Protein AF-M5DQ82-F1 (afdb_monomer_lite)

Sequence (897 aa):
MALFKKFFKPKSQHENPEVRRKALDTLQSAEQLITFIRKEPEASVRDAALARIQSEDDLESLLRDSNNDLREATRQHWLNRLLNNGGLPSNADSKVYVRIAALTDNQELRVEAIGRISDEQQRLQLASEHSVARVRMAAAEGIHNPKLLQALLDVAQGKDKAVYRLCKERLAAVKEQQEREAAEREKLAHLTSQAEQLVRLGYGPDFFGRLQVLHQRLNELRAKGEEASLTSFATALEQADEILRAHEAEEQRRAEQAENARQAEADRAGIIARMTSQLEVAAEQLSGTWNAACQGELQAWEHSEKQSPANAEQRKAYQALAQQSAAVADCLNFYSEQQDAITAWFAKATSKELSETLDAARIGKQWLQRCQWPSNLVAPEWLTQLQAQCAQLGDKKDDLLDQQKQVADQVRKQMDQLEAVLDEGQANDAGRLMKSIQKSLNALDHKQQQPHQNRLRLLTARLNELRDWQGFAINPKKEQLCASMESIADGDMEPQARADAIQLLQQEWKSLGNSGNDRELWARFQAAADRAFEPCKAYFSELAEQRGRNVAARNDLTQQLLAYEQAMNWETADWKAVQQTLNAARDAFRQYSPVDRASHKDTQTAFQSACDAIYAHIKEEYGRNLALKEAIVSKAESMVSHEDLDEAIEQVKQLQQDWKAIGMTPKGADQKLWQQLRQHADAVFARLNEQRDARKAALNTVVSEAEAMVAEAQAIVADESIEAQSLANSLRDINARFRSLELPRSAHQRLSKALDEMQSAVQSRQQQASNEQILAAWNGVIQRLEALQAEQDWDASLPLANGFDEANFRAAQARTEFTEDAGALCVAMEILANIDSPEQDRSLRMNMQVQRLAEGLGKGLSAEQERAQLIERWLNSKATAEQLNRFITALNKAATL

Structure (mmCIF, N/CA/C/O backbone):
data_AF-M5DQ82-F1
#
_entry.id   AF-M5DQ82-F1
#
loop_
_atom_site.group_PDB
_atom_site.id
_atom_site.type_symbol
_atom_site.label_atom_id
_atom_site.label_alt_id
_atom_site.label_comp_id
_atom_site.label_asym_id
_atom_site.label_entity_id
_atom_site.label_seq_id
_atom_site.pdbx_PDB_ins_code
_atom_site.Cartn_x
_atom_site.Cartn_y
_atom_site.Cartn_z
_atom_site.occupancy
_atom_site.B_iso_or_equiv
_atom_site.auth_seq_id
_atom_site.auth_comp_id
_atom_site.auth_asym_id
_atom_site.auth_atom_id
_atom_site.pdbx_PDB_model_num
ATOM 1 N N . MET A 1 1 ? -66.531 -81.500 91.188 1.00 40.44 1 MET A N 1
ATOM 2 C CA . MET A 1 1 ? -65.715 -80.296 90.894 1.00 40.44 1 MET A CA 1
ATOM 3 C C . MET A 1 1 ? -66.524 -79.436 89.923 1.00 40.44 1 MET A C 1
ATOM 5 O O . MET A 1 1 ? -66.762 -79.898 88.826 1.00 40.44 1 MET A O 1
ATOM 9 N N . ALA A 1 2 ? -67.151 -78.316 90.283 1.00 40.88 2 ALA A N 1
ATOM 10 C CA . ALA A 1 2 ? -66.499 -77.043 90.592 1.00 40.88 2 ALA A CA 1
ATOM 11 C C . ALA A 1 2 ? -67.452 -76.098 91.373 1.00 40.88 2 ALA A C 1
ATOM 13 O O . ALA A 1 2 ? -67.985 -75.138 90.826 1.00 40.88 2 ALA A O 1
ATOM 14 N N . LEU A 1 3 ? -67.652 -76.364 92.669 1.00 40.38 3 LEU A N 1
ATOM 15 C CA . LEU A 1 3 ? -68.481 -75.556 93.586 1.00 40.38 3 LEU A CA 1
ATOM 16 C C . LEU A 1 3 ? -67.712 -74.388 94.254 1.00 40.38 3 LEU A C 1
ATOM 18 O O . LEU A 1 3 ? -68.240 -73.730 95.139 1.00 40.38 3 LEU A O 1
ATOM 22 N N . PHE A 1 4 ? -66.488 -74.078 93.800 1.00 45.22 4 PHE A N 1
ATOM 23 C CA . PHE A 1 4 ? -65.607 -73.051 94.395 1.00 45.22 4 PHE A CA 1
ATOM 24 C C . PHE A 1 4 ? -65.231 -71.883 93.458 1.00 45.22 4 PHE A C 1
ATOM 26 O O . PHE A 1 4 ? -64.286 -71.152 93.731 1.00 45.22 4 PHE A O 1
ATOM 33 N N . LYS A 1 5 ? -65.965 -71.644 92.360 1.00 41.75 5 LYS A N 1
ATOM 34 C CA . LYS A 1 5 ? -65.668 -70.527 91.429 1.00 41.75 5 LYS A CA 1
ATOM 35 C C . LYS A 1 5 ? -66.314 -69.173 91.780 1.00 41.75 5 LYS A C 1
ATOM 37 O O . LYS A 1 5 ? -66.099 -68.214 91.051 1.00 41.75 5 LYS A O 1
ATOM 42 N N . LYS A 1 6 ? -67.085 -69.059 92.873 1.00 43.34 6 LYS A N 1
ATOM 43 C CA . LYS A 1 6 ? -67.837 -67.829 93.222 1.00 43.34 6 LYS A CA 1
ATOM 44 C C . LYS A 1 6 ? -67.330 -67.033 94.438 1.00 43.34 6 LYS A C 1
ATOM 46 O O . LYS A 1 6 ? -67.901 -65.987 94.715 1.00 43.34 6 LYS A O 1
ATOM 51 N N . PHE A 1 7 ? -66.255 -67.458 95.114 1.00 47.09 7 PHE A N 1
ATOM 52 C CA . PHE A 1 7 ? -65.720 -66.754 96.301 1.00 47.09 7 PHE A CA 1
ATOM 53 C C . PHE A 1 7 ? -64.361 -66.062 96.119 1.00 47.09 7 PHE A C 1
ATOM 55 O O . PHE A 1 7 ? -63.917 -65.359 97.019 1.00 47.09 7 PHE A O 1
ATOM 62 N N . PHE A 1 8 ? -63.728 -66.169 94.950 1.00 53.59 8 PHE A N 1
ATOM 63 C CA . PHE A 1 8 ? -62.530 -65.392 94.634 1.00 53.59 8 PHE A CA 1
ATOM 64 C C . PHE A 1 8 ? -62.809 -64.546 93.397 1.00 53.59 8 PHE A C 1
ATOM 66 O O . PHE A 1 8 ? -62.751 -65.043 92.271 1.00 53.59 8 PHE A O 1
ATOM 73 N N . LYS A 1 9 ? -63.134 -63.261 93.603 1.00 58.19 9 LYS A N 1
ATOM 74 C CA . LYS A 1 9 ? -63.003 -62.276 92.522 1.00 58.19 9 LYS A CA 1
ATOM 75 C C . LYS A 1 9 ? -61.545 -62.339 92.038 1.00 58.19 9 LYS A C 1
ATOM 77 O O . LYS A 1 9 ? -60.648 -62.464 92.880 1.00 58.19 9 LYS A O 1
ATOM 82 N N . PRO A 1 10 ? -61.284 -62.302 90.720 1.00 65.62 10 PRO A N 1
ATOM 83 C CA . PRO A 1 10 ? -59.916 -62.267 90.220 1.00 65.62 10 PRO A CA 1
ATOM 84 C C . PRO A 1 10 ? -59.157 -61.127 90.912 1.00 65.62 10 PRO A C 1
ATOM 86 O O . PRO A 1 10 ? -59.758 -60.092 91.201 1.00 65.62 10 PRO A O 1
ATOM 89 N N . LYS A 1 11 ? -57.854 -61.292 91.193 1.00 69.75 11 LYS A N 1
ATOM 90 C CA . LYS A 1 11 ? -57.057 -60.275 91.919 1.00 69.75 11 LYS A CA 1
ATOM 91 C C . LYS A 1 11 ? -57.164 -58.875 91.284 1.00 69.75 11 LYS A C 1
ATOM 93 O O . LYS A 1 11 ? -57.061 -57.879 91.988 1.00 69.75 11 LYS A O 1
ATOM 98 N N . SER A 1 12 ? -57.457 -58.811 89.983 1.00 63.06 12 SER A N 1
ATOM 99 C CA . SER A 1 12 ? -57.717 -57.599 89.201 1.00 63.06 12 SER A CA 1
ATOM 100 C C . SER A 1 12 ? -59.050 -56.881 89.492 1.00 63.06 12 SER A C 1
ATOM 102 O O . SER A 1 12 ? -59.273 -55.799 88.971 1.00 63.06 12 SER A O 1
ATOM 104 N N . GLN A 1 13 ? -59.942 -57.440 90.314 1.00 69.25 13 GLN A N 1
ATOM 105 C CA . GLN A 1 13 ? -61.235 -56.848 90.710 1.00 69.25 13 GLN A CA 1
ATOM 106 C C . GLN A 1 13 ? -61.398 -56.770 92.242 1.00 69.25 13 GLN A C 1
ATOM 108 O O . GLN A 1 13 ? -62.514 -56.719 92.762 1.00 69.25 13 GLN A O 1
ATOM 113 N N . HIS A 1 14 ? -60.284 -56.825 92.977 1.00 77.69 14 HIS A N 1
ATOM 114 C CA . HIS A 1 14 ? -60.247 -56.745 94.438 1.00 77.69 14 HIS A CA 1
ATOM 115 C C . HIS A 1 14 ? -60.501 -55.307 94.927 1.00 77.69 14 HIS A C 1
ATOM 117 O O . HIS A 1 14 ? -60.144 -54.375 94.226 1.00 77.69 14 HIS A O 1
ATOM 123 N N . GLU A 1 15 ? -61.070 -55.084 96.117 1.00 72.81 15 GLU A N 1
ATOM 124 C CA . GLU A 1 15 ? -61.384 -53.723 96.613 1.00 72.81 15 GLU A CA 1
ATOM 125 C C . GLU A 1 15 ? -60.136 -52.905 96.992 1.00 72.81 15 GLU A C 1
ATOM 127 O O . GLU A 1 15 ? -60.083 -51.708 96.725 1.00 72.81 15 GLU A O 1
ATOM 132 N N . ASN A 1 16 ? -59.097 -53.555 97.531 1.00 79.69 16 ASN A N 1
ATOM 133 C CA . ASN A 1 16 ? -57.810 -52.922 97.850 1.00 79.69 16 ASN A CA 1
ATOM 134 C C . ASN A 1 16 ? -56.973 -52.613 96.575 1.00 79.69 16 ASN A C 1
ATOM 136 O O . ASN A 1 16 ? -56.596 -53.566 95.878 1.00 79.69 16 ASN A O 1
ATOM 140 N N . PRO A 1 17 ? -56.620 -51.337 96.307 1.00 80.75 17 PRO A N 1
ATOM 141 C CA . PRO A 1 17 ? -55.791 -50.921 95.170 1.00 80.75 17 PRO A CA 1
ATOM 142 C C . PRO A 1 17 ? -54.418 -51.603 95.084 1.00 80.75 17 PRO A C 1
ATOM 144 O O . PRO A 1 17 ? -54.000 -51.990 93.996 1.00 80.75 17 PRO A O 1
ATOM 147 N N . GLU A 1 18 ? -53.743 -51.851 96.211 1.00 79.06 18 GLU A N 1
ATOM 148 C CA . GLU A 1 18 ? -52.430 -52.524 96.240 1.00 79.06 18 GLU A CA 1
ATOM 149 C C . GLU A 1 18 ? -52.511 -53.973 95.737 1.00 79.06 18 GLU A C 1
ATOM 151 O O . GLU A 1 18 ? -51.593 -54.499 95.103 1.00 79.06 18 GLU A O 1
ATOM 156 N N . VAL A 1 19 ? -53.648 -54.631 95.976 1.00 79.31 19 VAL A N 1
ATOM 157 C CA . VAL A 1 19 ? -53.900 -55.992 95.488 1.00 79.31 19 VAL A CA 1
ATOM 158 C C . VAL A 1 19 ? -54.188 -55.984 93.985 1.00 79.31 19 VAL A C 1
ATOM 160 O O . VAL A 1 19 ? -53.699 -56.869 93.280 1.00 79.31 19 VAL A O 1
ATOM 163 N N . ARG A 1 20 ? -54.912 -54.973 93.478 1.00 85.88 20 ARG A N 1
ATOM 164 C CA . ARG A 1 20 ? -55.139 -54.785 92.033 1.00 85.88 20 ARG A CA 1
ATOM 165 C C . ARG A 1 20 ? -53.849 -54.419 91.298 1.00 85.88 20 ARG A C 1
ATOM 167 O O . ARG A 1 20 ? -53.586 -54.974 90.235 1.00 85.88 20 ARG A O 1
ATOM 174 N N . ARG A 1 21 ? -52.984 -53.601 91.906 1.00 82.88 21 ARG A N 1
ATOM 175 C CA . ARG A 1 21 ? -51.647 -53.271 91.388 1.00 82.88 21 ARG A CA 1
ATOM 176 C C . ARG A 1 21 ? -50.771 -54.515 91.254 1.00 82.88 21 ARG A C 1
ATOM 178 O O . ARG A 1 21 ? -50.216 -54.749 90.188 1.00 82.88 21 ARG A O 1
ATOM 185 N N . LYS A 1 22 ? -50.725 -55.374 92.279 1.00 80.88 22 LYS A N 1
ATOM 186 C CA . LYS A 1 22 ? -50.040 -56.682 92.201 1.00 80.88 22 LYS A CA 1
ATOM 187 C C . LYS A 1 22 ? -50.680 -57.644 91.193 1.00 80.88 22 LYS A C 1
ATOM 189 O O . LYS A 1 22 ? -50.022 -58.561 90.714 1.00 80.88 22 LYS A O 1
ATOM 194 N N . ALA A 1 23 ? -51.961 -57.476 90.863 1.00 80.38 23 ALA A N 1
ATOM 195 C CA . ALA A 1 23 ? -52.623 -58.297 89.850 1.00 80.38 23 ALA A CA 1
ATOM 196 C C . ALA A 1 23 ? -52.131 -57.998 88.426 1.00 80.38 23 ALA A C 1
ATOM 198 O O . ALA A 1 23 ? -52.249 -58.871 87.564 1.00 80.38 23 ALA A O 1
ATOM 199 N N . LEU A 1 24 ? -51.534 -56.826 88.184 1.00 82.00 24 LEU A N 1
ATOM 200 C CA . LEU A 1 24 ? -50.928 -56.486 86.894 1.00 82.00 24 LEU A CA 1
ATOM 201 C C . LEU A 1 24 ? -49.869 -57.510 86.477 1.00 82.00 24 LEU A C 1
ATOM 203 O O . LEU A 1 24 ? -49.796 -57.858 85.304 1.00 82.00 24 LEU A O 1
ATOM 207 N N . ASP A 1 25 ? -49.119 -58.075 87.428 1.00 79.19 25 ASP A N 1
ATOM 208 C CA . ASP A 1 25 ? -48.087 -59.097 87.176 1.00 79.19 25 ASP A CA 1
ATOM 209 C C . ASP A 1 25 ? -48.640 -60.365 86.523 1.00 79.19 25 ASP A C 1
ATOM 211 O O . ASP A 1 25 ? -47.913 -61.089 85.847 1.00 79.19 25 ASP A O 1
ATOM 215 N N . THR A 1 26 ? -49.944 -60.603 86.668 1.00 79.00 26 THR A N 1
ATOM 216 C CA . THR A 1 26 ? -50.636 -61.751 86.074 1.00 79.00 26 THR A CA 1
ATOM 217 C C . THR A 1 26 ? -51.266 -61.458 84.710 1.00 79.00 26 THR A C 1
ATOM 219 O O . THR A 1 26 ? -51.712 -62.391 84.044 1.00 79.00 26 THR A O 1
ATOM 222 N N . LEU A 1 27 ? -51.296 -60.194 84.268 1.00 81.38 27 LEU A N 1
ATOM 223 C CA . LEU A 1 27 ? -51.824 -59.790 82.963 1.00 81.38 27 LEU A CA 1
ATOM 224 C C . LEU A 1 27 ? -50.698 -59.809 81.922 1.00 81.38 27 LEU A C 1
ATOM 226 O O . LEU A 1 27 ? -49.733 -59.048 82.026 1.00 81.38 27 LEU A O 1
ATOM 230 N N . GLN A 1 28 ? -50.819 -60.695 80.930 1.00 75.31 28 GLN A N 1
ATOM 231 C CA . GLN A 1 28 ? -49.770 -60.921 79.925 1.00 75.31 28 GLN A CA 1
ATOM 232 C C . GLN A 1 28 ? -50.130 -60.428 78.520 1.00 75.31 28 GLN A C 1
ATOM 234 O O . GLN A 1 28 ? -49.229 -60.212 77.718 1.00 75.31 28 GLN A O 1
ATOM 239 N N . SER A 1 29 ? -51.414 -60.222 78.213 1.00 82.31 29 SER A N 1
ATOM 240 C CA . SER A 1 29 ? -51.835 -59.703 76.901 1.00 82.31 29 SER A CA 1
ATOM 241 C C . SER A 1 29 ? -52.214 -58.223 76.961 1.00 82.31 29 SER A C 1
ATOM 243 O O . SER A 1 29 ? -52.771 -57.752 77.957 1.00 82.31 29 SER A O 1
ATOM 245 N N . ALA A 1 30 ? -51.953 -57.501 75.868 1.00 80.50 30 ALA A N 1
ATOM 246 C CA . ALA A 1 30 ? -52.333 -56.097 75.712 1.00 80.50 30 ALA A CA 1
ATOM 247 C C . ALA A 1 30 ? -53.849 -55.891 75.874 1.00 80.50 30 ALA A C 1
ATOM 249 O O . ALA A 1 30 ? -54.283 -54.997 76.593 1.00 80.50 30 ALA A O 1
ATOM 250 N N . GLU A 1 31 ? -54.665 -56.791 75.320 1.00 82.94 31 GLU A N 1
ATOM 251 C CA . GLU A 1 31 ? -56.129 -56.738 75.424 1.00 82.94 31 GLU A CA 1
ATOM 252 C C . GLU A 1 31 ? -56.623 -56.852 76.880 1.00 82.94 31 GLU A C 1
ATOM 254 O O . GLU A 1 31 ? -57.542 -56.140 77.302 1.00 82.94 31 GLU A O 1
ATOM 259 N N . GLN A 1 32 ? -55.971 -57.693 77.692 1.00 84.31 32 GLN A N 1
ATOM 260 C CA . GLN A 1 32 ? -56.259 -57.804 79.125 1.00 84.31 32 GLN A CA 1
ATOM 261 C C . GLN A 1 32 ? -55.860 -56.539 79.892 1.00 84.31 32 GLN A C 1
ATOM 263 O O . GLN A 1 32 ? -56.610 -56.110 80.771 1.00 84.31 32 GLN A O 1
ATOM 268 N N . LEU A 1 33 ? -54.714 -55.937 79.560 1.00 86.69 33 LEU A N 1
ATOM 269 C CA . LEU A 1 33 ? -54.251 -54.686 80.166 1.00 86.69 33 LEU A CA 1
ATOM 270 C C . LEU A 1 33 ? -55.170 -53.514 79.804 1.00 86.69 33 LEU A C 1
ATOM 272 O O . LEU A 1 33 ? -55.592 -52.791 80.698 1.00 86.69 33 LEU A O 1
ATOM 276 N N . ILE A 1 34 ? -55.569 -53.369 78.539 1.00 86.94 34 ILE A N 1
ATOM 277 C CA . ILE A 1 34 ? -56.509 -52.329 78.085 1.00 86.94 34 ILE A CA 1
ATOM 278 C C . ILE A 1 34 ? -57.865 -52.487 78.778 1.00 86.94 34 ILE A C 1
ATOM 280 O O . ILE A 1 34 ? -58.434 -51.520 79.287 1.00 86.94 34 ILE A O 1
ATOM 284 N N . THR A 1 35 ? -58.378 -53.718 78.856 1.00 85.75 35 THR A N 1
ATOM 285 C CA . THR A 1 35 ? -59.645 -54.002 79.547 1.00 85.75 35 THR A CA 1
ATOM 286 C C . THR A 1 35 ? -59.560 -53.689 81.041 1.00 85.75 35 THR A C 1
ATOM 288 O O . THR A 1 35 ? -60.544 -53.233 81.627 1.00 85.75 35 THR A O 1
ATOM 291 N N . PHE A 1 36 ? -58.399 -53.928 81.656 1.00 87.62 36 PHE A N 1
ATOM 292 C CA . PHE A 1 36 ? -58.127 -53.575 83.045 1.00 87.62 36 PHE A CA 1
ATOM 293 C C . PHE A 1 36 ? -58.075 -52.053 83.233 1.00 87.62 36 PHE A C 1
ATOM 295 O O . PHE A 1 36 ? -58.813 -51.524 84.057 1.00 87.62 36 PHE A O 1
ATOM 302 N N . ILE A 1 37 ? -57.293 -51.348 82.412 1.00 88.06 37 ILE A N 1
ATOM 303 C CA . ILE A 1 37 ? -57.129 -49.888 82.433 1.00 88.06 37 ILE A CA 1
ATOM 304 C C . ILE A 1 37 ? -58.484 -49.176 82.317 1.00 88.06 37 ILE A C 1
ATOM 306 O O . ILE A 1 37 ? -58.780 -48.288 83.114 1.00 88.06 37 ILE A O 1
ATOM 310 N N . ARG A 1 38 ? -59.345 -49.612 81.386 1.00 88.00 38 ARG A N 1
ATOM 311 C CA . ARG A 1 38 ? -60.689 -49.039 81.178 1.00 88.00 38 ARG A CA 1
ATOM 312 C C . ARG A 1 38 ? -61.624 -49.191 82.378 1.00 88.00 38 ARG A C 1
ATOM 314 O O . ARG A 1 38 ? -62.569 -48.421 82.518 1.00 88.00 38 ARG A O 1
ATOM 321 N N . LYS A 1 39 ? -61.403 -50.209 83.212 1.00 84.62 39 LYS A N 1
ATOM 322 C CA . LYS A 1 39 ? -62.266 -50.552 84.351 1.00 84.62 39 LYS A CA 1
ATOM 323 C C . LYS A 1 39 ? -61.663 -50.174 85.702 1.00 84.62 39 LYS A C 1
ATOM 325 O O . LYS A 1 39 ? -62.359 -50.310 86.703 1.00 84.62 39 LYS A O 1
ATOM 330 N N . GLU A 1 40 ? -60.405 -49.734 85.749 1.00 87.56 40 GLU A N 1
ATOM 331 C CA . GLU A 1 40 ? -59.703 -49.417 86.993 1.00 87.56 40 GLU A CA 1
ATOM 332 C C . GLU A 1 40 ? -60.092 -48.015 87.493 1.00 87.56 40 GLU A C 1
ATOM 334 O O . GLU A 1 40 ? -59.769 -47.026 86.828 1.00 87.56 40 GLU A O 1
ATOM 339 N N . PRO A 1 41 ? -60.774 -47.891 88.649 1.00 79.88 41 PRO A N 1
ATOM 340 C CA . PRO A 1 41 ? -61.189 -46.595 89.183 1.00 79.88 41 PRO A CA 1
ATOM 341 C C . PRO A 1 41 ? -60.037 -45.791 89.803 1.00 79.88 41 PRO A C 1
ATOM 343 O O . PRO A 1 41 ? -60.099 -44.565 89.784 1.00 79.88 41 PRO A O 1
ATOM 346 N N . GLU A 1 42 ? -58.986 -46.444 90.310 1.00 85.50 42 GLU A N 1
ATOM 347 C CA . GLU A 1 42 ? -57.894 -45.774 91.023 1.00 85.50 42 GLU A CA 1
ATOM 348 C C . GLU A 1 42 ? -56.810 -45.267 90.057 1.00 85.50 42 GLU A C 1
ATOM 350 O O . GLU A 1 42 ? -56.180 -46.062 89.355 1.00 85.50 42 GLU A O 1
ATOM 355 N N . ALA A 1 43 ? -56.540 -43.957 90.053 1.00 82.12 43 ALA A N 1
ATOM 356 C CA . ALA A 1 43 ? -55.574 -43.333 89.140 1.00 82.12 43 ALA A CA 1
ATOM 357 C C . ALA A 1 43 ? -54.162 -43.932 89.270 1.00 82.12 43 ALA A C 1
ATOM 359 O O . ALA A 1 43 ? -53.570 -44.345 88.279 1.00 82.12 43 ALA A O 1
ATOM 360 N N . SER A 1 44 ? -53.670 -44.110 90.499 1.00 82.75 44 SER A N 1
ATOM 361 C CA . SER A 1 44 ? -52.323 -44.645 90.757 1.00 82.75 44 SER A CA 1
ATOM 362 C C . SER A 1 44 ? -52.117 -46.088 90.264 1.00 82.75 44 SER A C 1
ATOM 364 O O . SER A 1 44 ? -51.002 -46.477 89.904 1.00 82.75 44 SER A O 1
ATOM 366 N N . VAL A 1 45 ? -53.183 -46.895 90.229 1.00 85.31 45 VAL A N 1
ATOM 367 C CA . VAL A 1 45 ? -53.164 -48.272 89.706 1.00 85.31 45 VAL A CA 1
ATOM 368 C C . VAL A 1 45 ? -53.327 -48.271 88.186 1.00 85.31 45 VAL A C 1
ATOM 370 O O . VAL A 1 45 ? -52.686 -49.069 87.500 1.00 85.31 45 VAL A O 1
ATOM 373 N N . ARG A 1 46 ? -54.132 -47.346 87.654 1.00 87.94 46 ARG A N 1
ATOM 374 C CA . ARG A 1 46 ? -54.312 -47.121 86.216 1.00 87.94 46 ARG A CA 1
ATOM 375 C C . ARG A 1 46 ? -53.016 -46.648 85.552 1.00 87.94 46 ARG A C 1
ATOM 377 O O . ARG A 1 46 ? -52.655 -47.198 84.519 1.00 87.94 46 ARG A O 1
ATOM 384 N N . ASP A 1 47 ? -52.271 -45.742 86.180 1.00 84.50 47 ASP A N 1
ATOM 385 C CA . ASP A 1 47 ? -50.965 -45.266 85.702 1.00 84.50 47 ASP A CA 1
ATOM 386 C C . ASP A 1 47 ? -49.916 -46.384 85.710 1.00 84.50 47 ASP A C 1
ATOM 388 O O . ASP A 1 47 ? -49.167 -46.562 84.748 1.00 84.50 47 ASP A O 1
ATOM 392 N N . ALA A 1 48 ? -49.905 -47.207 86.766 1.00 84.44 48 ALA A N 1
ATOM 393 C CA . ALA A 1 48 ? -49.043 -48.386 86.840 1.00 84.44 48 ALA A CA 1
ATOM 394 C C . ALA A 1 48 ? -49.373 -49.423 85.748 1.00 84.44 48 ALA A C 1
ATOM 396 O O . ALA A 1 48 ? -48.484 -50.137 85.282 1.00 84.44 48 ALA A O 1
ATOM 397 N N . ALA A 1 49 ? -50.639 -49.507 85.330 1.00 86.38 49 ALA A N 1
ATOM 398 C CA . ALA A 1 49 ? -51.078 -50.357 84.230 1.00 86.38 49 ALA A CA 1
ATOM 399 C C . ALA A 1 49 ? -50.732 -49.755 82.855 1.00 86.38 49 ALA A C 1
ATOM 401 O O . ALA A 1 49 ? -50.242 -50.479 81.989 1.00 86.38 49 ALA A O 1
ATOM 402 N N . LEU A 1 50 ? -50.924 -48.442 82.672 1.00 87.50 50 LEU A N 1
ATOM 403 C CA . LEU A 1 50 ? -50.540 -47.693 81.469 1.00 87.50 50 LEU A CA 1
ATOM 404 C C . LEU A 1 50 ? -49.039 -47.809 81.189 1.00 87.50 50 LEU A C 1
ATOM 406 O O . LEU A 1 50 ? -48.660 -48.052 80.049 1.00 87.50 50 LEU A O 1
ATOM 410 N N . ALA A 1 51 ? -48.199 -47.774 82.230 1.00 85.56 51 ALA A N 1
ATOM 411 C CA . ALA A 1 51 ? -46.750 -47.959 82.117 1.00 85.56 51 ALA A CA 1
ATOM 412 C C . ALA A 1 51 ? -46.315 -49.315 81.528 1.00 85.56 51 ALA A C 1
ATOM 414 O O . ALA A 1 51 ? -45.159 -49.476 81.137 1.00 85.56 51 ALA A O 1
ATOM 415 N N . ARG A 1 52 ? -47.222 -50.300 81.454 1.00 86.19 52 ARG A N 1
ATOM 416 C CA . ARG A 1 52 ? -46.977 -51.607 80.824 1.00 86.19 52 ARG A CA 1
ATOM 417 C C . ARG A 1 52 ? -47.422 -51.669 79.361 1.00 86.19 52 ARG A C 1
ATOM 419 O O . ARG A 1 52 ? -47.132 -52.666 78.701 1.00 86.19 52 ARG A O 1
ATOM 426 N N . ILE A 1 53 ? -48.109 -50.647 78.848 1.00 87.50 53 ILE A N 1
ATOM 427 C CA . ILE A 1 53 ? -48.494 -50.562 77.437 1.00 87.50 53 ILE A CA 1
ATOM 428 C C . ILE A 1 53 ? -47.282 -50.105 76.623 1.00 87.50 53 ILE A C 1
ATOM 430 O O . ILE A 1 53 ? -46.772 -49.000 76.797 1.00 87.50 53 ILE A O 1
ATOM 434 N N . GLN A 1 54 ? -46.814 -50.963 75.715 1.00 81.31 54 GLN A N 1
ATOM 435 C CA . GLN A 1 54 ? -45.662 -50.647 74.867 1.00 81.31 54 GLN A CA 1
ATOM 436 C C . GLN A 1 54 ? -46.037 -50.204 73.452 1.00 81.31 54 GLN A C 1
ATOM 438 O O . GLN A 1 54 ? -45.290 -49.411 72.875 1.00 81.31 54 GLN A O 1
ATOM 443 N N . SER A 1 55 ? -47.167 -50.684 72.925 1.00 86.44 55 SER A N 1
ATOM 444 C CA . SER A 1 55 ? -47.640 -50.409 71.565 1.00 86.44 55 SER A CA 1
ATOM 445 C C . SER A 1 55 ? -48.212 -48.997 71.431 1.00 86.44 55 SER A C 1
ATOM 447 O O . SER A 1 55 ? -48.992 -48.554 72.275 1.00 86.44 55 SER A O 1
ATOM 449 N N . GLU A 1 56 ? -47.858 -48.307 70.346 1.00 85.31 56 GLU A N 1
ATOM 450 C CA . GLU A 1 56 ? -48.446 -47.005 70.013 1.00 85.31 56 GLU A CA 1
ATOM 451 C C . GLU A 1 56 ? -49.924 -47.122 69.627 1.00 85.31 56 GLU A C 1
ATOM 453 O O . GLU A 1 56 ? -50.714 -46.280 70.042 1.00 85.31 56 GLU A O 1
ATOM 458 N N . ASP A 1 57 ? -50.318 -48.183 68.915 1.00 85.69 57 ASP A N 1
ATOM 459 C CA . ASP A 1 57 ? -51.714 -48.406 68.507 1.00 85.69 57 ASP A CA 1
ATOM 460 C C . ASP A 1 57 ? -52.631 -48.580 69.727 1.00 85.69 57 ASP A C 1
ATOM 462 O O . ASP A 1 57 ? -53.764 -48.089 69.758 1.00 85.69 57 ASP A O 1
ATOM 466 N N . ASP A 1 58 ? -52.115 -49.227 70.775 1.00 88.75 58 ASP A N 1
ATOM 467 C CA . ASP A 1 58 ? -52.840 -49.430 72.027 1.00 88.75 58 ASP A CA 1
ATOM 468 C C . ASP A 1 58 ? -53.006 -48.107 72.789 1.00 88.75 58 ASP A C 1
ATOM 470 O O . ASP A 1 58 ? -54.106 -47.806 73.260 1.00 88.75 58 ASP A O 1
ATOM 474 N N . LEU A 1 59 ? -51.952 -47.284 72.868 1.00 87.75 59 LEU A N 1
ATOM 475 C CA . LEU A 1 59 ? -52.019 -45.938 73.456 1.00 87.75 59 LEU A CA 1
ATOM 476 C C . LEU A 1 59 ? -52.974 -45.034 72.668 1.00 87.75 59 LEU A C 1
ATOM 478 O O . LEU A 1 59 ? -53.776 -44.308 73.257 1.00 87.75 59 LEU A O 1
ATOM 482 N N . GLU A 1 60 ? -52.954 -45.116 71.339 1.00 86.50 60 GLU A N 1
ATOM 483 C CA . GLU A 1 60 ? -53.863 -44.367 70.478 1.00 86.50 60 GLU A CA 1
ATOM 484 C C . GLU A 1 60 ? -55.323 -44.806 70.672 1.00 86.50 60 GLU A C 1
ATOM 486 O O . GLU A 1 60 ? -56.227 -43.967 70.716 1.00 86.50 60 GLU A O 1
ATOM 491 N N . SER A 1 61 ? -55.569 -46.103 70.880 1.00 87.75 61 SER A N 1
ATOM 492 C CA . SER A 1 61 ? -56.903 -46.620 71.206 1.00 87.75 61 SER A CA 1
ATOM 493 C C . SER A 1 61 ? -57.439 -46.082 72.542 1.00 87.75 61 SER A C 1
ATOM 495 O O . SER A 1 61 ? -58.638 -45.821 72.669 1.00 87.75 61 SER A O 1
ATOM 497 N N . LEU A 1 62 ? -56.557 -45.880 73.528 1.00 87.81 62 LEU A N 1
ATOM 498 C CA . LEU A 1 62 ? -56.889 -45.350 74.853 1.00 87.81 62 LEU A CA 1
ATOM 499 C C . LEU A 1 62 ? -57.114 -43.830 74.828 1.00 87.81 62 LEU A C 1
ATOM 501 O O . LEU A 1 62 ? -57.964 -43.326 75.559 1.00 87.81 62 LEU A O 1
ATOM 505 N N . LEU A 1 63 ? -56.450 -43.098 73.928 1.00 86.50 63 LEU A N 1
ATOM 506 C CA . LEU A 1 63 ? -56.720 -41.672 73.688 1.00 86.50 63 LEU A CA 1
ATOM 507 C C . LEU A 1 63 ? -58.098 -41.398 73.070 1.00 86.50 63 LEU A C 1
ATOM 509 O O . LEU A 1 63 ? -58.592 -40.274 73.144 1.00 86.50 63 LEU A O 1
ATOM 513 N N . ARG A 1 64 ? -58.735 -42.409 72.472 1.00 86.25 64 ARG A N 1
ATOM 514 C CA . ARG A 1 64 ? -60.094 -42.316 71.912 1.00 86.25 64 ARG A CA 1
ATOM 515 C C . ARG A 1 64 ? -61.179 -42.771 72.893 1.00 86.25 64 ARG A C 1
ATOM 517 O O . ARG A 1 64 ? -62.348 -42.824 72.518 1.00 86.25 64 ARG A O 1
ATOM 524 N N . ASP A 1 65 ? -60.811 -43.114 74.127 1.00 88.81 65 ASP A N 1
ATOM 525 C CA . ASP A 1 65 ? -61.761 -43.590 75.128 1.00 88.81 65 ASP A CA 1
ATOM 526 C C . ASP A 1 65 ? -62.733 -42.482 75.576 1.00 88.81 65 ASP A C 1
ATOM 528 O O . ASP A 1 65 ? -62.422 -41.292 75.562 1.00 88.81 65 ASP A O 1
ATOM 532 N N . SER A 1 66 ? -63.935 -42.878 75.990 1.00 83.31 66 SER A N 1
ATOM 533 C CA . SER A 1 66 ? -64.949 -41.960 76.518 1.00 83.31 66 SER A CA 1
ATOM 534 C C . SER A 1 66 ? -64.566 -41.324 77.862 1.00 83.31 66 SER A C 1
ATOM 536 O O . SER A 1 66 ? -65.091 -40.266 78.207 1.00 83.31 66 SER A O 1
ATOM 538 N N . ASN A 1 67 ? -63.662 -41.947 78.627 1.00 85.19 67 ASN A N 1
ATOM 539 C CA . ASN A 1 67 ? -63.236 -41.448 79.931 1.00 85.19 67 ASN A CA 1
ATOM 540 C C . ASN A 1 67 ? -62.149 -40.365 79.796 1.00 85.19 67 ASN A C 1
ATOM 542 O O . ASN A 1 67 ? -61.039 -40.629 79.333 1.00 85.19 67 ASN A O 1
ATOM 546 N N . ASN A 1 68 ? -62.455 -39.147 80.253 1.00 84.62 68 ASN A N 1
ATOM 547 C CA . ASN A 1 68 ? -61.548 -38.008 80.137 1.00 84.62 68 ASN A CA 1
ATOM 548 C C . ASN A 1 68 ? -60.252 -38.174 80.943 1.00 84.62 68 ASN A C 1
ATOM 550 O O . ASN A 1 68 ? -59.176 -37.916 80.413 1.00 84.62 68 ASN A O 1
ATOM 554 N N . ASP A 1 69 ? -60.349 -38.667 82.177 1.00 82.25 69 ASP A N 1
ATOM 555 C CA . ASP A 1 69 ? -59.192 -38.850 83.061 1.00 82.25 69 ASP A CA 1
ATOM 556 C C . ASP A 1 69 ? -58.247 -39.926 82.515 1.00 82.25 69 ASP A C 1
ATOM 558 O O . ASP A 1 69 ? -57.030 -39.831 82.648 1.00 82.25 69 ASP A O 1
ATOM 562 N N . LEU A 1 70 ? -58.803 -40.952 81.862 1.00 85.75 70 LEU A N 1
ATOM 563 C CA . LEU A 1 70 ? -58.015 -41.979 81.183 1.00 85.75 70 LEU A CA 1
ATOM 564 C C . LEU A 1 70 ? -57.291 -41.418 79.954 1.00 85.75 70 LEU A C 1
ATOM 566 O O . LEU A 1 70 ? -56.111 -41.715 79.764 1.00 85.75 70 LEU A O 1
ATOM 570 N N . ARG A 1 71 ? -57.965 -40.610 79.128 1.00 87.38 71 ARG A N 1
ATOM 571 C CA . ARG A 1 71 ? -57.319 -39.962 77.976 1.00 87.38 71 ARG A CA 1
ATOM 572 C C . ARG A 1 71 ? -56.176 -39.062 78.423 1.00 87.38 71 ARG A C 1
ATOM 574 O O . ARG A 1 71 ? -55.096 -39.132 77.849 1.00 87.38 71 ARG A O 1
ATOM 581 N N . GLU A 1 72 ? -56.404 -38.268 79.462 1.00 84.56 72 GLU A N 1
ATOM 582 C CA . GLU A 1 72 ? -55.412 -37.345 80.001 1.00 84.56 72 GLU A CA 1
ATOM 583 C C . GLU A 1 72 ? -54.202 -38.083 80.591 1.00 84.56 72 GLU A C 1
ATOM 585 O O . GLU A 1 72 ? -53.064 -37.783 80.229 1.00 84.56 72 GLU A O 1
ATOM 590 N N . ALA A 1 73 ? -54.432 -39.128 81.392 1.00 84.38 73 ALA A N 1
ATOM 591 C CA . ALA A 1 73 ? -53.364 -39.984 81.909 1.00 84.38 73 ALA A CA 1
ATOM 592 C C . ALA A 1 73 ? -52.578 -40.685 80.784 1.00 84.38 73 ALA A C 1
ATOM 594 O O . ALA A 1 73 ? -51.348 -40.728 80.807 1.00 84.38 73 ALA A O 1
ATOM 595 N N . THR A 1 74 ? -53.268 -41.183 79.750 1.00 88.75 74 THR A N 1
ATOM 596 C CA . THR A 1 74 ? -52.638 -41.817 78.576 1.00 88.75 74 THR A CA 1
ATOM 597 C C . THR A 1 74 ? -51.786 -40.815 77.795 1.00 88.75 74 THR A C 1
ATOM 599 O O . THR A 1 74 ? -50.664 -41.131 77.399 1.00 88.75 74 THR A O 1
ATOM 602 N N . ARG A 1 75 ? -52.293 -39.592 77.599 1.00 88.56 75 ARG A N 1
ATOM 603 C CA . ARG A 1 75 ? -51.600 -38.501 76.905 1.00 88.56 75 ARG A CA 1
ATOM 604 C C . ARG A 1 75 ? -50.335 -38.085 77.645 1.00 88.56 75 ARG A C 1
ATOM 606 O O . ARG A 1 75 ? -49.275 -38.042 77.027 1.00 88.56 75 ARG A O 1
ATOM 613 N N . GLN A 1 76 ? -50.427 -37.831 78.951 1.00 85.88 76 GLN A N 1
ATOM 614 C CA . GLN A 1 76 ? -49.274 -37.479 79.784 1.00 85.88 76 GLN A CA 1
ATOM 615 C C . GLN A 1 76 ? -48.244 -38.611 79.827 1.00 85.88 76 GLN A C 1
ATOM 617 O O . GLN A 1 76 ? -47.047 -38.360 79.697 1.00 85.88 76 GLN A O 1
ATOM 622 N N . HIS A 1 77 ? -48.696 -39.864 79.948 1.00 87.25 77 HIS A N 1
ATOM 623 C CA . HIS A 1 77 ? -47.814 -41.026 79.922 1.00 87.25 77 HIS A CA 1
ATOM 624 C C . HIS A 1 77 ? -47.045 -41.130 78.599 1.00 87.25 77 HIS A C 1
ATOM 626 O O . HIS A 1 77 ? -45.820 -41.264 78.596 1.00 87.25 77 HIS A O 1
ATOM 632 N N . TRP A 1 78 ? -47.752 -41.027 77.471 1.00 90.00 78 TRP A N 1
ATOM 633 C CA . TRP A 1 78 ? -47.130 -41.120 76.156 1.00 90.00 78 TRP A CA 1
ATOM 634 C C . TRP A 1 78 ? -46.195 -39.937 75.890 1.00 90.00 78 TRP A C 1
ATOM 636 O O . TRP A 1 78 ? -45.070 -40.143 75.446 1.00 90.00 78 TRP A O 1
ATOM 646 N N . LEU A 1 79 ? -46.600 -38.714 76.242 1.00 87.88 79 LEU A N 1
ATOM 647 C CA . LEU A 1 79 ? -45.760 -37.526 76.112 1.00 87.88 79 LEU A CA 1
ATOM 648 C C . LEU A 1 79 ? -44.465 -37.658 76.925 1.00 87.88 79 LEU A C 1
ATOM 650 O O . LEU A 1 79 ? -43.385 -37.469 76.375 1.00 87.88 79 LEU A O 1
ATOM 654 N N . ASN A 1 80 ? -44.547 -38.065 78.194 1.00 87.00 80 ASN A N 1
ATOM 655 C CA . ASN A 1 80 ? -43.370 -38.259 79.047 1.00 87.00 80 ASN A CA 1
ATOM 656 C C . ASN A 1 80 ? -42.421 -39.344 78.519 1.00 87.00 80 ASN A C 1
ATOM 658 O O . ASN A 1 80 ? -41.219 -39.256 78.747 1.00 87.00 80 ASN A O 1
ATOM 662 N N . ARG A 1 81 ? -42.935 -40.346 77.792 1.00 87.62 81 ARG A N 1
ATOM 663 C CA . ARG A 1 81 ? -42.115 -41.369 77.124 1.00 87.62 81 ARG A CA 1
ATOM 664 C C . ARG A 1 81 ? -41.370 -40.825 75.900 1.00 87.62 81 ARG A C 1
ATOM 666 O O . ARG A 1 81 ? -40.311 -41.346 75.563 1.00 87.62 81 ARG A O 1
ATOM 673 N N . LEU A 1 82 ? -41.929 -39.824 75.221 1.00 87.31 82 LEU A N 1
ATOM 674 C CA . LEU A 1 82 ? -41.322 -39.204 74.039 1.00 87.31 82 LEU A CA 1
ATOM 675 C C . LEU A 1 82 ? -40.357 -38.062 74.396 1.00 87.31 82 LEU A C 1
ATOM 677 O O . LEU A 1 82 ? -39.455 -37.764 73.614 1.00 87.31 82 LEU A O 1
ATOM 681 N N . LEU A 1 83 ? -40.541 -37.421 75.553 1.00 88.44 83 LEU A N 1
ATOM 682 C CA . LEU A 1 83 ? -39.670 -36.354 76.048 1.00 88.44 83 LEU A CA 1
ATOM 683 C C . LEU A 1 83 ? -38.409 -36.906 76.726 1.00 88.44 83 LEU A C 1
ATOM 685 O O . LEU A 1 83 ? -38.423 -37.949 77.372 1.00 88.44 83 LEU A O 1
ATOM 689 N N . ASN A 1 84 ? -37.313 -36.156 76.625 1.00 84.12 84 ASN A N 1
ATOM 690 C CA . ASN A 1 84 ? -36.059 -36.427 77.318 1.00 84.12 84 ASN A CA 1
ATOM 691 C C . ASN A 1 84 ? -35.906 -35.443 78.487 1.00 84.12 84 ASN A C 1
ATOM 693 O O . ASN A 1 84 ? -35.637 -34.263 78.267 1.00 84.12 84 ASN A O 1
ATOM 697 N N . ASN A 1 85 ? -36.109 -35.905 79.725 1.00 80.94 85 ASN A N 1
ATOM 698 C CA . ASN A 1 85 ? -36.074 -35.073 80.941 1.00 80.94 85 ASN A CA 1
ATOM 699 C C . ASN A 1 85 ? -36.947 -33.800 80.853 1.00 80.94 85 ASN A C 1
ATOM 701 O O . ASN A 1 85 ? -36.543 -32.727 81.291 1.00 80.94 85 ASN A O 1
ATOM 705 N N . GLY A 1 86 ? -38.140 -33.913 80.258 1.00 77.75 86 GLY A N 1
ATOM 706 C CA . GLY A 1 86 ? -39.073 -32.792 80.080 1.00 77.75 86 GLY A CA 1
ATOM 707 C C . GLY A 1 86 ? -38.781 -31.882 78.878 1.00 77.75 86 GLY A C 1
ATOM 708 O O . GLY A 1 86 ? -39.597 -31.013 78.584 1.00 77.75 86 GLY A O 1
ATOM 709 N N . GLY A 1 87 ? -37.672 -32.099 78.160 1.00 83.44 87 GLY A N 1
ATOM 710 C CA . GLY A 1 87 ? -37.323 -31.409 76.914 1.00 83.44 87 GLY A CA 1
ATOM 711 C C . GLY A 1 87 ? -37.432 -32.304 75.676 1.00 83.44 87 GLY A C 1
ATOM 712 O O . GLY A 1 87 ? -37.726 -33.499 75.766 1.00 83.44 87 GLY A O 1
ATOM 713 N N . LEU A 1 88 ? -37.188 -31.733 74.494 1.00 86.31 88 LEU A N 1
ATOM 714 C CA . LEU A 1 88 ? -37.195 -32.501 73.248 1.00 86.31 88 LEU A CA 1
ATOM 715 C C . LEU A 1 88 ? -36.015 -33.482 73.169 1.00 86.31 88 LEU A C 1
ATOM 717 O O . LEU A 1 88 ? -34.899 -33.154 73.576 1.00 86.31 88 LEU A O 1
ATOM 721 N N . PRO A 1 89 ? -36.216 -34.672 72.584 1.00 87.31 89 PRO A N 1
ATOM 722 C CA . PRO A 1 89 ? -35.114 -35.572 72.264 1.00 87.31 89 PRO A CA 1
ATOM 723 C C . PRO A 1 89 ? -34.215 -34.956 71.179 1.00 87.31 89 PRO A C 1
ATOM 725 O O . PRO A 1 89 ? -34.710 -34.380 70.213 1.00 87.31 89 PRO A O 1
ATOM 728 N N . SER A 1 90 ? -32.891 -35.087 71.306 1.00 79.38 90 SER A N 1
ATOM 729 C CA . SER A 1 90 ? -31.935 -34.377 70.436 1.00 79.38 90 SER A CA 1
ATOM 730 C C . SER A 1 90 ? -31.847 -34.914 68.999 1.00 79.38 90 SER A C 1
ATOM 732 O O . SER A 1 90 ? -31.510 -34.139 68.113 1.00 79.38 90 SER A O 1
ATOM 734 N N . ASN A 1 91 ? -32.165 -36.199 68.771 1.00 79.06 91 ASN A N 1
ATOM 735 C CA . ASN A 1 91 ? -32.024 -36.910 67.486 1.00 79.06 91 ASN A CA 1
ATOM 736 C C . ASN A 1 91 ? -33.205 -37.869 67.230 1.00 79.06 91 ASN A C 1
ATOM 738 O O . ASN A 1 91 ? -33.006 -39.060 66.988 1.00 79.06 91 ASN A O 1
ATOM 742 N N . ALA A 1 92 ? -34.440 -37.394 67.373 1.00 82.38 92 ALA A N 1
ATOM 743 C CA . ALA A 1 92 ? -35.603 -38.231 67.097 1.00 82.38 92 ALA A CA 1
ATOM 744 C C . ALA A 1 92 ? -36.038 -38.135 65.626 1.00 82.38 92 ALA A C 1
ATOM 746 O O . ALA A 1 92 ? -35.716 -37.175 64.931 1.00 82.38 92 ALA A O 1
ATOM 747 N N . ASP A 1 93 ? -36.773 -39.142 65.149 1.00 83.94 93 ASP A N 1
ATOM 748 C CA . ASP A 1 93 ? -37.412 -39.091 63.831 1.00 83.94 93 ASP A CA 1
ATOM 749 C C . ASP A 1 93 ? -38.465 -37.965 63.798 1.00 83.94 93 ASP A C 1
ATOM 751 O O . ASP A 1 93 ? -39.098 -37.656 64.811 1.00 83.94 93 ASP A O 1
ATOM 755 N N . SER A 1 94 ? -38.710 -37.386 62.623 1.00 83.00 94 SER A N 1
ATOM 756 C CA . SER A 1 94 ? -39.734 -36.360 62.398 1.00 83.00 94 SER A CA 1
ATOM 757 C C . SER A 1 94 ? -41.106 -36.793 62.931 1.00 83.00 94 SER A C 1
ATOM 759 O O . SER A 1 94 ? -41.809 -35.995 63.550 1.00 83.00 94 SER A O 1
ATOM 761 N N . LYS A 1 95 ? -41.439 -38.089 62.829 1.00 83.06 95 LYS A N 1
ATOM 762 C CA . LYS A 1 95 ? -42.667 -38.672 63.399 1.00 83.06 95 LYS A CA 1
ATOM 763 C C . LYS A 1 95 ? -42.772 -38.508 64.917 1.00 83.06 95 LYS A C 1
ATOM 765 O O . LYS A 1 95 ? -43.867 -38.283 65.431 1.00 83.06 95 LYS A O 1
ATOM 770 N N . VAL A 1 96 ? -41.652 -38.595 65.636 1.00 85.56 96 VAL A N 1
ATOM 771 C CA . VAL A 1 96 ? -41.607 -38.403 67.093 1.00 85.56 96 VAL A CA 1
ATOM 772 C C . VAL A 1 96 ? -41.906 -36.951 67.434 1.00 85.56 96 VAL A C 1
ATOM 774 O O . VAL A 1 96 ? -42.722 -36.692 68.314 1.00 85.56 96 VAL A O 1
ATOM 777 N N . TYR A 1 97 ? -41.327 -35.999 66.704 1.00 87.50 97 TYR A N 1
ATOM 778 C CA . TYR A 1 97 ? -41.613 -34.580 66.912 1.00 87.50 97 TYR A CA 1
ATOM 779 C C . TYR A 1 97 ? -43.057 -34.208 66.553 1.00 87.50 97 TYR A C 1
ATOM 781 O O . TYR A 1 97 ? -43.689 -33.465 67.303 1.00 87.50 97 TYR A O 1
ATOM 789 N N . VAL A 1 98 ? -43.622 -34.781 65.481 1.00 83.88 98 VAL A N 1
ATOM 790 C CA . VAL A 1 98 ? -45.054 -34.649 65.147 1.00 83.88 98 VAL A CA 1
ATOM 791 C C . VAL A 1 98 ? -45.921 -35.162 66.300 1.00 83.88 98 VAL A C 1
ATOM 793 O O . VAL A 1 98 ? -46.869 -34.493 66.713 1.00 83.88 98 VAL A O 1
ATOM 796 N N . ARG A 1 99 ? -45.579 -36.328 66.863 1.00 86.19 99 ARG A N 1
ATOM 797 C CA . ARG A 1 99 ? -46.314 -36.929 67.982 1.00 86.19 99 ARG A CA 1
ATOM 798 C C . ARG A 1 99 ? -46.195 -36.087 69.259 1.00 86.19 99 ARG A C 1
ATOM 800 O O . ARG A 1 99 ? -47.207 -35.849 69.912 1.00 86.19 99 ARG A O 1
ATOM 807 N N . ILE A 1 100 ? -45.009 -35.562 69.577 1.00 86.88 100 ILE A N 1
ATOM 808 C CA . ILE A 1 100 ? -44.802 -34.628 70.698 1.00 86.88 100 ILE A CA 1
ATOM 809 C C . ILE A 1 100 ? -45.648 -33.363 70.506 1.00 86.88 100 ILE A C 1
ATOM 811 O O . ILE A 1 100 ? -46.355 -32.960 71.428 1.00 86.88 100 ILE A O 1
ATOM 815 N N . ALA A 1 101 ? -45.637 -32.772 69.307 1.00 84.38 101 ALA A N 1
ATOM 816 C CA . ALA A 1 101 ? -46.420 -31.580 68.989 1.00 84.38 101 ALA A CA 1
ATOM 817 C C . ALA A 1 101 ? -47.941 -31.813 69.103 1.00 84.38 101 ALA A C 1
ATOM 819 O O . ALA A 1 101 ? -48.678 -30.893 69.465 1.00 84.38 101 ALA A O 1
ATOM 820 N N . ALA A 1 102 ? -48.409 -33.033 68.820 1.00 82.75 102 ALA A N 1
ATOM 821 C CA . ALA A 1 102 ? -49.811 -33.421 68.960 1.00 82.75 102 ALA A CA 1
ATOM 822 C C . ALA A 1 102 ? -50.226 -33.687 70.420 1.00 82.75 102 ALA A C 1
ATOM 824 O O . ALA A 1 102 ? -51.362 -33.391 70.788 1.00 82.75 102 ALA A O 1
ATOM 825 N N . LEU A 1 103 ? -49.327 -34.238 71.244 1.00 84.62 103 LEU A N 1
ATOM 826 C CA . LEU A 1 103 ? -49.628 -34.658 72.619 1.00 84.62 103 LEU A CA 1
ATOM 827 C C . LEU A 1 103 ? -49.403 -33.564 73.672 1.00 84.62 103 LEU A C 1
ATOM 829 O O . LEU A 1 103 ? -50.028 -33.623 74.728 1.00 84.62 103 LEU A O 1
ATOM 833 N N . THR A 1 104 ? -48.520 -32.591 73.426 1.00 85.69 104 THR A N 1
ATOM 834 C CA . THR A 1 104 ? -48.167 -31.555 74.412 1.00 85.69 104 THR A CA 1
ATOM 835 C C . THR A 1 104 ? -49.184 -30.419 74.497 1.00 85.69 104 THR A C 1
ATOM 837 O O . THR A 1 104 ? -49.620 -29.899 73.474 1.00 85.69 104 THR A O 1
ATOM 840 N N . ASP A 1 105 ? -49.490 -29.943 75.707 1.00 82.31 105 ASP A N 1
ATOM 841 C CA . ASP A 1 105 ? -50.222 -28.675 75.897 1.00 82.31 105 ASP A CA 1
ATOM 842 C C . ASP A 1 105 ? -49.289 -27.471 76.035 1.00 82.31 105 ASP A C 1
ATOM 844 O O . ASP A 1 105 ? -49.731 -26.328 75.930 1.00 82.31 105 ASP A O 1
ATOM 848 N N . ASN A 1 106 ? -47.989 -27.710 76.239 1.00 85.81 106 ASN A N 1
ATOM 849 C CA . ASN A 1 106 ? -47.006 -26.641 76.313 1.00 85.81 106 ASN A CA 1
ATOM 850 C C . ASN A 1 106 ? -46.784 -26.056 74.909 1.00 85.81 106 ASN A C 1
ATOM 852 O O . ASN A 1 106 ? -46.300 -26.732 73.996 1.00 85.81 106 ASN A O 1
ATOM 856 N N . GLN A 1 107 ? -47.146 -24.784 74.748 1.00 81.06 107 GLN A N 1
ATOM 857 C CA . GLN A 1 107 ? -47.105 -24.085 73.470 1.00 81.06 107 GLN A CA 1
ATOM 858 C C . GLN A 1 107 ? -45.676 -23.854 72.954 1.00 81.06 107 GLN A C 1
ATOM 860 O O . GLN A 1 107 ? -45.464 -23.911 71.743 1.00 81.06 107 GLN A O 1
ATOM 865 N N . GLU A 1 108 ? -44.703 -23.638 73.840 1.00 84.06 108 GLU A N 1
ATOM 866 C CA . GLU A 1 108 ? -43.292 -23.454 73.473 1.00 84.06 108 GLU A CA 1
ATOM 867 C C . GLU A 1 108 ? -42.690 -24.772 72.988 1.00 84.06 108 GLU A C 1
ATOM 869 O O . GLU A 1 108 ? -42.166 -24.843 71.876 1.00 84.06 108 GLU A O 1
ATOM 874 N N . LEU A 1 109 ? -42.899 -25.846 73.755 1.00 85.62 109 LEU A N 1
ATOM 875 C CA . LEU A 1 109 ? -42.447 -27.194 73.403 1.00 85.62 109 LEU A CA 1
ATOM 876 C C . LEU A 1 109 ? -43.054 -27.675 72.077 1.00 85.62 109 LEU A C 1
ATOM 878 O O . LEU A 1 109 ? -42.401 -28.371 71.301 1.00 85.62 109 LEU A O 1
ATOM 882 N N . ARG A 1 110 ? -44.304 -27.284 71.791 1.00 87.56 110 ARG A N 1
ATOM 883 C CA . ARG A 1 110 ? -44.977 -27.591 70.525 1.00 87.56 110 ARG A CA 1
ATOM 884 C C . ARG A 1 110 ? -44.283 -26.930 69.336 1.00 87.56 110 ARG A C 1
ATOM 886 O O . ARG A 1 110 ? -44.030 -27.601 68.340 1.00 87.56 110 ARG A O 1
ATOM 893 N N . VAL A 1 111 ? -43.998 -25.629 69.424 1.00 85.19 111 VAL A N 1
ATOM 894 C CA . VAL A 1 111 ? -43.326 -24.874 68.351 1.00 85.19 111 VAL A CA 1
ATOM 895 C C . VAL A 1 111 ? -41.899 -25.379 68.153 1.00 85.19 111 VAL A C 1
ATOM 897 O O . VAL A 1 111 ? -41.484 -25.582 67.014 1.00 85.19 111 VAL A O 1
ATOM 900 N N . GLU A 1 112 ? -41.183 -25.664 69.240 1.00 86.62 112 GLU A N 1
ATOM 901 C CA . GLU A 1 112 ? -39.835 -26.228 69.175 1.00 86.62 112 GLU A CA 1
ATOM 902 C C . GLU A 1 112 ? -39.839 -27.618 68.513 1.00 86.62 112 GLU A C 1
ATOM 904 O O . GLU A 1 112 ? -39.011 -27.883 67.641 1.00 86.62 112 GLU A O 1
ATOM 909 N N . ALA A 1 113 ? -40.815 -28.481 68.835 1.00 87.62 113 ALA A N 1
ATOM 910 C CA . ALA A 1 113 ? -40.964 -29.794 68.202 1.00 87.62 113 ALA A CA 1
ATOM 911 C C . ALA A 1 113 ? -41.199 -29.661 66.692 1.00 87.62 113 ALA A C 1
ATOM 913 O O . ALA A 1 113 ? -40.527 -30.317 65.901 1.00 87.62 113 ALA A O 1
ATOM 914 N N . ILE A 1 114 ? -42.099 -28.764 66.280 1.00 88.44 114 ILE A N 1
ATOM 915 C CA . ILE A 1 114 ? -42.361 -28.480 64.862 1.00 88.44 114 ILE A CA 1
ATOM 916 C C . ILE A 1 114 ? -41.094 -27.969 64.163 1.00 88.44 114 ILE A C 1
ATOM 918 O O . ILE A 1 114 ? -40.786 -28.392 63.050 1.00 88.44 114 ILE A O 1
ATOM 922 N N . GLY A 1 115 ? -40.321 -27.116 64.840 1.00 85.25 115 GLY A N 1
ATOM 923 C CA . GLY A 1 115 ? -39.036 -26.610 64.365 1.00 85.25 115 GLY A CA 1
ATOM 924 C C . GLY A 1 115 ? -37.981 -27.696 64.127 1.00 85.25 115 GLY A C 1
ATOM 925 O O . GLY A 1 115 ? -37.095 -27.486 63.300 1.00 85.25 115 GLY A O 1
ATOM 926 N N . ARG A 1 116 ? -38.094 -28.865 64.771 1.00 87.88 116 ARG A N 1
ATOM 927 C CA . ARG A 1 116 ? -37.172 -30.010 64.628 1.00 87.88 116 ARG A CA 1
ATOM 928 C C . ARG A 1 116 ? -37.577 -31.033 63.560 1.00 87.88 116 ARG A C 1
ATOM 930 O O . ARG A 1 116 ? -36.798 -31.937 63.275 1.00 87.88 116 ARG A O 1
ATOM 937 N N . ILE A 1 117 ? -38.753 -30.900 62.944 1.00 89.25 117 ILE A N 1
ATOM 938 C CA . ILE A 1 117 ? -39.202 -31.791 61.861 1.00 89.25 117 ILE A CA 1
ATOM 939 C C . ILE A 1 117 ? -38.310 -31.560 60.632 1.00 89.25 117 ILE A C 1
ATOM 941 O O . ILE A 1 117 ? -38.303 -30.470 60.080 1.00 89.25 117 ILE A O 1
ATOM 945 N N . SER A 1 118 ? -37.534 -32.536 60.175 1.00 85.56 118 SER A N 1
ATOM 946 C CA . SER A 1 118 ? -36.681 -32.374 58.982 1.00 85.56 118 SER A CA 1
ATOM 947 C C . SER A 1 118 ? -37.425 -32.659 57.674 1.00 85.56 118 SER A C 1
ATOM 949 O O . SER A 1 118 ? -37.037 -32.163 56.620 1.00 85.56 118 SER A O 1
ATOM 951 N N . ASP A 1 119 ? -38.508 -33.433 57.741 1.00 89.12 119 ASP A N 1
ATOM 952 C CA . ASP A 1 119 ? -39.334 -33.784 56.589 1.00 89.12 119 ASP A CA 1
ATOM 953 C C . ASP A 1 119 ? -40.285 -32.631 56.213 1.00 89.12 119 ASP A C 1
ATOM 955 O O . ASP A 1 119 ? -41.313 -32.396 56.858 1.00 89.12 119 ASP A O 1
ATOM 959 N N . GLU A 1 120 ? -39.951 -31.907 55.142 1.00 91.56 120 GLU A N 1
ATOM 960 C CA . GLU A 1 120 ? -40.771 -30.804 54.629 1.00 91.56 120 GLU A CA 1
ATOM 961 C C . GLU A 1 120 ? -42.178 -31.251 54.187 1.00 91.56 120 GLU A C 1
ATOM 963 O O . GLU A 1 120 ? -43.112 -30.450 54.226 1.00 91.56 120 GLU A O 1
ATOM 968 N N . GLN A 1 121 ? -42.376 -32.525 53.825 1.00 90.62 121 GLN A N 1
ATOM 969 C CA . GLN A 1 121 ? -43.690 -33.063 53.464 1.00 90.62 121 GLN A CA 1
ATOM 970 C C . GLN A 1 121 ? -44.604 -33.152 54.699 1.00 90.62 121 GLN A C 1
ATOM 972 O O . GLN A 1 121 ? -45.789 -32.820 54.637 1.00 90.62 121 GLN A O 1
ATOM 977 N N . GLN A 1 122 ? -44.043 -33.543 55.847 1.00 86.44 122 GLN A N 1
ATOM 978 C CA . GLN A 1 122 ? -44.757 -33.553 57.130 1.00 86.44 122 GLN A CA 1
ATOM 979 C C . GLN A 1 122 ? -45.036 -32.130 57.623 1.00 86.44 122 GLN A C 1
ATOM 981 O O . GLN A 1 122 ? -46.119 -31.852 58.147 1.00 86.44 122 GLN A O 1
ATOM 986 N N . ARG A 1 123 ? -44.099 -31.199 57.401 1.00 91.00 123 ARG A N 1
ATOM 987 C CA . ARG A 1 123 ? -44.330 -29.770 57.662 1.00 91.00 123 ARG A CA 1
ATOM 988 C C . ARG A 1 123 ? -45.443 -29.200 56.793 1.00 91.00 123 ARG A C 1
ATOM 990 O O . ARG A 1 123 ? -46.270 -28.463 57.316 1.00 91.00 123 ARG A O 1
ATOM 997 N N . LEU A 1 124 ? -45.510 -29.561 55.510 1.00 92.12 124 LEU A N 1
ATOM 998 C CA . LEU A 1 124 ? -46.591 -29.144 54.614 1.00 92.12 124 LEU A CA 1
ATOM 999 C C . LEU A 1 124 ? -47.954 -29.576 55.160 1.00 92.12 124 LEU A C 1
ATOM 1001 O O . LEU A 1 124 ? -48.881 -28.766 55.193 1.00 92.12 124 LEU A O 1
ATOM 1005 N N . GLN A 1 125 ? -48.069 -30.820 55.632 1.00 89.25 125 GLN A N 1
ATOM 1006 C CA . GLN A 1 125 ? -49.314 -31.326 56.205 1.00 89.25 125 GLN A CA 1
ATOM 1007 C C . GLN A 1 125 ? -49.720 -30.542 57.465 1.00 89.25 125 GLN A C 1
ATOM 1009 O O . GLN A 1 125 ? -50.848 -30.053 57.559 1.00 89.25 125 GLN A O 1
ATOM 1014 N N . LEU A 1 126 ? -48.783 -30.322 58.395 1.00 86.81 126 LEU A N 1
ATOM 1015 C CA . LEU A 1 126 ? -49.018 -29.514 59.600 1.00 86.81 126 LEU A CA 1
ATOM 1016 C C . LEU A 1 126 ? -49.367 -28.054 59.277 1.00 86.81 126 LEU A C 1
ATOM 1018 O O . LEU A 1 126 ? -50.262 -27.481 59.899 1.00 86.81 126 LEU A O 1
ATOM 1022 N N . ALA A 1 127 ? -48.692 -27.460 58.294 1.00 89.94 127 ALA A N 1
ATOM 1023 C CA . ALA A 1 127 ? -48.937 -26.098 57.834 1.00 89.94 127 ALA A CA 1
ATOM 1024 C C . ALA A 1 127 ? -50.299 -25.936 57.143 1.00 89.94 127 ALA A C 1
ATOM 1026 O O . ALA A 1 127 ? -50.885 -24.856 57.192 1.00 89.94 127 ALA A O 1
ATOM 1027 N N . SER A 1 128 ? -50.818 -27.007 56.541 1.00 88.94 128 SER A N 1
ATOM 1028 C CA . SER A 1 128 ? -52.065 -27.008 55.771 1.00 88.94 128 SER A CA 1
ATOM 1029 C C . SER A 1 128 ? -53.306 -27.277 56.624 1.00 88.94 128 SER A C 1
ATOM 1031 O O . SER A 1 128 ? -54.347 -26.654 56.416 1.00 88.94 128 SER A O 1
ATOM 1033 N N . GLU A 1 129 ? -53.215 -28.211 57.575 1.00 85.50 129 GLU A N 1
ATOM 1034 C CA . GLU A 1 129 ? -54.393 -28.823 58.211 1.00 85.50 129 GLU A CA 1
ATOM 1035 C C . GLU A 1 129 ? -54.563 -28.455 59.693 1.00 85.50 129 GLU A C 1
ATOM 1037 O O . GLU A 1 129 ? -55.662 -28.574 60.238 1.00 85.50 129 GLU A O 1
ATOM 1042 N N . HIS A 1 130 ? -53.506 -27.997 60.376 1.00 84.06 130 HIS A N 1
ATOM 1043 C CA . HIS A 1 130 ? -53.563 -27.806 61.826 1.00 84.06 130 HIS A CA 1
ATOM 1044 C C . HIS A 1 130 ? -54.487 -26.640 62.219 1.00 84.06 130 HIS A C 1
ATOM 1046 O O . HIS A 1 130 ? -54.437 -25.560 61.634 1.00 84.06 130 HIS A O 1
ATOM 1052 N N . SER A 1 131 ? -55.311 -26.812 63.258 1.00 78.75 131 SER A N 1
ATOM 1053 C CA . SER A 1 131 ? -56.331 -25.828 63.667 1.00 78.75 131 SER A CA 1
ATOM 1054 C C . SER A 1 131 ? -55.743 -24.509 64.198 1.00 78.75 131 SER A C 1
ATOM 1056 O O . SER A 1 131 ? -56.292 -23.432 63.962 1.00 78.75 131 SER A O 1
ATOM 1058 N N . VAL A 1 132 ? -54.591 -24.573 64.869 1.00 81.81 132 VAL A N 1
ATOM 1059 C CA . VAL A 1 132 ? -53.897 -23.419 65.470 1.00 81.81 132 VAL A CA 1
ATOM 1060 C C . VAL A 1 132 ? -52.979 -22.705 64.465 1.00 81.81 132 VAL A C 1
ATOM 1062 O O . VAL A 1 132 ? -52.037 -23.307 63.956 1.00 81.81 132 VAL A O 1
ATOM 1065 N N . ALA A 1 133 ? -53.180 -21.397 64.259 1.00 80.88 133 ALA A N 1
ATOM 1066 C CA . ALA A 1 133 ? -52.419 -20.582 63.296 1.00 80.88 133 ALA A CA 1
ATOM 1067 C C . ALA A 1 133 ? -50.905 -20.522 63.568 1.00 80.88 133 ALA A C 1
ATOM 1069 O O . ALA A 1 133 ? -50.102 -20.632 62.647 1.00 80.88 133 ALA A O 1
ATOM 1070 N N . ARG A 1 134 ? -50.494 -20.412 64.838 1.00 81.25 134 ARG A N 1
ATOM 1071 C CA . ARG A 1 134 ? -49.070 -20.362 65.223 1.00 81.25 134 ARG A CA 1
ATOM 1072 C C . ARG A 1 134 ? -48.316 -21.652 64.872 1.00 81.25 134 ARG A C 1
ATOM 1074 O O . ARG A 1 134 ? -47.149 -21.595 64.513 1.00 81.25 134 ARG A O 1
ATOM 1081 N N . VAL A 1 135 ? -48.997 -22.799 64.938 1.00 82.56 135 VAL A N 1
ATOM 1082 C CA . VAL A 1 135 ? -48.448 -24.104 64.534 1.00 82.56 135 VAL A CA 1
ATOM 1083 C C . VAL A 1 135 ? -48.302 -24.180 63.020 1.00 82.56 135 VAL A C 1
ATOM 1085 O O . VAL A 1 135 ? -47.264 -24.626 62.538 1.00 82.56 135 VAL A O 1
ATOM 1088 N N . ARG A 1 136 ? -49.301 -23.686 62.276 1.00 89.12 136 ARG A N 1
ATOM 1089 C CA . ARG A 1 136 ? -49.209 -23.623 60.816 1.00 89.12 136 ARG A CA 1
ATOM 1090 C C . ARG A 1 136 ? -48.041 -22.753 60.357 1.00 89.12 136 ARG A C 1
ATOM 1092 O O . ARG A 1 136 ? -47.303 -23.161 59.469 1.00 89.12 136 ARG A O 1
ATOM 1099 N N . MET A 1 137 ? -47.835 -21.605 61.009 1.00 89.69 137 MET A N 1
ATOM 1100 C CA . MET A 1 137 ? -46.699 -20.722 60.737 1.00 89.69 137 MET A CA 1
ATOM 1101 C C . MET A 1 137 ? -45.352 -21.396 61.031 1.00 89.69 137 MET A C 1
ATOM 1103 O O . MET A 1 137 ? -44.508 -21.462 60.146 1.00 89.69 137 MET A O 1
ATOM 1107 N N . ALA A 1 138 ? -45.171 -21.966 62.226 1.00 86.94 138 ALA A N 1
ATOM 1108 C CA . ALA A 1 138 ? -43.922 -22.640 62.599 1.00 86.94 138 ALA A CA 1
ATOM 1109 C C . ALA A 1 138 ? -43.578 -23.820 61.667 1.00 86.94 138 ALA A C 1
ATOM 1111 O O . ALA A 1 138 ? -42.412 -24.084 61.372 1.00 86.94 138 ALA A O 1
ATOM 1112 N N . ALA A 1 139 ? -44.596 -24.535 61.178 1.00 90.19 139 ALA A N 1
ATOM 1113 C CA . ALA A 1 139 ? -44.407 -25.590 60.191 1.00 90.19 139 ALA A CA 1
ATOM 1114 C C . ALA A 1 139 ? -44.001 -25.007 58.826 1.00 90.19 139 ALA A C 1
ATOM 1116 O O . ALA A 1 139 ? -43.038 -25.486 58.230 1.00 90.19 139 ALA A O 1
ATOM 1117 N N . ALA A 1 140 ? -44.674 -23.943 58.374 1.00 91.81 140 ALA A N 1
ATOM 1118 C CA . ALA A 1 140 ? -44.397 -23.263 57.110 1.00 91.81 140 ALA A CA 1
ATOM 1119 C C . ALA A 1 140 ? -42.986 -22.642 57.036 1.00 91.81 140 ALA A C 1
ATOM 1121 O O . ALA A 1 140 ? -42.364 -22.671 55.977 1.00 91.81 140 ALA A O 1
ATOM 1122 N N . GLU A 1 141 ? -42.453 -22.118 58.146 1.00 91.56 141 GLU A N 1
ATOM 1123 C CA . GLU A 1 141 ? -41.127 -21.472 58.209 1.00 91.56 141 GLU A CA 1
ATOM 1124 C C . GLU A 1 141 ? -39.964 -22.383 57.791 1.00 91.56 141 GLU A C 1
ATOM 1126 O O . GLU A 1 141 ? -38.982 -21.900 57.213 1.00 91.56 141 GLU A O 1
ATOM 1131 N N . GLY A 1 142 ? -40.087 -23.689 58.044 1.00 89.31 142 GLY A N 1
ATOM 1132 C CA . GLY A 1 142 ? -39.081 -24.690 57.675 1.00 89.31 142 GLY A CA 1
ATOM 1133 C C . GLY A 1 142 ? -39.337 -25.401 56.351 1.00 89.31 142 GLY A C 1
ATOM 1134 O O . GLY A 1 142 ? -38.740 -26.446 56.121 1.00 89.31 142 GLY A O 1
ATOM 1135 N N . ILE A 1 143 ? -40.233 -24.885 55.506 1.00 92.38 143 ILE A N 1
ATOM 1136 C CA . ILE A 1 143 ? -40.377 -25.343 54.121 1.00 92.38 143 ILE A CA 1
ATOM 1137 C C . ILE A 1 143 ? -39.542 -24.418 53.230 1.00 92.38 143 ILE A C 1
ATOM 1139 O O . ILE A 1 143 ? -39.693 -23.190 53.250 1.00 92.38 143 ILE A O 1
ATOM 1143 N N . HIS A 1 144 ? -38.646 -25.008 52.447 1.00 90.62 144 HIS A N 1
ATOM 1144 C CA . HIS A 1 144 ? -37.739 -24.293 51.548 1.00 90.62 144 HIS A CA 1
ATOM 1145 C C . HIS A 1 144 ? -37.894 -24.757 50.101 1.00 90.62 144 HIS A C 1
ATOM 1147 O O . HIS A 1 144 ? -37.575 -24.009 49.177 1.00 90.62 144 HIS A O 1
ATOM 1153 N N . ASN A 1 145 ? -38.422 -25.962 49.881 1.00 92.50 145 ASN A N 1
ATOM 1154 C CA . ASN A 1 145 ? -38.651 -26.486 48.547 1.00 92.50 145 ASN A CA 1
ATOM 1155 C C . ASN A 1 145 ? -39.716 -25.650 47.800 1.00 92.50 145 ASN A C 1
ATOM 1157 O O . ASN A 1 145 ? -40.864 -25.581 48.251 1.00 92.50 145 ASN A O 1
ATOM 1161 N N . PRO A 1 146 ? -39.403 -25.086 46.618 1.00 91.06 146 PRO A N 1
ATOM 1162 C CA . PRO A 1 146 ? -40.335 -24.245 45.864 1.00 91.06 146 PRO A CA 1
ATOM 1163 C C . PRO A 1 146 ? -41.644 -24.954 45.499 1.00 91.06 146 PRO A C 1
ATOM 1165 O O . PRO A 1 146 ? -42.707 -24.341 45.505 1.00 91.06 146 PRO A O 1
ATOM 1168 N N . LYS A 1 147 ? -41.600 -26.265 45.223 1.00 93.31 147 LYS A N 1
ATOM 1169 C CA . LYS A 1 147 ? -42.806 -27.040 44.892 1.00 93.31 147 LYS A CA 1
ATOM 1170 C C . LYS A 1 147 ? -43.730 -27.185 46.101 1.00 93.31 147 LYS A C 1
ATOM 1172 O O . LYS A 1 147 ? -44.944 -27.085 45.951 1.00 93.31 147 LYS A O 1
ATOM 1177 N N . LEU A 1 148 ? -43.159 -27.398 47.288 1.00 93.81 148 LEU A N 1
ATOM 1178 C CA . LEU A 1 148 ? -43.925 -27.521 48.531 1.00 93.81 148 LEU A CA 1
ATOM 1179 C C . LEU A 1 148 ? -44.461 -26.161 48.996 1.00 93.81 148 LEU A C 1
ATOM 1181 O O . LEU A 1 148 ? -45.606 -26.079 49.430 1.00 93.81 148 LEU A O 1
ATOM 1185 N N . LEU A 1 149 ? -43.685 -25.086 48.831 1.00 93.94 149 LEU A N 1
ATOM 1186 C CA . LEU A 1 149 ? -44.138 -23.715 49.085 1.00 93.94 149 LEU A CA 1
ATOM 1187 C C . LEU A 1 149 ? -45.302 -23.310 48.174 1.00 93.94 149 LEU A C 1
ATOM 1189 O O . LEU A 1 149 ? -46.238 -22.671 48.647 1.00 93.94 149 LEU A O 1
ATOM 1193 N N . GLN A 1 150 ? -45.275 -23.699 46.895 1.00 94.12 150 GLN A N 1
ATOM 1194 C CA . GLN A 1 150 ? -46.386 -23.450 45.973 1.00 94.12 150 GLN A CA 1
ATOM 1195 C C . GLN A 1 150 ? -47.645 -24.213 46.400 1.00 94.12 150 GLN A C 1
ATOM 1197 O O . GLN A 1 150 ? -48.717 -23.622 46.485 1.00 94.12 150 GLN A O 1
ATOM 1202 N N . ALA A 1 151 ? -47.507 -25.496 46.745 1.00 92.94 151 ALA A N 1
ATOM 1203 C CA . ALA A 1 151 ? -48.624 -26.287 47.253 1.00 92.94 151 ALA A CA 1
ATOM 1204 C C . ALA A 1 151 ? -49.224 -25.681 48.538 1.00 92.94 151 ALA A C 1
ATOM 1206 O O . ALA A 1 151 ? -50.444 -25.623 48.684 1.00 92.94 151 ALA A O 1
ATOM 1207 N N . LEU A 1 152 ? -48.386 -25.183 49.456 1.00 94.50 152 LEU A N 1
ATOM 1208 C CA . LEU A 1 152 ? -48.848 -24.525 50.681 1.00 94.50 152 LEU A CA 1
ATOM 1209 C C . LEU A 1 152 ? -49.507 -23.164 50.411 1.00 94.50 152 LEU A C 1
ATOM 1211 O O . LEU A 1 152 ? -50.498 -22.829 51.062 1.00 94.50 152 LEU A O 1
ATOM 1215 N N . LEU A 1 153 ? -48.985 -22.385 49.458 1.00 93.94 153 LEU A N 1
ATOM 1216 C CA . LEU A 1 153 ? -49.556 -21.103 49.038 1.00 93.94 153 LEU A CA 1
ATOM 1217 C C . LEU A 1 153 ? -51.011 -21.273 48.578 1.00 93.94 153 LEU A C 1
ATOM 1219 O O . LEU A 1 153 ? -51.881 -20.524 49.031 1.00 93.94 153 LEU A O 1
ATOM 1223 N N . ASP A 1 154 ? -51.265 -22.278 47.735 1.00 92.38 154 ASP A N 1
ATOM 1224 C CA . ASP A 1 154 ? -52.589 -22.583 47.184 1.00 92.38 154 ASP A CA 1
ATOM 1225 C C . ASP A 1 154 ? -53.580 -22.979 48.295 1.00 92.38 154 ASP A C 1
ATOM 1227 O O . ASP A 1 154 ? -54.745 -22.578 48.285 1.00 92.38 154 ASP A O 1
ATOM 1231 N N . VAL A 1 155 ? -53.113 -23.719 49.309 1.00 92.12 155 VAL A N 1
ATOM 1232 C CA . VAL A 1 155 ? -53.932 -24.129 50.462 1.00 92.12 155 VAL A CA 1
ATOM 1233 C C . VAL A 1 155 ? -54.200 -22.972 51.431 1.00 92.12 155 VAL A C 1
ATOM 1235 O O . VAL A 1 155 ? -55.313 -22.848 51.951 1.00 92.12 155 VAL A O 1
ATOM 1238 N N . ALA A 1 156 ? -53.203 -22.123 51.691 1.00 90.12 156 ALA A N 1
ATOM 1239 C CA . ALA A 1 156 ? -53.304 -20.996 52.618 1.00 90.12 156 ALA A CA 1
ATOM 1240 C C . ALA A 1 156 ? -54.139 -19.830 52.055 1.00 90.12 156 ALA A C 1
ATOM 1242 O O . ALA A 1 156 ? -54.608 -18.973 52.815 1.00 90.12 156 ALA A O 1
ATOM 1243 N N . GLN A 1 157 ? -54.356 -19.791 50.738 1.00 89.44 157 GLN A N 1
ATOM 1244 C CA . GLN A 1 157 ? -55.118 -18.748 50.063 1.00 89.44 157 GLN A CA 1
ATOM 1245 C C . GLN A 1 157 ? -56.548 -18.643 50.621 1.00 89.44 157 GLN A C 1
ATOM 1247 O O . GLN A 1 157 ? -57.337 -19.583 50.599 1.00 89.44 157 GLN A O 1
ATOM 1252 N N . GLY A 1 158 ? -56.884 -17.472 51.171 1.00 82.69 158 GLY A N 1
ATOM 1253 C CA . GLY A 1 158 ? -58.189 -17.214 51.791 1.00 82.69 158 GLY A CA 1
ATOM 1254 C C . GLY A 1 158 ? -58.407 -17.861 53.168 1.00 82.69 158 GLY A C 1
ATOM 1255 O O . GLY A 1 158 ? -59.418 -17.564 53.798 1.00 82.69 158 GLY A O 1
ATOM 1256 N N . LYS A 1 159 ? -57.472 -18.689 53.662 1.00 85.50 159 LYS A N 1
ATOM 1257 C CA . LYS A 1 159 ? -57.577 -19.394 54.957 1.00 85.50 159 LYS A CA 1
ATOM 1258 C C . LYS A 1 159 ? -56.569 -18.911 56.001 1.00 85.50 159 LYS A C 1
ATOM 1260 O O . LYS A 1 159 ? -56.916 -18.801 57.173 1.00 85.50 159 LYS A O 1
ATOM 1265 N N . ASP A 1 160 ? -55.340 -18.594 55.592 1.00 90.00 160 ASP A N 1
ATOM 1266 C CA . ASP A 1 160 ? -54.274 -18.131 56.484 1.00 90.00 160 ASP A CA 1
ATOM 1267 C C . ASP A 1 160 ? -53.398 -17.069 55.799 1.00 90.00 160 ASP A C 1
ATOM 1269 O O . ASP A 1 160 ? -52.468 -17.361 55.045 1.00 90.00 160 ASP A O 1
ATOM 1273 N N . LYS A 1 161 ? -53.698 -15.792 56.066 1.00 90.00 161 LYS A N 1
ATOM 1274 C CA . LYS A 1 161 ? -53.016 -14.647 55.435 1.00 90.00 161 LYS A CA 1
ATOM 1275 C C . LYS A 1 161 ? -51.535 -14.541 55.821 1.00 90.00 161 LYS A C 1
ATOM 1277 O O . LYS A 1 161 ? -50.776 -13.869 55.120 1.00 90.00 161 LYS A O 1
ATOM 1282 N N . ALA A 1 162 ? -51.129 -15.113 56.953 1.00 88.44 162 ALA A N 1
ATOM 1283 C CA . ALA A 1 162 ? -49.752 -15.033 57.421 1.00 88.44 162 ALA A CA 1
ATOM 1284 C C . ALA A 1 162 ? -48.891 -16.082 56.700 1.00 88.44 162 ALA A C 1
ATOM 1286 O O . ALA A 1 162 ? -47.890 -15.719 56.085 1.00 88.44 162 ALA A O 1
ATOM 1287 N N . VAL A 1 163 ? -49.347 -17.338 56.659 1.00 91.62 163 VAL A N 1
ATOM 1288 C CA . VAL A 1 163 ? -48.683 -18.419 55.905 1.00 91.62 163 VAL A CA 1
ATOM 1289 C C . VAL A 1 163 ? -48.651 -18.118 54.401 1.00 91.62 163 VAL A C 1
ATOM 1291 O O . VAL A 1 163 ? -47.621 -18.308 53.755 1.00 91.62 163 VAL A O 1
ATOM 1294 N N . TYR A 1 164 ? -49.737 -17.565 53.847 1.00 93.19 164 TYR A N 1
ATOM 1295 C CA . TYR A 1 164 ? -49.788 -17.140 52.444 1.00 93.19 164 TYR A CA 1
ATOM 1296 C C . TYR A 1 164 ? -48.714 -16.091 52.107 1.00 93.19 164 TYR A C 1
ATOM 1298 O O . TYR A 1 164 ? -48.050 -16.194 51.076 1.00 93.19 164 TYR A O 1
ATOM 1306 N N . ARG A 1 165 ? -48.516 -15.083 52.973 1.00 92.38 165 ARG A N 1
ATOM 1307 C CA . ARG A 1 165 ? -47.483 -14.052 52.772 1.00 92.38 165 ARG A CA 1
ATOM 1308 C C . ARG A 1 165 ? -46.078 -14.648 52.792 1.00 92.38 165 ARG A C 1
ATOM 1310 O O . ARG A 1 165 ? -45.329 -14.395 51.855 1.00 92.38 165 ARG A O 1
ATOM 1317 N N . LEU A 1 166 ? -45.778 -15.502 53.773 1.00 92.25 166 LEU A N 1
ATOM 1318 C CA . LEU A 1 166 ? -44.488 -16.189 53.878 1.00 92.25 166 LEU A CA 1
ATOM 1319 C C . LEU A 1 166 ? -44.165 -17.004 52.614 1.00 92.25 166 LEU A C 1
ATOM 1321 O O . LEU A 1 166 ? -43.074 -16.882 52.059 1.00 92.25 166 LEU A O 1
ATOM 1325 N N . CYS A 1 167 ? -45.117 -17.812 52.133 1.00 92.88 167 CYS A N 1
ATOM 1326 C CA . CYS A 1 167 ? -44.914 -18.624 50.930 1.00 92.88 167 CYS A CA 1
ATOM 1327 C C . CYS A 1 167 ? -44.689 -17.744 49.695 1.00 92.88 167 CYS A C 1
ATOM 1329 O O . CYS A 1 167 ? -43.795 -18.019 48.896 1.00 92.88 167 CYS A O 1
ATOM 1331 N N . LYS A 1 168 ? -45.460 -16.655 49.561 1.00 92.88 168 LYS A N 1
ATOM 1332 C CA . LYS A 1 168 ? -45.328 -15.705 48.451 1.00 92.88 168 LYS A CA 1
ATOM 1333 C C . LYS A 1 168 ? -43.965 -15.005 48.456 1.00 92.88 168 LYS A C 1
ATOM 1335 O O . LYS A 1 168 ? -43.349 -14.899 47.401 1.00 92.88 168 LYS A O 1
ATOM 1340 N N . GLU A 1 169 ? -43.496 -14.553 49.617 1.00 92.38 169 GLU A N 1
ATOM 1341 C CA . GLU A 1 169 ? -42.187 -13.904 49.783 1.00 92.38 169 GLU A CA 1
ATOM 1342 C C . GLU A 1 169 ? -41.035 -14.865 49.461 1.00 92.38 169 GLU A C 1
ATOM 1344 O O . GLU A 1 169 ? -40.152 -14.525 48.676 1.00 92.38 169 GLU A O 1
ATOM 1349 N N . ARG A 1 170 ? -41.075 -16.098 49.982 1.00 91.81 170 ARG A N 1
ATOM 1350 C CA . ARG A 1 170 ? -40.055 -17.126 49.708 1.00 91.81 170 ARG A CA 1
ATOM 1351 C C . ARG A 1 170 ? -40.006 -17.516 48.228 1.00 91.81 170 ARG A C 1
ATOM 1353 O O . ARG A 1 170 ? -38.922 -17.602 47.659 1.00 91.81 170 ARG A O 1
ATOM 1360 N N . LEU A 1 171 ? -41.161 -17.725 47.590 1.00 91.62 171 LEU A N 1
ATOM 1361 C CA . LEU A 1 171 ? -41.234 -18.035 46.156 1.00 91.62 171 LEU A CA 1
ATOM 1362 C C . LEU A 1 171 ? -40.746 -16.870 45.288 1.00 91.62 171 LEU A C 1
ATOM 1364 O O . LEU A 1 171 ? -40.064 -17.106 44.292 1.00 91.62 171 LEU A O 1
ATOM 1368 N N . ALA A 1 172 ? -41.059 -15.627 45.669 1.00 90.44 172 ALA A N 1
ATOM 1369 C CA . ALA A 1 172 ? -40.545 -14.442 44.988 1.00 90.44 172 ALA A CA 1
ATOM 1370 C C . ALA A 1 172 ? -39.015 -14.355 45.089 1.00 90.44 172 ALA A C 1
ATOM 1372 O O . ALA A 1 172 ? -38.367 -14.156 44.067 1.00 90.44 172 ALA A O 1
ATOM 1373 N N . ALA A 1 173 ? -38.440 -14.599 46.272 1.00 88.38 173 ALA A N 1
ATOM 1374 C CA . ALA A 1 173 ? -36.990 -14.596 46.474 1.00 88.38 173 ALA A CA 1
ATOM 1375 C C . ALA A 1 173 ? -36.273 -15.679 45.645 1.00 88.38 173 ALA A C 1
ATOM 1377 O O . ALA A 1 173 ? -35.257 -15.400 45.011 1.00 88.38 173 ALA A O 1
ATOM 1378 N N . VAL A 1 174 ? -36.822 -16.901 45.588 1.00 88.75 174 VAL A N 1
ATOM 1379 C CA . VAL A 1 174 ? -36.271 -17.982 44.746 1.00 88.75 174 VAL A CA 1
ATOM 1380 C C . VAL A 1 174 ? -36.316 -17.603 43.268 1.00 88.75 174 VAL A C 1
ATOM 1382 O O . VAL A 1 174 ? -35.342 -17.811 42.546 1.00 88.75 174 VAL A O 1
ATOM 1385 N N . LYS A 1 175 ? -37.440 -17.044 42.808 1.00 88.94 175 LYS A N 1
ATOM 1386 C CA . LYS A 1 175 ? -37.599 -16.626 41.415 1.00 88.94 175 LYS A CA 1
ATOM 1387 C C . LYS A 1 175 ? -36.627 -15.501 41.056 1.00 88.94 175 LYS A C 1
ATOM 1389 O O . LYS A 1 175 ? -35.975 -15.576 40.023 1.00 88.94 175 LYS A O 1
ATOM 1394 N N . GLU A 1 176 ? -36.495 -14.503 41.924 1.00 87.56 176 GLU A N 1
ATOM 1395 C CA . GLU A 1 176 ? -35.566 -13.389 41.739 1.00 87.56 176 GLU A CA 1
ATOM 1396 C C . GLU A 1 176 ? -34.110 -13.871 41.669 1.00 87.56 176 GLU A C 1
ATOM 1398 O O . GLU A 1 176 ? -33.354 -13.428 40.806 1.00 87.56 176 GLU A O 1
ATOM 1403 N N . GLN A 1 177 ? -33.714 -14.824 42.516 1.00 85.31 177 GLN A N 1
ATOM 1404 C CA . GLN A 1 177 ? -32.382 -15.425 42.448 1.00 85.31 177 GLN A CA 1
ATOM 1405 C C . GLN A 1 177 ? -32.153 -16.176 41.126 1.00 85.31 177 GLN A C 1
ATOM 1407 O O . GLN A 1 177 ? -31.116 -15.992 40.492 1.00 85.31 177 GLN A O 1
ATOM 1412 N N . GLN A 1 178 ? -33.129 -16.965 40.666 1.00 86.12 178 GLN A N 1
ATOM 1413 C CA . GLN A 1 178 ? -33.038 -17.671 39.382 1.00 86.12 178 GLN A CA 1
ATOM 1414 C C . GLN A 1 178 ? -32.957 -16.712 38.189 1.00 86.12 178 GLN A C 1
ATOM 1416 O O . GLN A 1 178 ? -32.184 -16.950 37.263 1.00 86.12 178 GLN A O 1
ATOM 1421 N N . GLU A 1 179 ? -33.732 -15.625 38.204 1.00 86.06 179 GLU A N 1
ATOM 1422 C CA . GLU A 1 179 ? -33.684 -14.586 37.171 1.00 86.06 179 GLU A CA 1
ATOM 1423 C C . GLU A 1 179 ? -32.320 -13.877 37.152 1.00 86.06 179 GLU A C 1
ATOM 1425 O O . GLU A 1 179 ? -31.778 -13.636 36.071 1.00 86.06 179 GLU A O 1
ATOM 1430 N N . ARG A 1 180 ? -31.719 -13.607 38.322 1.00 83.38 180 ARG A N 1
ATOM 1431 C CA . ARG A 1 180 ? -30.362 -13.038 38.430 1.00 83.38 180 ARG A CA 1
ATOM 1432 C C . ARG A 1 180 ? -29.302 -13.976 37.845 1.00 83.38 180 ARG A C 1
ATOM 1434 O O . ARG A 1 180 ? -28.546 -13.552 36.974 1.00 83.38 180 ARG A O 1
ATOM 1441 N N . GLU A 1 181 ? -29.296 -15.247 38.249 1.00 83.50 181 GLU A N 1
ATOM 1442 C CA . GLU A 1 181 ? -28.350 -16.255 37.741 1.00 83.50 181 GLU A CA 1
ATOM 1443 C C . GLU A 1 181 ? -28.508 -16.484 36.225 1.00 83.50 181 GLU A C 1
ATOM 1445 O O . GLU A 1 181 ? -27.523 -16.637 35.497 1.00 83.50 181 GLU A O 1
ATOM 1450 N N . ALA A 1 182 ? -29.744 -16.484 35.713 1.00 84.62 182 ALA A N 1
ATOM 1451 C CA . ALA A 1 182 ? -30.013 -16.601 34.281 1.00 84.62 182 ALA A CA 1
ATOM 1452 C C . ALA A 1 182 ? -29.497 -15.382 33.498 1.00 84.62 182 ALA A C 1
ATOM 1454 O O . ALA A 1 182 ? -28.851 -15.553 32.463 1.00 84.62 182 ALA A O 1
ATOM 1455 N N . ALA A 1 183 ? -29.723 -14.168 34.010 1.00 85.25 183 ALA A N 1
ATOM 1456 C CA . ALA A 1 183 ? -29.250 -12.937 33.384 1.00 85.25 183 ALA A CA 1
ATOM 1457 C C . ALA A 1 183 ? -27.714 -12.852 33.344 1.00 85.25 183 ALA A C 1
ATOM 1459 O O . ALA A 1 183 ? -27.149 -12.336 32.379 1.00 85.25 183 ALA A O 1
ATOM 1460 N N . GLU A 1 184 ? -27.016 -13.356 34.364 1.00 83.81 184 GLU A N 1
ATOM 1461 C CA . GLU A 1 184 ? -25.549 -13.431 34.366 1.00 83.81 184 GLU A CA 1
ATOM 1462 C C . GLU A 1 184 ? -25.021 -14.443 33.344 1.00 83.81 184 GLU A C 1
ATOM 1464 O O . GLU A 1 184 ? -24.117 -14.114 32.570 1.00 83.81 184 GLU A O 1
ATOM 1469 N N . ARG A 1 185 ? -25.645 -15.625 33.245 1.00 85.69 185 ARG A N 1
ATOM 1470 C CA . ARG A 1 185 ? -25.308 -16.614 32.205 1.00 85.69 185 ARG A CA 1
ATOM 1471 C C . ARG A 1 185 ? -25.521 -16.073 30.794 1.00 85.69 185 ARG A C 1
ATOM 1473 O O . ARG A 1 185 ? -24.671 -16.281 29.931 1.00 85.69 185 ARG A O 1
ATOM 1480 N N . GLU A 1 186 ? -26.625 -15.370 30.551 1.00 88.69 186 GLU A N 1
ATOM 1481 C CA . GLU A 1 186 ? -26.922 -14.780 29.241 1.00 88.69 186 GLU A CA 1
ATOM 1482 C C . GLU A 1 186 ? -25.904 -13.692 28.865 1.00 88.69 186 GLU A C 1
ATOM 1484 O O . GLU A 1 186 ? -25.403 -13.670 27.739 1.00 88.69 186 GLU A O 1
ATOM 1489 N N . LYS A 1 187 ? -25.514 -12.839 29.824 1.00 88.56 187 LYS A N 1
ATOM 1490 C CA . LYS A 1 187 ? -24.451 -11.841 29.622 1.00 88.56 187 LYS A CA 1
ATOM 1491 C C . LYS A 1 187 ? -23.115 -12.491 29.258 1.00 88.56 187 LYS A C 1
ATOM 1493 O O . LYS A 1 187 ? -22.459 -12.035 28.323 1.00 88.56 187 LYS A O 1
ATOM 1498 N N . LEU A 1 188 ? -22.715 -13.551 29.961 1.00 89.94 188 LEU A N 1
ATOM 1499 C CA . LEU A 1 188 ? -21.461 -14.261 29.691 1.00 89.94 188 LEU A CA 1
ATOM 1500 C C . LEU A 1 188 ? -21.484 -14.960 28.323 1.00 89.94 188 LEU A C 1
ATOM 1502 O O . LEU A 1 188 ? -20.503 -14.892 27.579 1.00 89.94 188 LEU A O 1
ATOM 1506 N N . ALA A 1 189 ? -22.617 -15.560 27.946 1.00 90.88 189 ALA A N 1
ATOM 1507 C CA . ALA A 1 189 ? -22.808 -16.134 26.614 1.00 90.88 189 ALA A CA 1
ATOM 1508 C C . ALA A 1 189 ? -22.698 -15.065 25.513 1.00 90.88 189 ALA A C 1
ATOM 1510 O O . ALA A 1 189 ? -22.051 -15.293 24.489 1.00 90.88 189 ALA A O 1
ATOM 1511 N N . HIS A 1 190 ? -23.261 -13.873 25.739 1.00 93.56 190 HIS A N 1
ATOM 1512 C CA . HIS A 1 190 ? -23.147 -12.760 24.800 1.00 93.56 190 HIS A CA 1
ATOM 1513 C C . HIS A 1 190 ? -21.696 -12.284 24.629 1.00 93.56 190 HIS A C 1
ATOM 1515 O O . HIS A 1 190 ? -21.243 -12.119 23.499 1.00 93.56 190 HIS A O 1
ATOM 1521 N N . LEU A 1 191 ? -20.947 -12.115 25.725 1.00 93.94 191 LEU A N 1
ATOM 1522 C CA . LEU A 1 191 ? -19.526 -11.739 25.678 1.00 93.94 191 LEU A CA 1
ATOM 1523 C C . LEU A 1 191 ? -18.670 -12.797 24.968 1.00 93.94 191 LEU A C 1
ATOM 1525 O O . LEU A 1 191 ? -17.820 -12.452 24.149 1.00 93.94 191 LEU A O 1
ATOM 1529 N N . THR A 1 192 ? -18.941 -14.080 25.225 1.00 94.69 192 THR A N 1
ATOM 1530 C CA . THR A 1 192 ? -18.269 -15.196 24.540 1.00 94.69 192 THR A CA 1
ATOM 1531 C C . THR A 1 192 ? -18.524 -15.138 23.036 1.00 94.69 192 THR A C 1
ATOM 1533 O O . THR A 1 192 ? -17.581 -15.168 22.252 1.00 94.69 192 THR A O 1
ATOM 1536 N N . SER A 1 193 ? -19.780 -14.940 22.624 1.00 95.56 193 SER A N 1
ATOM 1537 C CA . SER A 1 193 ? -20.136 -14.796 21.210 1.00 95.56 193 SER A CA 1
ATOM 1538 C C . SER A 1 193 ? -19.471 -13.580 20.552 1.00 95.56 193 SER A C 1
ATOM 1540 O O . SER A 1 193 ? -19.048 -13.671 19.400 1.00 95.56 193 SER A O 1
ATOM 1542 N N . GLN A 1 194 ? -19.330 -12.457 21.266 1.00 96.25 194 GLN A N 1
ATOM 1543 C CA . GLN A 1 194 ? -18.598 -11.290 20.761 1.00 96.25 194 GLN A CA 1
ATOM 1544 C C . GLN A 1 194 ? -17.108 -11.598 20.535 1.00 96.25 194 GLN A C 1
ATOM 1546 O O . GLN A 1 194 ? -16.564 -11.200 19.503 1.00 96.25 194 GLN A O 1
ATOM 1551 N N . ALA A 1 195 ? -16.460 -12.325 21.453 1.00 95.38 195 ALA A N 1
ATOM 1552 C CA . ALA A 1 195 ? -15.071 -12.761 21.290 1.00 95.38 195 ALA A CA 1
ATOM 1553 C C . ALA A 1 195 ? -14.915 -13.738 20.112 1.00 95.38 195 ALA A C 1
ATOM 1555 O O . ALA A 1 195 ? -14.073 -13.528 19.243 1.00 95.38 195 ALA A O 1
ATOM 1556 N N . GLU A 1 196 ? -15.780 -14.749 20.008 1.00 95.94 196 GLU A N 1
ATOM 1557 C CA . GLU A 1 196 ? -15.787 -15.692 18.879 1.00 95.94 196 GLU A CA 1
ATOM 1558 C C . GLU A 1 196 ? -16.038 -14.989 17.537 1.00 95.94 196 GLU A C 1
ATOM 1560 O O . GLU A 1 196 ? -15.463 -15.356 16.510 1.00 95.94 196 GLU A O 1
ATOM 1565 N N . GLN A 1 197 ? -16.873 -13.946 17.524 1.00 95.50 197 GLN A N 1
ATOM 1566 C CA . GLN A 1 197 ? -17.102 -13.140 16.332 1.00 95.50 197 GLN A CA 1
ATOM 1567 C C . GLN A 1 197 ? -15.844 -12.364 15.919 1.00 95.50 197 GLN A C 1
ATOM 1569 O O . GLN A 1 197 ? -15.577 -12.280 14.720 1.00 95.50 197 GLN A O 1
ATOM 1574 N N . LEU A 1 198 ? -15.063 -11.828 16.867 1.00 94.75 198 LEU A N 1
ATOM 1575 C CA . LEU A 1 198 ? -13.763 -11.220 16.556 1.00 94.75 198 LEU A CA 1
ATOM 1576 C C . LEU A 1 198 ? -12.817 -12.245 15.931 1.00 94.75 198 LEU A C 1
ATOM 1578 O O . LEU A 1 198 ? -12.263 -11.977 14.867 1.00 94.75 198 LEU A O 1
ATOM 1582 N N . VAL A 1 199 ? -12.704 -13.434 16.528 1.00 95.88 199 VAL A N 1
ATOM 1583 C CA . VAL A 1 199 ? -11.876 -14.524 15.985 1.00 95.88 199 VAL A CA 1
ATOM 1584 C C . VAL A 1 199 ? -12.294 -14.870 14.556 1.00 95.88 199 VAL A C 1
ATOM 1586 O O . VAL A 1 199 ? -11.458 -14.977 13.662 1.00 95.88 199 VAL A O 1
ATOM 1589 N N . ARG A 1 200 ? -13.603 -14.993 14.310 1.00 95.56 200 ARG A N 1
ATOM 1590 C CA . ARG A 1 200 ? -14.143 -15.361 12.997 1.00 95.56 200 ARG A CA 1
ATOM 1591 C C . ARG A 1 200 ? -13.945 -14.284 11.931 1.00 95.56 200 ARG A C 1
ATOM 1593 O O . ARG A 1 200 ? -13.733 -14.626 10.770 1.00 95.56 200 ARG A O 1
ATOM 1600 N N . LEU A 1 201 ? -14.099 -13.009 12.288 1.00 93.62 201 LEU A N 1
ATOM 1601 C CA . LEU A 1 201 ? -13.950 -11.895 11.346 1.00 93.62 201 LEU A CA 1
ATOM 1602 C C . LEU A 1 201 ? -12.480 -11.564 11.062 1.00 93.62 201 LEU A C 1
ATOM 1604 O O . LEU A 1 201 ? -12.187 -11.030 9.993 1.00 93.62 201 LEU A O 1
ATOM 1608 N N . GLY A 1 202 ? -11.574 -11.908 11.978 1.00 89.62 202 GLY A N 1
ATOM 1609 C CA . GLY A 1 202 ? -10.155 -11.597 11.861 1.00 89.62 202 GLY A CA 1
ATOM 1610 C C . GLY A 1 202 ? -9.852 -10.111 12.068 1.00 89.62 202 GLY A C 1
ATOM 1611 O O . GLY A 1 202 ? -10.717 -9.318 12.451 1.00 89.62 202 GLY A O 1
ATOM 1612 N N . TYR A 1 203 ? -8.594 -9.734 11.835 1.00 91.50 203 TYR A N 1
ATOM 1613 C CA . TYR A 1 203 ? -8.112 -8.378 12.090 1.00 91.50 203 TYR A CA 1
ATOM 1614 C C . TYR A 1 203 ? -8.799 -7.328 11.195 1.00 91.50 203 TYR A C 1
ATOM 1616 O O . TYR A 1 203 ? -8.950 -7.515 9.987 1.00 91.50 203 TYR A O 1
ATOM 1624 N N . GLY A 1 204 ? -9.179 -6.195 11.788 1.00 91.50 204 GLY A N 1
ATOM 1625 C CA . GLY A 1 204 ? -9.851 -5.077 11.125 1.00 91.50 204 GLY A CA 1
ATOM 1626 C C . GLY A 1 204 ? -9.764 -3.783 11.950 1.00 91.50 204 GLY A C 1
ATOM 1627 O O . GLY A 1 204 ? -9.210 -3.805 13.047 1.00 91.50 204 GLY A O 1
ATOM 1628 N N . PRO A 1 205 ? -10.329 -2.657 11.471 1.00 88.88 205 PRO A N 1
ATOM 1629 C CA . PRO A 1 205 ? -10.097 -1.329 12.059 1.00 88.88 205 PRO A CA 1
ATOM 1630 C C . PRO A 1 205 ? -10.471 -1.206 13.544 1.00 88.88 205 PRO A C 1
ATOM 1632 O O . PRO A 1 205 ? -9.759 -0.565 14.308 1.00 88.88 205 PRO A O 1
ATOM 1635 N N . ASP A 1 206 ? -11.562 -1.855 13.962 1.00 91.50 206 ASP A N 1
ATOM 1636 C CA . ASP A 1 206 ? -12.043 -1.824 15.351 1.00 91.50 206 ASP A CA 1
ATOM 1637 C C . ASP A 1 206 ? -11.524 -3.003 16.197 1.00 91.50 206 ASP A C 1
ATOM 1639 O O . ASP A 1 206 ? -11.905 -3.133 17.362 1.00 91.50 206 ASP A O 1
ATOM 1643 N N . PHE A 1 207 ? -10.729 -3.914 15.618 1.00 94.06 207 PHE A N 1
ATOM 1644 C CA . PHE A 1 207 ? -10.401 -5.206 16.231 1.00 94.06 207 PHE A CA 1
ATOM 1645 C C . PHE A 1 207 ? -9.695 -5.034 17.575 1.00 94.06 207 PHE A C 1
ATOM 1647 O O . PHE A 1 207 ? -10.172 -5.550 18.584 1.00 94.06 207 PHE A O 1
ATOM 1654 N N . PHE A 1 208 ? -8.621 -4.238 17.597 1.00 92.44 208 PHE A N 1
ATOM 1655 C CA . PHE A 1 208 ? -7.851 -3.951 18.807 1.00 92.44 208 PHE A CA 1
ATOM 1656 C C . PHE A 1 208 ? -8.725 -3.335 19.908 1.00 92.44 208 PHE A C 1
ATOM 1658 O O . PHE A 1 208 ? -8.743 -3.821 21.036 1.00 92.44 208 PHE A O 1
ATOM 1665 N N . GLY A 1 209 ? -9.520 -2.312 19.569 1.00 91.06 209 GLY A N 1
ATOM 1666 C CA . GLY A 1 209 ? -10.383 -1.637 20.541 1.00 91.06 209 GLY A CA 1
ATOM 1667 C C . GLY A 1 209 ? -11.442 -2.568 21.138 1.00 91.06 209 GLY A C 1
ATOM 1668 O O . GLY A 1 209 ? -11.673 -2.557 22.345 1.00 91.06 209 GLY A O 1
ATOM 1669 N N . ARG A 1 210 ? -12.066 -3.423 20.316 1.00 95.44 210 ARG A N 1
ATOM 1670 C CA . ARG A 1 210 ? -13.048 -4.409 20.798 1.00 95.44 210 ARG A CA 1
ATOM 1671 C C . ARG A 1 210 ? -12.398 -5.493 21.657 1.00 95.44 210 ARG A C 1
ATOM 1673 O O . ARG A 1 210 ? -12.957 -5.842 22.694 1.00 95.44 210 ARG A O 1
ATOM 1680 N N . LEU A 1 211 ? -11.228 -5.988 21.258 1.00 95.75 211 LEU A N 1
ATOM 1681 C CA . LEU A 1 211 ? -10.457 -6.977 22.013 1.00 95.75 211 LEU A CA 1
ATOM 1682 C C . LEU A 1 211 ? -10.063 -6.438 23.397 1.00 95.75 211 LEU A C 1
ATOM 1684 O O . LEU A 1 211 ? -10.268 -7.114 24.404 1.00 95.75 211 LEU A O 1
ATOM 1688 N N . GLN A 1 212 ? -9.611 -5.183 23.468 1.00 95.19 212 GLN A N 1
ATOM 1689 C CA . GLN A 1 212 ? -9.252 -4.519 24.721 1.00 95.19 212 GLN A CA 1
ATOM 1690 C C . GLN A 1 212 ? -10.452 -4.387 25.675 1.00 95.19 212 GLN A C 1
ATOM 1692 O O . GLN A 1 212 ? -10.336 -4.677 26.868 1.00 95.19 212 GLN A O 1
ATOM 1697 N N . VAL A 1 213 ? -11.626 -4.009 25.153 1.00 95.81 213 VAL A N 1
ATOM 1698 C CA . VAL A 1 213 ? -12.867 -3.940 25.944 1.00 95.81 213 VAL A CA 1
ATOM 1699 C C . VAL A 1 213 ? -13.250 -5.316 26.490 1.00 95.81 213 VAL A C 1
ATOM 1701 O O . VAL A 1 213 ? -13.629 -5.428 27.655 1.00 95.81 213 VAL A O 1
ATOM 1704 N N . LEU A 1 214 ? -13.149 -6.378 25.688 1.00 95.38 214 LEU A N 1
ATOM 1705 C CA . LEU A 1 214 ? -13.489 -7.727 26.143 1.00 95.38 214 LEU A CA 1
ATOM 1706 C C . LEU A 1 214 ? -12.504 -8.257 27.197 1.00 95.38 214 LEU A C 1
ATOM 1708 O O . LEU A 1 214 ? -12.946 -8.870 28.168 1.00 95.38 214 LEU A O 1
ATOM 1712 N N . HIS A 1 215 ? -11.209 -7.953 27.078 1.00 95.44 215 HIS A N 1
ATOM 1713 C CA . HIS A 1 215 ? -10.218 -8.234 28.126 1.00 95.44 215 HIS A CA 1
ATOM 1714 C C . HIS A 1 215 ? -10.542 -7.519 29.438 1.00 95.44 215 HIS A C 1
ATOM 1716 O O . HIS A 1 215 ? -10.492 -8.127 30.509 1.00 95.44 215 HIS A O 1
ATOM 1722 N N . GLN A 1 216 ? -10.946 -6.247 29.372 1.00 94.44 216 GLN A N 1
ATOM 1723 C CA . GLN A 1 216 ? -11.400 -5.514 30.555 1.00 94.44 216 GLN A CA 1
ATOM 1724 C C . GLN A 1 216 ? -12.597 -6.215 31.214 1.00 94.44 216 GLN A C 1
ATOM 1726 O O . GLN A 1 216 ? -12.594 -6.424 32.428 1.00 94.44 216 GLN A O 1
ATOM 1731 N N . ARG A 1 217 ? -13.583 -6.658 30.420 1.00 92.62 217 ARG A N 1
ATOM 1732 C CA . ARG A 1 217 ? -14.738 -7.418 30.929 1.00 92.62 217 ARG A CA 1
ATOM 1733 C C . ARG A 1 217 ? -14.342 -8.757 31.548 1.00 92.62 217 ARG A C 1
ATOM 1735 O O . ARG A 1 217 ? -14.893 -9.118 32.585 1.00 92.62 217 ARG A O 1
ATOM 1742 N N . LEU A 1 218 ? -13.388 -9.481 30.963 1.00 92.31 218 LEU A N 1
ATOM 1743 C CA . LEU A 1 218 ? -12.877 -10.729 31.538 1.00 92.31 218 LEU A CA 1
ATOM 1744 C C . LEU A 1 218 ? -12.239 -10.486 32.913 1.00 92.31 218 LEU A C 1
ATOM 1746 O O . LEU A 1 218 ? -12.501 -11.239 33.850 1.00 92.31 218 LEU A O 1
ATOM 1750 N N . ASN A 1 219 ? -11.449 -9.421 33.055 1.00 90.38 219 ASN A N 1
ATOM 1751 C CA . ASN A 1 219 ? -10.809 -9.064 34.322 1.00 90.38 219 ASN A CA 1
ATOM 1752 C C . ASN A 1 219 ? -11.830 -8.656 35.394 1.00 90.38 219 ASN A C 1
ATOM 1754 O O . ASN A 1 219 ? -11.728 -9.105 36.536 1.00 90.38 219 ASN A O 1
ATOM 1758 N N . GLU A 1 220 ? -12.849 -7.873 35.025 1.00 89.75 220 GLU A N 1
ATOM 1759 C CA . GLU A 1 220 ? -13.967 -7.524 35.915 1.00 89.75 220 GLU A CA 1
ATOM 1760 C C . GLU A 1 220 ? -14.713 -8.771 36.420 1.00 89.75 220 GLU A C 1
ATOM 1762 O O . GLU A 1 220 ? -15.089 -8.835 37.590 1.00 89.75 220 GLU A O 1
ATOM 1767 N N . LEU A 1 221 ? -14.922 -9.772 35.556 1.00 87.50 221 LEU A N 1
ATOM 1768 C CA . LEU A 1 221 ? -15.589 -11.025 35.925 1.00 87.50 221 LEU A CA 1
ATOM 1769 C C . LEU A 1 221 ? -14.695 -11.929 36.785 1.00 87.50 221 LEU A C 1
ATOM 1771 O O . LEU A 1 221 ? -15.171 -12.501 37.764 1.00 87.50 221 LEU A O 1
ATOM 1775 N N . ARG A 1 222 ? -13.390 -12.011 36.491 1.00 87.19 222 ARG A N 1
ATOM 1776 C CA . ARG A 1 222 ? -12.423 -12.749 37.325 1.00 87.19 222 ARG A CA 1
ATOM 1777 C C . ARG A 1 222 ? -12.348 -12.190 38.743 1.00 87.19 222 ARG A C 1
ATOM 1779 O O . ARG A 1 222 ? -12.323 -12.965 39.695 1.00 87.19 222 ARG A O 1
ATOM 1786 N N . ALA A 1 223 ? -12.394 -10.866 38.897 1.00 85.62 223 ALA A N 1
ATOM 1787 C CA . ALA A 1 223 ? -12.395 -10.213 40.207 1.00 85.62 223 ALA A CA 1
ATOM 1788 C C . ALA A 1 223 ? -13.606 -10.594 41.086 1.00 85.62 223 ALA A C 1
ATOM 1790 O O . ALA A 1 223 ? -13.537 -10.459 42.305 1.00 85.62 223 ALA A O 1
ATOM 1791 N N . LYS A 1 224 ? -14.698 -11.096 40.490 1.00 82.88 224 LYS A N 1
ATOM 1792 C CA . LYS A 1 224 ? -15.900 -11.555 41.207 1.00 82.88 224 LYS A CA 1
ATOM 1793 C C . LYS A 1 224 ? -15.849 -13.024 41.655 1.00 82.88 224 LYS A C 1
ATOM 1795 O O . LYS A 1 224 ? -16.741 -13.445 42.382 1.00 82.88 224 LYS A O 1
ATOM 1800 N N . GLY A 1 225 ? -14.816 -13.789 41.280 1.00 72.06 225 GLY A N 1
ATOM 1801 C CA . GLY A 1 225 ? -14.583 -15.153 41.785 1.00 72.06 225 GLY A CA 1
ATOM 1802 C C . GLY A 1 225 ? -15.200 -16.303 40.971 1.00 72.06 225 GLY A C 1
ATOM 1803 O O . GLY A 1 225 ? -15.264 -17.425 41.467 1.00 72.06 225 GLY A O 1
ATOM 1804 N N . GLU A 1 226 ? -15.628 -16.071 39.725 1.00 65.81 226 GLU A N 1
ATOM 1805 C CA . GLU A 1 226 ? -16.285 -17.081 38.871 1.00 65.81 226 GLU A CA 1
ATOM 1806 C C . GLU A 1 226 ? -15.338 -17.744 37.851 1.00 65.81 226 GLU A C 1
ATOM 1808 O O . GLU A 1 226 ? -15.524 -17.657 36.640 1.00 65.81 226 GLU A O 1
ATOM 1813 N N . GLU A 1 227 ? -14.287 -18.422 38.311 1.00 66.06 227 GLU A N 1
ATOM 1814 C CA . GLU A 1 227 ? -13.228 -18.916 37.412 1.00 66.06 227 GLU A CA 1
ATOM 1815 C C . GLU A 1 227 ? -13.672 -20.043 36.455 1.00 66.06 227 GLU A C 1
ATOM 1817 O O . GLU A 1 227 ? -13.266 -20.070 35.292 1.00 66.06 227 GLU A O 1
ATOM 1822 N N . ALA A 1 228 ? -14.544 -20.950 36.909 1.00 67.56 228 ALA A N 1
ATOM 1823 C CA . ALA A 1 228 ? -14.988 -22.103 36.118 1.00 67.56 228 ALA A CA 1
ATOM 1824 C C . ALA A 1 228 ? -15.952 -21.732 34.971 1.00 67.56 228 ALA A C 1
ATOM 1826 O O . ALA A 1 228 ? -16.002 -22.425 33.957 1.00 67.56 228 ALA A O 1
ATOM 1827 N N . SER A 1 229 ? -16.707 -20.638 35.108 1.00 77.25 229 SER A N 1
ATOM 1828 C CA . SER A 1 229 ? -17.687 -20.175 34.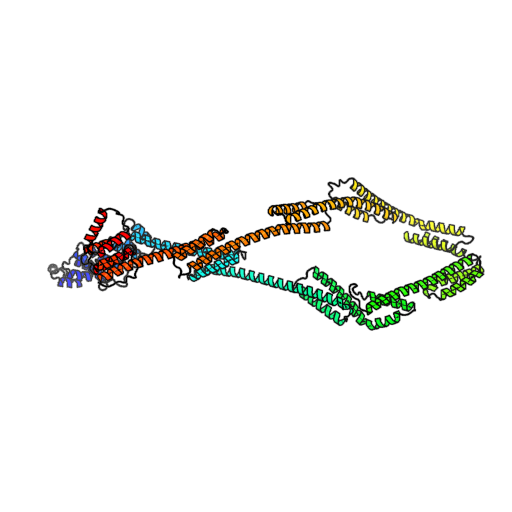113 1.00 77.25 229 SER A CA 1
ATOM 1829 C C . SER A 1 229 ? -17.034 -19.439 32.938 1.00 77.25 229 SER A C 1
ATOM 1831 O O . SER A 1 229 ? -17.643 -19.295 31.881 1.00 77.25 229 SER A O 1
ATOM 1833 N N . LEU A 1 230 ? -15.802 -18.946 33.119 1.00 86.94 230 LEU A N 1
ATOM 1834 C CA . LEU A 1 230 ? -15.136 -18.016 32.200 1.00 86.94 230 LEU A CA 1
ATOM 1835 C C . LEU A 1 230 ? -14.237 -18.696 31.162 1.00 86.94 230 LEU A C 1
ATOM 1837 O O . LEU A 1 230 ? -13.692 -18.009 30.299 1.00 86.94 230 LEU A O 1
ATOM 1841 N N . THR A 1 231 ? -14.064 -20.020 31.219 1.00 89.31 231 THR A N 1
ATOM 1842 C CA . THR A 1 231 ? -13.082 -20.734 30.389 1.00 89.31 231 THR A CA 1
ATOM 1843 C C . THR A 1 231 ? -13.302 -20.501 28.895 1.00 89.31 231 THR A C 1
ATOM 1845 O O . THR A 1 231 ? -12.366 -20.117 28.203 1.00 89.31 231 THR A O 1
ATOM 1848 N N . SER A 1 232 ? -14.532 -20.659 28.397 1.00 89.88 232 SER A N 1
ATOM 1849 C CA . SER A 1 232 ? -14.831 -20.504 26.965 1.00 89.88 232 SER A CA 1
ATOM 1850 C C . SER A 1 232 ? -14.609 -19.072 26.473 1.00 89.88 232 SER A C 1
ATOM 1852 O O . SER A 1 232 ? -14.033 -18.871 25.406 1.00 89.88 232 SER A O 1
ATOM 1854 N N . PHE A 1 233 ? -14.990 -18.078 27.281 1.00 94.19 233 PHE A N 1
ATOM 1855 C CA . PHE A 1 233 ? -14.740 -16.671 26.975 1.00 94.19 233 PHE A CA 1
ATOM 1856 C C . PHE A 1 233 ? -13.238 -16.357 26.934 1.00 94.19 233 PHE A C 1
ATOM 1858 O O . PHE A 1 233 ? -12.762 -15.740 25.984 1.00 94.19 233 PHE A O 1
ATOM 1865 N N . ALA A 1 234 ? -12.477 -16.836 27.923 1.00 92.12 234 ALA A N 1
ATOM 1866 C CA . ALA A 1 234 ? -11.030 -16.652 27.977 1.00 92.12 234 ALA A CA 1
ATOM 1867 C C . ALA A 1 234 ? -10.311 -17.326 26.794 1.00 92.12 234 ALA A C 1
ATOM 1869 O O . ALA A 1 234 ? -9.403 -16.735 26.220 1.00 92.12 234 ALA A O 1
ATOM 1870 N N . THR A 1 235 ? -10.736 -18.528 26.387 1.00 94.56 235 THR A N 1
ATOM 1871 C CA . THR A 1 235 ? -10.174 -19.215 25.213 1.00 94.56 235 THR A CA 1
ATOM 1872 C C . THR A 1 235 ? -10.430 -18.444 23.917 1.00 94.56 235 THR A C 1
ATOM 1874 O O . THR A 1 235 ? -9.521 -18.324 23.099 1.00 94.56 235 THR A O 1
ATOM 1877 N N . ALA A 1 236 ? -11.633 -17.896 23.726 1.00 95.06 236 ALA A N 1
ATOM 1878 C CA . ALA A 1 236 ? -11.938 -17.084 22.548 1.00 95.06 236 ALA A CA 1
ATOM 1879 C C . ALA A 1 236 ? -11.105 -15.789 22.503 1.00 95.06 236 ALA A C 1
ATOM 1881 O O . ALA A 1 236 ? -10.700 -15.358 21.424 1.00 95.06 236 ALA A O 1
ATOM 1882 N N . LEU A 1 237 ? -10.807 -15.185 23.660 1.00 95.81 237 LEU A N 1
ATOM 1883 C CA . LEU A 1 237 ? -9.929 -14.013 23.727 1.00 95.81 237 LEU A CA 1
ATOM 1884 C C . LEU A 1 237 ? -8.472 -14.346 23.409 1.00 95.81 237 LEU A C 1
ATOM 1886 O O . LEU A 1 237 ? -7.868 -13.627 22.621 1.00 95.81 237 LEU A O 1
ATOM 1890 N N . GLU A 1 238 ? -7.946 -15.463 23.910 1.00 95.75 238 GLU A N 1
ATOM 1891 C CA . GLU A 1 238 ? -6.582 -15.898 23.578 1.00 95.75 238 GLU A CA 1
ATOM 1892 C C . GLU A 1 238 ? -6.417 -16.130 22.064 1.00 95.75 238 GLU A C 1
ATOM 1894 O O . GLU A 1 238 ? -5.424 -15.716 21.468 1.00 95.75 238 GLU A O 1
ATOM 1899 N N . GLN A 1 239 ? -7.424 -16.719 21.407 1.00 96.44 239 GLN A N 1
ATOM 1900 C CA . GLN A 1 239 ? -7.436 -16.873 19.945 1.00 96.44 239 GLN A CA 1
ATOM 1901 C C . GLN A 1 239 ? -7.450 -15.522 19.214 1.00 96.44 239 GLN A C 1
ATOM 1903 O O . GLN A 1 239 ? -6.815 -15.366 18.171 1.00 96.44 239 GLN A O 1
ATOM 1908 N N . ALA A 1 240 ? -8.162 -14.525 19.744 1.00 95.69 240 ALA A N 1
ATOM 1909 C CA . ALA A 1 240 ? -8.152 -13.180 19.181 1.00 95.69 240 ALA A CA 1
ATOM 1910 C C . ALA A 1 240 ? -6.795 -12.477 19.399 1.00 95.69 240 ALA A C 1
ATOM 1912 O O . ALA A 1 240 ? -6.313 -11.793 18.493 1.00 95.69 240 ALA A O 1
ATOM 1913 N N . ASP A 1 241 ? -6.137 -12.701 20.539 1.00 95.31 241 ASP A N 1
ATOM 1914 C CA . ASP A 1 241 ? -4.775 -12.220 20.806 1.00 95.31 241 ASP A CA 1
ATOM 1915 C C . ASP A 1 241 ? -3.737 -12.877 19.880 1.00 95.31 241 ASP A C 1
ATOM 1917 O O . ASP A 1 241 ? -2.764 -12.236 19.479 1.00 95.31 241 ASP A O 1
ATOM 1921 N N . GLU A 1 242 ? -3.908 -14.150 19.512 1.00 95.38 242 GLU A N 1
ATOM 1922 C CA . GLU A 1 242 ? -3.068 -14.807 18.497 1.00 95.38 242 GLU A CA 1
ATOM 1923 C C . GLU A 1 242 ? -3.200 -14.139 17.122 1.00 95.38 242 GLU A C 1
ATOM 1925 O O . GLU A 1 242 ? -2.192 -13.925 16.447 1.00 95.38 242 GLU A O 1
ATOM 1930 N N . ILE A 1 243 ? -4.416 -13.750 16.721 1.00 94.81 243 ILE A N 1
ATOM 1931 C CA . ILE A 1 243 ? -4.650 -13.019 15.465 1.00 94.81 243 ILE A CA 1
ATOM 1932 C C . ILE A 1 243 ? -3.939 -11.660 15.485 1.00 94.81 243 ILE A C 1
ATOM 1934 O O . ILE A 1 243 ? -3.299 -11.298 14.495 1.00 94.81 243 ILE A O 1
ATOM 1938 N N . LEU A 1 244 ? -4.019 -10.924 16.600 1.00 93.75 244 LEU A N 1
ATOM 1939 C CA . LEU A 1 244 ? -3.321 -9.645 16.758 1.00 93.75 244 LEU A CA 1
ATOM 1940 C C . LEU A 1 244 ? -1.800 -9.826 16.650 1.00 93.75 244 LEU A C 1
ATOM 1942 O O . LEU A 1 244 ? -1.168 -9.177 15.819 1.00 93.75 244 LEU A O 1
ATOM 1946 N N . ARG A 1 245 ? -1.229 -10.772 17.408 1.00 94.06 245 ARG A N 1
ATOM 1947 C CA . ARG A 1 245 ? 0.211 -11.085 17.371 1.00 94.06 245 ARG A CA 1
ATOM 1948 C C . ARG A 1 245 ? 0.681 -11.491 15.973 1.00 94.06 245 ARG A C 1
ATOM 1950 O O . ARG A 1 245 ? 1.754 -11.079 15.534 1.00 94.06 245 ARG A O 1
ATOM 1957 N N . ALA A 1 246 ? -0.111 -12.286 15.251 1.00 92.38 246 ALA A N 1
ATOM 1958 C CA . ALA A 1 246 ? 0.207 -12.687 13.882 1.00 92.38 246 ALA A CA 1
ATOM 1959 C C . ALA A 1 246 ? 0.209 -11.493 12.912 1.00 92.38 246 ALA A C 1
ATOM 1961 O O . ALA A 1 246 ? 1.056 -11.432 12.018 1.00 92.38 246 ALA A O 1
ATOM 1962 N N . HIS A 1 247 ? -0.712 -10.542 13.094 1.00 92.19 247 HIS A N 1
ATOM 1963 C CA . HIS A 1 247 ? -0.761 -9.319 12.299 1.00 92.19 247 HIS A CA 1
ATOM 1964 C C . HIS A 1 247 ? 0.440 -8.405 12.575 1.00 92.19 247 HIS A C 1
ATOM 1966 O O . HIS A 1 247 ? 1.118 -8.001 11.633 1.00 92.19 247 HIS A O 1
ATOM 1972 N N . GLU A 1 248 ? 0.767 -8.160 13.846 1.00 89.12 248 GLU A N 1
ATOM 1973 C CA . GLU A 1 248 ? 1.940 -7.370 14.247 1.00 89.12 248 GLU A CA 1
ATOM 1974 C C . GLU A 1 248 ? 3.247 -7.972 13.701 1.00 89.12 248 GLU A C 1
ATOM 1976 O O . GLU A 1 248 ? 4.095 -7.257 13.167 1.00 89.12 248 GLU A O 1
ATOM 1981 N N . ALA A 1 249 ? 3.394 -9.302 13.742 1.00 91.69 249 ALA A N 1
ATOM 1982 C CA . ALA A 1 249 ? 4.553 -9.999 13.180 1.00 91.69 249 ALA A CA 1
ATOM 1983 C C . ALA A 1 249 ? 4.630 -9.920 11.641 1.00 91.69 249 ALA A C 1
ATOM 1985 O O . ALA A 1 249 ? 5.713 -9.992 11.054 1.00 91.69 249 ALA A O 1
ATOM 1986 N N . GLU A 1 250 ? 3.493 -9.818 10.949 1.00 90.50 250 GLU A N 1
ATOM 1987 C CA . GLU A 1 250 ? 3.450 -9.573 9.503 1.00 90.50 250 GLU A CA 1
ATOM 1988 C C . GLU A 1 250 ? 3.830 -8.122 9.173 1.00 90.50 250 GLU A C 1
ATOM 1990 O O . GLU A 1 250 ? 4.616 -7.901 8.251 1.00 90.50 250 GLU A O 1
ATOM 1995 N N . GLU A 1 251 ? 3.344 -7.140 9.938 1.00 88.56 251 GLU A N 1
ATOM 1996 C CA . GLU A 1 251 ? 3.750 -5.738 9.779 1.00 88.56 251 GLU A CA 1
ATOM 1997 C C . GLU A 1 251 ? 5.250 -5.543 10.029 1.00 88.56 251 GLU A C 1
ATOM 1999 O O . GLU A 1 251 ? 5.919 -4.892 9.226 1.00 88.56 251 GLU A O 1
ATOM 2004 N N . GLN A 1 252 ? 5.806 -6.170 11.070 1.00 89.56 252 GLN A N 1
ATOM 2005 C CA . GLN A 1 252 ? 7.246 -6.139 11.347 1.00 89.56 252 GLN A CA 1
ATOM 2006 C C . GLN A 1 252 ? 8.066 -6.736 10.199 1.00 89.56 252 GLN A C 1
ATOM 2008 O O . GLN A 1 252 ? 9.001 -6.097 9.722 1.00 89.56 252 GLN A O 1
ATOM 2013 N N . ARG A 1 253 ? 7.681 -7.910 9.675 1.00 90.06 253 ARG A N 1
ATOM 2014 C CA . ARG A 1 253 ? 8.361 -8.514 8.513 1.00 90.06 253 ARG A CA 1
ATOM 2015 C C . ARG A 1 253 ? 8.312 -7.615 7.279 1.00 90.06 253 ARG A C 1
ATOM 2017 O O . ARG A 1 253 ? 9.303 -7.515 6.559 1.00 90.06 253 ARG A O 1
ATOM 2024 N N . ARG A 1 254 ? 7.186 -6.939 7.028 1.00 89.12 254 ARG A N 1
ATOM 2025 C CA . ARG A 1 254 ? 7.071 -5.963 5.930 1.00 89.12 254 ARG A CA 1
ATOM 2026 C C . ARG A 1 254 ? 7.950 -4.738 6.157 1.00 89.12 254 ARG A C 1
ATOM 2028 O O . ARG A 1 254 ? 8.563 -4.264 5.203 1.00 89.12 254 ARG A O 1
ATOM 2035 N N . ALA A 1 255 ? 8.035 -4.242 7.390 1.00 87.94 255 ALA A N 1
ATOM 2036 C CA . ALA A 1 255 ? 8.906 -3.129 7.745 1.00 87.94 255 ALA A CA 1
ATOM 2037 C C . ALA A 1 255 ? 10.390 -3.489 7.554 1.00 87.94 255 ALA A C 1
ATOM 2039 O O . ALA A 1 255 ? 11.115 -2.731 6.914 1.00 87.94 255 ALA A O 1
ATOM 2040 N N . GLU A 1 256 ? 10.822 -4.669 8.010 1.00 89.06 256 GLU A N 1
ATOM 2041 C CA . GLU A 1 256 ? 12.181 -5.185 7.794 1.00 89.06 256 GLU A CA 1
ATOM 2042 C C . GLU A 1 256 ? 12.500 -5.359 6.303 1.00 89.06 256 GLU A C 1
ATOM 2044 O O . GLU A 1 256 ? 13.559 -4.943 5.837 1.00 89.06 256 GLU A O 1
ATOM 2049 N N . GLN A 1 257 ? 11.574 -5.922 5.517 1.00 87.75 257 GLN A N 1
ATOM 2050 C CA . GLN A 1 257 ? 11.737 -6.039 4.064 1.00 87.75 257 GLN A CA 1
ATOM 2051 C C . GLN A 1 257 ? 11.843 -4.670 3.380 1.00 87.75 257 GLN A C 1
ATOM 2053 O O . GLN A 1 257 ? 12.663 -4.503 2.477 1.00 87.75 257 GLN A O 1
ATOM 2058 N N . ALA A 1 258 ? 11.042 -3.689 3.803 1.00 87.75 258 ALA A N 1
ATOM 2059 C CA . ALA A 1 258 ? 11.090 -2.333 3.267 1.00 87.75 258 ALA A CA 1
ATOM 2060 C C . ALA A 1 258 ? 12.398 -1.611 3.626 1.00 87.75 258 ALA A C 1
ATOM 2062 O O . ALA A 1 258 ? 12.926 -0.869 2.798 1.00 87.75 258 ALA A O 1
ATOM 2063 N N . GLU A 1 259 ? 12.931 -1.833 4.829 1.00 88.44 259 GLU A N 1
ATOM 2064 C CA . GLU A 1 259 ? 14.220 -1.282 5.250 1.00 88.44 259 GLU A CA 1
ATOM 2065 C C . GLU A 1 259 ? 15.378 -1.922 4.474 1.00 88.44 259 GLU A C 1
ATOM 2067 O O . GLU A 1 259 ? 16.180 -1.206 3.878 1.00 88.44 259 GLU A O 1
ATOM 2072 N N . ASN A 1 260 ? 15.398 -3.254 4.352 1.00 88.88 260 ASN A N 1
ATOM 2073 C CA . ASN A 1 260 ? 16.377 -3.968 3.526 1.00 88.88 260 ASN A CA 1
ATOM 2074 C C . ASN A 1 260 ? 16.325 -3.510 2.059 1.00 88.88 260 ASN A C 1
ATOM 2076 O O . ASN A 1 260 ? 17.359 -3.343 1.416 1.00 88.88 260 ASN A O 1
ATOM 2080 N N . ALA A 1 261 ? 15.126 -3.268 1.517 1.00 87.62 261 ALA A N 1
ATOM 2081 C CA . ALA A 1 261 ? 14.968 -2.750 0.162 1.00 87.62 261 ALA A CA 1
ATOM 2082 C C . ALA A 1 261 ? 15.524 -1.326 0.010 1.00 87.62 261 ALA A C 1
ATOM 2084 O O . ALA A 1 261 ? 16.205 -1.059 -0.982 1.00 87.62 261 ALA A O 1
ATOM 2085 N N . ARG A 1 262 ? 15.279 -0.440 0.989 1.00 89.25 262 ARG A N 1
ATOM 2086 C CA . ARG A 1 262 ? 15.844 0.919 1.022 1.00 89.25 262 ARG A CA 1
ATOM 2087 C C . ARG A 1 262 ? 17.365 0.899 1.127 1.00 89.25 262 ARG A C 1
ATOM 2089 O O . ARG A 1 262 ? 18.029 1.630 0.395 1.00 89.25 262 ARG A O 1
ATOM 2096 N N . GLN A 1 263 ? 17.919 0.044 1.983 1.00 90.12 263 GLN A N 1
ATOM 2097 C CA . GLN A 1 263 ? 19.364 -0.104 2.123 1.00 90.12 263 GLN A CA 1
ATOM 2098 C C . GLN A 1 263 ? 19.999 -0.620 0.826 1.00 90.12 263 GLN A C 1
ATOM 2100 O O . GLN A 1 263 ? 20.934 -0.005 0.323 1.00 90.12 263 GLN A O 1
ATOM 2105 N N . ALA A 1 264 ? 19.430 -1.662 0.214 1.00 91.69 264 ALA A N 1
ATOM 2106 C CA . ALA A 1 264 ? 19.905 -2.175 -1.069 1.00 91.69 264 ALA A CA 1
ATOM 2107 C C . ALA A 1 264 ? 19.809 -1.124 -2.194 1.00 91.69 264 ALA A C 1
ATOM 2109 O O . ALA A 1 264 ? 20.655 -1.083 -3.087 1.00 91.69 264 ALA A O 1
ATOM 2110 N N . GLU A 1 265 ? 18.793 -0.256 -2.169 1.00 91.38 265 GLU A N 1
ATOM 2111 C CA . GLU A 1 265 ? 18.669 0.859 -3.112 1.00 91.38 265 GLU A CA 1
ATOM 2112 C C . GLU A 1 265 ? 19.763 1.916 -2.916 1.00 91.38 265 GLU A C 1
ATOM 2114 O O . GLU A 1 265 ? 20.375 2.351 -3.897 1.00 91.38 265 GLU A O 1
ATOM 2119 N N . ALA A 1 266 ? 20.051 2.283 -1.666 1.00 91.88 266 ALA A N 1
ATOM 2120 C CA . ALA A 1 266 ? 21.142 3.189 -1.323 1.00 91.88 266 ALA A CA 1
ATOM 2121 C C . ALA A 1 266 ? 22.512 2.601 -1.707 1.00 91.88 266 ALA A C 1
ATOM 2123 O O . ALA A 1 266 ? 23.333 3.299 -2.306 1.00 91.88 266 ALA A O 1
ATOM 2124 N N . ASP A 1 267 ? 22.731 1.310 -1.449 1.00 92.31 267 ASP A N 1
ATOM 2125 C CA . ASP A 1 267 ? 23.953 0.598 -1.827 1.00 92.31 267 ASP A CA 1
ATOM 2126 C C . ASP A 1 267 ? 24.163 0.628 -3.344 1.00 92.31 267 ASP A C 1
ATOM 2128 O O . ASP A 1 267 ? 25.255 0.960 -3.809 1.00 92.31 267 ASP A O 1
ATOM 2132 N N . ARG A 1 268 ? 23.111 0.374 -4.137 1.00 95.25 268 ARG A N 1
ATOM 2133 C CA . ARG A 1 268 ? 23.158 0.467 -5.608 1.00 95.25 268 ARG A CA 1
ATOM 2134 C C . ARG A 1 268 ? 23.470 1.869 -6.107 1.00 95.25 268 ARG A C 1
ATOM 2136 O O . ARG A 1 268 ? 24.283 2.013 -7.020 1.00 95.25 268 ARG A O 1
ATOM 2143 N N . ALA A 1 269 ? 22.856 2.895 -5.522 1.00 93.75 269 ALA A N 1
ATOM 2144 C CA . ALA A 1 269 ? 23.179 4.280 -5.855 1.00 93.75 269 ALA A CA 1
ATOM 2145 C C . ALA A 1 269 ? 24.654 4.592 -5.544 1.00 93.75 269 ALA A C 1
ATOM 2147 O O . ALA A 1 269 ? 25.346 5.198 -6.363 1.00 93.75 269 ALA A O 1
ATOM 2148 N N . GLY A 1 270 ? 25.159 4.099 -4.408 1.00 95.44 270 GLY A N 1
ATOM 2149 C CA . GLY A 1 270 ? 26.568 4.187 -4.035 1.00 95.44 270 GLY A CA 1
ATOM 2150 C C . GLY A 1 270 ? 27.502 3.471 -5.016 1.00 95.44 270 GLY A C 1
ATOM 2151 O O . GLY A 1 270 ? 28.520 4.041 -5.398 1.00 95.44 270 GLY A O 1
ATOM 2152 N N . ILE A 1 271 ? 27.151 2.261 -5.465 1.00 96.12 271 ILE A N 1
ATOM 2153 C CA . ILE A 1 271 ? 27.905 1.499 -6.478 1.00 96.12 271 ILE A CA 1
ATOM 2154 C C . ILE A 1 271 ? 27.982 2.283 -7.790 1.00 96.12 271 ILE A C 1
ATOM 2156 O O . ILE A 1 271 ? 29.069 2.494 -8.320 1.00 96.12 271 ILE A O 1
ATOM 2160 N N . ILE A 1 272 ? 26.845 2.775 -8.293 1.00 96.25 272 ILE A N 1
ATOM 2161 C CA . ILE A 1 272 ? 26.780 3.569 -9.530 1.00 96.25 272 ILE A CA 1
ATOM 2162 C C . ILE A 1 272 ? 27.665 4.820 -9.416 1.00 96.25 272 ILE A C 1
ATOM 2164 O O . ILE A 1 272 ? 28.437 5.114 -10.332 1.00 96.25 272 ILE A O 1
ATOM 2168 N N . ALA A 1 273 ? 27.607 5.531 -8.286 1.00 95.31 273 ALA A N 1
ATOM 2169 C CA . ALA A 1 273 ? 28.433 6.712 -8.048 1.00 95.31 273 ALA A CA 1
ATOM 2170 C C . ALA A 1 273 ? 29.934 6.377 -8.007 1.00 95.31 273 ALA A C 1
ATOM 2172 O O . ALA A 1 273 ? 30.735 7.063 -8.644 1.00 95.31 273 ALA A O 1
ATOM 2173 N N . ARG A 1 274 ? 30.323 5.297 -7.315 1.00 95.50 274 ARG A N 1
ATOM 2174 C CA . ARG A 1 274 ? 31.722 4.844 -7.260 1.00 95.50 274 ARG A CA 1
ATOM 2175 C C . ARG A 1 274 ? 32.237 4.395 -8.621 1.00 95.50 274 ARG A C 1
ATOM 2177 O O . ARG A 1 274 ? 33.318 4.826 -9.004 1.00 95.50 274 ARG A O 1
ATOM 2184 N N . MET A 1 275 ? 31.470 3.604 -9.373 1.00 95.75 275 MET A N 1
ATOM 2185 C CA . MET A 1 275 ? 31.839 3.199 -10.736 1.00 95.75 275 MET A CA 1
ATOM 2186 C C . MET A 1 275 ? 32.010 4.412 -11.658 1.00 95.75 275 MET A C 1
ATOM 2188 O O . MET A 1 275 ? 32.954 4.457 -12.441 1.00 95.75 275 MET A O 1
ATOM 2192 N N . THR A 1 276 ? 31.134 5.415 -11.539 1.00 95.38 276 THR A N 1
ATOM 2193 C CA . THR A 1 276 ? 31.250 6.668 -12.302 1.00 95.38 276 THR A CA 1
ATOM 2194 C C . THR A 1 276 ? 32.548 7.401 -11.961 1.00 95.38 276 THR A C 1
ATOM 2196 O O . THR A 1 276 ? 33.329 7.702 -12.858 1.00 95.38 276 THR A O 1
ATOM 2199 N N . SER A 1 277 ? 32.830 7.609 -10.671 1.00 93.12 277 SER A N 1
ATOM 2200 C CA . SER A 1 277 ? 34.059 8.278 -10.222 1.00 93.12 277 SER A CA 1
ATOM 2201 C C . SER A 1 277 ? 35.329 7.498 -10.591 1.00 93.12 277 SER A C 1
ATOM 2203 O O . SER A 1 277 ? 36.328 8.095 -10.981 1.00 93.12 277 SER A O 1
ATOM 2205 N N . GLN A 1 278 ? 35.299 6.163 -10.536 1.00 92.94 278 GLN A N 1
ATOM 2206 C CA . GLN A 1 278 ? 36.407 5.325 -11.002 1.00 92.94 278 GLN A CA 1
ATOM 2207 C C . GLN A 1 278 ? 36.669 5.531 -12.500 1.00 92.94 278 GLN A C 1
ATOM 2209 O O . GLN A 1 278 ? 37.821 5.687 -12.897 1.00 92.94 278 GLN A O 1
ATOM 2214 N N . LEU A 1 279 ? 35.621 5.579 -13.330 1.00 93.69 279 LEU A N 1
ATOM 2215 C CA . LEU A 1 279 ? 35.753 5.811 -14.773 1.00 93.69 279 LEU A CA 1
ATOM 2216 C C . LEU A 1 279 ? 36.344 7.185 -15.111 1.00 93.69 279 LEU A C 1
ATOM 2218 O O . LEU A 1 279 ? 37.092 7.284 -16.082 1.00 93.69 279 LEU A O 1
ATOM 2222 N N . GLU A 1 280 ? 36.083 8.219 -14.310 1.00 91.94 280 GLU A N 1
ATOM 2223 C CA . GLU A 1 280 ? 36.669 9.555 -14.507 1.00 91.94 280 GLU A CA 1
ATOM 2224 C C . GLU A 1 280 ? 38.201 9.552 -14.394 1.00 91.94 280 GLU A C 1
ATOM 2226 O O . GLU A 1 280 ? 38.874 10.264 -15.137 1.00 91.94 280 GLU A O 1
ATOM 2231 N N . VAL A 1 281 ? 38.757 8.712 -13.514 1.00 92.19 281 VAL A N 1
ATOM 2232 C CA . VAL A 1 281 ? 40.210 8.589 -13.287 1.00 92.19 281 VAL A CA 1
ATOM 2233 C C . VAL A 1 281 ? 40.834 7.379 -13.990 1.00 92.19 281 VAL A C 1
ATOM 2235 O O . VAL A 1 281 ? 42.001 7.059 -13.765 1.00 92.19 281 VAL A O 1
ATOM 2238 N N . ALA A 1 282 ? 40.084 6.697 -14.861 1.00 91.81 282 ALA A N 1
ATOM 2239 C CA . ALA A 1 282 ? 40.507 5.463 -15.527 1.00 91.81 282 ALA A CA 1
ATOM 2240 C C . ALA A 1 282 ? 41.831 5.592 -16.299 1.00 91.81 282 ALA A C 1
ATOM 2242 O O . ALA A 1 282 ? 42.588 4.626 -16.392 1.00 91.81 282 ALA A O 1
ATOM 2243 N N . ALA A 1 283 ? 42.124 6.778 -16.839 1.00 89.88 283 ALA A N 1
ATOM 2244 C CA . ALA A 1 283 ? 43.331 7.040 -17.621 1.00 89.88 283 ALA A CA 1
ATOM 2245 C C . ALA A 1 283 ? 44.637 6.887 -16.822 1.00 89.88 283 ALA A C 1
ATOM 2247 O O . ALA A 1 283 ? 45.685 6.615 -17.407 1.00 89.88 283 ALA A O 1
ATOM 2248 N N . GLU A 1 284 ? 44.570 7.065 -15.501 1.00 88.69 284 GLU A N 1
ATOM 2249 C CA . GLU A 1 284 ? 45.721 7.063 -14.590 1.00 88.69 284 GLU A CA 1
ATOM 2250 C C . GLU A 1 284 ? 45.910 5.709 -13.884 1.00 88.69 284 GLU A C 1
ATOM 2252 O O . GLU A 1 284 ? 46.862 5.519 -13.125 1.00 88.69 284 GLU A O 1
ATOM 2257 N N . GLN A 1 285 ? 45.003 4.756 -14.114 1.00 89.19 285 GLN A N 1
ATOM 2258 C CA . GLN A 1 285 ? 44.974 3.478 -13.409 1.00 89.19 285 GLN A CA 1
ATOM 2259 C C . GLN A 1 285 ? 45.820 2.402 -14.095 1.00 89.19 285 GLN A C 1
ATOM 2261 O O . GLN A 1 285 ? 45.950 2.341 -15.318 1.00 89.19 285 GLN A O 1
ATOM 2266 N N . LEU A 1 286 ? 46.362 1.495 -13.280 1.00 88.25 286 LEU A N 1
ATOM 2267 C CA . LEU A 1 286 ? 47.033 0.287 -13.753 1.00 88.25 286 LEU A CA 1
ATOM 2268 C C . LEU A 1 286 ? 46.002 -0.823 -14.000 1.00 88.25 286 LEU A C 1
ATOM 2270 O O . LEU A 1 286 ? 44.976 -0.899 -13.324 1.00 88.25 286 LEU A O 1
ATOM 2274 N N . SER A 1 287 ? 46.293 -1.742 -14.924 1.00 88.81 287 SER A N 1
ATOM 2275 C CA . SER A 1 287 ? 45.380 -2.845 -15.268 1.00 88.81 287 SER A CA 1
ATOM 2276 C C . SER A 1 287 ? 44.990 -3.697 -14.051 1.00 88.81 287 SER A C 1
ATOM 2278 O O . SER A 1 287 ? 43.814 -3.983 -13.833 1.00 88.81 287 SER A O 1
ATOM 2280 N N . GLY A 1 288 ? 45.961 -4.040 -13.198 1.00 86.12 288 GLY A N 1
ATOM 2281 C CA . GLY A 1 288 ? 45.722 -4.821 -11.982 1.00 86.12 288 GLY A CA 1
ATOM 2282 C C . GLY A 1 288 ? 44.820 -4.124 -10.956 1.00 86.12 288 GLY A C 1
ATOM 2283 O O . GLY A 1 288 ? 43.947 -4.772 -10.380 1.00 86.12 288 GLY A O 1
ATOM 2284 N N . THR A 1 289 ? 44.989 -2.812 -10.744 1.00 91.38 289 THR A N 1
ATOM 2285 C CA . THR A 1 289 ? 44.158 -2.047 -9.794 1.00 91.38 289 THR A CA 1
ATOM 2286 C C . THR A 1 289 ? 42.743 -1.858 -10.329 1.00 91.38 289 THR A C 1
ATOM 2288 O O . THR A 1 289 ? 41.778 -2.039 -9.588 1.00 91.38 289 THR A O 1
ATOM 2291 N N . TRP A 1 290 ? 42.615 -1.586 -11.630 1.00 93.25 290 TRP A N 1
ATOM 2292 C CA . TRP A 1 290 ? 41.332 -1.440 -12.310 1.00 93.25 290 TRP A CA 1
ATOM 2293 C C . TRP A 1 290 ? 40.484 -2.716 -12.259 1.00 93.25 290 TRP A C 1
ATOM 2295 O O . TRP A 1 290 ? 39.313 -2.676 -11.875 1.00 93.25 290 TRP A O 1
ATOM 2305 N N . ASN A 1 291 ? 41.080 -3.864 -12.597 1.00 92.06 291 ASN A N 1
ATOM 2306 C CA . ASN A 1 291 ? 40.376 -5.147 -12.619 1.00 92.06 291 ASN A CA 1
ATOM 2307 C C . ASN A 1 291 ? 39.859 -5.536 -11.225 1.00 92.06 291 ASN A C 1
ATOM 2309 O O . ASN A 1 291 ? 38.719 -5.984 -11.095 1.00 92.06 291 ASN A O 1
ATOM 2313 N N . ALA A 1 292 ? 40.664 -5.317 -10.179 1.00 91.75 292 ALA A N 1
ATOM 2314 C CA . ALA A 1 292 ? 40.256 -5.577 -8.800 1.00 91.75 292 ALA A CA 1
ATOM 2315 C C . ALA A 1 292 ? 39.083 -4.678 -8.366 1.00 91.75 292 ALA A C 1
ATOM 2317 O O . ALA A 1 292 ? 38.129 -5.164 -7.758 1.00 91.75 292 ALA A O 1
ATOM 2318 N N . ALA A 1 293 ? 39.119 -3.388 -8.720 1.00 91.31 293 ALA A N 1
ATOM 2319 C CA . ALA A 1 293 ? 38.037 -2.449 -8.428 1.00 91.31 293 ALA A CA 1
ATOM 2320 C C . ALA A 1 293 ? 36.726 -2.835 -9.139 1.00 91.31 293 ALA A C 1
ATOM 2322 O O . ALA A 1 293 ? 35.678 -2.917 -8.496 1.00 91.31 293 ALA A O 1
ATOM 2323 N N . CYS A 1 294 ? 36.790 -3.167 -10.433 1.00 91.06 294 CYS A N 1
ATOM 2324 C CA . CYS A 1 294 ? 35.624 -3.604 -11.208 1.00 91.06 294 CYS A CA 1
ATOM 2325 C C . CYS A 1 294 ? 34.988 -4.877 -10.632 1.00 91.06 294 CYS A C 1
ATOM 2327 O O . CYS A 1 294 ? 33.764 -4.987 -10.558 1.00 91.06 294 CYS A O 1
ATOM 2329 N N . GLN A 1 295 ? 35.812 -5.837 -10.198 1.00 92.56 295 GLN A N 1
ATOM 2330 C CA . GLN A 1 295 ? 35.325 -7.070 -9.585 1.00 92.56 295 GLN A CA 1
ATOM 2331 C C . GLN A 1 295 ? 34.641 -6.813 -8.233 1.00 92.56 295 GLN A C 1
ATOM 2333 O O . GLN A 1 295 ? 33.619 -7.436 -7.944 1.00 92.56 295 GLN A O 1
ATOM 2338 N N . GLY A 1 296 ? 35.166 -5.880 -7.431 1.00 93.00 296 GLY A N 1
ATOM 2339 C CA . GLY A 1 296 ? 34.551 -5.469 -6.167 1.00 93.00 296 GLY A CA 1
ATOM 2340 C C . GLY A 1 296 ? 33.149 -4.880 -6.354 1.00 93.00 296 GLY A C 1
ATOM 2341 O O . GLY A 1 296 ? 32.212 -5.297 -5.674 1.00 93.00 296 GLY A O 1
ATOM 2342 N N . GLU A 1 297 ? 32.975 -3.973 -7.319 1.00 93.69 297 GLU A N 1
ATOM 2343 C CA . GLU A 1 297 ? 31.665 -3.356 -7.589 1.00 93.69 297 GLU A CA 1
ATOM 2344 C C . GLU A 1 297 ? 30.664 -4.339 -8.223 1.00 93.69 297 GLU A C 1
ATOM 2346 O O . GLU A 1 297 ? 29.470 -4.278 -7.926 1.00 93.69 297 GLU A O 1
ATOM 2351 N N . LEU A 1 298 ? 31.127 -5.300 -9.035 1.00 93.56 298 LEU A N 1
ATOM 2352 C CA . LEU A 1 298 ? 30.287 -6.394 -9.543 1.00 93.56 298 LEU A CA 1
ATOM 2353 C C . LEU A 1 298 ? 29.715 -7.245 -8.399 1.00 93.56 298 LEU A C 1
ATOM 2355 O O . LEU A 1 298 ? 28.509 -7.481 -8.348 1.00 93.56 298 LEU A O 1
ATOM 2359 N N . GLN A 1 299 ? 30.561 -7.667 -7.456 1.00 94.00 299 GLN A N 1
ATOM 2360 C CA . GLN A 1 299 ? 30.123 -8.462 -6.303 1.00 94.00 299 GLN A CA 1
ATOM 2361 C C . GLN A 1 299 ? 29.172 -7.677 -5.392 1.00 94.00 299 GLN A C 1
ATOM 2363 O O . GLN A 1 299 ? 28.177 -8.229 -4.916 1.00 94.00 299 GLN A O 1
ATOM 2368 N N . ALA A 1 300 ? 29.449 -6.387 -5.174 1.00 93.69 300 ALA A N 1
ATOM 2369 C CA . ALA A 1 300 ? 28.576 -5.506 -4.405 1.00 93.69 300 ALA A CA 1
ATOM 2370 C C . ALA A 1 300 ? 27.191 -5.370 -5.065 1.00 93.69 300 ALA A C 1
ATOM 2372 O O . ALA A 1 300 ? 26.165 -5.461 -4.384 1.00 93.69 300 ALA A O 1
ATOM 2373 N N . TRP A 1 301 ? 27.146 -5.234 -6.394 1.00 95.12 301 TRP A N 1
ATOM 2374 C CA . TRP A 1 301 ? 25.893 -5.175 -7.147 1.00 95.12 301 TRP A CA 1
ATOM 2375 C C . TRP A 1 301 ? 25.089 -6.475 -7.034 1.00 95.12 301 TRP A C 1
ATOM 2377 O O . TRP A 1 301 ? 23.910 -6.432 -6.676 1.00 95.12 301 TRP A O 1
ATOM 2387 N N . GLU A 1 302 ? 25.720 -7.633 -7.251 1.00 93.56 302 GLU A N 1
ATOM 2388 C CA . GLU A 1 302 ? 25.073 -8.947 -7.113 1.00 93.56 302 GLU A CA 1
ATOM 2389 C C . GLU A 1 302 ? 24.520 -9.191 -5.702 1.00 93.56 302 GLU A C 1
ATOM 2391 O O . GLU A 1 302 ? 23.447 -9.779 -5.544 1.00 93.56 302 GLU A O 1
ATOM 2396 N N . HIS A 1 303 ? 25.236 -8.745 -4.666 1.00 92.69 303 HIS A N 1
ATOM 2397 C CA . HIS A 1 303 ? 24.763 -8.836 -3.287 1.00 92.69 303 HIS A CA 1
ATOM 2398 C C . HIS A 1 303 ? 23.498 -7.995 -3.076 1.00 92.69 303 HIS A C 1
ATOM 2400 O O . HIS A 1 303 ? 22.517 -8.497 -2.524 1.00 92.69 303 HIS A O 1
ATOM 2406 N N . SER A 1 304 ? 23.487 -6.758 -3.580 1.00 93.56 304 SER A N 1
ATOM 2407 C CA . SER A 1 304 ? 22.323 -5.872 -3.480 1.00 93.56 304 SER A CA 1
ATOM 2408 C C . SER A 1 304 ? 21.096 -6.415 -4.230 1.00 93.56 304 SER A C 1
ATOM 2410 O O . SER A 1 304 ? 19.977 -6.294 -3.736 1.00 93.56 304 SER A O 1
ATOM 2412 N N . GLU A 1 305 ? 21.280 -7.067 -5.389 1.00 91.06 305 GLU A N 1
ATOM 2413 C CA . GLU A 1 305 ? 20.176 -7.660 -6.163 1.00 91.06 305 GLU A CA 1
ATOM 2414 C C . GLU A 1 305 ? 19.551 -8.878 -5.480 1.00 91.06 305 GLU A C 1
ATOM 2416 O O . GLU A 1 305 ? 18.348 -9.102 -5.620 1.00 91.06 305 GLU A O 1
ATOM 2421 N N . LYS A 1 306 ? 20.340 -9.656 -4.726 1.00 90.31 306 LYS A N 1
ATOM 2422 C CA . LYS A 1 306 ? 19.821 -10.777 -3.926 1.00 90.31 306 LYS A CA 1
ATOM 2423 C C . LYS A 1 306 ? 18.941 -10.302 -2.772 1.00 90.31 306 LYS A C 1
ATOM 2425 O O . LYS A 1 306 ? 18.013 -11.014 -2.401 1.00 90.31 306 LYS A O 1
ATOM 2430 N N . GLN A 1 307 ? 19.240 -9.133 -2.206 1.00 88.12 307 GLN A N 1
ATOM 2431 C CA . GLN A 1 307 ? 18.443 -8.537 -1.132 1.00 88.12 307 GLN A CA 1
ATOM 2432 C C . GLN A 1 307 ? 17.149 -7.914 -1.666 1.00 88.12 307 GLN A C 1
ATOM 2434 O O . GLN A 1 307 ? 16.082 -8.114 -1.090 1.00 88.12 307 GLN A O 1
ATOM 2439 N N . SER A 1 308 ? 17.231 -7.160 -2.766 1.00 90.19 308 SER A N 1
ATOM 2440 C CA . SER A 1 308 ? 16.075 -6.521 -3.394 1.00 90.19 308 SER A CA 1
ATOM 2441 C C . SER A 1 308 ? 16.347 -6.234 -4.875 1.00 90.19 308 SER A C 1
ATOM 2443 O O . SER A 1 308 ? 17.411 -5.697 -5.198 1.00 90.19 308 SER A O 1
ATOM 2445 N N . PRO A 1 309 ? 15.408 -6.542 -5.790 1.00 90.06 309 PRO A N 1
ATOM 2446 C CA . PRO A 1 309 ? 15.620 -6.362 -7.220 1.00 90.06 309 PRO A CA 1
ATOM 2447 C C . PRO A 1 309 ? 15.807 -4.885 -7.584 1.00 90.06 309 PRO A C 1
ATOM 2449 O O . PRO A 1 309 ? 15.038 -4.016 -7.174 1.00 90.06 309 PRO A O 1
ATOM 2452 N N . ALA A 1 310 ? 16.809 -4.607 -8.416 1.00 90.75 310 ALA A N 1
ATOM 2453 C CA . ALA A 1 310 ? 17.064 -3.265 -8.917 1.00 90.75 310 ALA A CA 1
ATOM 2454 C C . ALA A 1 310 ? 15.957 -2.794 -9.877 1.00 90.75 310 ALA A C 1
ATOM 2456 O O . ALA A 1 310 ? 15.424 -3.569 -10.682 1.00 90.75 310 ALA A O 1
ATOM 2457 N N . ASN A 1 311 ? 15.642 -1.499 -9.830 1.00 91.50 311 ASN A N 1
ATOM 2458 C CA . ASN A 1 311 ? 14.696 -0.899 -10.765 1.00 91.50 311 ASN A CA 1
ATOM 2459 C C . ASN A 1 311 ? 15.310 -0.782 -12.183 1.00 91.50 311 ASN A C 1
ATOM 2461 O O . ASN A 1 311 ? 16.515 -0.951 -12.388 1.00 91.50 311 ASN A O 1
ATOM 2465 N N . ALA A 1 312 ? 14.473 -0.515 -13.190 1.00 90.50 312 ALA A N 1
ATOM 2466 C CA . ALA A 1 312 ? 14.908 -0.496 -14.590 1.00 90.50 312 ALA A CA 1
ATOM 2467 C C . ALA A 1 312 ? 15.964 0.584 -14.888 1.00 90.50 312 ALA A C 1
ATOM 2469 O O . ALA A 1 312 ? 16.863 0.359 -15.698 1.00 90.50 312 ALA A O 1
ATOM 2470 N N . GLU A 1 313 ? 15.869 1.740 -14.233 1.00 92.00 313 GLU A N 1
ATOM 2471 C CA . GLU A 1 313 ? 16.790 2.861 -14.416 1.00 92.00 313 GLU A CA 1
ATOM 2472 C C . GLU A 1 313 ? 18.174 2.547 -13.837 1.00 92.00 313 GLU A C 1
ATOM 2474 O O . GLU A 1 313 ? 19.174 2.653 -14.546 1.00 92.00 313 GLU A O 1
ATOM 2479 N N . GLN A 1 314 ? 18.221 2.046 -12.600 1.00 92.44 314 GLN A N 1
ATOM 2480 C CA . GLN A 1 314 ? 19.439 1.591 -11.931 1.00 92.44 314 GLN A CA 1
ATOM 2481 C C . GLN A 1 314 ? 20.115 0.464 -12.713 1.00 92.44 314 GLN A C 1
ATOM 2483 O O . GLN A 1 314 ? 21.321 0.519 -12.938 1.00 92.44 314 GLN A O 1
ATOM 2488 N N . ARG A 1 315 ? 19.353 -0.533 -13.190 1.00 94.50 315 ARG A N 1
ATOM 2489 C CA . ARG A 1 315 ? 19.900 -1.618 -14.025 1.00 94.50 315 ARG A CA 1
ATOM 2490 C C . ARG A 1 315 ? 20.514 -1.092 -15.314 1.00 94.50 315 ARG A C 1
ATOM 2492 O O . ARG A 1 315 ? 21.602 -1.521 -15.683 1.00 94.50 315 ARG A O 1
ATOM 2499 N N . LYS A 1 316 ? 19.844 -0.158 -15.990 1.00 95.38 316 LYS A N 1
ATOM 2500 C CA . LYS A 1 316 ? 20.349 0.440 -17.230 1.00 95.38 316 LYS A CA 1
ATOM 2501 C C . LYS A 1 316 ? 21.613 1.268 -16.985 1.00 95.38 316 LYS A C 1
ATOM 2503 O O . LYS A 1 316 ? 22.562 1.153 -17.757 1.00 95.38 316 LYS A O 1
ATOM 2508 N N . ALA A 1 317 ? 21.635 2.069 -15.919 1.00 93.94 317 ALA A N 1
ATOM 2509 C CA . ALA A 1 317 ? 22.800 2.856 -15.524 1.00 93.94 317 ALA A CA 1
ATOM 2510 C C . ALA A 1 317 ? 23.996 1.950 -15.195 1.00 93.94 317 ALA A C 1
ATOM 2512 O O . ALA A 1 317 ? 25.074 2.129 -15.759 1.00 93.94 317 ALA A O 1
ATOM 2513 N N . TYR A 1 318 ? 23.783 0.922 -14.368 1.00 96.12 318 TYR A N 1
ATOM 2514 C CA . TYR A 1 318 ? 24.805 -0.068 -14.039 1.00 96.12 318 TYR A CA 1
ATOM 2515 C C . TYR A 1 318 ? 25.332 -0.794 -15.282 1.00 96.12 318 TYR A C 1
ATOM 2517 O O . TYR A 1 318 ? 26.539 -0.875 -15.465 1.00 96.12 318 TYR A O 1
ATOM 2525 N N . GLN A 1 319 ? 24.457 -1.267 -16.177 1.00 95.19 319 GLN A N 1
ATOM 2526 C CA . GLN A 1 319 ? 24.874 -1.947 -17.411 1.00 95.19 319 GLN A CA 1
ATOM 2527 C C . GLN A 1 319 ? 25.734 -1.053 -18.311 1.00 95.19 319 GLN A C 1
ATOM 2529 O O . GLN A 1 319 ? 26.741 -1.513 -18.847 1.00 95.19 319 GLN A O 1
ATOM 2534 N N . ALA A 1 320 ? 25.364 0.223 -18.460 1.00 94.94 320 ALA A N 1
ATOM 2535 C CA . ALA A 1 320 ? 26.140 1.176 -19.248 1.00 94.94 320 ALA A CA 1
ATOM 2536 C C . ALA A 1 320 ? 27.530 1.422 -18.639 1.00 94.94 320 ALA A C 1
ATOM 2538 O O . ALA A 1 320 ? 28.522 1.435 -19.369 1.00 94.94 320 ALA A O 1
ATOM 2539 N N . LEU A 1 321 ? 27.609 1.579 -17.313 1.00 95.69 321 LEU A N 1
ATOM 2540 C CA . LEU A 1 321 ? 28.877 1.748 -16.599 1.00 95.69 321 LEU A CA 1
ATOM 2541 C C . LEU A 1 321 ? 29.727 0.475 -16.663 1.00 95.69 321 LEU A C 1
ATOM 2543 O O . LEU A 1 321 ? 30.898 0.553 -17.005 1.00 95.69 321 LEU A O 1
ATOM 2547 N N . ALA A 1 322 ? 29.139 -0.701 -16.438 1.00 94.88 322 ALA A N 1
ATOM 2548 C CA . ALA A 1 322 ? 29.830 -1.986 -16.518 1.00 94.88 322 ALA A CA 1
ATOM 2549 C C . ALA A 1 322 ? 30.414 -2.245 -17.916 1.00 94.88 322 ALA A C 1
ATOM 2551 O O . ALA A 1 322 ? 31.545 -2.716 -18.032 1.00 94.88 322 ALA A O 1
ATOM 2552 N N . GLN A 1 323 ? 29.687 -1.888 -18.982 1.00 94.06 323 GLN A N 1
ATOM 2553 C CA . GLN A 1 323 ? 30.193 -1.990 -20.352 1.00 94.06 323 GLN A CA 1
ATOM 2554 C C . GLN A 1 323 ? 31.391 -1.058 -20.590 1.00 94.06 323 GLN A C 1
ATOM 2556 O O . GLN A 1 323 ? 32.375 -1.471 -21.205 1.00 94.06 323 GLN A O 1
ATOM 2561 N N . GLN A 1 324 ? 31.337 0.180 -20.088 1.00 94.50 324 GLN A N 1
ATOM 2562 C CA . GLN A 1 324 ? 32.466 1.112 -20.170 1.00 94.50 324 GLN A CA 1
ATOM 2563 C C . GLN A 1 324 ? 33.665 0.609 -19.359 1.00 94.50 324 GLN A C 1
ATOM 2565 O O . GLN A 1 324 ? 34.784 0.603 -19.868 1.00 94.50 324 GLN A O 1
ATOM 2570 N N . SER A 1 325 ? 33.434 0.111 -18.143 1.00 94.25 325 SER A N 1
ATOM 2571 C CA . SER A 1 325 ? 34.477 -0.449 -17.283 1.00 94.25 325 SER A CA 1
ATOM 2572 C C . SER A 1 325 ? 35.167 -1.661 -17.901 1.00 94.25 325 SER A C 1
ATOM 2574 O O . SER A 1 325 ? 36.386 -1.784 -17.785 1.00 94.25 325 SER A O 1
ATOM 2576 N N . ALA A 1 326 ? 34.419 -2.518 -18.603 1.00 93.56 326 ALA A N 1
ATOM 2577 C CA . ALA A 1 326 ? 34.974 -3.642 -19.350 1.00 93.56 326 ALA A CA 1
ATOM 2578 C C . ALA A 1 326 ? 35.843 -3.176 -20.529 1.00 93.56 326 ALA A C 1
ATOM 2580 O O . ALA A 1 326 ? 36.956 -3.665 -20.700 1.00 93.56 326 ALA A O 1
ATOM 2581 N N . ALA A 1 327 ? 35.386 -2.183 -21.299 1.00 93.38 327 ALA A N 1
ATOM 2582 C CA . ALA A 1 327 ? 36.165 -1.630 -22.407 1.00 93.38 327 ALA A CA 1
ATOM 2583 C C . ALA A 1 327 ? 37.480 -0.978 -21.930 1.00 93.38 327 ALA A C 1
ATOM 2585 O O . ALA A 1 327 ? 38.527 -1.151 -22.560 1.00 93.38 327 ALA A O 1
ATOM 2586 N N . VAL A 1 328 ? 37.445 -0.274 -20.791 1.00 94.62 328 VAL A N 1
ATOM 2587 C CA . VAL A 1 328 ? 38.643 0.265 -20.126 1.00 94.62 328 VAL A CA 1
ATOM 2588 C C . VAL A 1 328 ? 39.571 -0.865 -19.678 1.00 94.62 328 VAL A C 1
ATOM 2590 O O . VAL A 1 328 ? 40.765 -0.815 -19.975 1.00 94.62 328 VAL A O 1
ATOM 2593 N N . ALA A 1 329 ? 39.036 -1.898 -19.018 1.00 93.38 329 ALA A N 1
ATOM 2594 C CA . ALA A 1 329 ? 39.810 -3.052 -18.564 1.00 93.38 329 ALA A CA 1
ATOM 2595 C C . ALA A 1 329 ? 40.545 -3.726 -19.730 1.00 93.38 329 ALA A C 1
ATOM 2597 O O . ALA A 1 329 ? 41.755 -3.933 -19.659 1.00 93.38 329 ALA A O 1
ATOM 2598 N N . ASP A 1 330 ? 39.845 -3.985 -20.837 1.00 92.50 330 ASP A N 1
ATOM 2599 C CA . ASP A 1 330 ? 40.423 -4.576 -22.045 1.00 92.50 330 ASP A CA 1
ATOM 2600 C C . ASP A 1 330 ? 41.563 -3.719 -22.623 1.00 92.50 330 ASP A C 1
ATOM 2602 O O . ASP A 1 330 ? 42.607 -4.252 -23.009 1.00 92.50 330 ASP A O 1
ATOM 2606 N N . CYS A 1 331 ? 41.405 -2.391 -22.645 1.00 93.44 331 CYS A N 1
ATOM 2607 C CA . CYS A 1 331 ? 42.441 -1.476 -23.131 1.00 93.44 331 CYS A CA 1
ATOM 2608 C C . CYS A 1 331 ? 43.671 -1.437 -22.215 1.00 93.44 331 CYS A C 1
ATOM 2610 O O . CYS A 1 331 ? 44.799 -1.478 -22.710 1.00 93.44 331 CYS A O 1
ATOM 2612 N N . LEU A 1 332 ? 43.471 -1.362 -20.896 1.00 92.25 332 LEU A N 1
ATOM 2613 C CA . LEU A 1 332 ? 44.565 -1.337 -19.921 1.00 92.25 332 LEU A CA 1
ATOM 2614 C C . LEU A 1 332 ? 45.316 -2.674 -19.888 1.00 92.25 332 LEU A C 1
ATOM 2616 O O . LEU A 1 332 ? 46.546 -2.680 -19.824 1.00 92.25 332 LEU A O 1
ATOM 2620 N N . ASN A 1 333 ? 44.600 -3.798 -19.992 1.00 92.75 333 ASN A N 1
ATOM 2621 C CA . ASN A 1 333 ? 45.196 -5.130 -20.103 1.00 92.75 333 ASN A CA 1
ATOM 2622 C C . ASN A 1 333 ? 46.060 -5.228 -21.367 1.00 92.75 333 ASN A C 1
ATOM 2624 O O . ASN A 1 333 ? 47.237 -5.578 -21.274 1.00 92.75 333 ASN A O 1
ATOM 2628 N N . PHE A 1 334 ? 45.524 -4.817 -22.523 1.00 93.69 334 PHE A N 1
ATOM 2629 C CA . PHE A 1 334 ? 46.275 -4.792 -23.780 1.00 93.69 334 PHE A CA 1
ATOM 2630 C C . PHE A 1 334 ? 47.546 -3.940 -23.680 1.00 93.69 334 PHE A C 1
ATOM 2632 O O . PHE A 1 334 ? 48.614 -4.379 -24.105 1.00 93.69 334 PHE A O 1
ATOM 2639 N N . TYR A 1 335 ? 47.452 -2.742 -23.095 1.00 91.62 335 TYR A N 1
ATOM 2640 C CA . TYR A 1 335 ? 48.617 -1.881 -22.908 1.00 91.62 335 TYR A CA 1
ATOM 2641 C C . TYR A 1 335 ? 49.668 -2.538 -22.011 1.00 91.62 335 TYR A C 1
ATOM 2643 O O . TYR A 1 335 ? 50.846 -2.532 -22.357 1.00 91.62 335 TYR A O 1
ATOM 2651 N N . SER A 1 336 ? 49.247 -3.164 -20.906 1.00 90.56 336 SER A N 1
ATOM 2652 C CA . SER A 1 336 ? 50.169 -3.855 -19.998 1.00 90.56 336 SER A CA 1
ATOM 2653 C C . SER A 1 336 ? 50.871 -5.056 -20.643 1.00 90.56 336 SER A C 1
ATOM 2655 O O . SER A 1 336 ? 52.018 -5.337 -20.311 1.00 90.56 336 SER A O 1
ATOM 2657 N N . GLU A 1 337 ? 50.226 -5.735 -21.597 1.00 92.25 337 GLU A N 1
ATOM 2658 C CA . GLU A 1 337 ? 50.812 -6.866 -22.328 1.00 92.25 337 GLU A CA 1
ATOM 2659 C C . GLU A 1 337 ? 51.730 -6.424 -23.478 1.00 92.25 337 GLU A C 1
ATOM 2661 O O . GLU A 1 337 ? 52.705 -7.106 -23.790 1.00 92.25 337 GLU A O 1
ATOM 2666 N N . GLN A 1 338 ? 51.411 -5.307 -24.141 1.00 91.00 338 GLN A N 1
ATOM 2667 C CA . GLN A 1 338 ? 52.077 -4.853 -25.371 1.00 91.00 338 GLN A CA 1
ATOM 2668 C C . GLN A 1 338 ? 52.966 -3.622 -25.180 1.00 91.00 338 GLN A C 1
ATOM 2670 O O . GLN A 1 338 ? 53.395 -3.027 -26.169 1.00 91.00 338 GLN A O 1
ATOM 2675 N N . GLN A 1 339 ? 53.263 -3.236 -23.940 1.00 88.81 339 GLN A N 1
ATOM 2676 C CA . GLN A 1 339 ? 53.984 -2.004 -23.624 1.00 88.81 339 GLN A CA 1
ATOM 2677 C C . GLN A 1 339 ? 55.281 -1.853 -24.441 1.00 88.81 339 GLN A C 1
ATOM 2679 O O . GLN A 1 339 ? 55.452 -0.858 -25.147 1.00 88.81 339 GLN A O 1
ATOM 2684 N N . ASP A 1 340 ? 56.139 -2.878 -24.443 1.00 90.75 340 ASP A N 1
ATOM 2685 C CA . ASP A 1 340 ? 57.411 -2.863 -25.179 1.00 90.75 340 ASP A CA 1
ATOM 2686 C C . ASP A 1 340 ? 57.214 -2.774 -26.702 1.00 90.75 340 ASP A C 1
ATOM 2688 O O . ASP A 1 340 ? 57.941 -2.063 -27.404 1.00 90.75 340 ASP A O 1
ATOM 2692 N N . ALA A 1 341 ? 56.205 -3.472 -27.231 1.00 90.88 341 ALA A N 1
ATOM 2693 C CA . ALA A 1 341 ? 55.885 -3.464 -28.655 1.00 90.88 341 ALA A CA 1
ATOM 2694 C C . ALA A 1 341 ? 55.358 -2.095 -29.106 1.00 90.88 341 ALA A C 1
ATOM 2696 O O . ALA A 1 341 ? 55.731 -1.616 -30.181 1.00 90.88 341 ALA A O 1
ATOM 2697 N N . ILE A 1 342 ? 54.537 -1.446 -28.277 1.00 89.81 342 ILE A N 1
ATOM 2698 C CA . ILE A 1 342 ? 54.009 -0.100 -28.517 1.00 89.81 342 ILE A CA 1
ATOM 2699 C C . ILE A 1 342 ? 55.156 0.913 -28.539 1.00 89.81 342 ILE A C 1
ATOM 2701 O O . ILE A 1 342 ? 55.260 1.698 -29.485 1.00 89.81 342 ILE A O 1
ATOM 2705 N N . THR A 1 343 ? 56.075 0.849 -27.572 1.00 88.00 343 THR A N 1
ATOM 2706 C CA . THR A 1 343 ? 57.269 1.708 -27.556 1.00 88.00 343 THR A CA 1
ATOM 2707 C C . THR A 1 343 ? 58.139 1.499 -28.801 1.00 88.00 343 THR A C 1
ATOM 2709 O O . THR A 1 343 ? 58.547 2.470 -29.443 1.00 88.00 343 THR A O 1
ATOM 2712 N N . ALA A 1 344 ? 58.379 0.248 -29.207 1.00 88.38 344 ALA A N 1
ATOM 2713 C CA . ALA A 1 344 ? 59.150 -0.060 -30.413 1.00 88.38 344 ALA A CA 1
ATOM 2714 C C . ALA A 1 344 ? 58.454 0.398 -31.712 1.00 88.38 344 ALA A C 1
ATOM 2716 O O . ALA A 1 344 ? 59.121 0.788 -32.674 1.00 88.38 344 ALA A O 1
ATOM 2717 N N . TRP A 1 345 ? 57.119 0.368 -31.761 1.00 92.69 345 TRP A N 1
ATOM 2718 C CA . TRP A 1 345 ? 56.343 0.831 -32.913 1.00 92.69 345 TRP A CA 1
ATOM 2719 C C . TRP A 1 345 ? 56.455 2.344 -33.115 1.00 92.69 345 TRP A C 1
ATOM 2721 O O . TRP A 1 345 ? 56.651 2.777 -34.251 1.00 92.69 345 TRP A O 1
ATOM 2731 N N . PHE A 1 346 ? 56.426 3.145 -32.042 1.00 88.56 346 PHE A N 1
ATOM 2732 C CA . PHE A 1 346 ? 56.593 4.600 -32.148 1.00 88.56 346 PHE A CA 1
ATOM 2733 C C . PHE A 1 346 ? 57.928 4.993 -32.792 1.00 88.56 346 PHE A C 1
ATOM 2735 O O . PHE A 1 346 ? 57.966 5.926 -33.594 1.00 88.56 346 PHE A O 1
ATOM 2742 N N . ALA A 1 347 ? 59.005 4.244 -32.530 1.00 83.38 347 ALA A N 1
ATOM 2743 C CA . ALA A 1 347 ? 60.286 4.461 -33.201 1.00 83.38 347 ALA A CA 1
ATOM 2744 C C . ALA A 1 347 ? 60.184 4.234 -34.725 1.00 83.38 347 ALA A C 1
ATOM 2746 O O . ALA A 1 347 ? 60.663 5.053 -35.510 1.00 83.38 347 ALA A O 1
ATOM 2747 N N . LYS A 1 348 ? 59.499 3.165 -35.160 1.00 80.81 348 LYS A N 1
ATOM 2748 C CA . LYS A 1 348 ? 59.304 2.827 -36.586 1.00 80.81 348 LYS A CA 1
ATOM 2749 C C . LYS A 1 348 ? 58.327 3.758 -37.307 1.00 80.81 348 LYS A C 1
ATOM 2751 O O . LYS A 1 348 ? 58.500 4.032 -38.491 1.00 80.81 348 LYS A O 1
ATOM 2756 N N . ALA A 1 349 ? 57.340 4.299 -36.595 1.00 79.75 349 ALA A N 1
ATOM 2757 C CA . ALA A 1 349 ? 56.320 5.212 -37.117 1.00 79.75 349 ALA A CA 1
ATOM 2758 C C . ALA A 1 349 ? 56.866 6.571 -37.611 1.00 79.75 349 ALA A C 1
ATOM 2760 O O . ALA A 1 349 ? 56.098 7.415 -38.079 1.00 79.75 349 ALA A O 1
ATOM 2761 N N . THR A 1 350 ? 58.176 6.804 -37.504 1.00 79.75 350 THR A N 1
ATOM 2762 C CA . THR A 1 350 ? 58.858 8.009 -37.998 1.00 79.75 350 THR A CA 1
ATOM 2763 C C . THR A 1 350 ? 59.626 7.797 -39.306 1.00 79.75 350 THR A C 1
ATOM 2765 O O . THR A 1 350 ? 60.202 8.754 -39.830 1.00 79.75 350 THR A O 1
ATOM 2768 N N . SER A 1 351 ? 59.616 6.576 -39.855 1.00 75.62 351 SER A N 1
ATOM 2769 C CA . SER A 1 351 ? 60.299 6.260 -41.111 1.00 75.62 351 SER A CA 1
ATOM 2770 C C . SER A 1 351 ? 59.762 7.074 -42.292 1.00 75.62 351 SER A C 1
ATOM 2772 O O . SER A 1 351 ? 58.596 7.469 -42.336 1.00 75.62 351 SER A O 1
ATOM 2774 N N . LYS A 1 352 ? 60.645 7.329 -43.262 1.00 73.00 352 LYS A N 1
ATOM 2775 C CA . LYS A 1 352 ? 60.308 7.961 -44.546 1.00 73.00 352 LYS A CA 1
ATOM 2776 C C . LYS A 1 352 ? 60.083 6.938 -45.660 1.00 73.00 352 LYS A C 1
ATOM 2778 O O . LYS A 1 352 ? 59.720 7.326 -46.767 1.00 73.00 352 LYS A O 1
ATOM 2783 N N . GLU A 1 353 ? 60.320 5.654 -45.401 1.00 74.00 353 GLU A N 1
ATOM 2784 C CA . GLU A 1 353 ? 60.125 4.604 -46.396 1.00 74.00 353 GLU A CA 1
ATOM 2785 C C . GLU A 1 353 ? 58.645 4.238 -46.537 1.00 74.00 353 GLU A C 1
ATOM 2787 O O . GLU A 1 353 ? 57.931 4.057 -45.548 1.00 74.00 353 GLU A O 1
ATOM 2792 N N . LEU A 1 354 ? 58.174 4.095 -47.780 1.00 74.62 354 LEU A N 1
ATOM 2793 C CA . LEU A 1 354 ? 56.764 3.822 -48.074 1.00 74.62 354 LEU A CA 1
ATOM 2794 C C . LEU A 1 354 ? 56.303 2.474 -47.493 1.00 74.62 354 LEU A C 1
ATOM 2796 O O . LEU A 1 354 ? 55.214 2.391 -46.930 1.00 74.62 354 LEU A O 1
ATOM 2800 N N . SER A 1 355 ? 57.129 1.429 -47.590 1.00 77.88 355 SER A N 1
ATOM 2801 C CA . SER A 1 355 ? 56.837 0.094 -47.046 1.00 77.88 355 SER A CA 1
ATOM 2802 C C . SER A 1 355 ? 56.684 0.111 -45.527 1.00 77.88 355 SER A C 1
ATOM 2804 O O . SER A 1 355 ? 55.693 -0.394 -45.001 1.00 77.88 355 SER A O 1
ATOM 2806 N N . GLU A 1 356 ? 57.623 0.744 -44.826 1.00 79.25 356 GLU A N 1
ATOM 2807 C CA . GLU A 1 356 ? 57.606 0.836 -43.365 1.00 79.25 356 GLU A CA 1
ATOM 2808 C C . GLU A 1 356 ? 56.446 1.711 -42.867 1.00 79.25 356 GLU A C 1
ATOM 2810 O O . GLU A 1 356 ? 55.789 1.367 -41.885 1.00 79.25 356 GLU A O 1
ATOM 2815 N N . THR A 1 357 ? 56.126 2.791 -43.590 1.00 81.88 357 THR A N 1
ATOM 2816 C CA . THR A 1 357 ? 54.968 3.660 -43.313 1.00 81.88 357 THR A CA 1
ATOM 2817 C C . THR A 1 357 ? 53.644 2.900 -43.448 1.00 81.88 357 THR A C 1
ATOM 2819 O O . THR A 1 357 ? 52.764 3.021 -42.593 1.00 81.88 357 THR A O 1
ATOM 2822 N N . LEU A 1 358 ? 53.498 2.076 -44.495 1.00 82.00 358 LEU A N 1
ATOM 2823 C CA . LEU A 1 358 ? 52.306 1.252 -44.723 1.00 82.00 358 LEU A CA 1
ATOM 2824 C C . LEU A 1 358 ? 52.122 0.183 -43.637 1.00 82.00 358 LEU A C 1
ATOM 2826 O O . LEU A 1 358 ? 51.003 -0.010 -43.149 1.00 82.00 358 LEU A O 1
ATOM 2830 N N . ASP A 1 359 ? 53.203 -0.490 -43.238 1.00 84.69 359 ASP A N 1
ATOM 2831 C CA . ASP A 1 359 ? 53.171 -1.491 -42.170 1.00 84.69 359 ASP A CA 1
ATOM 2832 C C . ASP A 1 359 ? 52.880 -0.856 -40.802 1.00 84.69 359 ASP A C 1
ATOM 2834 O O . ASP A 1 359 ? 52.025 -1.363 -40.067 1.00 84.69 359 ASP A O 1
ATOM 2838 N N . ALA A 1 360 ? 53.509 0.281 -40.481 1.00 86.69 360 ALA A N 1
ATOM 2839 C CA . ALA A 1 360 ? 53.244 1.025 -39.253 1.00 86.69 360 ALA A CA 1
ATOM 2840 C C . ALA A 1 360 ? 51.779 1.486 -39.181 1.00 86.69 360 ALA A C 1
ATOM 2842 O O . ALA A 1 360 ? 51.117 1.236 -38.173 1.00 86.69 360 ALA A O 1
ATOM 2843 N N . ALA A 1 361 ? 51.237 2.061 -40.263 1.00 86.88 361 ALA A N 1
ATOM 2844 C CA . ALA A 1 361 ? 49.838 2.487 -40.341 1.00 86.88 361 ALA A CA 1
ATOM 2845 C C . ALA A 1 361 ? 48.853 1.316 -40.168 1.00 86.88 361 ALA A C 1
ATOM 2847 O O . ALA A 1 361 ? 47.819 1.461 -39.512 1.00 86.88 361 ALA A O 1
ATOM 2848 N N . ARG A 1 362 ? 49.166 0.135 -40.723 1.00 90.25 362 ARG A N 1
ATOM 2849 C CA . ARG A 1 362 ? 48.343 -1.072 -40.549 1.00 90.25 362 ARG A CA 1
ATOM 2850 C C . ARG A 1 362 ? 48.324 -1.535 -39.093 1.00 90.25 362 ARG A C 1
ATOM 2852 O O . ARG A 1 362 ? 47.242 -1.784 -38.567 1.00 90.25 362 ARG A O 1
ATOM 2859 N N . ILE A 1 363 ? 49.495 -1.653 -38.464 1.00 90.12 363 ILE A N 1
ATOM 2860 C CA . ILE A 1 363 ? 49.628 -2.121 -37.074 1.00 90.12 363 ILE A CA 1
ATOM 2861 C C . ILE A 1 363 ? 48.944 -1.140 -36.115 1.00 90.12 363 ILE A C 1
ATOM 2863 O O . ILE A 1 363 ? 48.117 -1.557 -35.308 1.00 90.12 363 ILE A O 1
ATOM 2867 N N . GLY A 1 364 ? 49.198 0.163 -36.267 1.00 89.06 364 GLY A N 1
ATOM 2868 C CA . GLY A 1 364 ? 48.565 1.195 -35.446 1.00 89.06 364 GLY A CA 1
ATOM 2869 C C . GLY A 1 364 ? 47.038 1.174 -35.559 1.00 89.06 364 GLY A C 1
ATOM 2870 O O . GLY A 1 364 ? 46.338 1.187 -34.549 1.00 89.06 364 GLY A O 1
ATOM 2871 N N . LYS A 1 365 ? 46.498 1.010 -36.777 1.00 89.31 365 LYS A N 1
ATOM 2872 C CA . LYS A 1 365 ? 45.050 0.855 -36.989 1.00 89.31 365 LYS A CA 1
ATOM 2873 C C . LYS A 1 365 ? 44.481 -0.398 -36.313 1.00 89.31 365 LYS A C 1
ATOM 2875 O O . LYS A 1 365 ? 43.392 -0.330 -35.751 1.00 89.31 365 LYS A O 1
ATOM 2880 N N . GLN A 1 366 ? 45.187 -1.528 -36.363 1.00 91.19 366 GLN A N 1
ATOM 2881 C CA . GLN A 1 366 ? 44.759 -2.762 -35.691 1.00 91.19 366 GLN A CA 1
ATOM 2882 C C . GLN A 1 366 ? 44.721 -2.593 -34.168 1.00 91.19 366 GLN A C 1
ATOM 2884 O O . GLN A 1 366 ? 43.755 -3.014 -33.533 1.00 91.19 366 GLN A O 1
ATOM 2889 N N . TRP A 1 367 ? 45.725 -1.939 -33.582 1.00 92.81 367 TRP A N 1
ATOM 2890 C CA . TRP A 1 367 ? 45.759 -1.661 -32.145 1.00 92.81 367 TRP A CA 1
ATOM 2891 C C . TRP A 1 367 ? 44.670 -0.678 -31.715 1.00 92.81 367 TRP A C 1
ATOM 2893 O O . TRP A 1 367 ? 43.977 -0.945 -30.740 1.00 92.81 367 TRP A O 1
ATOM 2903 N N . LEU A 1 368 ? 44.415 0.384 -32.486 1.00 90.62 368 LEU A N 1
ATOM 2904 C CA . LEU A 1 368 ? 43.289 1.291 -32.226 1.00 90.62 368 LEU A CA 1
ATOM 2905 C C . LEU A 1 368 ? 41.923 0.593 -32.326 1.00 90.62 368 LEU A C 1
ATOM 2907 O O . LEU A 1 368 ? 41.015 0.923 -31.576 1.00 90.62 368 LEU A O 1
ATOM 2911 N N . GLN A 1 369 ? 41.761 -0.388 -33.219 1.00 89.38 369 GLN A N 1
ATOM 2912 C CA . GLN A 1 369 ? 40.529 -1.187 -33.292 1.00 89.38 369 GLN A CA 1
ATOM 2913 C C . GLN A 1 369 ? 40.363 -2.138 -32.102 1.00 89.38 369 GLN A C 1
ATOM 2915 O O . GLN A 1 369 ? 39.231 -2.434 -31.712 1.00 89.38 369 GLN A O 1
ATOM 2920 N N . ARG A 1 370 ? 41.477 -2.630 -31.545 1.00 88.69 370 ARG A N 1
ATOM 2921 C CA . ARG A 1 370 ? 41.490 -3.479 -30.350 1.00 88.69 370 ARG A CA 1
ATOM 2922 C C . ARG A 1 370 ? 41.206 -2.668 -29.086 1.00 88.69 370 ARG A C 1
ATOM 2924 O O . ARG A 1 370 ? 40.482 -3.151 -28.222 1.00 88.69 370 ARG A O 1
ATOM 2931 N N . CYS A 1 371 ? 41.731 -1.447 -29.008 1.00 88.94 371 CYS A N 1
ATOM 2932 C CA . CYS A 1 371 ? 41.524 -0.519 -27.902 1.00 88.94 371 CYS A CA 1
ATOM 2933 C C . CYS A 1 371 ? 40.283 0.352 -28.127 1.00 88.94 371 CYS A C 1
ATOM 2935 O O . CYS A 1 371 ? 40.377 1.494 -28.577 1.00 88.94 371 CYS A O 1
ATOM 2937 N N . GLN A 1 372 ? 39.110 -0.179 -27.789 1.00 87.00 372 GLN A N 1
ATOM 2938 C CA . GLN A 1 372 ? 37.840 0.550 -27.869 1.00 87.00 372 GLN A CA 1
ATOM 2939 C C . GLN A 1 372 ? 37.613 1.425 -26.630 1.00 87.00 372 GLN A C 1
ATOM 2941 O O . GLN A 1 372 ? 36.646 1.238 -25.895 1.00 87.00 372 GLN A O 1
ATOM 2946 N N . TRP A 1 373 ? 38.519 2.373 -26.382 1.00 93.06 373 TRP A N 1
ATOM 2947 C CA . TRP A 1 373 ? 38.387 3.282 -25.245 1.00 93.06 373 TRP A CA 1
ATOM 2948 C C . TRP A 1 373 ? 37.094 4.108 -25.363 1.00 93.06 373 TRP A C 1
ATOM 2950 O O . TRP A 1 373 ? 36.852 4.687 -26.429 1.00 93.06 373 TRP A O 1
ATOM 2960 N N . PRO A 1 374 ? 36.256 4.185 -24.311 1.00 93.12 374 PRO A N 1
ATOM 2961 C CA . PRO A 1 374 ? 35.015 4.951 -24.362 1.00 93.12 374 PRO A CA 1
ATOM 2962 C C . PRO A 1 374 ? 35.268 6.429 -24.689 1.00 93.12 374 PRO A C 1
ATOM 2964 O O . PRO A 1 374 ? 36.057 7.101 -24.030 1.00 93.12 374 PRO A O 1
ATOM 2967 N N . SER A 1 375 ? 34.579 6.961 -25.702 1.00 88.19 375 SER A N 1
ATOM 2968 C CA . SER A 1 375 ? 34.822 8.320 -26.219 1.00 88.19 375 SER A CA 1
ATOM 2969 C C . SER A 1 375 ? 34.433 9.444 -25.255 1.00 88.19 375 SER A C 1
ATOM 2971 O O . SER A 1 375 ? 34.822 10.588 -25.453 1.00 88.19 375 SER A O 1
ATOM 2973 N N . ASN A 1 376 ? 33.617 9.135 -24.247 1.00 89.00 376 ASN A N 1
ATOM 2974 C CA . ASN A 1 376 ? 33.192 10.054 -23.192 1.00 89.00 376 ASN A CA 1
ATOM 2975 C C . ASN A 1 376 ? 34.198 10.156 -22.035 1.00 89.00 376 ASN A C 1
ATOM 2977 O O . ASN A 1 376 ? 33.979 10.959 -21.132 1.00 89.00 376 ASN A O 1
ATOM 2981 N N . LEU A 1 377 ? 35.260 9.348 -22.039 1.00 92.00 377 LEU A N 1
ATOM 2982 C CA . LEU A 1 377 ? 36.287 9.336 -21.003 1.00 92.00 377 LEU A CA 1
ATOM 2983 C C . LEU A 1 377 ? 37.581 9.954 -21.525 1.00 92.00 377 LEU A C 1
ATOM 2985 O O . LEU A 1 377 ? 37.893 9.882 -22.715 1.00 92.00 377 LEU A O 1
ATOM 2989 N N . VAL A 1 378 ? 38.371 10.514 -20.613 1.00 91.38 378 VAL A N 1
ATOM 2990 C CA . VAL A 1 378 ? 39.723 10.977 -20.935 1.00 91.38 378 VAL A CA 1
ATOM 2991 C C . VAL A 1 378 ? 40.575 9.756 -21.277 1.00 91.38 378 VAL A C 1
ATOM 2993 O O . VAL A 1 378 ? 40.612 8.788 -20.520 1.00 91.38 378 VAL A O 1
ATOM 2996 N N . ALA A 1 379 ? 41.212 9.765 -22.447 1.00 91.25 379 ALA A N 1
ATOM 2997 C CA . ALA A 1 379 ? 42.081 8.677 -22.879 1.00 91.25 379 ALA A CA 1
ATOM 2998 C C . ALA A 1 379 ? 43.469 8.788 -22.220 1.00 91.25 379 ALA A C 1
ATOM 3000 O O . ALA A 1 379 ? 43.963 9.902 -22.030 1.00 91.25 379 ALA A O 1
ATOM 3001 N N . PRO A 1 380 ? 44.143 7.660 -21.927 1.00 91.88 380 PRO A N 1
ATOM 3002 C CA . PRO A 1 380 ? 45.528 7.669 -21.475 1.00 91.88 380 PRO A CA 1
ATOM 3003 C C . PRO A 1 380 ? 46.451 8.363 -22.483 1.00 91.88 380 PRO A C 1
ATOM 3005 O O . PRO A 1 380 ? 46.211 8.342 -23.697 1.00 91.88 380 PRO A O 1
ATOM 3008 N N . GLU A 1 381 ? 47.559 8.918 -21.993 1.00 90.19 381 GLU A N 1
ATOM 3009 C CA . GLU A 1 381 ? 48.509 9.663 -22.826 1.00 90.19 381 GLU A CA 1
ATOM 3010 C C . GLU A 1 381 ? 49.046 8.818 -23.993 1.00 90.19 381 GLU A C 1
ATOM 3012 O O . GLU A 1 381 ? 49.029 9.263 -25.141 1.00 90.19 381 GLU A O 1
ATOM 3017 N N . TRP A 1 382 ? 49.433 7.565 -23.732 1.00 90.31 382 TRP A N 1
ATOM 3018 C CA . TRP A 1 382 ? 49.949 6.651 -24.756 1.00 90.31 382 TRP A CA 1
ATOM 3019 C C . TRP A 1 382 ? 48.937 6.394 -25.886 1.00 90.31 382 TRP A C 1
ATOM 3021 O O . TRP A 1 382 ? 49.321 6.290 -27.051 1.00 90.31 382 TRP A O 1
ATOM 3031 N N . LEU A 1 383 ? 47.640 6.317 -25.563 1.00 92.12 383 LEU A N 1
ATOM 3032 C CA . LEU A 1 383 ? 46.580 6.058 -26.537 1.00 92.12 383 LEU A CA 1
ATOM 3033 C C . LEU A 1 383 ? 46.304 7.309 -27.372 1.00 92.12 383 LEU A C 1
ATOM 3035 O O . LEU A 1 383 ? 46.137 7.216 -28.587 1.00 92.12 383 LEU A O 1
ATOM 3039 N N . THR A 1 384 ? 46.330 8.480 -26.737 1.00 91.56 384 THR A N 1
ATOM 3040 C CA . THR A 1 384 ? 46.209 9.775 -27.419 1.00 91.56 384 THR A CA 1
ATOM 3041 C C . THR A 1 384 ? 47.374 9.991 -28.391 1.00 91.56 384 THR A C 1
ATOM 3043 O O . THR A 1 384 ? 47.169 10.369 -29.546 1.00 91.56 384 THR A O 1
ATOM 3046 N N . GLN A 1 385 ? 48.601 9.671 -27.966 1.00 90.94 385 GLN A N 1
ATOM 3047 C CA . GLN A 1 385 ? 49.787 9.700 -28.826 1.00 90.94 385 GLN A CA 1
ATOM 3048 C C . GLN A 1 385 ? 49.670 8.700 -29.986 1.00 90.94 385 GLN A C 1
ATOM 3050 O O . GLN A 1 385 ? 49.984 9.042 -31.128 1.00 90.94 385 GLN A O 1
ATOM 3055 N N . LEU A 1 386 ? 49.167 7.486 -29.730 1.00 90.56 386 LEU A N 1
ATOM 3056 C CA . LEU A 1 386 ? 48.950 6.466 -30.760 1.00 90.56 386 LEU A CA 1
ATOM 3057 C C . LEU A 1 386 ? 47.925 6.930 -31.805 1.00 90.56 386 LEU A C 1
ATOM 3059 O O . LEU A 1 386 ? 48.170 6.787 -33.003 1.00 90.56 386 LEU A O 1
ATOM 3063 N N . GLN A 1 387 ? 46.805 7.516 -31.371 1.00 90.94 387 GLN A N 1
ATOM 3064 C CA . GLN A 1 387 ? 45.770 8.074 -32.247 1.00 90.94 387 GLN A CA 1
ATOM 3065 C C . GLN A 1 387 ? 46.324 9.194 -33.134 1.00 90.94 387 GLN A C 1
ATOM 3067 O O . GLN A 1 387 ? 46.153 9.149 -34.355 1.00 90.94 387 GLN A O 1
ATOM 3072 N N . ALA A 1 388 ? 47.037 10.157 -32.542 1.00 90.31 388 ALA A N 1
ATOM 3073 C CA . ALA A 1 388 ? 47.646 11.264 -33.273 1.00 90.31 388 ALA A CA 1
ATOM 3074 C C . ALA A 1 388 ? 48.688 10.775 -34.292 1.00 90.31 388 ALA A C 1
ATOM 3076 O O . ALA A 1 388 ? 48.672 11.198 -35.450 1.00 90.31 388 ALA A O 1
ATOM 3077 N N . GLN A 1 389 ? 49.554 9.836 -33.899 1.00 89.94 389 GLN A N 1
ATOM 3078 C CA . GLN A 1 389 ? 50.566 9.275 -34.793 1.00 89.94 389 GLN A CA 1
ATOM 3079 C C . GLN A 1 389 ? 49.933 8.466 -35.934 1.00 89.94 389 GLN A C 1
ATOM 3081 O O . GLN A 1 389 ? 50.388 8.556 -37.072 1.00 89.94 389 GLN A O 1
ATOM 3086 N N . CYS A 1 390 ? 48.864 7.709 -35.669 1.00 89.19 390 CYS A N 1
ATOM 3087 C CA . CYS A 1 390 ? 48.127 6.986 -36.708 1.00 89.19 390 CYS A CA 1
ATOM 3088 C C . CYS A 1 390 ? 47.443 7.927 -37.706 1.00 89.19 390 CYS A C 1
ATOM 3090 O O . CYS A 1 390 ? 47.437 7.621 -38.897 1.00 89.19 390 CYS A O 1
ATOM 3092 N N . ALA A 1 391 ? 46.904 9.062 -37.249 1.00 86.44 391 ALA A N 1
ATOM 3093 C CA . ALA A 1 391 ? 46.340 10.083 -38.131 1.00 86.44 391 ALA A CA 1
ATOM 3094 C C . ALA A 1 391 ? 47.419 10.667 -39.057 1.00 86.44 391 ALA A C 1
ATOM 3096 O O . ALA A 1 391 ? 47.271 10.623 -40.274 1.00 86.44 391 ALA A O 1
ATOM 3097 N N . GLN A 1 392 ? 48.566 11.073 -38.498 1.00 86.56 392 GLN A N 1
ATOM 3098 C CA . GLN A 1 392 ? 49.697 11.574 -39.288 1.00 86.56 392 GLN A CA 1
ATOM 3099 C C . GLN A 1 392 ? 50.253 10.534 -40.269 1.00 86.56 392 GLN A C 1
ATOM 3101 O O . GLN A 1 392 ? 50.682 10.883 -41.366 1.00 86.56 392 GLN A O 1
ATOM 3106 N N . LEU A 1 393 ? 50.288 9.256 -39.880 1.00 85.44 393 LEU A N 1
ATOM 3107 C CA . LEU A 1 393 ? 50.674 8.162 -40.773 1.00 85.44 393 LEU A CA 1
ATOM 3108 C C . LEU A 1 393 ? 49.651 7.952 -41.894 1.00 85.44 393 LEU A C 1
ATOM 3110 O O . LEU A 1 393 ? 50.051 7.590 -42.996 1.00 85.44 393 LEU A O 1
ATOM 3114 N N . GLY A 1 394 ? 48.361 8.170 -41.624 1.00 82.50 394 GLY A N 1
ATOM 3115 C CA . GLY A 1 394 ? 47.295 8.169 -42.625 1.00 82.50 394 GLY A CA 1
ATOM 3116 C C . GLY A 1 394 ? 47.510 9.256 -43.672 1.00 82.50 394 GLY A C 1
ATOM 3117 O O . GLY A 1 394 ? 47.626 8.931 -44.850 1.00 82.50 394 GLY A O 1
ATOM 3118 N N . ASP A 1 395 ? 47.690 10.500 -43.229 1.00 82.25 395 ASP A N 1
ATOM 3119 C CA . ASP A 1 395 ? 47.946 11.644 -44.112 1.00 82.25 395 ASP A CA 1
ATOM 3120 C C . ASP A 1 395 ? 49.234 11.442 -44.923 1.00 82.25 395 ASP A C 1
ATOM 3122 O O . ASP A 1 395 ? 49.230 11.547 -46.144 1.00 82.25 395 ASP A O 1
ATOM 3126 N N . LYS A 1 396 ? 50.335 11.034 -44.273 1.00 81.38 396 LYS A N 1
ATOM 3127 C CA . LYS A 1 396 ? 51.608 10.740 -44.959 1.00 81.38 396 LYS A CA 1
ATOM 3128 C C . LYS A 1 396 ? 51.488 9.597 -45.958 1.00 81.38 396 LYS A C 1
ATOM 3130 O O . LYS A 1 396 ? 52.114 9.636 -47.014 1.00 81.38 396 LYS A O 1
ATOM 3135 N N . LYS A 1 397 ? 50.741 8.547 -45.619 1.00 82.19 397 LYS A N 1
ATOM 3136 C CA . LYS A 1 397 ? 50.481 7.434 -46.532 1.00 82.19 397 LYS A CA 1
ATOM 3137 C C . LYS A 1 397 ? 49.727 7.939 -47.757 1.00 82.19 397 LYS A C 1
ATOM 3139 O O . LYS A 1 397 ? 50.100 7.569 -48.868 1.00 82.19 397 LYS A O 1
ATOM 3144 N N . ASP A 1 398 ? 48.685 8.735 -47.556 1.00 81.12 398 ASP A N 1
ATOM 3145 C CA . ASP A 1 398 ? 47.869 9.257 -48.645 1.00 81.12 398 ASP A CA 1
ATOM 3146 C C . ASP A 1 398 ? 48.681 10.237 -49.508 1.00 81.12 398 ASP A C 1
ATOM 3148 O O . ASP A 1 398 ? 48.685 10.082 -50.726 1.00 81.12 398 ASP A O 1
ATOM 3152 N N . ASP A 1 399 ? 49.510 11.099 -48.907 1.00 81.06 399 ASP A N 1
ATOM 3153 C CA . ASP A 1 399 ? 50.463 11.973 -49.604 1.00 81.06 399 ASP A CA 1
ATOM 3154 C C . ASP A 1 399 ? 51.484 11.186 -50.437 1.00 81.06 399 ASP A C 1
ATOM 3156 O O . ASP A 1 399 ? 51.728 11.512 -51.599 1.00 81.06 399 ASP A O 1
ATOM 3160 N N . LEU A 1 400 ? 52.102 10.139 -49.877 1.00 77.88 400 LEU A N 1
ATOM 3161 C CA . LEU A 1 400 ? 53.074 9.315 -50.603 1.00 77.88 400 LEU A CA 1
ATOM 3162 C C . LEU A 1 400 ? 52.407 8.515 -51.730 1.00 77.88 400 LEU A C 1
ATOM 3164 O O . LEU A 1 400 ? 52.991 8.356 -52.804 1.00 77.88 400 LEU A O 1
ATOM 3168 N N . LEU A 1 401 ? 51.183 8.024 -51.516 1.00 80.25 401 LEU A N 1
ATOM 3169 C CA . LEU A 1 401 ? 50.397 7.357 -52.555 1.00 80.25 401 LEU A CA 1
ATOM 3170 C C . LEU A 1 401 ? 49.964 8.338 -53.646 1.00 80.25 401 LEU A C 1
ATOM 3172 O O . LEU A 1 401 ? 49.985 7.976 -54.821 1.00 80.25 401 LEU A O 1
ATOM 3176 N N . ASP A 1 402 ? 49.610 9.569 -53.293 1.00 81.56 402 ASP A N 1
ATOM 3177 C CA . ASP A 1 402 ? 49.245 10.608 -54.248 1.00 81.56 402 ASP A CA 1
ATOM 3178 C C . ASP A 1 402 ? 50.465 11.133 -55.008 1.00 81.56 402 ASP A C 1
ATOM 3180 O O . ASP A 1 402 ? 50.368 11.346 -56.213 1.00 81.56 402 ASP A O 1
ATOM 3184 N N . GLN A 1 403 ? 51.642 11.222 -54.383 1.00 78.62 403 GLN A N 1
ATOM 3185 C CA . GLN A 1 403 ? 52.908 11.466 -55.083 1.00 78.62 403 GLN A CA 1
ATOM 3186 C C . GLN A 1 403 ? 53.215 10.347 -56.089 1.00 78.62 403 GLN A C 1
ATOM 3188 O O . GLN A 1 403 ? 53.556 10.634 -57.237 1.00 78.62 403 GLN A O 1
ATOM 3193 N N . GLN A 1 404 ? 53.031 9.075 -55.710 1.00 80.88 404 GLN A N 1
ATOM 3194 C CA . GLN A 1 404 ? 53.166 7.941 -56.636 1.00 80.88 404 GLN A CA 1
ATOM 3195 C C . GLN A 1 404 ? 52.153 8.030 -57.793 1.00 80.88 404 GLN A C 1
ATOM 3197 O O . GLN A 1 404 ? 52.532 7.839 -58.948 1.00 80.88 404 GLN A O 1
ATOM 3202 N N . LYS A 1 405 ? 50.889 8.390 -57.524 1.00 82.56 405 LYS A N 1
ATOM 3203 C CA . LYS A 1 405 ? 49.870 8.608 -58.570 1.00 82.56 405 LYS A CA 1
ATOM 3204 C C . LYS A 1 405 ? 50.215 9.782 -59.482 1.00 82.56 405 LYS A C 1
ATOM 3206 O O . LYS A 1 405 ? 50.108 9.640 -60.690 1.00 82.56 405 LYS A O 1
ATOM 3211 N N . GLN A 1 406 ? 50.663 10.914 -58.942 1.00 82.69 406 GLN A N 1
ATOM 3212 C CA . GLN A 1 406 ? 51.034 12.093 -59.730 1.00 82.69 406 GLN A CA 1
ATOM 3213 C C . GLN A 1 406 ? 52.208 11.797 -60.665 1.00 82.69 406 GLN A C 1
ATOM 3215 O O . GLN A 1 406 ? 52.172 12.183 -61.832 1.00 82.69 406 GLN A O 1
ATOM 3220 N N . VAL A 1 407 ? 53.230 11.078 -60.187 1.00 82.56 407 VAL A N 1
ATOM 3221 C CA . VAL A 1 407 ? 54.349 10.638 -61.033 1.00 82.56 407 VAL A CA 1
ATOM 3222 C C . VAL A 1 407 ? 53.871 9.622 -62.082 1.00 82.56 407 VAL A C 1
ATOM 3224 O O . VAL A 1 407 ? 54.295 9.708 -63.234 1.00 82.56 407 VAL A O 1
ATOM 3227 N N . ALA A 1 408 ? 52.945 8.717 -61.745 1.00 82.12 408 ALA A N 1
ATOM 3228 C CA . ALA A 1 408 ? 52.372 7.751 -62.687 1.00 82.12 408 ALA A CA 1
ATOM 3229 C C . ALA A 1 408 ? 51.486 8.416 -63.759 1.00 82.12 408 ALA A C 1
ATOM 3231 O O . ALA A 1 408 ? 51.589 8.097 -64.945 1.00 82.12 408 ALA A O 1
ATOM 3232 N N . ASP A 1 409 ? 50.672 9.402 -63.380 1.00 82.31 409 ASP A N 1
ATOM 3233 C CA . ASP A 1 409 ? 49.872 10.220 -64.293 1.00 82.31 409 ASP A CA 1
ATOM 3234 C C . ASP A 1 409 ? 50.764 11.081 -65.187 1.00 82.31 409 ASP A C 1
ATOM 3236 O O . ASP A 1 409 ? 50.492 11.230 -66.379 1.00 82.31 409 ASP A O 1
ATOM 3240 N N . GLN A 1 410 ? 51.861 11.613 -64.643 1.00 83.12 410 GLN A N 1
ATOM 3241 C CA . GLN A 1 410 ? 52.864 12.327 -65.422 1.00 83.12 410 GLN A CA 1
ATOM 3242 C C . GLN A 1 410 ? 53.521 11.398 -66.451 1.00 83.12 410 GLN A C 1
ATOM 3244 O O . GLN A 1 410 ? 53.605 11.765 -67.620 1.00 83.12 410 GLN A O 1
ATOM 3249 N N . VAL A 1 411 ? 53.913 10.179 -66.061 1.00 84.38 411 VAL A N 1
ATOM 3250 C CA . VAL A 1 411 ? 54.406 9.142 -66.985 1.00 84.38 411 VAL A CA 1
ATOM 3251 C C . VAL A 1 411 ? 53.361 8.840 -68.061 1.00 84.38 411 VAL A C 1
ATOM 3253 O O . VAL A 1 411 ? 53.696 8.818 -69.242 1.00 84.38 411 VAL A O 1
ATOM 3256 N N . ARG A 1 412 ? 52.083 8.684 -67.693 1.00 84.19 412 ARG A N 1
ATOM 3257 C CA . ARG A 1 412 ? 50.989 8.429 -68.639 1.00 84.19 412 ARG A CA 1
ATOM 3258 C C . ARG A 1 412 ? 50.811 9.571 -69.641 1.00 84.19 412 ARG A C 1
ATOM 3260 O O . ARG A 1 412 ? 50.793 9.299 -70.835 1.00 84.19 412 ARG A O 1
ATOM 3267 N N . LYS A 1 413 ? 50.781 10.827 -69.181 1.00 85.44 413 LYS A N 1
ATOM 3268 C CA . LYS A 1 413 ? 50.708 12.019 -70.046 1.00 85.44 413 LYS A CA 1
ATOM 3269 C C . LYS A 1 413 ? 51.907 12.119 -70.983 1.00 85.44 413 LYS A C 1
ATOM 3271 O O . LYS A 1 413 ? 51.737 12.419 -72.159 1.00 85.44 413 LYS A O 1
ATOM 3276 N N . GLN A 1 414 ? 53.115 11.853 -70.485 1.00 83.81 414 GLN A N 1
ATOM 3277 C CA . GLN A 1 414 ? 54.323 11.837 -71.311 1.00 83.81 414 GLN A CA 1
ATOM 3278 C C . GLN A 1 414 ? 54.275 10.713 -72.363 1.00 83.81 414 GLN A C 1
ATOM 3280 O O . GLN A 1 414 ? 54.734 10.910 -73.483 1.00 83.81 414 GLN A O 1
ATOM 3285 N N . MET A 1 415 ? 53.687 9.555 -72.041 1.00 84.06 415 MET A N 1
ATOM 3286 C CA . MET A 1 415 ? 53.460 8.463 -72.996 1.00 84.06 415 MET A CA 1
ATOM 3287 C C . MET A 1 415 ? 52.369 8.789 -74.025 1.00 84.06 415 MET A C 1
ATOM 3289 O O . MET A 1 415 ? 52.535 8.434 -75.185 1.00 84.06 415 MET A O 1
ATOM 3293 N N . ASP A 1 416 ? 51.300 9.490 -73.636 1.00 84.81 416 ASP A N 1
ATOM 3294 C CA . ASP A 1 416 ? 50.271 9.984 -74.565 1.00 84.81 416 ASP A CA 1
ATOM 3295 C C . ASP A 1 416 ? 50.868 11.023 -75.536 1.00 84.81 416 ASP A C 1
ATOM 3297 O O . ASP A 1 416 ? 50.603 10.988 -76.733 1.00 84.81 416 ASP A O 1
ATOM 3301 N N . GLN A 1 417 ? 51.743 11.910 -75.041 1.00 82.06 417 GLN A N 1
ATOM 3302 C CA . GLN A 1 417 ? 52.513 12.848 -75.870 1.00 82.06 417 GLN A CA 1
ATOM 3303 C C . GLN A 1 417 ? 53.483 12.125 -76.810 1.00 82.06 417 GLN A C 1
ATOM 3305 O O . GLN A 1 417 ? 53.603 12.501 -77.971 1.00 82.06 417 GLN A O 1
ATOM 3310 N N . LEU A 1 418 ? 54.163 11.078 -76.331 1.00 82.75 418 LEU A N 1
ATOM 3311 C CA . LEU A 1 418 ? 55.008 10.227 -77.168 1.00 82.75 418 LEU A CA 1
ATOM 3312 C C . LEU A 1 418 ? 54.190 9.556 -78.281 1.00 82.75 418 LEU A C 1
ATOM 3314 O O . LEU A 1 418 ? 54.647 9.509 -79.415 1.00 82.75 418 LEU A O 1
ATOM 3318 N N . GLU A 1 419 ? 52.995 9.060 -77.965 1.00 81.81 419 GLU A N 1
ATOM 3319 C CA . GLU A 1 419 ? 52.084 8.434 -78.924 1.00 81.81 419 GLU A CA 1
ATOM 3320 C C . GLU A 1 419 ? 51.575 9.436 -79.972 1.00 81.81 419 GLU A C 1
ATOM 3322 O O . GLU A 1 419 ? 51.667 9.147 -81.159 1.00 81.81 419 GLU A O 1
ATOM 3327 N N . ALA A 1 420 ? 51.182 10.650 -79.571 1.00 80.06 420 ALA A N 1
ATOM 3328 C CA . ALA A 1 420 ? 50.780 11.712 -80.499 1.00 80.06 420 ALA A CA 1
ATOM 3329 C C . ALA A 1 420 ? 51.920 12.141 -81.444 1.00 80.06 420 ALA A C 1
ATOM 3331 O O . ALA A 1 420 ? 51.723 12.257 -82.649 1.00 80.06 420 ALA A O 1
ATOM 3332 N N . VAL A 1 421 ? 53.137 12.312 -80.917 1.00 75.25 421 VAL A N 1
ATOM 3333 C CA . VAL A 1 421 ? 54.327 12.650 -81.721 1.00 75.25 421 VAL A CA 1
ATOM 3334 C C . VAL A 1 421 ? 54.720 11.501 -82.668 1.00 75.25 421 VAL A C 1
ATOM 3336 O O . VAL A 1 421 ? 55.225 11.745 -83.766 1.00 75.25 421 VAL A O 1
ATOM 3339 N N . LEU A 1 422 ? 54.471 10.245 -82.274 1.00 72.75 422 LEU A N 1
ATOM 3340 C CA . LEU A 1 422 ? 54.618 9.071 -83.141 1.00 72.75 422 LEU A CA 1
ATOM 3341 C C . LEU A 1 422 ? 53.544 9.025 -84.239 1.00 72.75 422 LEU A C 1
ATOM 3343 O O . LEU A 1 422 ? 53.883 8.734 -85.383 1.00 72.75 422 LEU A O 1
ATOM 3347 N N . ASP A 1 423 ? 52.289 9.357 -83.929 1.00 74.69 423 ASP A N 1
ATOM 3348 C CA . ASP A 1 423 ? 51.196 9.447 -84.906 1.00 74.69 423 ASP A CA 1
ATOM 3349 C C . ASP A 1 423 ? 51.413 10.602 -85.914 1.00 74.69 423 ASP A C 1
ATOM 3351 O O . ASP A 1 423 ? 51.089 10.464 -87.093 1.00 74.69 423 ASP A O 1
ATOM 3355 N N . GLU A 1 424 ? 52.044 11.708 -85.494 1.00 68.88 424 GLU A N 1
ATOM 3356 C CA . GLU A 1 424 ? 52.475 12.828 -86.356 1.00 68.88 424 GLU A CA 1
ATOM 3357 C C . GLU A 1 424 ? 53.738 12.519 -87.192 1.00 68.88 424 GLU A C 1
ATOM 3359 O O . GLU A 1 424 ? 54.189 13.349 -87.986 1.00 68.88 424 GLU A O 1
ATOM 3364 N N . GLY A 1 425 ? 54.332 11.329 -87.035 1.00 58.06 425 GLY A N 1
ATOM 3365 C CA . GLY A 1 425 ? 55.506 10.884 -87.794 1.00 58.06 425 GLY A CA 1
ATOM 3366 C C . GLY A 1 425 ? 56.822 11.564 -87.400 1.00 58.06 425 GLY A C 1
ATOM 3367 O O . GLY A 1 425 ? 57.842 11.396 -88.076 1.00 58.06 425 GLY A O 1
ATOM 3368 N N . GLN A 1 426 ? 56.842 12.320 -86.301 1.00 62.62 426 GLN A N 1
ATOM 3369 C CA . GLN A 1 426 ? 57.997 13.100 -85.858 1.00 62.62 426 GLN A CA 1
ATOM 3370 C C . GLN A 1 426 ? 58.942 12.250 -84.995 1.00 62.62 426 GLN A C 1
ATOM 3372 O O . GLN A 1 426 ? 59.075 12.412 -83.780 1.00 62.62 426 GLN A O 1
ATOM 3377 N N . ALA A 1 427 ? 59.655 11.332 -85.652 1.00 60.50 427 ALA A N 1
ATOM 3378 C CA . ALA A 1 427 ? 60.517 10.337 -85.003 1.00 60.50 427 ALA A CA 1
ATOM 3379 C C . ALA A 1 427 ? 61.585 10.924 -84.045 1.00 60.50 427 ALA A C 1
ATOM 3381 O O . ALA A 1 427 ? 61.988 10.268 -83.081 1.00 60.50 427 ALA A O 1
ATOM 3382 N N . ASN A 1 428 ? 62.041 12.161 -84.275 1.00 55.06 428 ASN A N 1
ATOM 3383 C CA . ASN A 1 428 ? 63.074 12.810 -83.457 1.00 55.06 428 ASN A CA 1
ATOM 3384 C C . ASN A 1 428 ? 62.548 13.337 -82.113 1.00 55.06 428 ASN A C 1
ATOM 3386 O O . ASN A 1 428 ? 63.239 13.220 -81.095 1.00 55.06 428 ASN A O 1
ATOM 3390 N N . ASP A 1 429 ? 61.333 13.879 -82.088 1.00 65.00 429 ASP A N 1
ATOM 3391 C CA . ASP A 1 429 ? 60.712 14.386 -80.862 1.00 65.00 429 ASP A CA 1
ATOM 3392 C C . ASP A 1 429 ? 60.212 13.228 -79.987 1.00 65.00 429 ASP A C 1
ATOM 3394 O O . ASP A 1 429 ? 60.397 13.247 -78.763 1.00 65.00 429 ASP A O 1
ATOM 3398 N N . ALA A 1 430 ? 59.764 12.133 -80.614 1.00 70.12 430 ALA A N 1
ATOM 3399 C CA . ALA A 1 430 ? 59.449 10.878 -79.937 1.00 70.12 430 ALA A CA 1
ATOM 3400 C C . ALA A 1 430 ? 60.671 10.301 -79.187 1.00 70.12 430 ALA A C 1
ATOM 3402 O O . ALA A 1 430 ? 60.577 9.861 -78.037 1.00 70.12 430 ALA A O 1
ATOM 3403 N N . GLY A 1 431 ? 61.868 10.386 -79.777 1.00 68.81 431 GLY A N 1
ATOM 3404 C CA . GLY A 1 431 ? 63.108 9.945 -79.129 1.00 68.81 431 GLY A CA 1
ATOM 3405 C C . GLY A 1 431 ? 63.496 10.744 -77.870 1.00 68.81 431 GLY A C 1
ATOM 3406 O O . GLY A 1 431 ? 64.089 10.184 -76.943 1.00 68.81 431 GLY A O 1
ATOM 3407 N N . ARG A 1 432 ? 63.163 12.043 -77.794 1.00 76.19 432 ARG A N 1
ATOM 3408 C CA . ARG A 1 432 ? 63.438 12.893 -76.613 1.00 76.19 432 ARG A CA 1
ATOM 3409 C C . ARG A 1 432 ? 62.450 12.626 -75.478 1.00 76.19 432 ARG A C 1
ATOM 3411 O O . ARG A 1 432 ? 62.872 12.501 -74.326 1.00 76.19 432 ARG A O 1
ATOM 3418 N N . LEU A 1 433 ? 61.169 12.477 -75.813 1.00 79.81 433 LEU A N 1
ATOM 3419 C CA . LEU A 1 433 ? 60.107 12.102 -74.875 1.00 79.81 433 LEU A CA 1
ATOM 3420 C C . LEU A 1 433 ? 60.394 10.750 -74.204 1.00 79.81 433 LEU A C 1
ATOM 3422 O O . LEU A 1 433 ? 60.286 10.647 -72.982 1.00 79.81 433 LEU A O 1
ATOM 3426 N N . MET A 1 434 ? 60.899 9.764 -74.957 1.00 80.31 434 MET A N 1
ATOM 3427 C CA . MET A 1 434 ? 61.285 8.447 -74.426 1.00 80.31 434 MET A CA 1
ATOM 3428 C C . MET A 1 434 ? 62.295 8.529 -73.264 1.00 80.31 434 MET A C 1
ATOM 3430 O O . MET A 1 434 ? 62.133 7.872 -72.235 1.00 80.31 434 MET A O 1
ATOM 3434 N N . LYS A 1 435 ? 63.328 9.376 -73.384 1.00 78.88 435 LYS A N 1
ATOM 3435 C CA . LYS A 1 435 ? 64.343 9.545 -72.325 1.00 78.88 435 LYS A CA 1
ATOM 3436 C C . LYS A 1 435 ? 63.778 10.204 -71.064 1.00 78.88 435 LYS A C 1
ATOM 3438 O O . LYS A 1 435 ? 64.218 9.883 -69.962 1.00 78.88 435 LYS A O 1
ATOM 3443 N N . SER A 1 436 ? 62.820 11.120 -71.215 1.00 80.25 436 SER A N 1
ATOM 3444 C CA . SER A 1 436 ? 62.149 11.767 -70.082 1.00 80.25 436 SER A CA 1
ATOM 3445 C C . SER A 1 436 ? 61.243 10.786 -69.333 1.00 80.25 436 SER A C 1
ATOM 3447 O O . SER A 1 436 ? 61.320 10.714 -68.107 1.00 80.25 436 SER A O 1
ATOM 3449 N N . ILE A 1 437 ? 60.483 9.962 -70.067 1.00 83.31 437 ILE A N 1
ATOM 3450 C CA . ILE A 1 437 ? 59.616 8.921 -69.496 1.00 83.31 437 ILE A CA 1
ATOM 3451 C C . ILE A 1 437 ? 60.434 7.937 -68.654 1.00 83.31 437 ILE A C 1
ATOM 3453 O O . ILE A 1 437 ? 60.066 7.667 -67.515 1.00 83.31 437 ILE A O 1
ATOM 3457 N N . GLN A 1 438 ? 61.582 7.462 -69.154 1.00 80.94 438 GLN A N 1
ATOM 3458 C CA . GLN A 1 438 ? 62.429 6.518 -68.413 1.00 80.94 438 GLN A CA 1
ATOM 3459 C C . GLN A 1 438 ? 62.938 7.093 -67.077 1.00 80.94 438 GLN A C 1
ATOM 3461 O O . GLN A 1 438 ? 63.032 6.367 -66.088 1.00 80.94 438 GLN A O 1
ATOM 3466 N N . LYS A 1 439 ? 63.242 8.398 -67.021 1.00 81.62 439 LYS A N 1
ATOM 3467 C CA . LYS A 1 439 ? 63.673 9.073 -65.786 1.00 81.62 439 LYS A CA 1
ATOM 3468 C C . LYS A 1 439 ? 62.542 9.151 -64.754 1.00 81.62 439 LYS A C 1
ATOM 3470 O O . LYS A 1 439 ? 62.791 8.885 -63.583 1.00 81.62 439 LYS A O 1
ATOM 3475 N N . SER A 1 440 ? 61.328 9.494 -65.184 1.00 81.38 440 SER A N 1
ATOM 3476 C CA . SER A 1 440 ? 60.143 9.551 -64.316 1.00 81.38 440 SER A CA 1
ATOM 3477 C C . SER A 1 440 ? 59.730 8.157 -63.819 1.00 81.38 440 SER A C 1
ATOM 3479 O O . SER A 1 440 ? 59.346 8.003 -62.666 1.00 81.38 440 SER A O 1
ATOM 3481 N N . LEU A 1 441 ? 59.877 7.123 -64.655 1.00 81.62 441 LEU A N 1
ATOM 3482 C CA . LEU A 1 441 ? 59.516 5.741 -64.319 1.00 81.62 441 LEU A CA 1
ATOM 3483 C C . LEU A 1 441 ? 60.405 5.160 -63.212 1.00 81.62 441 LEU A C 1
ATOM 3485 O O . LEU A 1 441 ? 59.910 4.468 -62.330 1.00 81.62 441 LEU A O 1
ATOM 3489 N N . ASN A 1 442 ? 61.695 5.511 -63.199 1.00 81.00 442 ASN A N 1
ATOM 3490 C CA . ASN A 1 442 ? 62.631 5.094 -62.150 1.00 81.00 442 ASN A CA 1
ATOM 3491 C C . ASN A 1 442 ? 62.320 5.705 -60.765 1.00 81.00 442 ASN A C 1
ATOM 3493 O O . ASN A 1 442 ? 62.885 5.250 -59.775 1.00 81.00 442 ASN A O 1
ATOM 3497 N N . ALA A 1 443 ? 61.455 6.726 -60.686 1.00 77.31 443 ALA A N 1
ATOM 3498 C CA . ALA A 1 443 ? 61.006 7.332 -59.429 1.00 77.31 443 ALA A CA 1
ATOM 3499 C C . ALA A 1 443 ? 59.728 6.682 -58.854 1.00 77.31 443 ALA A C 1
ATOM 3501 O O . ALA A 1 443 ? 59.342 6.988 -57.725 1.00 77.31 443 ALA A O 1
ATOM 3502 N N . LEU A 1 444 ? 59.073 5.793 -59.610 1.00 78.62 444 LEU A N 1
ATOM 3503 C CA . LEU A 1 444 ? 57.915 5.018 -59.155 1.00 78.62 444 LEU A CA 1
ATOM 3504 C C . LEU A 1 444 ? 58.350 3.754 -58.411 1.00 78.62 444 LEU A C 1
ATOM 3506 O O . LEU A 1 444 ? 59.418 3.208 -58.684 1.00 78.62 444 LEU A O 1
ATOM 3510 N N . ASP A 1 445 ? 57.505 3.247 -57.515 1.00 75.44 445 ASP A N 1
ATOM 3511 C CA . ASP A 1 445 ? 57.724 1.930 -56.915 1.00 75.44 445 ASP A CA 1
ATOM 3512 C C . ASP A 1 445 ? 57.556 0.792 -57.949 1.00 75.44 445 ASP A C 1
ATOM 3514 O O . ASP A 1 445 ? 56.939 0.950 -59.006 1.00 75.44 445 ASP A O 1
ATOM 3518 N N . HIS A 1 446 ? 58.090 -0.396 -57.651 1.00 73.62 446 HIS A N 1
ATOM 3519 C CA . HIS A 1 446 ? 58.082 -1.520 -58.595 1.00 73.62 446 HIS A CA 1
ATOM 3520 C C . HIS A 1 446 ? 56.664 -1.947 -59.023 1.00 73.62 446 HIS A C 1
ATOM 3522 O O . HIS A 1 446 ? 56.487 -2.456 -60.126 1.00 73.62 446 HIS A O 1
ATOM 3528 N N . LYS A 1 447 ? 55.638 -1.746 -58.187 1.00 72.56 447 LYS A N 1
ATOM 3529 C CA . LYS A 1 447 ? 54.253 -2.134 -58.489 1.00 72.56 447 LYS A CA 1
ATOM 3530 C C . LYS A 1 447 ? 53.578 -1.118 -59.411 1.00 72.56 447 LYS A C 1
ATOM 3532 O O . LYS A 1 447 ? 52.832 -1.523 -60.298 1.00 72.56 447 LYS A O 1
ATOM 3537 N N . GLN A 1 448 ? 53.876 0.167 -59.236 1.00 73.00 448 GLN A N 1
ATOM 3538 C CA . GLN A 1 448 ? 53.396 1.274 -60.064 1.00 73.00 448 GLN A CA 1
ATOM 3539 C C . GLN A 1 448 ? 54.169 1.399 -61.382 1.00 73.00 448 GLN A C 1
ATOM 3541 O O . GLN A 1 448 ? 53.644 1.949 -62.342 1.00 73.00 448 GLN A O 1
ATOM 3546 N N . GLN A 1 449 ? 55.380 0.843 -61.490 1.00 75.75 449 GLN A N 1
ATOM 3547 C CA . GLN A 1 449 ? 56.103 0.756 -62.765 1.00 75.75 449 GLN A CA 1
ATOM 3548 C C . GLN A 1 449 ? 55.476 -0.260 -63.740 1.00 75.75 449 GLN A C 1
ATOM 3550 O O . GLN A 1 449 ? 55.414 -0.006 -64.944 1.00 75.75 449 GLN A O 1
ATOM 3555 N N . GLN A 1 450 ? 54.995 -1.405 -63.237 1.00 76.06 450 GLN A N 1
ATOM 3556 C CA . GLN A 1 450 ? 54.505 -2.545 -64.038 1.00 76.06 450 GLN A CA 1
ATOM 3557 C C . GLN A 1 450 ? 53.435 -2.204 -65.098 1.00 76.06 450 GLN A C 1
ATOM 3559 O O . GLN A 1 450 ? 53.592 -2.634 -66.244 1.00 76.06 450 GLN A O 1
ATOM 3564 N N . PRO A 1 451 ? 52.390 -1.401 -64.804 1.00 77.75 451 PRO A N 1
ATOM 3565 C CA . PRO A 1 451 ? 51.357 -1.043 -65.781 1.00 77.75 451 PRO A CA 1
ATOM 3566 C C . PRO A 1 451 ? 51.919 -0.290 -66.991 1.00 77.75 451 PRO A C 1
ATOM 3568 O O . PRO A 1 451 ? 51.388 -0.380 -68.098 1.00 77.75 451 PRO A O 1
ATOM 3571 N N . HIS A 1 452 ? 53.011 0.448 -66.787 1.00 81.25 452 HIS A N 1
ATOM 3572 C CA . HIS A 1 452 ? 53.632 1.277 -67.811 1.00 81.25 452 HIS A CA 1
ATOM 3573 C C . HIS A 1 452 ? 54.704 0.525 -68.604 1.00 81.25 452 HIS A C 1
ATOM 3575 O O . HIS A 1 452 ? 54.962 0.897 -69.745 1.00 81.25 452 HIS A O 1
ATOM 3581 N N . GLN A 1 453 ? 55.284 -0.557 -68.070 1.00 78.25 453 GLN A N 1
ATOM 3582 C CA . GLN A 1 453 ? 56.343 -1.321 -68.746 1.00 78.25 453 GLN A CA 1
ATOM 3583 C C . GLN A 1 453 ? 55.886 -1.898 -70.092 1.00 78.25 453 GLN A C 1
ATOM 3585 O O . GLN A 1 453 ? 56.594 -1.769 -71.091 1.00 78.25 453 GLN A O 1
ATOM 3590 N N . ASN A 1 454 ? 54.678 -2.469 -70.154 1.00 75.12 454 ASN A N 1
ATOM 3591 C CA . ASN A 1 454 ? 54.144 -3.042 -71.393 1.00 75.12 454 ASN A CA 1
ATOM 3592 C C . ASN A 1 454 ? 53.841 -1.966 -72.440 1.00 75.12 454 ASN A C 1
ATOM 3594 O O . ASN A 1 454 ? 54.218 -2.117 -73.600 1.00 75.12 454 ASN A O 1
ATOM 3598 N N . ARG A 1 455 ? 53.222 -0.852 -72.030 1.00 79.06 455 ARG A N 1
ATOM 3599 C CA . ARG A 1 455 ? 52.930 0.276 -72.927 1.00 79.06 455 ARG A CA 1
ATOM 3600 C C . ARG A 1 455 ? 54.213 0.965 -73.395 1.00 79.06 455 ARG A C 1
ATOM 3602 O O . ARG A 1 455 ? 54.305 1.337 -74.556 1.00 79.06 455 ARG A O 1
ATOM 3609 N N . LEU A 1 456 ? 55.226 1.078 -72.535 1.00 77.94 456 LEU A N 1
ATOM 3610 C CA . LEU A 1 456 ? 56.532 1.640 -72.879 1.00 77.94 456 LEU A CA 1
ATOM 3611 C C . LEU A 1 456 ? 57.245 0.742 -73.882 1.00 77.94 456 LEU A C 1
ATOM 3613 O O . LEU A 1 456 ? 57.762 1.236 -74.878 1.00 77.94 456 LEU A O 1
ATOM 3617 N N . ARG A 1 457 ? 57.217 -0.577 -73.666 1.00 80.31 457 ARG A N 1
ATOM 3618 C CA . ARG A 1 457 ? 57.741 -1.560 -74.617 1.00 80.31 457 ARG A CA 1
ATOM 3619 C C . ARG A 1 457 ? 57.004 -1.488 -75.952 1.00 80.31 457 ARG A C 1
ATOM 3621 O O . ARG A 1 45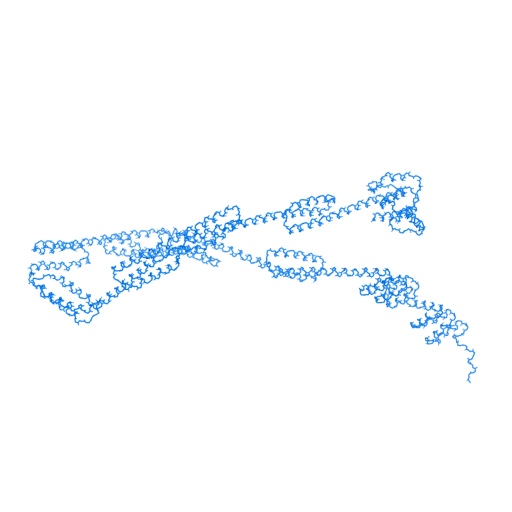7 ? 57.666 -1.545 -76.981 1.00 80.31 457 ARG A O 1
ATOM 3628 N N . LEU A 1 458 ? 55.682 -1.306 -75.941 1.00 78.06 458 LEU A N 1
ATOM 3629 C CA . LEU A 1 458 ? 54.870 -1.160 -77.149 1.00 78.06 458 LEU A CA 1
ATOM 3630 C C . LEU A 1 458 ? 55.167 0.151 -77.885 1.00 78.06 458 LEU A C 1
ATOM 3632 O O . LEU A 1 458 ? 55.388 0.097 -79.076 1.00 78.06 458 LEU A O 1
ATOM 3636 N N . LEU A 1 459 ? 55.250 1.305 -77.214 1.00 79.88 459 LEU A N 1
ATOM 3637 C CA . LEU A 1 459 ? 55.602 2.595 -77.835 1.00 79.88 459 LEU A CA 1
ATOM 3638 C C . LEU A 1 459 ? 57.067 2.645 -78.285 1.00 79.88 459 LEU A C 1
ATOM 3640 O O . LEU A 1 459 ? 57.381 3.278 -79.284 1.00 79.88 459 LEU A O 1
ATOM 3644 N N . THR A 1 460 ? 57.964 1.939 -77.593 1.00 73.44 460 THR A N 1
ATOM 3645 C CA . THR A 1 460 ? 59.350 1.730 -78.038 1.00 73.44 460 THR A CA 1
ATOM 3646 C C . THR A 1 460 ? 59.375 0.852 -79.283 1.00 73.44 460 THR A C 1
ATOM 3648 O O . THR A 1 460 ? 60.047 1.187 -80.252 1.00 73.44 460 THR A O 1
ATOM 3651 N N . ALA A 1 461 ? 58.607 -0.240 -79.290 1.00 69.06 461 ALA A N 1
ATOM 3652 C CA . ALA A 1 461 ? 58.425 -1.077 -80.464 1.00 69.06 461 ALA A CA 1
ATOM 3653 C C . ALA A 1 461 ? 57.740 -0.308 -81.595 1.00 69.06 461 ALA A C 1
ATOM 3655 O O . ALA A 1 461 ? 58.185 -0.463 -82.708 1.00 69.06 461 ALA A O 1
ATOM 3656 N N . ARG A 1 462 ? 56.781 0.587 -81.319 1.00 68.38 462 ARG A N 1
ATOM 3657 C CA . ARG A 1 462 ? 56.051 1.442 -82.270 1.00 68.38 462 ARG A CA 1
ATOM 3658 C C . ARG A 1 462 ? 56.881 2.615 -82.773 1.00 68.38 462 ARG A C 1
ATOM 3660 O O . ARG A 1 462 ? 56.691 3.006 -83.900 1.00 68.38 462 ARG A O 1
ATOM 3667 N N . LEU A 1 463 ? 57.847 3.134 -82.019 1.00 63.72 463 LEU A N 1
ATOM 3668 C CA . LEU A 1 463 ? 58.908 4.018 -82.525 1.00 63.72 463 LEU A CA 1
ATOM 3669 C C . LEU A 1 463 ? 59.865 3.250 -83.451 1.00 63.72 463 LEU A C 1
ATOM 3671 O O . LEU A 1 463 ? 60.363 3.800 -84.433 1.00 63.72 463 LEU A O 1
ATOM 3675 N N . ASN A 1 464 ? 60.092 1.969 -83.151 1.00 59.12 464 ASN A N 1
ATOM 3676 C CA . ASN A 1 464 ? 60.882 1.060 -83.977 1.00 59.12 464 ASN A CA 1
ATOM 3677 C C . ASN A 1 464 ? 60.078 0.488 -85.171 1.00 59.12 464 ASN A C 1
ATOM 3679 O O . ASN A 1 464 ? 60.668 0.202 -86.195 1.00 59.12 464 ASN A O 1
ATOM 3683 N N . GLU A 1 465 ? 58.746 0.419 -85.096 1.00 56.84 465 GLU A N 1
ATOM 3684 C CA . GLU A 1 465 ? 57.778 -0.044 -86.105 1.00 56.84 465 GLU A CA 1
ATOM 3685 C C . GLU A 1 465 ? 57.171 1.138 -86.894 1.00 56.84 465 GLU A C 1
ATOM 3687 O O . GLU A 1 465 ? 56.774 0.975 -88.026 1.00 56.84 465 GLU A O 1
ATOM 3692 N N . LEU A 1 466 ? 57.169 2.385 -86.427 1.00 54.69 466 LEU A N 1
ATOM 3693 C CA . LEU A 1 466 ? 57.063 3.546 -87.330 1.00 54.69 466 LEU A CA 1
ATOM 3694 C C . LEU A 1 466 ? 58.343 3.657 -88.169 1.00 54.69 466 LEU A C 1
ATOM 3696 O O . LEU A 1 466 ? 58.334 4.229 -89.255 1.00 54.69 466 LEU A O 1
ATOM 3700 N N . ARG A 1 467 ? 59.436 3.077 -87.653 1.00 47.03 467 ARG A N 1
ATOM 3701 C CA . ARG A 1 467 ? 60.666 2.800 -88.392 1.00 47.03 467 ARG A CA 1
ATOM 3702 C C . ARG A 1 467 ? 60.597 1.522 -89.259 1.00 47.03 467 ARG A C 1
ATOM 3704 O O . ARG A 1 467 ? 61.246 1.552 -90.294 1.00 47.03 467 ARG A O 1
ATOM 3711 N N . ASP A 1 468 ? 59.800 0.488 -88.920 1.00 45.47 468 ASP A N 1
ATOM 3712 C CA . ASP A 1 468 ? 59.806 -0.854 -89.580 1.00 45.47 468 ASP A CA 1
ATOM 3713 C C . ASP A 1 468 ? 58.429 -1.460 -90.025 1.00 45.47 468 ASP A C 1
ATOM 3715 O O . ASP A 1 468 ? 58.371 -2.535 -90.613 1.00 45.47 468 ASP A O 1
ATOM 3719 N N . TRP A 1 469 ? 57.290 -0.807 -89.795 1.00 48.69 469 TRP A N 1
ATOM 3720 C CA . TRP A 1 469 ? 55.902 -1.317 -89.872 1.00 48.69 469 TRP A CA 1
ATOM 3721 C C . TRP A 1 469 ? 54.887 -0.208 -90.211 1.00 48.69 469 TRP A C 1
ATOM 3723 O O . TRP A 1 469 ? 53.811 -0.102 -89.635 1.00 48.69 469 TRP A O 1
ATOM 3733 N N . GLN A 1 470 ? 55.135 0.575 -91.252 1.00 46.72 470 GLN A N 1
ATOM 3734 C CA . GLN A 1 470 ? 53.995 1.045 -92.050 1.00 46.72 470 GLN A CA 1
ATOM 3735 C C . GLN A 1 470 ? 53.369 -0.108 -92.878 1.00 46.72 470 GLN A C 1
ATOM 3737 O O . GLN A 1 470 ? 52.464 0.146 -93.667 1.00 46.72 470 GLN A O 1
ATOM 3742 N N . GLY A 1 471 ? 53.807 -1.376 -92.713 1.00 48.22 471 GLY A N 1
ATOM 3743 C CA . GLY A 1 471 ? 53.547 -2.426 -93.706 1.00 48.22 471 GLY A CA 1
ATOM 3744 C C . GLY A 1 471 ? 53.238 -3.891 -93.327 1.00 48.22 471 GLY A C 1
ATOM 3745 O O . GLY A 1 471 ? 53.002 -4.606 -94.293 1.00 48.22 471 GLY A O 1
ATOM 3746 N N . PHE A 1 472 ? 53.211 -4.420 -92.076 1.00 48.97 472 PHE A N 1
ATOM 3747 C CA . PHE A 1 472 ? 53.191 -5.912 -91.937 1.00 48.97 472 PHE A CA 1
ATOM 3748 C C . PHE A 1 472 ? 52.328 -6.688 -90.891 1.00 48.97 472 PHE A C 1
ATOM 3750 O O . PHE A 1 472 ? 52.323 -7.908 -91.016 1.00 48.97 472 PHE A O 1
ATOM 3757 N N . ALA A 1 473 ? 51.551 -6.167 -89.913 1.00 52.38 473 ALA A N 1
ATOM 3758 C CA . ALA A 1 473 ? 50.834 -7.104 -88.985 1.00 52.38 473 ALA A CA 1
ATOM 3759 C C . ALA A 1 473 ? 49.505 -6.713 -88.270 1.00 52.38 473 ALA A C 1
ATOM 3761 O O . ALA A 1 473 ? 49.163 -7.338 -87.263 1.00 52.38 473 ALA A O 1
ATOM 3762 N N . ILE A 1 474 ? 48.673 -5.789 -88.780 1.00 56.25 474 ILE A N 1
ATOM 3763 C CA . ILE A 1 474 ? 47.282 -5.638 -88.257 1.00 56.25 474 ILE A CA 1
ATOM 3764 C C . ILE A 1 474 ? 46.355 -6.751 -88.784 1.00 56.25 474 ILE A C 1
ATOM 3766 O O . ILE A 1 474 ? 45.506 -7.252 -88.046 1.00 56.25 474 ILE A O 1
ATOM 3770 N N . ASN A 1 475 ? 46.536 -7.188 -90.032 1.00 57.69 475 ASN A N 1
ATOM 3771 C CA . ASN A 1 475 ? 45.573 -8.060 -90.719 1.00 57.69 475 ASN A CA 1
ATOM 3772 C C . ASN A 1 475 ? 45.369 -9.464 -90.086 1.00 57.69 475 ASN A C 1
ATOM 3774 O O . ASN A 1 475 ? 44.214 -9.863 -89.944 1.00 57.69 475 ASN A O 1
ATOM 3778 N N . PRO A 1 476 ? 46.399 -10.197 -89.606 1.00 62.12 476 PRO A N 1
ATOM 3779 C CA . PRO A 1 476 ? 46.218 -11.567 -89.092 1.00 62.12 476 PRO A CA 1
ATOM 3780 C C . PRO A 1 476 ? 45.394 -11.672 -87.793 1.00 62.12 476 PRO A C 1
ATOM 3782 O O . PRO A 1 476 ? 44.790 -12.704 -87.511 1.00 62.12 476 PRO A O 1
ATOM 3785 N N . LYS A 1 477 ? 45.354 -10.611 -86.974 1.00 60.31 477 LYS A N 1
ATOM 3786 C CA . LYS A 1 477 ? 44.628 -10.614 -85.688 1.00 60.31 477 LYS A CA 1
ATOM 3787 C C . LYS A 1 477 ? 43.118 -10.427 -85.857 1.00 60.31 477 LYS A C 1
ATOM 3789 O O . LYS A 1 477 ? 42.344 -10.957 -85.065 1.00 60.31 477 LYS A O 1
ATOM 3794 N N . LYS A 1 478 ? 42.687 -9.718 -86.906 1.00 67.31 478 LYS A N 1
ATOM 3795 C CA . LYS A 1 478 ? 41.259 -9.530 -87.222 1.00 67.31 478 LYS A CA 1
ATOM 3796 C C . LYS A 1 478 ? 40.611 -10.802 -87.769 1.00 67.31 478 LYS A C 1
ATOM 3798 O O . LYS A 1 478 ? 39.431 -11.043 -87.531 1.00 67.31 478 LYS A O 1
ATOM 3803 N N . GLU A 1 479 ? 41.389 -11.663 -88.421 1.00 70.50 479 GLU A N 1
ATOM 3804 C CA . GLU A 1 479 ? 40.925 -12.979 -88.873 1.00 70.50 479 GLU A CA 1
ATOM 3805 C C . GLU A 1 479 ? 40.624 -13.933 -87.701 1.00 70.50 479 GLU A C 1
ATOM 3807 O O . GLU A 1 479 ? 39.637 -14.668 -87.751 1.00 70.50 479 GLU A O 1
ATOM 3812 N N . GLN A 1 480 ? 41.401 -13.880 -86.610 1.00 75.81 480 GLN A N 1
ATOM 3813 C CA . GLN A 1 480 ? 41.180 -14.716 -85.418 1.00 75.81 480 GLN A CA 1
ATOM 3814 C C . GLN A 1 480 ? 39.902 -14.349 -84.650 1.00 75.81 480 GLN A C 1
ATOM 3816 O O . GLN A 1 480 ? 39.179 -15.238 -84.206 1.00 75.81 480 GLN A O 1
ATOM 3821 N N . LEU A 1 481 ? 39.577 -13.057 -84.537 1.00 75.62 481 LEU A N 1
ATOM 3822 C CA . LEU A 1 481 ? 38.348 -12.614 -83.867 1.00 75.62 481 LEU A CA 1
ATOM 3823 C C . LEU A 1 481 ? 37.075 -13.068 -84.596 1.00 75.62 481 LEU A C 1
ATOM 3825 O O . LEU A 1 481 ? 36.071 -13.357 -83.945 1.00 75.62 481 LEU A O 1
ATOM 3829 N N . CYS A 1 482 ? 37.118 -1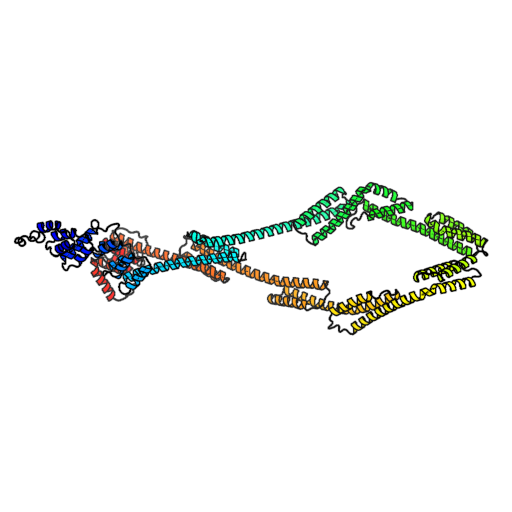3.184 -85.930 1.00 77.69 482 CYS A N 1
ATOM 3830 C CA . CYS A 1 482 ? 36.011 -13.748 -86.708 1.00 77.69 482 CYS A CA 1
ATOM 3831 C C . CYS A 1 482 ? 35.748 -15.215 -86.329 1.00 77.69 482 CYS A C 1
ATOM 3833 O O . CYS A 1 482 ? 34.602 -15.586 -86.093 1.00 77.69 482 CYS A O 1
ATOM 3835 N N . ALA A 1 483 ? 36.802 -16.028 -86.203 1.00 78.00 483 ALA A N 1
ATOM 3836 C CA . ALA A 1 483 ? 36.682 -17.447 -85.859 1.00 78.00 483 ALA A CA 1
ATOM 3837 C C . ALA A 1 483 ? 36.154 -17.675 -84.428 1.00 78.00 483 ALA A C 1
ATOM 3839 O O . ALA A 1 483 ? 35.334 -18.564 -84.201 1.00 78.00 483 ALA A O 1
ATOM 3840 N N . SER A 1 484 ? 36.572 -16.853 -83.460 1.00 79.06 484 SER A N 1
ATOM 3841 C CA . SER A 1 484 ? 36.072 -16.945 -82.079 1.00 79.06 484 SER A CA 1
ATOM 3842 C C . SER A 1 484 ? 34.579 -16.616 -81.971 1.00 79.06 484 SER A C 1
ATOM 3844 O O . SER A 1 484 ? 33.863 -17.279 -81.223 1.00 79.06 484 SER A O 1
ATOM 3846 N N . MET A 1 485 ? 34.089 -15.633 -82.737 1.00 83.44 485 MET A N 1
ATOM 3847 C CA . MET A 1 485 ? 32.664 -15.276 -82.757 1.00 83.44 485 MET A CA 1
ATOM 3848 C C . MET A 1 485 ? 31.803 -16.395 -83.368 1.00 83.44 485 MET A C 1
ATOM 3850 O O . MET A 1 485 ? 30.714 -16.678 -82.873 1.00 83.44 485 MET A O 1
ATOM 3854 N N . GLU A 1 486 ? 32.313 -17.084 -84.394 1.00 81.56 486 GLU A N 1
ATOM 3855 C CA . GLU A 1 486 ? 31.655 -18.248 -85.007 1.00 81.56 486 GLU A CA 1
ATOM 3856 C C . GLU A 1 486 ? 31.505 -19.410 -84.002 1.00 81.56 486 GLU A C 1
ATOM 3858 O O . GLU A 1 486 ? 30.451 -20.038 -83.938 1.00 81.56 486 GLU A O 1
ATOM 3863 N N . SER A 1 487 ? 32.495 -19.633 -83.129 1.00 81.50 487 SER A N 1
ATOM 3864 C CA . SER A 1 487 ? 32.428 -20.686 -82.101 1.00 81.50 487 SER A CA 1
ATOM 3865 C C . SER A 1 487 ? 31.359 -20.447 -81.025 1.00 81.50 487 SER A C 1
ATOM 3867 O O . SER A 1 487 ? 30.821 -21.418 -80.494 1.00 81.50 487 SER A O 1
ATOM 3869 N N . ILE A 1 488 ? 31.055 -19.192 -80.673 1.00 80.00 488 ILE A N 1
ATOM 3870 C CA . ILE A 1 488 ? 29.990 -18.874 -79.701 1.00 80.00 488 ILE A CA 1
ATOM 3871 C C . ILE A 1 488 ? 28.609 -19.143 -80.314 1.00 80.00 488 ILE A C 1
ATOM 3873 O O . ILE A 1 488 ? 27.689 -19.551 -79.604 1.00 80.00 488 ILE A O 1
ATOM 3877 N N . ALA A 1 489 ? 28.468 -18.957 -81.630 1.00 75.69 489 ALA A N 1
ATOM 3878 C CA . ALA A 1 489 ? 27.217 -19.195 -82.343 1.00 75.69 489 ALA A CA 1
ATOM 3879 C C . ALA A 1 489 ? 26.808 -20.678 -82.384 1.00 75.69 489 ALA A C 1
ATOM 3881 O O . ALA A 1 489 ? 25.614 -20.971 -82.415 1.00 75.69 489 ALA A O 1
ATOM 3882 N N . ASP A 1 490 ? 27.779 -21.595 -82.368 1.00 73.50 490 ASP A N 1
ATOM 3883 C CA . ASP A 1 490 ? 27.543 -23.041 -82.472 1.00 73.50 490 ASP A CA 1
ATOM 3884 C C . ASP A 1 490 ? 27.624 -23.787 -81.116 1.00 73.50 490 ASP A C 1
ATOM 3886 O O . ASP A 1 490 ? 27.323 -24.979 -81.049 1.00 73.50 490 ASP A O 1
ATOM 3890 N N . GLY A 1 491 ? 28.017 -23.114 -80.026 1.00 72.44 491 GLY A N 1
ATOM 3891 C CA . GLY A 1 491 ? 28.159 -23.710 -78.688 1.00 72.44 491 GLY A CA 1
ATOM 3892 C C . GLY A 1 491 ? 26.890 -23.639 -77.827 1.00 72.44 491 GLY A C 1
ATOM 3893 O O . GLY A 1 491 ? 26.106 -22.698 -77.942 1.00 72.44 491 GLY A O 1
ATOM 3894 N N . ASP A 1 492 ? 26.698 -24.597 -76.913 1.00 68.38 492 ASP A N 1
ATOM 3895 C CA . ASP A 1 492 ? 25.579 -24.607 -75.956 1.00 68.38 492 ASP A CA 1
ATOM 3896 C C . ASP A 1 492 ? 25.930 -23.821 -74.676 1.00 68.38 492 ASP A C 1
ATOM 3898 O O . ASP A 1 492 ? 26.863 -24.171 -73.954 1.00 68.38 492 ASP A O 1
ATOM 3902 N N . MET A 1 493 ? 25.236 -22.706 -74.432 1.00 72.44 493 MET A N 1
ATOM 3903 C CA . MET A 1 493 ? 25.485 -21.768 -73.330 1.00 72.44 493 MET A CA 1
ATOM 3904 C C . MET A 1 493 ? 24.169 -21.147 -72.850 1.00 72.44 493 MET A C 1
ATOM 3906 O O . MET A 1 493 ? 23.291 -20.837 -73.660 1.00 72.44 493 MET A O 1
ATOM 3910 N N . GLU A 1 494 ? 24.076 -20.878 -71.545 1.00 76.75 494 GLU A N 1
ATOM 3911 C CA . GLU A 1 494 ? 22.957 -20.142 -70.947 1.00 76.75 494 GLU A CA 1
ATOM 3912 C C . GLU A 1 494 ? 22.815 -18.726 -71.553 1.00 76.75 494 GLU A C 1
ATOM 3914 O O . GLU A 1 494 ? 23.831 -18.044 -71.753 1.00 76.75 494 GLU A O 1
ATOM 3919 N N . PRO A 1 495 ? 21.584 -18.233 -71.811 1.00 77.81 495 PRO A N 1
ATOM 3920 C CA . PRO A 1 495 ? 21.338 -16.987 -72.547 1.00 77.81 495 PRO A CA 1
ATOM 3921 C C . PRO A 1 495 ? 22.077 -15.749 -72.020 1.00 77.81 495 PRO A C 1
ATOM 3923 O O . PRO A 1 495 ? 22.505 -14.906 -72.808 1.00 77.81 495 PRO A O 1
ATOM 3926 N N . GLN A 1 496 ? 22.256 -15.630 -70.702 1.00 77.44 496 GLN A N 1
ATOM 3927 C CA . GLN A 1 496 ? 22.945 -14.485 -70.104 1.00 77.44 496 GLN A CA 1
ATOM 3928 C C . GLN A 1 496 ? 24.472 -14.567 -70.273 1.00 77.44 496 GLN A C 1
ATOM 3930 O O . GLN A 1 496 ? 25.091 -13.594 -70.692 1.00 77.44 496 GLN A O 1
ATOM 3935 N N . ALA A 1 497 ? 25.070 -15.744 -70.062 1.00 77.38 497 ALA A N 1
ATOM 3936 C CA . ALA A 1 497 ? 26.507 -15.959 -70.260 1.00 77.38 497 ALA A CA 1
ATOM 3937 C C . ALA A 1 497 ? 26.920 -15.828 -71.738 1.00 77.38 497 ALA A C 1
ATOM 3939 O O . ALA A 1 497 ? 28.011 -15.345 -72.045 1.00 77.38 497 ALA A O 1
ATOM 3940 N N . ARG A 1 498 ? 26.031 -16.220 -72.664 1.00 80.25 498 ARG A N 1
ATOM 3941 C CA . ARG A 1 498 ? 26.243 -16.065 -74.109 1.00 80.25 498 ARG A CA 1
ATOM 3942 C C . ARG A 1 498 ? 26.281 -14.587 -74.529 1.00 80.25 498 ARG A C 1
ATOM 3944 O O . ARG A 1 498 ? 27.144 -14.206 -75.316 1.00 80.25 498 ARG A O 1
ATOM 3951 N N . ALA A 1 499 ? 25.404 -13.743 -73.978 1.00 80.56 499 ALA A N 1
ATOM 3952 C CA . ALA A 1 499 ? 25.381 -12.306 -74.272 1.00 80.56 499 ALA A CA 1
ATOM 3953 C C . ALA A 1 499 ? 26.652 -11.576 -73.783 1.00 80.56 499 ALA A C 1
ATOM 3955 O O . ALA A 1 499 ? 27.212 -10.765 -74.525 1.00 80.56 499 ALA A O 1
ATOM 3956 N N . ASP A 1 500 ? 27.150 -11.912 -72.588 1.00 79.69 500 ASP A N 1
ATOM 3957 C CA . ASP A 1 500 ? 28.374 -11.320 -72.025 1.00 79.69 500 ASP A CA 1
ATOM 3958 C C . ASP A 1 500 ? 29.624 -11.668 -72.862 1.00 79.69 500 ASP A C 1
ATOM 3960 O O . ASP A 1 500 ? 30.477 -10.812 -73.116 1.00 79.69 500 ASP A O 1
ATOM 3964 N N . ALA A 1 501 ? 29.717 -12.908 -73.361 1.00 78.44 501 ALA A N 1
ATOM 3965 C CA . ALA A 1 501 ? 30.832 -13.364 -74.196 1.00 78.44 501 ALA A CA 1
ATOM 3966 C C . ALA A 1 501 ? 30.875 -12.672 -75.577 1.00 78.44 501 ALA A C 1
ATOM 3968 O O . ALA A 1 501 ? 31.952 -12.301 -76.053 1.00 78.44 501 ALA A O 1
ATOM 3969 N N . ILE A 1 502 ? 29.713 -12.423 -76.197 1.00 82.88 502 ILE A N 1
ATOM 3970 C CA . ILE A 1 502 ? 29.608 -11.652 -77.451 1.00 82.88 502 ILE A CA 1
ATOM 3971 C C . ILE A 1 502 ? 30.107 -10.214 -77.241 1.00 82.88 502 ILE A C 1
ATOM 3973 O O . ILE A 1 502 ? 30.848 -9.680 -78.072 1.00 82.88 502 ILE A O 1
ATOM 3977 N N . GLN A 1 503 ? 29.741 -9.585 -76.119 1.00 80.88 503 GLN A N 1
ATOM 3978 C CA . GLN A 1 503 ? 30.150 -8.216 -75.804 1.00 80.88 503 GLN A CA 1
ATOM 3979 C C . GLN A 1 503 ? 31.673 -8.090 -75.620 1.00 80.88 503 GLN A C 1
ATOM 3981 O O . GLN A 1 503 ? 32.254 -7.088 -76.044 1.00 80.88 503 GLN A O 1
ATOM 3986 N N . LEU A 1 504 ? 32.326 -9.101 -75.038 1.00 82.12 504 LEU A N 1
ATOM 3987 C CA . LEU A 1 504 ? 33.780 -9.140 -74.863 1.00 82.12 504 LEU A CA 1
ATOM 3988 C C . LEU A 1 504 ? 34.519 -9.152 -76.214 1.00 82.12 504 LEU A C 1
ATOM 3990 O O . LEU A 1 504 ? 35.361 -8.288 -76.460 1.00 82.12 504 LEU A O 1
ATOM 3994 N N . LEU A 1 505 ? 34.138 -10.044 -77.135 1.00 82.25 505 LEU A N 1
ATOM 3995 C CA . LEU A 1 505 ? 34.754 -10.128 -78.468 1.00 82.25 505 LEU A CA 1
ATOM 3996 C C . LEU A 1 505 ? 34.543 -8.849 -79.300 1.00 82.25 505 LEU A C 1
ATOM 3998 O O . LEU A 1 505 ? 35.425 -8.434 -80.054 1.00 82.25 505 LEU A O 1
ATOM 4002 N N . GLN A 1 506 ? 33.394 -8.179 -79.156 1.00 81.31 506 GLN A N 1
ATOM 4003 C CA . GLN A 1 506 ? 33.142 -6.886 -79.808 1.00 81.31 506 GLN A CA 1
ATOM 4004 C C . GLN A 1 506 ? 34.043 -5.761 -79.270 1.00 81.31 506 GLN A C 1
ATOM 4006 O O . GLN A 1 506 ? 34.414 -4.856 -80.024 1.00 81.31 506 GLN A O 1
ATOM 4011 N N . GLN A 1 507 ? 34.397 -5.787 -77.981 1.00 78.94 507 GLN A N 1
ATOM 4012 C CA . GLN A 1 507 ? 35.349 -4.837 -77.396 1.00 78.94 507 GLN A CA 1
ATOM 4013 C C . GLN A 1 507 ? 36.780 -5.108 -77.885 1.00 78.94 507 GLN A C 1
ATOM 4015 O O . GLN A 1 507 ? 37.485 -4.165 -78.250 1.00 78.94 507 GLN A O 1
ATOM 4020 N N . GLU A 1 508 ? 37.176 -6.380 -77.982 1.00 76.44 508 GLU A N 1
ATOM 4021 C CA . GLU A 1 508 ? 38.472 -6.797 -78.536 1.00 76.44 508 GLU A CA 1
ATOM 4022 C C . GLU A 1 508 ? 38.633 -6.383 -80.004 1.00 76.44 508 GLU A C 1
ATOM 4024 O O . GLU A 1 508 ? 39.667 -5.818 -80.364 1.00 76.44 508 GLU A O 1
ATOM 4029 N N . TRP A 1 509 ? 37.592 -6.530 -80.832 1.00 78.94 509 TRP A N 1
ATOM 4030 C CA . TRP A 1 509 ? 37.591 -6.021 -82.210 1.00 78.94 509 TRP A CA 1
ATOM 4031 C C . TRP A 1 509 ? 37.838 -4.509 -82.282 1.00 78.94 509 TRP A C 1
ATOM 4033 O O . TRP A 1 509 ? 38.686 -4.045 -83.047 1.00 78.94 509 TRP A O 1
ATOM 4043 N N . LYS A 1 510 ? 37.134 -3.725 -81.453 1.00 76.12 510 LYS A N 1
ATOM 4044 C CA . LYS A 1 510 ? 37.281 -2.259 -81.402 1.00 76.12 510 LYS A CA 1
ATOM 4045 C C . LYS A 1 510 ? 38.689 -1.825 -80.980 1.00 76.12 510 LYS A C 1
ATOM 4047 O O . LYS A 1 510 ? 39.149 -0.773 -81.415 1.00 76.12 510 LYS A O 1
ATOM 4052 N N . SER A 1 511 ? 39.377 -2.631 -80.169 1.00 75.88 511 SER A N 1
ATOM 4053 C CA . SER A 1 511 ? 40.727 -2.340 -79.669 1.00 75.88 511 SER A CA 1
ATOM 4054 C C . SER A 1 511 ? 41.850 -2.485 -80.710 1.00 75.88 511 SER A C 1
ATOM 4056 O O . SER A 1 511 ? 42.914 -1.899 -80.524 1.00 75.88 511 SER A O 1
ATOM 4058 N N . LEU A 1 512 ? 41.635 -3.219 -81.814 1.00 67.25 512 LEU A N 1
ATOM 4059 C CA . LEU A 1 512 ? 42.677 -3.506 -82.815 1.00 67.25 512 LEU A CA 1
ATOM 4060 C C . LEU A 1 512 ? 42.912 -2.372 -83.839 1.00 67.25 512 LEU A C 1
ATOM 4062 O O . LEU A 1 512 ? 43.886 -2.435 -84.589 1.00 67.25 512 LEU A O 1
ATOM 4066 N N . GLY A 1 513 ? 42.067 -1.332 -83.866 1.00 62.91 513 GLY A N 1
ATOM 4067 C CA . GLY A 1 513 ? 42.222 -0.152 -84.737 1.00 62.91 513 GLY A CA 1
ATOM 4068 C C . GLY A 1 513 ? 42.007 -0.430 -86.234 1.00 62.91 513 GLY A C 1
ATOM 4069 O O . GLY A 1 513 ? 41.733 -1.559 -86.622 1.00 62.91 513 GLY A O 1
ATOM 4070 N N . ASN A 1 514 ? 42.100 0.594 -87.094 1.00 56.09 514 ASN A N 1
ATOM 4071 C CA . ASN A 1 514 ? 41.820 0.479 -88.535 1.00 56.09 514 ASN A CA 1
ATOM 4072 C C . ASN A 1 514 ? 43.092 0.125 -89.332 1.00 56.09 514 ASN A C 1
ATOM 4074 O O . ASN A 1 514 ? 44.108 0.807 -89.201 1.00 56.09 514 ASN A O 1
ATOM 4078 N N . SER A 1 515 ? 43.036 -0.912 -90.171 1.00 57.97 515 SER A N 1
ATOM 4079 C CA . SER A 1 515 ? 44.044 -1.169 -91.215 1.00 57.97 515 SER A CA 1
ATOM 4080 C C . SER A 1 515 ? 43.472 -0.768 -92.567 1.00 57.97 515 SER A C 1
ATOM 4082 O O . SER A 1 515 ? 42.268 -0.838 -92.773 1.00 57.97 515 SER A O 1
ATOM 4084 N N . GLY A 1 516 ? 44.314 -0.367 -93.520 1.00 55.94 516 GLY A N 1
ATOM 4085 C CA . GLY A 1 516 ? 43.873 0.149 -94.826 1.00 55.94 516 GLY A CA 1
ATOM 4086 C C . GLY A 1 516 ? 42.972 -0.767 -95.682 1.00 55.94 516 GLY A C 1
ATOM 4087 O O . GLY A 1 516 ? 42.605 -0.339 -96.768 1.00 55.94 516 GLY A O 1
ATOM 4088 N N . ASN A 1 517 ? 42.599 -1.976 -95.222 1.00 57.25 517 ASN A N 1
ATOM 4089 C CA . ASN A 1 517 ? 41.692 -2.932 -95.881 1.00 57.25 517 ASN A CA 1
ATOM 4090 C C . ASN A 1 517 ? 40.762 -3.696 -94.885 1.00 57.25 517 ASN A C 1
ATOM 4092 O O . ASN A 1 517 ? 40.796 -4.920 -94.800 1.00 57.25 517 ASN A O 1
ATOM 4096 N N . ASP A 1 518 ? 39.895 -2.999 -94.138 1.00 63.03 518 ASP A N 1
ATOM 4097 C CA . ASP A 1 518 ? 39.083 -3.588 -93.040 1.00 63.03 518 ASP A CA 1
ATOM 4098 C C . ASP A 1 518 ? 37.661 -4.078 -93.380 1.00 63.03 518 ASP A C 1
ATOM 4100 O O . ASP A 1 518 ? 36.973 -4.657 -92.535 1.00 63.03 518 ASP A O 1
ATOM 4104 N N . ARG A 1 519 ? 37.168 -3.827 -94.593 1.00 68.50 519 ARG A N 1
ATOM 4105 C CA . ARG A 1 519 ? 35.721 -3.889 -94.864 1.00 68.50 519 ARG A CA 1
ATOM 4106 C C . ARG A 1 519 ? 35.138 -5.309 -94.893 1.00 68.50 519 ARG A C 1
ATOM 4108 O O . ARG A 1 519 ? 34.000 -5.497 -94.470 1.00 68.50 519 ARG A O 1
ATOM 4115 N N . GLU A 1 520 ? 35.897 -6.292 -95.373 1.00 69.75 520 GLU A N 1
ATOM 4116 C CA . GLU A 1 520 ? 35.423 -7.679 -95.527 1.00 69.75 520 GLU A CA 1
ATOM 4117 C C . GLU A 1 520 ? 35.431 -8.464 -94.209 1.00 69.75 520 GLU A C 1
ATOM 4119 O O . GLU A 1 520 ? 34.462 -9.157 -93.899 1.00 69.75 520 GLU A O 1
ATOM 4124 N N . LEU A 1 521 ? 36.475 -8.311 -93.386 1.00 72.56 521 LEU A N 1
ATOM 4125 C CA . LEU A 1 521 ? 36.571 -9.015 -92.102 1.00 72.56 521 LEU A CA 1
ATOM 4126 C C . LEU A 1 521 ? 35.495 -8.540 -91.108 1.00 72.56 521 LEU A C 1
ATOM 4128 O O . LEU A 1 521 ? 34.960 -9.346 -90.351 1.00 72.56 521 LEU A O 1
ATOM 4132 N N . TRP A 1 522 ? 35.107 -7.260 -91.151 1.00 80.25 522 TRP A N 1
ATOM 4133 C CA . TRP A 1 522 ? 34.012 -6.740 -90.323 1.00 80.25 522 TRP A CA 1
ATOM 4134 C C . TRP A 1 522 ? 32.658 -7.383 -90.653 1.00 80.25 522 TRP A C 1
ATOM 4136 O O . TRP A 1 522 ? 31.917 -7.763 -89.747 1.00 80.25 522 TRP A O 1
ATOM 4146 N N . ALA A 1 523 ? 32.348 -7.551 -91.943 1.00 78.88 523 ALA A N 1
ATOM 4147 C CA . ALA A 1 523 ? 31.092 -8.166 -92.371 1.00 78.88 523 ALA A CA 1
ATOM 4148 C C . ALA A 1 523 ? 30.965 -9.616 -91.866 1.00 78.88 523 ALA A C 1
ATOM 4150 O O . ALA A 1 523 ? 29.891 -10.025 -91.426 1.00 78.88 523 ALA A O 1
ATOM 4151 N N . ARG A 1 524 ? 32.074 -10.370 -91.867 1.00 82.06 524 ARG A N 1
ATOM 4152 C CA . ARG A 1 524 ? 32.132 -11.743 -91.343 1.00 82.06 524 ARG A CA 1
ATOM 4153 C C . ARG A 1 524 ? 31.923 -11.796 -89.826 1.00 82.06 524 ARG A C 1
ATOM 4155 O O . ARG A 1 524 ? 31.114 -12.586 -89.348 1.00 82.06 524 ARG A O 1
ATOM 4162 N N . PHE A 1 525 ? 32.608 -10.932 -89.079 1.00 84.88 525 PHE A N 1
ATOM 4163 C CA . PHE A 1 525 ? 32.472 -10.844 -87.624 1.00 84.88 525 PHE A CA 1
ATOM 4164 C C . PHE A 1 525 ? 31.039 -10.488 -87.191 1.00 84.88 525 PHE A C 1
ATOM 4166 O O . PHE A 1 525 ? 30.500 -11.087 -86.260 1.00 84.88 525 PHE A O 1
ATOM 4173 N N . GLN A 1 526 ? 30.398 -9.552 -87.897 1.00 81.12 526 GLN A N 1
ATOM 4174 C CA . GLN A 1 526 ? 29.039 -9.113 -87.587 1.00 81.12 526 GLN A CA 1
ATOM 4175 C C . GLN A 1 526 ? 27.995 -10.219 -87.823 1.00 81.12 526 GLN A C 1
ATOM 4177 O O . GLN A 1 526 ? 27.157 -10.452 -86.957 1.00 81.12 526 GLN A O 1
ATOM 4182 N N . ALA A 1 527 ? 28.090 -10.966 -88.929 1.00 82.38 527 ALA A N 1
ATOM 4183 C CA . ALA A 1 527 ? 27.168 -12.070 -89.216 1.00 82.38 527 ALA A CA 1
ATOM 4184 C C . ALA A 1 527 ? 27.233 -13.198 -88.166 1.00 82.38 527 ALA A C 1
ATOM 4186 O O . ALA A 1 527 ? 26.206 -13.768 -87.790 1.00 82.38 527 ALA A O 1
ATOM 4187 N N . ALA A 1 528 ? 28.433 -13.509 -87.664 1.00 81.62 528 ALA A N 1
ATOM 4188 C CA . ALA A 1 528 ? 28.617 -14.490 -86.598 1.00 81.62 528 ALA A CA 1
ATOM 4189 C C . ALA A 1 528 ? 28.045 -14.001 -85.253 1.00 81.62 528 ALA A C 1
ATOM 4191 O O . ALA A 1 528 ? 27.419 -14.779 -84.532 1.00 81.62 528 ALA A O 1
ATOM 4192 N N . ALA A 1 529 ? 28.192 -12.706 -84.944 1.00 82.06 529 ALA A N 1
ATOM 4193 C CA . ALA A 1 529 ? 27.632 -12.099 -83.736 1.00 82.06 529 ALA A CA 1
ATOM 4194 C C . ALA A 1 529 ? 26.095 -12.110 -83.737 1.00 82.06 529 ALA A C 1
ATOM 4196 O O . ALA A 1 529 ? 25.483 -12.431 -82.717 1.00 82.06 529 ALA A O 1
ATOM 4197 N N . ASP A 1 530 ? 25.477 -11.821 -84.886 1.00 80.19 530 ASP A N 1
ATOM 4198 C CA . ASP A 1 530 ? 24.019 -11.845 -85.039 1.00 80.19 530 ASP A CA 1
ATOM 4199 C C . ASP A 1 530 ? 23.458 -13.259 -84.812 1.00 80.19 530 ASP A C 1
ATOM 4201 O O . ASP A 1 530 ? 22.490 -13.436 -84.071 1.00 80.19 530 ASP A O 1
ATOM 4205 N N . ARG A 1 531 ? 24.113 -14.287 -85.370 1.00 81.06 531 ARG A N 1
ATOM 4206 C CA . ARG A 1 531 ? 23.726 -15.693 -85.172 1.00 81.06 531 ARG A CA 1
ATOM 4207 C C . ARG A 1 531 ? 23.892 -16.145 -83.718 1.00 81.06 531 ARG A C 1
ATOM 4209 O O . ARG A 1 531 ? 23.033 -16.859 -83.206 1.00 81.06 531 ARG A O 1
ATOM 4216 N N . ALA A 1 532 ? 24.960 -15.711 -83.049 1.00 81.06 532 ALA A N 1
ATOM 4217 C CA . ALA A 1 532 ? 25.211 -16.033 -81.647 1.00 81.06 532 ALA A CA 1
ATOM 4218 C C . ALA A 1 532 ? 24.192 -15.392 -80.688 1.00 81.06 532 ALA A C 1
ATOM 4220 O O . ALA A 1 532 ? 23.868 -15.977 -79.656 1.00 81.06 532 ALA A O 1
ATOM 4221 N N . PHE A 1 533 ? 23.652 -14.215 -81.012 1.00 83.69 533 PHE A N 1
ATOM 4222 C CA . PHE A 1 533 ? 22.694 -13.521 -80.145 1.00 83.69 533 PHE A CA 1
ATOM 4223 C C . PHE A 1 533 ? 21.243 -14.021 -80.290 1.00 83.69 533 PHE A C 1
ATOM 4225 O O . PHE A 1 533 ? 20.408 -13.747 -79.426 1.00 83.69 533 PHE A O 1
ATOM 4232 N N . GLU A 1 534 ? 20.919 -14.775 -81.346 1.00 83.44 534 GLU A N 1
ATOM 4233 C CA . GLU A 1 534 ? 19.548 -15.215 -81.651 1.00 83.44 534 GLU A CA 1
ATOM 4234 C C . GLU A 1 534 ? 18.843 -15.935 -80.481 1.00 83.44 534 GLU A C 1
ATOM 4236 O O . GLU A 1 534 ? 17.730 -15.534 -80.128 1.00 83.44 534 GLU A O 1
ATOM 4241 N N . PRO A 1 535 ? 19.463 -16.917 -79.793 1.00 77.31 535 PRO A N 1
ATOM 4242 C CA . PRO A 1 535 ? 18.803 -17.633 -78.699 1.00 77.31 535 PRO A CA 1
ATOM 4243 C C . PRO A 1 535 ? 18.581 -16.770 -77.444 1.00 77.31 535 PRO A C 1
ATOM 4245 O O . PRO A 1 535 ? 17.727 -17.086 -76.619 1.00 77.31 535 PRO A O 1
ATOM 4248 N N . CYS A 1 536 ? 19.324 -15.667 -77.286 1.00 80.75 536 CYS A N 1
ATOM 4249 C CA . CYS A 1 536 ? 19.190 -14.753 -76.149 1.00 80.75 536 CYS A CA 1
ATOM 4250 C C . CYS A 1 536 ? 17.929 -13.880 -76.243 1.00 80.75 536 CYS A C 1
ATOM 4252 O O . CYS A 1 536 ? 17.440 -13.387 -75.224 1.00 80.75 536 CYS A O 1
ATOM 4254 N N . LYS A 1 537 ? 17.375 -13.705 -77.452 1.00 80.25 537 LYS A N 1
ATOM 4255 C CA . LYS A 1 537 ? 16.212 -12.840 -77.697 1.00 80.25 537 LYS A CA 1
ATOM 4256 C C . LYS A 1 537 ? 14.977 -13.281 -76.908 1.00 80.25 537 LYS A C 1
ATOM 4258 O O . LYS A 1 537 ? 14.326 -12.431 -76.306 1.00 80.25 537 LYS A O 1
ATOM 4263 N N . ALA A 1 538 ? 14.691 -14.586 -76.858 1.00 80.50 538 ALA A N 1
ATOM 4264 C CA . ALA A 1 538 ? 13.508 -15.129 -76.182 1.00 80.50 538 ALA A CA 1
ATOM 4265 C C . ALA A 1 538 ? 13.537 -14.901 -74.656 1.00 80.50 538 ALA A C 1
ATOM 4267 O O . ALA A 1 538 ? 12.567 -14.413 -74.075 1.00 80.50 538 ALA A O 1
ATOM 4268 N N . TYR A 1 539 ? 14.681 -15.158 -74.014 1.00 80.44 539 TYR A N 1
ATOM 4269 C CA . TYR A 1 539 ? 14.866 -14.942 -72.574 1.00 80.44 539 TYR A CA 1
ATOM 4270 C C . TYR A 1 539 ? 14.706 -13.463 -72.185 1.00 80.44 539 TYR A C 1
ATOM 4272 O O . TYR A 1 539 ? 13.980 -13.127 -71.247 1.00 80.44 539 TYR A O 1
ATOM 4280 N N . PHE A 1 540 ? 15.335 -12.552 -72.937 1.00 81.31 540 PHE A N 1
ATOM 4281 C CA . PHE A 1 540 ? 15.206 -11.120 -72.661 1.00 81.31 540 PHE A CA 1
ATOM 4282 C C . PHE A 1 540 ? 13.810 -10.573 -72.990 1.00 81.31 540 PHE A C 1
ATOM 4284 O O . PHE A 1 540 ? 13.379 -9.633 -72.320 1.00 81.31 540 PHE A O 1
ATOM 4291 N N . SER A 1 541 ? 13.074 -11.167 -73.941 1.00 84.69 541 SER A N 1
ATOM 4292 C CA . SER A 1 541 ? 11.667 -10.812 -74.172 1.00 84.69 541 SER A CA 1
ATOM 4293 C C . SER A 1 541 ? 10.756 -11.221 -73.014 1.00 84.69 541 SER A C 1
ATOM 4295 O O . SER A 1 541 ? 9.954 -10.404 -72.569 1.00 84.69 541 SER A O 1
ATOM 4297 N N . GLU A 1 542 ? 10.923 -12.420 -72.449 1.00 84.50 542 GLU A N 1
ATOM 4298 C CA . GLU A 1 542 ? 10.097 -12.891 -71.329 1.00 84.50 542 GLU A CA 1
ATOM 4299 C C . GLU A 1 542 ? 10.359 -12.083 -70.046 1.00 84.50 542 GLU A C 1
ATOM 4301 O O . GLU A 1 542 ? 9.430 -11.668 -69.348 1.00 84.50 542 GLU A O 1
ATOM 4306 N N . LEU A 1 543 ? 11.626 -11.747 -69.778 1.00 84.19 543 LEU A N 1
ATOM 4307 C CA . LEU A 1 543 ? 11.995 -10.874 -68.664 1.00 84.19 543 LEU A CA 1
ATOM 4308 C C . LEU A 1 543 ? 11.466 -9.440 -68.844 1.00 84.19 543 LEU A C 1
ATOM 4310 O O . LEU A 1 543 ? 11.069 -8.795 -67.867 1.00 84.19 543 LEU A O 1
ATOM 4314 N N . ALA A 1 544 ? 11.453 -8.926 -70.079 1.00 86.25 544 ALA A N 1
ATOM 4315 C CA . ALA A 1 544 ? 10.859 -7.629 -70.390 1.00 86.25 544 ALA A CA 1
ATOM 4316 C C . ALA A 1 544 ? 9.336 -7.642 -70.176 1.00 86.25 544 ALA A C 1
ATOM 4318 O O . ALA A 1 544 ? 8.805 -6.711 -69.569 1.00 86.25 544 ALA A O 1
ATOM 4319 N N . GLU A 1 545 ? 8.642 -8.712 -70.577 1.00 90.38 545 GLU A N 1
ATOM 4320 C CA . GLU A 1 545 ? 7.212 -8.884 -70.307 1.00 90.38 545 GLU A CA 1
ATOM 4321 C C . GLU A 1 545 ? 6.902 -8.957 -68.810 1.00 90.38 545 GLU A C 1
ATOM 4323 O O . GLU A 1 545 ? 5.979 -8.288 -68.344 1.00 90.38 545 GLU A O 1
ATOM 4328 N N . GLN A 1 546 ? 7.670 -9.730 -68.034 1.00 89.56 546 GLN A N 1
ATOM 4329 C CA . GLN A 1 546 ? 7.473 -9.846 -66.586 1.00 89.56 546 GLN A CA 1
ATOM 4330 C C . GLN A 1 546 ? 7.616 -8.484 -65.891 1.00 89.56 546 GLN A C 1
ATOM 4332 O O . GLN A 1 546 ? 6.771 -8.106 -65.074 1.00 89.56 546 GLN A O 1
ATOM 4337 N N . ARG A 1 547 ? 8.650 -7.710 -66.250 1.00 91.00 547 ARG A N 1
ATOM 4338 C CA . ARG A 1 547 ? 8.835 -6.336 -65.755 1.00 91.00 547 ARG A CA 1
ATOM 4339 C C . ARG A 1 547 ? 7.675 -5.435 -66.180 1.00 91.00 547 ARG A C 1
ATOM 4341 O O . ARG A 1 547 ? 7.165 -4.693 -65.346 1.00 91.00 547 ARG A O 1
ATOM 4348 N N . GLY A 1 548 ? 7.215 -5.545 -67.428 1.00 92.31 548 GLY A N 1
ATOM 4349 C CA . GLY A 1 548 ? 6.055 -4.812 -67.940 1.00 92.31 548 GLY A CA 1
ATOM 4350 C C . GLY A 1 548 ? 4.769 -5.090 -67.154 1.00 92.31 548 GLY A C 1
ATOM 4351 O O . GLY A 1 548 ? 4.081 -4.149 -66.760 1.00 92.31 548 GLY A O 1
ATOM 4352 N N . ARG A 1 549 ? 4.477 -6.361 -66.838 1.00 94.25 549 ARG A N 1
ATOM 4353 C CA . ARG A 1 549 ? 3.321 -6.751 -66.003 1.00 94.25 549 ARG A CA 1
ATOM 4354 C C . ARG A 1 549 ? 3.420 -6.179 -64.586 1.00 94.25 549 ARG A C 1
ATOM 4356 O O . ARG A 1 549 ? 2.435 -5.655 -64.076 1.00 94.25 549 ARG A O 1
ATOM 4363 N N . ASN A 1 550 ? 4.605 -6.218 -63.972 1.00 94.50 550 ASN A N 1
ATOM 4364 C CA . ASN A 1 550 ? 4.831 -5.643 -62.642 1.00 94.50 550 ASN A CA 1
ATOM 4365 C C . ASN A 1 550 ? 4.650 -4.116 -62.626 1.00 94.50 550 ASN A C 1
ATOM 4367 O O . ASN A 1 550 ? 4.054 -3.579 -61.694 1.00 94.50 550 ASN A O 1
ATOM 4371 N N . VAL A 1 551 ? 5.125 -3.410 -63.659 1.00 94.88 551 VAL A N 1
ATOM 4372 C CA . VAL A 1 551 ? 4.899 -1.962 -63.812 1.00 94.88 551 VAL A CA 1
ATOM 4373 C C . VAL A 1 551 ? 3.408 -1.659 -63.971 1.00 94.88 551 VAL A C 1
ATOM 4375 O O . VAL A 1 551 ? 2.899 -0.764 -63.298 1.00 94.88 551 VAL A O 1
ATOM 4378 N N . ALA A 1 552 ? 2.688 -2.430 -64.792 1.00 94.69 552 ALA A N 1
ATOM 4379 C CA . ALA A 1 552 ? 1.243 -2.283 -64.953 1.00 94.69 552 ALA A CA 1
ATOM 4380 C C . ALA A 1 552 ? 0.488 -2.498 -63.629 1.00 94.69 552 ALA A C 1
ATOM 4382 O O . ALA A 1 552 ? -0.346 -1.670 -63.273 1.00 94.69 552 ALA A O 1
ATOM 4383 N N . ALA A 1 553 ? 0.832 -3.535 -62.857 1.00 95.19 553 ALA A N 1
ATOM 4384 C CA . ALA A 1 553 ? 0.220 -3.808 -61.554 1.00 95.19 553 ALA A CA 1
ATOM 4385 C C . ALA A 1 553 ? 0.493 -2.699 -60.517 1.00 95.19 553 ALA A C 1
ATOM 4387 O O . ALA A 1 553 ? -0.402 -2.315 -59.766 1.00 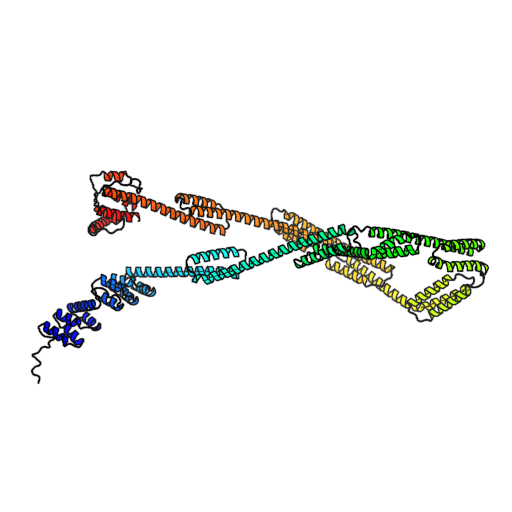95.19 553 ALA A O 1
ATOM 4388 N N . ARG A 1 554 ? 1.709 -2.130 -60.497 1.00 96.50 554 ARG A N 1
ATOM 4389 C CA . ARG A 1 554 ? 2.039 -0.970 -59.645 1.00 96.50 554 ARG A CA 1
ATOM 4390 C C . ARG A 1 554 ? 1.244 0.279 -60.027 1.00 96.50 554 ARG A C 1
ATOM 4392 O O . ARG A 1 554 ? 0.785 1.005 -59.143 1.00 96.50 554 ARG A O 1
ATOM 4399 N N . ASN A 1 555 ? 1.084 0.531 -61.325 1.00 95.69 555 ASN A N 1
ATOM 4400 C CA . ASN A 1 555 ? 0.294 1.654 -61.824 1.00 95.69 555 ASN A CA 1
ATOM 4401 C C . ASN A 1 555 ? -1.192 1.485 -61.489 1.00 95.69 555 ASN A C 1
ATOM 4403 O O . ASN A 1 555 ? -1.806 2.434 -61.012 1.00 95.69 555 ASN A O 1
ATOM 4407 N N . ASP A 1 556 ? -1.743 0.285 -61.674 1.00 96.00 556 ASP A N 1
ATOM 4408 C CA . ASP A 1 556 ? -3.137 -0.022 -61.344 1.00 96.00 556 ASP A CA 1
ATOM 4409 C C . ASP A 1 556 ? -3.416 0.151 -59.845 1.00 96.00 556 ASP A C 1
ATOM 4411 O O . ASP A 1 556 ? -4.324 0.883 -59.466 1.00 96.00 556 ASP A O 1
ATOM 4415 N N . LEU A 1 557 ? -2.556 -0.393 -58.976 1.00 95.69 557 LEU A N 1
ATOM 4416 C CA . LEU A 1 557 ? -2.647 -0.188 -57.527 1.00 95.69 557 LEU A CA 1
ATOM 4417 C C . LEU A 1 557 ? -2.614 1.304 -57.146 1.00 95.69 557 LEU A C 1
ATOM 4419 O O . LEU A 1 557 ? -3.356 1.745 -56.269 1.00 95.69 557 LEU A O 1
ATOM 4423 N N . THR A 1 558 ? -1.769 2.092 -57.814 1.00 96.25 558 THR A N 1
ATOM 4424 C CA . THR A 1 558 ? -1.693 3.544 -57.593 1.00 96.25 558 THR A CA 1
ATOM 4425 C C . THR A 1 558 ? -2.988 4.240 -58.017 1.00 96.25 558 THR A C 1
ATOM 4427 O O . THR A 1 558 ? -3.491 5.088 -57.285 1.00 96.25 558 THR A O 1
ATOM 4430 N N . GLN A 1 559 ? -3.566 3.860 -59.159 1.00 95.75 559 GLN A N 1
ATOM 4431 C CA . GLN A 1 559 ? -4.853 4.391 -59.621 1.00 95.75 559 GLN A CA 1
ATOM 4432 C C . GLN A 1 559 ? -6.005 4.009 -58.688 1.00 95.75 559 GLN A C 1
ATOM 4434 O O . GLN A 1 559 ? -6.837 4.858 -58.378 1.00 95.75 559 GLN A O 1
ATOM 4439 N N . GLN A 1 560 ? -6.025 2.777 -58.175 1.00 95.69 560 GLN A N 1
ATOM 4440 C CA . GLN A 1 560 ? -7.012 2.345 -57.184 1.00 95.69 560 GLN A CA 1
ATOM 4441 C C . GLN A 1 560 ? -6.942 3.193 -55.906 1.00 95.69 560 GLN A C 1
ATOM 4443 O O . GLN A 1 560 ? -7.982 3.590 -55.387 1.00 95.69 560 GLN A O 1
ATOM 4448 N N . LEU A 1 561 ? -5.736 3.525 -55.423 1.00 95.81 561 LEU A N 1
ATOM 4449 C CA . LEU A 1 561 ? -5.568 4.415 -54.268 1.00 95.81 561 LEU A CA 1
ATOM 4450 C C . LEU A 1 561 ? -6.049 5.843 -54.546 1.00 95.81 561 LEU A C 1
ATOM 4452 O O . LEU A 1 561 ? -6.695 6.434 -53.687 1.00 95.81 561 LEU A O 1
ATOM 4456 N N . LEU A 1 562 ? -5.766 6.392 -55.728 1.00 94.56 562 LEU A N 1
ATOM 4457 C CA . LEU A 1 562 ? -6.246 7.725 -56.108 1.00 94.56 562 LEU A CA 1
ATOM 4458 C C . LEU A 1 562 ? -7.775 7.763 -56.229 1.00 94.56 562 LEU A C 1
ATOM 4460 O O . LEU A 1 562 ? -8.409 8.694 -55.742 1.00 94.56 562 LEU A O 1
ATOM 4464 N N . ALA A 1 563 ? -8.380 6.736 -56.827 1.00 94.50 563 ALA A N 1
ATOM 4465 C CA . ALA A 1 563 ? -9.832 6.620 -56.915 1.00 94.50 563 ALA A CA 1
ATOM 4466 C C . ALA A 1 563 ? -10.475 6.457 -55.529 1.00 94.50 563 ALA A C 1
ATOM 4468 O O . ALA A 1 563 ? -11.502 7.074 -55.250 1.00 94.50 563 ALA A O 1
ATOM 4469 N N . TYR A 1 564 ? -9.855 5.662 -54.650 1.00 94.56 564 TYR A N 1
ATOM 4470 C CA . TYR A 1 564 ? -10.274 5.526 -53.257 1.00 94.56 564 TYR A CA 1
ATOM 4471 C C . TYR A 1 564 ? -10.228 6.873 -52.525 1.00 94.56 564 TYR A C 1
ATOM 4473 O O . TYR A 1 564 ? -11.189 7.224 -51.849 1.00 94.56 564 TYR A O 1
ATOM 4481 N N . GLU A 1 565 ? -9.149 7.642 -52.695 1.00 94.62 565 GLU A N 1
ATOM 4482 C CA . GLU A 1 565 ? -8.983 8.950 -52.055 1.00 94.62 565 GLU A CA 1
ATOM 4483 C C . GLU A 1 565 ? -10.082 9.942 -52.460 1.00 94.62 565 GLU A C 1
ATOM 4485 O O . GLU A 1 565 ? -10.660 10.598 -51.595 1.00 94.62 565 GLU A O 1
ATOM 4490 N N . GLN A 1 566 ? -10.426 9.980 -53.750 1.00 92.94 566 GLN A N 1
ATOM 4491 C CA . GLN A 1 566 ? -11.435 10.893 -54.294 1.00 92.94 566 GLN A CA 1
ATOM 4492 C C . GLN A 1 566 ? -12.874 10.486 -53.962 1.00 92.94 566 GLN A C 1
ATOM 4494 O O . GLN A 1 566 ? -13.744 11.344 -53.827 1.00 92.94 566 GLN A O 1
ATOM 4499 N N . ALA A 1 567 ? -13.149 9.183 -53.882 1.00 92.38 567 ALA A N 1
ATOM 4500 C CA . ALA A 1 567 ? -14.492 8.669 -53.620 1.00 92.38 567 ALA A CA 1
ATOM 4501 C C . ALA A 1 567 ? -14.854 8.667 -52.125 1.00 92.38 567 ALA A C 1
ATOM 4503 O O . ALA A 1 567 ? -16.035 8.580 -51.780 1.00 92.38 567 ALA A O 1
ATOM 4504 N N . MET A 1 568 ? -13.859 8.721 -51.237 1.00 91.81 568 MET A N 1
ATOM 4505 C CA . MET A 1 568 ? -14.065 8.637 -49.796 1.00 91.81 568 MET A CA 1
ATOM 4506 C C . MET A 1 568 ? -14.684 9.923 -49.235 1.00 91.81 568 MET A C 1
ATOM 4508 O O . MET A 1 568 ? -14.221 11.028 -49.506 1.00 91.81 568 MET A O 1
ATOM 4512 N N . ASN A 1 569 ? -15.698 9.781 -48.377 1.00 92.94 569 ASN A N 1
ATOM 4513 C CA . ASN A 1 569 ? -16.164 10.893 -47.554 1.00 92.94 569 ASN A CA 1
ATOM 4514 C C . ASN A 1 569 ? -15.301 11.000 -46.287 1.00 92.94 569 ASN A C 1
ATOM 4516 O O . ASN A 1 569 ? -15.464 10.218 -45.347 1.00 92.94 569 ASN A O 1
ATOM 4520 N N . TRP A 1 570 ? -14.396 11.977 -46.271 1.00 91.94 570 TRP A N 1
ATOM 4521 C CA . TRP A 1 570 ? -13.442 12.202 -45.184 1.00 91.94 570 TRP A CA 1
ATOM 4522 C C . TRP A 1 570 ? -14.061 12.745 -43.890 1.00 91.94 570 TRP A C 1
ATOM 4524 O O . TRP A 1 570 ? -13.437 12.639 -42.839 1.00 91.94 570 TRP A O 1
ATOM 4534 N N . GLU A 1 571 ? -15.287 13.275 -43.921 1.00 85.44 571 GLU A N 1
ATOM 4535 C CA . GLU A 1 571 ? -15.958 13.774 -42.710 1.00 85.44 571 GLU A CA 1
ATOM 4536 C C . GLU A 1 571 ? -16.474 12.643 -41.812 1.00 85.44 571 GLU A C 1
ATOM 4538 O O . GLU A 1 571 ? -16.545 12.792 -40.594 1.00 85.44 571 GLU A O 1
ATOM 4543 N N . THR A 1 572 ? -16.822 11.496 -42.400 1.00 86.75 572 THR A N 1
ATOM 4544 C CA . THR A 1 572 ? -17.394 10.340 -41.688 1.00 86.75 572 THR A CA 1
ATOM 4545 C C . THR A 1 572 ? -16.580 9.070 -41.918 1.00 86.75 572 THR A C 1
ATOM 4547 O O . THR A 1 572 ? -17.128 7.966 -41.936 1.00 86.75 572 THR A O 1
ATOM 4550 N N . ALA A 1 573 ? -15.282 9.217 -42.173 1.00 89.38 573 ALA A N 1
ATOM 4551 C CA . ALA A 1 573 ? -14.428 8.098 -42.528 1.00 89.38 573 ALA A CA 1
ATOM 4552 C C . ALA A 1 573 ? -14.208 7.135 -41.351 1.00 89.38 573 ALA A C 1
ATOM 4554 O O . ALA A 1 573 ? -13.918 7.551 -40.229 1.00 89.38 573 ALA A O 1
ATOM 4555 N N . ASP A 1 574 ? -14.253 5.824 -41.621 1.00 90.62 574 ASP A N 1
ATOM 4556 C CA . ASP A 1 574 ? -13.683 4.838 -40.700 1.00 90.62 574 ASP A CA 1
ATOM 4557 C C . ASP A 1 574 ? -12.161 4.871 -40.834 1.00 90.62 574 ASP A C 1
ATOM 4559 O O . ASP A 1 574 ? -11.541 4.177 -41.646 1.00 90.62 574 ASP A O 1
ATOM 4563 N N . TRP A 1 575 ? -11.546 5.708 -40.012 1.00 90.44 575 TRP A N 1
ATOM 4564 C CA . TRP A 1 575 ? -10.116 5.941 -40.041 1.00 90.44 575 TRP A CA 1
ATOM 4565 C C . TRP A 1 575 ? -9.273 4.675 -39.813 1.00 90.44 575 TRP A C 1
ATOM 4567 O O . TRP A 1 575 ? -8.154 4.569 -40.326 1.00 90.44 575 TRP A O 1
ATOM 4577 N N . LYS A 1 576 ? -9.793 3.680 -39.080 1.00 87.81 576 LYS A N 1
ATOM 4578 C CA . LYS A 1 576 ? -9.100 2.400 -38.879 1.00 87.81 576 LYS A CA 1
ATOM 4579 C C . LYS A 1 576 ? -9.055 1.608 -40.184 1.00 87.81 576 LYS A C 1
ATOM 4581 O O . LYS A 1 576 ? -8.001 1.064 -40.524 1.00 87.81 576 LYS A O 1
ATOM 4586 N N . ALA A 1 577 ? -10.160 1.581 -40.926 1.00 89.62 577 ALA A N 1
ATOM 4587 C CA . ALA A 1 577 ? -10.226 0.960 -42.246 1.00 89.62 577 ALA A CA 1
ATOM 4588 C C . ALA A 1 577 ? -9.329 1.689 -43.265 1.00 89.62 577 ALA A C 1
ATOM 4590 O O . ALA A 1 577 ? -8.600 1.037 -44.018 1.00 89.62 577 ALA A O 1
ATOM 4591 N N . VAL A 1 578 ? -9.289 3.029 -43.232 1.00 92.06 578 VAL A N 1
ATOM 4592 C CA . VAL A 1 578 ? -8.384 3.837 -44.074 1.00 92.06 578 VAL A CA 1
ATOM 4593 C C . VAL A 1 578 ? -6.920 3.447 -43.827 1.00 92.06 578 VAL A C 1
ATOM 4595 O O . VAL A 1 578 ? -6.167 3.192 -44.770 1.00 92.06 578 VAL A O 1
ATOM 4598 N N . GLN A 1 579 ? -6.500 3.338 -42.563 1.00 89.56 579 GLN A N 1
ATOM 4599 C CA . GLN A 1 579 ? -5.115 3.001 -42.232 1.00 89.56 579 GLN A CA 1
ATOM 4600 C C . GLN A 1 579 ? -4.743 1.555 -42.602 1.00 89.56 579 GLN A C 1
ATOM 4602 O O . GLN A 1 579 ? -3.622 1.302 -43.051 1.00 89.56 579 GLN A O 1
ATOM 4607 N N . GLN A 1 580 ? -5.673 0.607 -42.455 1.00 91.50 580 GLN A N 1
ATOM 4608 C CA . GLN A 1 580 ? -5.482 -0.776 -42.909 1.00 91.50 580 GLN A CA 1
ATOM 4609 C C . GLN A 1 580 ? -5.335 -0.861 -44.431 1.00 91.50 580 GLN A C 1
ATOM 4611 O O . GLN A 1 580 ? -4.434 -1.547 -44.912 1.00 91.50 580 GLN A O 1
ATOM 4616 N N . THR A 1 581 ? -6.155 -0.112 -45.169 1.00 92.19 581 THR A N 1
ATOM 4617 C CA . THR A 1 581 ? -6.099 -0.026 -46.636 1.00 92.19 581 THR A CA 1
ATOM 4618 C C . THR A 1 581 ? -4.734 0.480 -47.105 1.00 92.19 581 THR A C 1
ATOM 4620 O O . THR A 1 581 ? -4.099 -0.132 -47.964 1.00 92.19 581 THR A O 1
ATOM 4623 N N . LEU A 1 582 ? -4.218 1.539 -46.473 1.00 92.88 582 LEU A N 1
ATOM 4624 C CA . LEU A 1 582 ? -2.907 2.099 -46.799 1.00 92.88 582 LEU A CA 1
ATOM 4625 C C . LEU A 1 582 ? -1.753 1.119 -46.513 1.00 92.88 582 LEU A C 1
ATOM 4627 O O . LEU A 1 582 ? -0.792 1.040 -47.280 1.00 92.88 582 LEU A O 1
ATOM 4631 N N . ASN A 1 583 ? -1.835 0.359 -45.418 1.00 91.94 583 ASN A N 1
ATOM 4632 C CA . ASN A 1 583 ? -0.834 -0.658 -45.089 1.00 91.94 583 ASN A CA 1
ATOM 4633 C C . ASN A 1 583 ? -0.862 -1.822 -46.089 1.00 91.94 583 ASN A C 1
ATOM 4635 O O . ASN A 1 583 ? 0.189 -2.191 -46.612 1.00 91.94 583 ASN A O 1
ATOM 4639 N N . ALA A 1 584 ? -2.051 -2.333 -46.418 1.00 93.25 584 ALA A N 1
ATOM 4640 C CA . ALA A 1 584 ? -2.218 -3.400 -47.402 1.00 93.25 584 ALA A CA 1
ATOM 4641 C C . ALA A 1 584 ? -1.681 -2.995 -48.785 1.00 93.25 584 ALA A C 1
ATOM 4643 O O . ALA A 1 584 ? -0.993 -3.780 -49.437 1.00 93.25 584 ALA A O 1
ATOM 4644 N N . ALA A 1 585 ? -1.913 -1.748 -49.207 1.00 94.38 585 ALA A N 1
ATOM 4645 C CA . ALA A 1 585 ? -1.383 -1.238 -50.467 1.00 94.38 585 ALA A CA 1
ATOM 4646 C C . ALA A 1 585 ? 0.154 -1.160 -50.475 1.00 94.38 585 ALA A C 1
ATOM 4648 O O . ALA A 1 585 ? 0.788 -1.522 -51.465 1.00 94.38 585 ALA A O 1
ATOM 4649 N N . ARG A 1 586 ? 0.785 -0.747 -49.365 1.00 94.75 586 ARG A N 1
ATOM 4650 C CA . ARG A 1 586 ? 2.258 -0.739 -49.247 1.00 94.75 586 ARG A CA 1
ATOM 4651 C C . ARG A 1 586 ? 2.850 -2.140 -49.347 1.00 94.75 586 ARG A C 1
ATOM 4653 O O . ARG A 1 586 ? 3.899 -2.310 -49.968 1.00 94.75 586 ARG A O 1
ATOM 4660 N N . ASP A 1 587 ? 2.190 -3.131 -48.759 1.00 92.38 587 ASP A N 1
ATOM 4661 C CA . ASP A 1 587 ? 2.637 -4.519 -48.834 1.00 92.38 587 ASP A CA 1
ATOM 4662 C C . ASP A 1 587 ? 2.456 -5.102 -50.241 1.00 92.38 587 ASP A C 1
ATOM 4664 O O . ASP A 1 587 ? 3.387 -5.717 -50.762 1.00 92.38 587 ASP A O 1
ATOM 4668 N N . ALA A 1 588 ? 1.329 -4.826 -50.905 1.00 92.62 588 ALA A N 1
ATOM 4669 C CA . ALA A 1 588 ? 1.098 -5.229 -52.294 1.00 92.62 588 ALA A CA 1
ATOM 4670 C C . ALA A 1 588 ? 2.127 -4.610 -53.259 1.00 92.62 588 ALA A C 1
ATOM 4672 O O . ALA A 1 588 ? 2.698 -5.308 -54.096 1.00 92.62 588 ALA A O 1
ATOM 4673 N N . PHE A 1 589 ? 2.448 -3.320 -53.103 1.00 95.19 589 PHE A N 1
ATOM 4674 C CA . PHE A 1 589 ? 3.432 -2.637 -53.948 1.00 95.19 589 PHE A CA 1
ATOM 4675 C C . PHE A 1 589 ? 4.826 -3.292 -53.886 1.00 95.19 589 PHE A C 1
ATOM 4677 O O . PHE A 1 589 ? 5.506 -3.416 -54.909 1.00 95.19 589 PHE A O 1
ATOM 4684 N N . ARG A 1 590 ? 5.250 -3.760 -52.701 1.00 93.31 590 ARG A N 1
ATOM 4685 C CA . ARG A 1 590 ? 6.542 -4.448 -52.503 1.00 93.31 590 ARG A CA 1
ATOM 4686 C C . ARG A 1 590 ? 6.629 -5.787 -53.240 1.00 93.31 590 ARG A C 1
ATOM 4688 O O . ARG A 1 590 ? 7.730 -6.192 -53.605 1.00 93.31 590 ARG A O 1
ATOM 4695 N N . GLN A 1 591 ? 5.501 -6.462 -53.458 1.00 93.12 591 GLN A N 1
ATOM 4696 C CA . GLN A 1 591 ? 5.455 -7.784 -54.092 1.00 93.12 591 GLN A CA 1
ATOM 4697 C C . GLN A 1 591 ? 5.616 -7.723 -55.622 1.00 93.12 591 GLN A C 1
ATOM 4699 O O . GLN A 1 591 ? 6.082 -8.687 -56.224 1.00 93.12 591 GLN A O 1
ATOM 4704 N N . TYR A 1 592 ? 5.315 -6.588 -56.262 1.00 93.94 592 TYR A N 1
ATOM 4705 C CA . TYR A 1 592 ? 5.462 -6.411 -57.712 1.00 93.94 592 TYR A CA 1
ATOM 4706 C C . TYR A 1 592 ? 6.912 -6.078 -58.102 1.00 93.94 592 TYR A C 1
ATOM 4708 O O . TYR A 1 592 ? 7.266 -4.919 -58.325 1.00 93.94 592 TYR A O 1
ATOM 4716 N N . SER A 1 593 ? 7.773 -7.096 -58.157 1.00 89.94 593 SER A N 1
ATOM 4717 C CA . SER A 1 593 ? 9.212 -7.024 -58.473 1.00 89.94 593 SER A CA 1
ATOM 4718 C C . SER A 1 593 ? 9.629 -8.256 -59.303 1.00 89.94 593 SER A C 1
ATOM 4720 O O . SER A 1 593 ? 9.020 -9.311 -59.121 1.00 89.94 593 SER A O 1
ATOM 4722 N N . PRO A 1 594 ? 10.625 -8.199 -60.216 1.00 89.38 594 PRO A N 1
ATOM 4723 C CA . PRO A 1 594 ? 11.503 -7.076 -60.551 1.00 89.38 594 PRO A CA 1
ATOM 4724 C C . PRO A 1 594 ? 10.879 -6.077 -61.538 1.00 89.38 594 PRO A C 1
ATOM 4726 O O . PRO A 1 594 ? 9.992 -6.416 -62.319 1.00 89.38 594 PRO A O 1
ATOM 4729 N N . VAL A 1 595 ? 11.399 -4.848 -61.525 1.00 91.69 595 VAL A N 1
ATOM 4730 C CA . VAL A 1 595 ? 11.138 -3.765 -62.493 1.00 91.69 595 VAL A CA 1
ATOM 4731 C C . VAL A 1 595 ? 12.473 -3.107 -62.864 1.00 91.69 595 VAL A C 1
ATOM 4733 O O . VAL A 1 595 ? 13.448 -3.236 -62.121 1.00 91.69 595 VAL A O 1
ATOM 4736 N N . ASP A 1 596 ? 12.561 -2.429 -64.009 1.00 89.25 596 ASP A N 1
ATOM 4737 C CA . ASP A 1 596 ? 13.773 -1.681 -64.362 1.00 89.25 596 ASP A CA 1
ATOM 4738 C C . ASP A 1 596 ? 13.932 -0.408 -63.508 1.00 89.25 596 ASP A C 1
ATOM 4740 O O . ASP A 1 596 ? 13.010 0.041 -62.826 1.00 89.25 596 ASP A O 1
ATOM 4744 N N . ARG A 1 597 ? 15.129 0.186 -63.534 1.00 86.88 597 ARG A N 1
ATOM 4745 C CA . ARG A 1 597 ? 15.485 1.311 -62.659 1.00 86.88 597 ARG A CA 1
ATOM 4746 C C . ARG A 1 597 ? 14.668 2.579 -62.931 1.00 86.88 597 ARG A C 1
ATOM 4748 O O . ARG A 1 597 ? 14.396 3.309 -61.978 1.00 86.88 597 ARG A O 1
ATOM 4755 N N . ALA A 1 598 ? 14.313 2.854 -64.188 1.00 88.38 598 ALA A N 1
ATOM 4756 C CA . ALA A 1 598 ? 13.525 4.034 -64.538 1.00 88.38 598 ALA A CA 1
ATOM 4757 C C . ALA A 1 598 ? 12.079 3.839 -64.071 1.00 88.38 598 ALA A C 1
ATOM 4759 O O . ALA A 1 598 ? 11.597 4.611 -63.241 1.00 88.38 598 ALA A O 1
ATOM 4760 N N . SER A 1 599 ? 11.456 2.722 -64.456 1.00 91.50 599 SER A N 1
ATOM 4761 C CA . SER A 1 599 ? 10.086 2.400 -64.045 1.00 91.50 599 SER A CA 1
ATOM 4762 C C . SER A 1 599 ? 9.942 2.244 -62.530 1.00 91.50 599 SER A C 1
ATOM 4764 O O . SER A 1 599 ? 8.911 2.605 -61.969 1.00 91.50 599 SER A O 1
ATOM 4766 N N . HIS A 1 600 ? 10.966 1.747 -61.824 1.00 91.75 600 HIS A N 1
ATOM 4767 C CA . HIS A 1 600 ? 10.970 1.712 -60.360 1.00 91.75 600 HIS A CA 1
ATOM 4768 C C . HIS A 1 600 ? 10.821 3.110 -59.764 1.00 91.75 600 HIS A C 1
ATOM 4770 O O . HIS A 1 600 ? 10.004 3.308 -58.870 1.00 91.75 600 HIS A O 1
ATOM 4776 N N . LYS A 1 601 ? 11.626 4.069 -60.238 1.00 92.88 601 LYS A N 1
ATOM 4777 C CA . LYS A 1 601 ? 11.599 5.446 -59.743 1.00 92.88 601 LYS A CA 1
ATOM 4778 C C . LYS A 1 601 ? 10.230 6.074 -59.998 1.00 92.88 601 LYS A C 1
ATOM 4780 O O . LYS A 1 601 ? 9.632 6.591 -59.061 1.00 92.88 601 LYS A O 1
ATOM 4785 N N . ASP A 1 602 ? 9.723 5.953 -61.221 1.00 92.50 602 ASP A N 1
ATOM 4786 C CA . ASP A 1 602 ? 8.468 6.589 -61.625 1.00 92.50 602 ASP A CA 1
ATOM 4787 C C . ASP A 1 602 ? 7.263 5.996 -60.874 1.00 92.50 602 ASP A C 1
ATOM 4789 O O . ASP A 1 602 ? 6.484 6.732 -60.265 1.00 92.50 602 ASP A O 1
ATOM 4793 N N . THR A 1 603 ? 7.156 4.660 -60.817 1.00 94.56 603 THR A N 1
ATOM 4794 C CA . THR A 1 603 ? 6.073 3.973 -60.083 1.00 94.56 603 THR A CA 1
ATOM 4795 C C . THR A 1 603 ? 6.139 4.217 -58.574 1.00 94.56 603 THR A C 1
ATOM 4797 O O . THR A 1 603 ? 5.101 4.404 -57.945 1.00 94.56 603 THR A O 1
ATOM 4800 N N . GLN A 1 604 ? 7.338 4.262 -57.979 1.00 94.88 604 GLN A N 1
ATOM 4801 C CA . GLN A 1 604 ? 7.517 4.554 -56.553 1.00 94.88 604 GLN A CA 1
ATOM 4802 C C . GLN A 1 604 ? 7.085 5.982 -56.212 1.00 94.88 604 GLN A C 1
ATOM 4804 O O . GLN A 1 604 ? 6.416 6.186 -55.201 1.00 94.88 604 GLN A O 1
ATOM 4809 N N . THR A 1 605 ? 7.464 6.969 -57.030 1.00 95.50 605 THR A N 1
ATOM 4810 C CA . THR A 1 605 ? 7.087 8.369 -56.805 1.00 95.50 605 THR A CA 1
ATOM 4811 C C . THR A 1 605 ? 5.574 8.559 -56.910 1.00 95.50 605 THR A C 1
ATOM 4813 O O . THR A 1 605 ? 4.987 9.179 -56.023 1.00 95.50 605 THR A O 1
ATOM 4816 N N . ALA A 1 606 ? 4.931 7.986 -57.932 1.00 93.44 606 ALA A N 1
ATOM 4817 C CA . ALA A 1 606 ? 3.480 8.076 -58.099 1.00 93.44 606 ALA A CA 1
ATOM 4818 C C . ALA A 1 606 ? 2.717 7.409 -56.938 1.00 93.44 606 ALA A C 1
ATOM 4820 O O . ALA A 1 606 ? 1.815 8.014 -56.357 1.00 93.44 606 ALA A O 1
ATOM 4821 N N . PHE A 1 607 ? 3.125 6.199 -56.542 1.00 96.88 607 PHE A N 1
ATOM 4822 C CA . PHE A 1 607 ? 2.527 5.479 -55.417 1.00 96.88 607 PHE A CA 1
ATOM 4823 C C . PHE A 1 607 ? 2.692 6.222 -54.085 1.00 96.88 607 PHE A C 1
ATOM 4825 O O . PHE A 1 607 ? 1.741 6.328 -53.308 1.00 96.88 607 PHE A O 1
ATOM 4832 N N . GLN A 1 608 ? 3.887 6.767 -53.825 1.00 95.06 608 GLN A N 1
ATOM 4833 C CA . GLN A 1 608 ? 4.151 7.535 -52.610 1.00 95.06 608 GLN A CA 1
ATOM 4834 C C . GLN A 1 608 ? 3.272 8.787 -52.549 1.00 95.06 608 GLN A C 1
ATOM 4836 O O . GLN A 1 608 ? 2.670 9.041 -51.512 1.00 95.06 608 GLN A O 1
ATOM 4841 N N . SER A 1 609 ? 3.117 9.505 -53.666 1.00 95.44 609 SER A N 1
ATOM 4842 C CA . SER A 1 609 ? 2.238 10.676 -53.734 1.00 95.44 609 SER A CA 1
ATOM 4843 C C . SER A 1 609 ? 0.779 10.334 -53.406 1.00 95.44 609 SER A C 1
ATOM 4845 O O . SER A 1 609 ? 0.131 11.088 -52.684 1.00 95.44 609 SER A O 1
ATOM 4847 N N . ALA A 1 610 ? 0.259 9.202 -53.896 1.00 94.44 610 ALA A N 1
ATOM 4848 C CA . ALA A 1 610 ? -1.097 8.746 -53.571 1.00 94.44 610 ALA A CA 1
ATOM 4849 C C . ALA A 1 610 ? -1.233 8.357 -52.086 1.00 94.44 610 ALA A C 1
ATOM 4851 O O . ALA A 1 610 ? -2.209 8.710 -51.424 1.00 94.44 610 ALA A O 1
ATOM 4852 N N . CYS A 1 611 ? -0.224 7.675 -51.533 1.00 94.69 611 CYS A N 1
ATOM 4853 C CA . CYS A 1 611 ? -0.179 7.345 -50.109 1.00 94.69 611 CYS A CA 1
ATOM 4854 C C . CYS A 1 611 ? -0.131 8.591 -49.215 1.00 94.69 611 CYS A C 1
ATOM 4856 O O . CYS A 1 611 ? -0.773 8.612 -48.164 1.00 94.69 611 CYS A O 1
ATOM 4858 N N . ASP A 1 612 ? 0.643 9.601 -49.611 1.00 94.19 612 ASP A N 1
ATOM 4859 C CA . ASP A 1 612 ? 0.814 10.843 -48.860 1.00 94.19 612 ASP A CA 1
ATOM 4860 C C . ASP A 1 612 ? -0.473 11.676 -48.858 1.00 94.19 612 ASP A C 1
ATOM 4862 O O . ASP A 1 612 ? -0.826 12.223 -47.815 1.00 94.19 612 ASP A O 1
ATOM 4866 N N . ALA A 1 613 ? -1.216 11.704 -49.972 1.00 93.88 613 ALA A N 1
ATOM 4867 C CA . ALA A 1 613 ? -2.525 12.357 -50.051 1.00 93.88 613 ALA A CA 1
ATOM 4868 C C . ALA A 1 613 ? -3.531 11.749 -49.056 1.00 93.88 613 ALA A C 1
ATOM 4870 O O . ALA A 1 613 ? -4.122 12.465 -48.252 1.00 93.88 613 ALA A O 1
ATOM 4871 N N . ILE A 1 614 ? -3.649 10.417 -49.019 1.00 93.62 614 ILE A N 1
ATOM 4872 C CA . ILE A 1 614 ? -4.513 9.715 -48.052 1.00 93.62 614 ILE A CA 1
ATOM 4873 C C . ILE A 1 614 ? -4.032 9.939 -46.609 1.00 93.62 614 ILE A C 1
ATOM 4875 O O . ILE A 1 614 ? -4.832 10.130 -45.692 1.00 93.62 614 ILE A O 1
ATOM 4879 N N . TYR A 1 615 ? -2.717 9.915 -46.381 1.00 92.75 615 TYR A N 1
ATOM 4880 C CA . TYR A 1 615 ? -2.151 10.124 -45.050 1.00 92.75 615 TYR A CA 1
ATOM 4881 C C . TYR A 1 615 ? -2.340 11.562 -44.540 1.00 92.75 615 TYR A C 1
ATOM 4883 O O . TYR A 1 615 ? -2.451 11.759 -43.328 1.00 92.75 615 TYR A O 1
ATOM 4891 N N . ALA A 1 616 ? -2.413 12.559 -45.428 1.00 93.19 616 ALA A N 1
ATOM 4892 C CA . ALA A 1 616 ? -2.695 13.943 -45.059 1.00 93.19 616 ALA A CA 1
ATOM 4893 C C . ALA A 1 616 ? -4.055 14.078 -44.352 1.00 93.19 616 ALA A C 1
ATOM 4895 O O . ALA A 1 616 ? -4.107 14.683 -43.283 1.00 93.19 616 ALA A O 1
ATOM 4896 N N . HIS A 1 617 ? -5.105 13.413 -44.850 1.00 93.31 617 HIS A N 1
ATOM 4897 C CA . HIS A 1 617 ? -6.426 13.386 -44.201 1.00 93.31 617 HIS A CA 1
ATOM 4898 C C . HIS A 1 617 ? -6.377 12.765 -42.796 1.00 93.31 617 HIS A C 1
ATOM 4900 O O . HIS A 1 617 ? -6.918 13.324 -41.845 1.00 93.31 617 HIS A O 1
ATOM 4906 N N . ILE A 1 618 ? -5.645 11.654 -42.625 1.00 91.69 618 ILE A N 1
ATOM 4907 C CA . ILE A 1 618 ? -5.426 11.033 -41.301 1.00 91.69 618 ILE A CA 1
ATOM 4908 C C . ILE A 1 618 ? -4.709 12.010 -40.355 1.00 91.69 618 ILE A C 1
ATOM 4910 O O . ILE A 1 618 ? -5.018 12.087 -39.165 1.00 91.69 618 ILE A O 1
ATOM 4914 N N . LYS A 1 619 ? -3.732 12.764 -40.871 1.00 90.94 619 LYS A N 1
ATOM 4915 C CA . LYS A 1 619 ? -2.972 13.742 -40.087 1.00 90.94 619 LYS A CA 1
ATOM 4916 C C . LYS A 1 619 ? -3.832 14.934 -39.656 1.00 90.94 619 LYS A C 1
ATOM 4918 O O . LYS A 1 619 ? -3.659 15.412 -38.536 1.00 90.94 619 LYS A O 1
ATOM 4923 N N . GLU A 1 620 ? -4.736 15.410 -40.507 1.00 92.69 620 GLU A N 1
ATOM 4924 C CA . GLU A 1 620 ? -5.687 16.467 -40.144 1.00 92.69 620 GLU A CA 1
ATOM 4925 C C . GLU A 1 620 ? -6.623 16.019 -39.021 1.00 92.69 620 GLU A C 1
ATOM 4927 O O . GLU A 1 620 ? -6.797 16.741 -38.037 1.00 92.69 620 GLU A O 1
ATOM 4932 N N . GLU A 1 621 ? -7.147 14.798 -39.112 1.00 92.19 621 GLU A N 1
ATOM 4933 C CA . GLU A 1 621 ? -7.995 14.225 -38.069 1.00 92.19 621 GLU A CA 1
ATOM 4934 C C . GLU A 1 621 ? -7.243 14.044 -36.744 1.00 92.19 621 GLU A C 1
ATOM 4936 O O . GLU A 1 621 ? -7.755 14.389 -35.677 1.00 92.19 621 GLU A O 1
ATOM 4941 N N . TYR A 1 622 ? -5.988 13.583 -36.793 1.00 92.56 622 TYR A N 1
ATOM 4942 C CA . TYR A 1 622 ? -5.113 13.575 -35.620 1.00 92.56 622 TYR A CA 1
ATOM 4943 C C . TYR A 1 622 ? -4.982 14.961 -34.990 1.00 92.56 622 TYR A C 1
ATOM 4945 O O . TYR A 1 622 ? -5.034 15.070 -33.767 1.00 92.56 622 TYR A O 1
ATOM 4953 N N . GLY A 1 623 ? -4.836 16.011 -35.801 1.00 92.06 623 GLY A N 1
ATOM 4954 C CA . GLY A 1 623 ? -4.798 17.392 -35.322 1.00 92.06 623 GLY A CA 1
ATOM 4955 C C . GLY A 1 623 ? -6.088 17.804 -34.609 1.00 92.06 623 GLY A C 1
ATOM 4956 O O . GLY A 1 623 ? -6.024 18.334 -33.500 1.00 92.06 623 GLY A O 1
ATOM 4957 N N . ARG A 1 624 ? -7.258 17.512 -35.195 1.00 92.75 624 ARG A N 1
ATOM 4958 C CA . ARG A 1 624 ? -8.568 17.813 -34.586 1.00 92.75 624 ARG A CA 1
ATOM 4959 C C . ARG A 1 624 ? -8.768 17.083 -33.259 1.00 92.75 624 ARG A C 1
ATOM 4961 O O . ARG A 1 624 ? -9.114 17.710 -32.260 1.00 92.75 624 ARG A O 1
ATOM 4968 N N . ASN A 1 625 ? -8.501 15.779 -33.227 1.00 94.19 625 ASN A N 1
ATOM 4969 C CA . ASN A 1 625 ? -8.667 14.963 -32.025 1.00 94.19 625 ASN A CA 1
ATOM 4970 C C . ASN A 1 625 ? -7.681 15.351 -30.916 1.00 94.19 625 ASN A C 1
ATOM 4972 O O . ASN A 1 625 ? -8.052 15.348 -29.742 1.00 94.19 625 ASN A O 1
ATOM 4976 N N . LEU A 1 626 ? -6.449 15.739 -31.263 1.00 94.00 626 LEU A N 1
ATOM 4977 C CA . LEU A 1 626 ? -5.501 16.283 -30.289 1.00 94.00 626 LEU A CA 1
ATOM 4978 C C . LEU A 1 626 ? -5.982 17.613 -29.706 1.00 94.00 626 LEU A C 1
ATOM 4980 O O . LEU A 1 626 ? -5.977 17.745 -28.488 1.00 94.00 626 LEU A O 1
ATOM 4984 N N . ALA A 1 627 ? -6.479 18.543 -30.525 1.00 94.31 627 ALA A N 1
ATOM 4985 C CA . ALA A 1 627 ? -7.009 19.819 -30.036 1.00 94.31 627 ALA A CA 1
ATOM 4986 C C . ALA A 1 627 ? -8.204 19.631 -29.077 1.00 94.31 627 ALA A C 1
ATOM 4988 O O . ALA A 1 627 ? -8.300 20.307 -28.052 1.00 94.31 627 ALA A O 1
ATOM 4989 N N . LEU A 1 628 ? -9.097 18.673 -29.362 1.00 95.38 628 LEU A N 1
ATOM 4990 C CA . LEU A 1 628 ? -10.192 18.314 -28.451 1.00 95.38 628 LEU A CA 1
ATOM 4991 C C . LEU A 1 628 ? -9.667 17.749 -27.121 1.00 95.38 628 LEU A C 1
ATOM 4993 O O . LEU A 1 628 ? -10.158 18.118 -26.054 1.00 95.38 628 LEU A O 1
ATOM 4997 N N . LYS A 1 629 ? -8.647 16.885 -27.168 1.00 96.00 629 LYS A N 1
ATOM 4998 C CA . LYS A 1 629 ? -8.009 16.314 -25.971 1.00 96.00 629 LYS A CA 1
ATOM 4999 C C . LYS A 1 629 ? -7.244 17.360 -25.157 1.00 96.00 629 LYS A C 1
ATOM 5001 O O . LYS A 1 629 ? -7.323 17.341 -23.933 1.00 96.00 629 LYS A O 1
ATOM 5006 N N . GLU A 1 630 ? -6.574 18.305 -25.807 1.00 95.88 630 GLU A N 1
ATOM 5007 C CA . GLU A 1 630 ? -5.938 19.463 -25.164 1.00 95.88 630 GLU A CA 1
ATOM 5008 C C . GLU A 1 630 ? -6.970 20.346 -24.451 1.00 95.88 630 GLU A C 1
ATOM 5010 O O . GLU A 1 630 ? -6.764 20.730 -23.299 1.00 95.88 630 GLU A O 1
ATOM 5015 N N . ALA A 1 631 ? -8.124 20.599 -25.079 1.00 95.94 631 ALA A N 1
ATOM 5016 C CA . ALA A 1 631 ? -9.217 21.335 -24.448 1.00 95.94 631 ALA A CA 1
ATOM 5017 C C . ALA A 1 631 ? -9.781 20.605 -23.215 1.00 95.94 631 ALA A C 1
ATOM 5019 O O . ALA A 1 631 ? -10.111 21.250 -22.219 1.00 95.94 631 ALA A O 1
ATOM 5020 N N . ILE A 1 632 ? -9.864 19.269 -23.248 1.00 96.94 632 ILE A N 1
ATOM 5021 C CA . ILE A 1 632 ? -10.248 18.457 -22.082 1.00 96.94 632 ILE A CA 1
ATOM 5022 C C . ILE A 1 632 ? -9.240 18.617 -20.939 1.00 96.94 632 ILE A C 1
ATOM 5024 O O . ILE A 1 632 ? -9.649 18.835 -19.799 1.00 96.94 632 ILE A O 1
ATOM 5028 N N . VAL A 1 633 ? -7.939 18.538 -21.233 1.00 96.69 633 VAL A N 1
ATOM 5029 C CA . VAL A 1 633 ? -6.875 18.717 -20.230 1.00 96.69 633 VAL A CA 1
ATOM 5030 C C . VAL A 1 633 ? -6.953 20.109 -19.603 1.00 96.69 633 VAL A C 1
ATOM 5032 O O . VAL A 1 633 ? -6.958 20.216 -18.382 1.00 96.69 633 VAL A O 1
ATOM 5035 N N . SER A 1 634 ? -7.101 21.160 -20.415 1.00 95.44 634 SER A N 1
ATOM 5036 C CA . SER A 1 634 ? -7.218 22.540 -19.924 1.00 95.44 634 SER A CA 1
ATOM 5037 C C . SER A 1 634 ? -8.461 22.754 -19.050 1.00 95.44 634 SER A C 1
ATOM 5039 O O . SER A 1 634 ? -8.396 23.418 -18.015 1.00 95.44 634 SER A O 1
ATOM 5041 N N . LYS A 1 635 ? -9.598 22.138 -19.401 1.00 94.00 635 LYS A N 1
ATOM 5042 C CA . LYS A 1 635 ? -10.785 22.151 -18.532 1.00 94.00 635 LYS A CA 1
ATOM 5043 C C . LYS A 1 635 ? -10.521 21.428 -17.212 1.00 94.00 635 LYS A C 1
ATOM 5045 O O . LYS A 1 635 ? -10.855 21.969 -16.163 1.00 94.00 635 LYS A O 1
ATOM 5050 N N . ALA A 1 636 ? -9.890 20.254 -17.240 1.00 95.31 636 ALA A N 1
ATOM 5051 C CA . ALA A 1 636 ? -9.551 19.517 -16.023 1.00 95.31 636 ALA A CA 1
ATOM 5052 C C . ALA A 1 636 ? -8.583 20.300 -15.124 1.00 95.31 636 ALA A C 1
ATOM 5054 O O . ALA A 1 636 ? -8.754 20.305 -13.909 1.00 95.31 636 ALA A O 1
ATOM 5055 N N . GLU A 1 637 ? -7.621 21.015 -15.710 1.00 95.81 637 GLU A N 1
ATOM 5056 C CA . GLU A 1 637 ? -6.731 21.929 -14.991 1.00 95.81 637 GLU A CA 1
ATOM 5057 C C . GLU A 1 637 ? -7.518 23.021 -14.254 1.00 95.81 637 GLU A C 1
ATOM 5059 O O . GLU A 1 637 ? -7.290 23.244 -13.066 1.00 95.81 637 GLU A O 1
ATOM 5064 N N . SER A 1 638 ? -8.509 23.639 -14.906 1.00 94.81 638 SER A N 1
ATOM 5065 C CA . SER A 1 638 ? -9.360 24.647 -14.257 1.00 94.81 638 SER A CA 1
ATOM 5066 C C . SER A 1 638 ? -10.190 24.088 -13.092 1.00 94.81 638 SER A C 1
ATOM 5068 O O . SER A 1 638 ? -10.479 24.814 -12.140 1.00 94.81 638 SER A O 1
ATOM 5070 N N . MET A 1 639 ? -10.517 22.789 -13.116 1.00 95.00 639 MET A N 1
ATOM 5071 C CA . MET A 1 639 ? -11.258 22.126 -12.037 1.00 95.00 639 MET A CA 1
ATOM 5072 C C . MET A 1 639 ? -10.415 21.917 -10.776 1.00 95.00 639 MET A C 1
ATOM 5074 O O . MET A 1 639 ? -10.970 21.857 -9.680 1.00 95.00 639 MET A O 1
ATOM 5078 N N . VAL A 1 640 ? -9.080 21.879 -10.892 1.00 93.00 640 VAL A N 1
ATOM 5079 C CA . VAL A 1 640 ? -8.170 21.715 -9.741 1.00 93.00 640 VAL A CA 1
ATOM 5080 C C . VAL A 1 640 ? -8.382 22.807 -8.696 1.00 93.00 640 VAL A C 1
ATOM 5082 O O . VAL A 1 640 ? -8.351 22.517 -7.501 1.00 93.00 640 VAL A O 1
ATOM 5085 N N . SER A 1 641 ? -8.666 24.033 -9.137 1.00 90.81 641 SER A N 1
ATOM 5086 C CA . SER A 1 641 ? -8.850 25.209 -8.277 1.00 90.81 641 SER A CA 1
ATOM 5087 C C . SER A 1 641 ? -10.305 25.680 -8.186 1.00 90.81 641 SER A C 1
ATOM 5089 O O . SER A 1 641 ? -10.559 26.759 -7.661 1.00 90.81 641 SER A O 1
ATOM 5091 N N . HIS A 1 642 ? -11.265 24.899 -8.690 1.00 92.94 642 HIS A N 1
ATOM 5092 C CA . HIS A 1 642 ? -12.683 25.266 -8.657 1.00 92.94 642 HIS A CA 1
ATOM 5093 C C . HIS A 1 642 ? -13.217 25.297 -7.215 1.00 92.94 642 HIS A C 1
ATOM 5095 O O . HIS A 1 642 ? -12.851 24.442 -6.403 1.00 92.94 642 HIS A O 1
ATOM 5101 N N . GLU A 1 643 ? -14.050 26.283 -6.875 1.00 87.62 643 GLU A N 1
ATOM 5102 C CA . GLU A 1 643 ? -14.532 26.485 -5.500 1.00 87.62 643 GLU A CA 1
ATOM 5103 C C . GLU A 1 643 ? -15.471 25.360 -5.053 1.00 87.62 643 GLU A C 1
ATOM 5105 O O . GLU A 1 643 ? -15.267 24.776 -3.986 1.00 87.62 643 GLU A O 1
ATOM 5110 N N . ASP A 1 644 ? -16.449 25.015 -5.895 1.00 91.31 644 ASP A N 1
ATOM 5111 C CA . ASP A 1 644 ? -17.350 23.889 -5.658 1.00 91.31 644 ASP A CA 1
ATOM 5112 C C . ASP A 1 644 ? -16.653 22.575 -6.032 1.00 91.31 644 ASP A C 1
ATOM 5114 O O . ASP A 1 644 ? -16.379 22.297 -7.204 1.00 91.31 644 ASP A O 1
ATOM 5118 N N . LEU A 1 645 ? -16.327 21.785 -5.011 1.00 90.19 645 LEU A N 1
ATOM 5119 C CA . LEU A 1 645 ? -15.615 20.524 -5.163 1.00 90.19 645 LEU A CA 1
ATOM 5120 C C . LEU A 1 645 ? -16.501 19.410 -5.735 1.00 90.19 645 LEU A C 1
ATOM 5122 O O . LEU A 1 645 ? -15.998 18.570 -6.480 1.00 90.19 645 LEU A O 1
ATOM 5126 N N . ASP A 1 646 ? -17.797 19.398 -5.417 1.00 88.81 646 ASP A N 1
ATOM 5127 C CA . ASP A 1 646 ? -18.722 18.383 -5.927 1.00 88.81 646 ASP A CA 1
ATOM 5128 C C . ASP A 1 646 ? -18.953 18.598 -7.429 1.00 88.81 646 ASP A C 1
ATOM 5130 O O . ASP A 1 646 ? -18.895 17.646 -8.215 1.00 88.81 646 ASP A O 1
ATOM 5134 N N . GLU A 1 647 ? -19.099 19.859 -7.848 1.00 91.75 647 GLU A N 1
ATOM 5135 C CA . GLU A 1 647 ? -19.158 20.222 -9.264 1.00 91.75 647 GLU A CA 1
ATOM 5136 C C . GLU A 1 647 ? -17.853 19.863 -9.994 1.00 91.75 647 GLU A C 1
ATOM 5138 O O . GLU A 1 647 ? -17.889 19.248 -11.064 1.00 91.75 647 GLU A O 1
ATOM 5143 N N . ALA A 1 648 ? -16.694 20.162 -9.396 1.00 92.50 648 ALA A N 1
ATOM 5144 C CA . ALA A 1 648 ? -15.389 19.829 -9.970 1.00 92.50 648 ALA A CA 1
ATOM 5145 C C . ALA A 1 648 ? -15.216 18.317 -10.196 1.00 92.50 648 ALA A C 1
ATOM 5147 O O . ALA A 1 648 ? -14.699 17.893 -11.232 1.00 92.50 648 ALA A O 1
ATOM 5148 N N . ILE A 1 649 ? -15.674 17.488 -9.250 1.00 91.50 649 ILE A N 1
ATOM 5149 C CA . ILE A 1 649 ? -15.618 16.024 -9.349 1.00 91.50 649 ILE A CA 1
ATOM 5150 C C . ILE A 1 649 ? -16.483 15.515 -10.504 1.00 91.50 649 ILE A C 1
ATOM 5152 O O . ILE A 1 649 ? -16.025 14.678 -11.288 1.00 91.50 649 ILE A O 1
ATOM 5156 N N . GLU A 1 650 ? -17.724 15.989 -10.621 1.00 94.31 650 GLU A N 1
ATOM 5157 C CA . GLU A 1 650 ? -18.619 15.559 -11.700 1.00 94.31 650 GLU A CA 1
ATOM 5158 C C . GLU A 1 650 ? -18.108 16.014 -13.072 1.00 94.31 650 GLU A C 1
ATOM 5160 O O . GLU A 1 650 ? -18.073 15.214 -14.012 1.00 94.31 650 GLU A O 1
ATOM 5165 N N . GLN A 1 651 ? -17.596 17.244 -13.178 1.00 93.81 651 GLN A N 1
ATOM 5166 C CA . GLN A 1 651 ? -16.985 17.729 -14.414 1.00 93.81 651 GLN A CA 1
ATOM 5167 C C . GLN A 1 651 ? -15.747 16.908 -14.806 1.00 93.81 651 GLN A C 1
ATOM 5169 O O . GLN A 1 651 ? -15.631 16.490 -15.957 1.00 93.81 651 GLN A O 1
ATOM 5174 N N . VAL A 1 652 ? -14.847 16.587 -13.869 1.00 93.94 652 VAL A N 1
ATOM 5175 C CA . VAL A 1 652 ? -13.672 15.740 -14.148 1.00 93.94 652 VAL A CA 1
ATOM 5176 C C . VAL A 1 652 ? -14.073 14.333 -14.609 1.00 93.94 652 VAL A C 1
ATOM 5178 O O . VAL A 1 652 ? -13.462 13.798 -15.540 1.00 93.94 652 VAL A O 1
ATOM 5181 N N . LYS A 1 653 ? -15.111 13.727 -14.019 1.00 92.31 653 LYS A N 1
ATOM 5182 C CA . LYS A 1 653 ? -15.631 12.426 -14.479 1.00 92.31 653 LYS A CA 1
ATOM 5183 C C . LYS A 1 653 ? -16.174 12.505 -15.904 1.00 92.31 653 LYS A C 1
ATOM 5185 O O . LYS A 1 653 ? -15.896 11.604 -16.697 1.00 92.31 653 LYS A O 1
ATOM 5190 N N . GLN A 1 654 ? -16.913 13.564 -16.236 1.00 95.38 654 GLN A N 1
ATOM 5191 C CA . GLN A 1 654 ? -17.424 13.778 -17.589 1.00 95.38 654 GLN A CA 1
ATOM 5192 C C . GLN A 1 654 ? -16.274 13.943 -18.589 1.00 95.38 654 GLN A C 1
ATOM 5194 O O . GLN A 1 654 ? -16.241 13.259 -19.608 1.00 95.38 654 GLN A O 1
ATOM 5199 N N . LEU A 1 655 ? -15.259 14.737 -18.248 1.00 96.12 655 LEU A N 1
ATOM 5200 C CA . LEU A 1 655 ? -14.061 14.935 -19.068 1.00 96.12 655 LEU A CA 1
ATOM 5201 C C . LEU A 1 655 ? -13.304 13.621 -19.348 1.00 96.12 655 LEU A C 1
ATOM 5203 O O . LEU A 1 655 ? -12.831 13.400 -20.464 1.00 96.12 655 LEU A O 1
ATOM 5207 N N . GLN A 1 656 ? -13.226 12.707 -18.374 1.00 92.25 656 GLN A N 1
ATOM 5208 C CA . GLN A 1 656 ? -12.653 11.367 -18.575 1.00 92.25 656 GLN A CA 1
ATOM 5209 C C . GLN A 1 656 ? -13.497 10.476 -19.503 1.00 92.25 656 GLN A C 1
ATOM 5211 O O . GLN A 1 656 ? -12.946 9.585 -20.158 1.00 92.25 656 GLN A O 1
ATOM 5216 N N . GLN A 1 657 ? -14.819 10.669 -19.551 1.00 93.25 657 GLN A N 1
ATOM 5217 C CA . GLN A 1 657 ? -15.703 9.969 -20.490 1.00 93.25 657 GLN A CA 1
ATOM 5218 C C . GLN A 1 657 ? -15.566 10.548 -21.898 1.00 93.25 657 GLN A C 1
ATOM 5220 O O . GLN A 1 657 ? -15.340 9.790 -22.842 1.00 93.25 657 GLN A O 1
ATOM 5225 N N . ASP A 1 658 ? -15.601 11.875 -22.021 1.00 92.88 658 ASP A N 1
ATOM 5226 C CA . ASP A 1 658 ? -15.434 12.599 -23.283 1.00 92.88 658 ASP A CA 1
ATOM 5227 C C . ASP A 1 658 ? -14.089 12.252 -23.939 1.00 92.88 658 ASP A C 1
ATOM 5229 O O . ASP A 1 658 ? -14.020 12.007 -25.143 1.00 92.88 658 ASP A O 1
ATOM 5233 N N . TRP A 1 659 ? -13.029 12.098 -23.138 1.00 94.75 659 TRP A N 1
ATOM 5234 C CA . TRP A 1 659 ? -11.715 11.650 -23.604 1.00 94.75 659 TRP A CA 1
ATOM 5235 C C . TRP A 1 659 ? -11.761 10.327 -24.382 1.00 94.75 659 TRP A C 1
ATOM 5237 O O . TRP A 1 659 ? -11.055 10.164 -25.379 1.00 94.75 659 TRP A O 1
ATOM 5247 N N . LYS A 1 660 ? -12.575 9.367 -23.918 1.00 89.94 660 LYS A N 1
ATOM 5248 C CA . LYS A 1 660 ? -12.717 8.036 -24.534 1.00 89.94 660 LYS A CA 1
ATOM 5249 C C . LYS A 1 660 ? -13.548 8.070 -25.813 1.00 89.94 660 LYS A C 1
ATOM 5251 O O . LYS A 1 660 ? -13.408 7.165 -26.631 1.00 89.94 660 LYS A O 1
ATOM 5256 N N . ALA A 1 661 ? -14.417 9.068 -25.958 1.00 91.19 661 ALA A N 1
ATOM 5257 C CA . ALA A 1 661 ? -15.251 9.250 -27.139 1.00 91.19 661 ALA A CA 1
ATOM 5258 C C . ALA A 1 661 ? -14.481 9.888 -28.308 1.00 91.19 661 ALA A C 1
ATOM 5260 O O . ALA A 1 661 ? -14.875 9.721 -29.460 1.00 91.19 661 ALA A O 1
ATOM 5261 N N . ILE A 1 662 ? -13.379 10.591 -28.027 1.00 90.81 662 ILE A N 1
ATOM 5262 C CA . ILE A 1 662 ? -12.523 11.176 -29.062 1.00 90.81 662 ILE A CA 1
ATOM 5263 C C . ILE A 1 662 ? -11.792 10.065 -29.823 1.00 90.81 662 ILE A C 1
ATOM 5265 O O . ILE A 1 662 ? -11.239 9.138 -29.226 1.00 90.81 662 ILE A O 1
ATOM 5269 N N . GLY A 1 663 ? -11.787 10.195 -31.150 1.00 84.81 663 GLY A N 1
ATOM 5270 C CA . GLY A 1 663 ? -11.243 9.225 -32.088 1.00 84.81 663 GLY A CA 1
ATOM 5271 C C . GLY A 1 663 ? -9.720 9.084 -32.053 1.00 84.81 663 GLY A C 1
ATOM 5272 O O . GLY A 1 663 ? -9.036 9.329 -31.057 1.00 84.81 663 GLY A O 1
ATOM 5273 N N . MET A 1 664 ? -9.168 8.616 -33.168 1.00 86.25 664 MET A N 1
ATOM 5274 C CA . MET A 1 664 ? -7.757 8.258 -33.240 1.00 86.25 664 MET A CA 1
ATOM 5275 C C . MET A 1 664 ? -6.817 9.460 -33.109 1.00 86.25 664 MET A C 1
ATOM 5277 O O . MET A 1 664 ? -7.095 10.556 -33.591 1.00 86.25 664 MET A O 1
ATOM 5281 N N . THR A 1 665 ? -5.666 9.210 -32.491 1.00 90.56 665 THR A N 1
ATOM 5282 C CA . THR A 1 665 ? -4.590 10.176 -32.254 1.00 90.56 665 THR A CA 1
ATOM 5283 C C . THR A 1 665 ? -3.224 9.488 -32.381 1.00 90.56 665 THR A C 1
ATOM 5285 O O . THR A 1 665 ? -3.118 8.259 -32.271 1.00 90.56 665 THR A O 1
ATOM 5288 N N . PRO A 1 666 ? -2.131 10.245 -32.585 1.00 87.56 666 PRO A N 1
ATOM 5289 C CA . PRO A 1 666 ? -0.782 9.701 -32.509 1.00 87.56 666 PRO A CA 1
ATOM 5290 C C . PRO A 1 666 ? -0.488 9.214 -31.084 1.00 87.56 666 PRO A C 1
ATOM 5292 O O . PRO A 1 666 ? -0.549 9.996 -30.135 1.00 87.56 666 PRO A O 1
ATOM 5295 N N . LYS A 1 667 ? -0.104 7.936 -30.938 1.00 82.12 667 LYS A N 1
ATOM 5296 C CA . LYS A 1 667 ? 0.077 7.266 -29.631 1.00 82.12 667 LYS A CA 1
ATOM 5297 C C . LYS A 1 667 ? 0.903 8.066 -28.612 1.00 82.12 667 LYS A C 1
ATOM 5299 O O . LYS A 1 667 ? 0.555 8.092 -27.439 1.00 82.12 667 LYS A O 1
ATOM 5304 N N . GLY A 1 668 ? 1.988 8.711 -29.049 1.00 89.00 668 GLY A N 1
ATOM 5305 C CA . GLY A 1 668 ? 2.873 9.463 -28.150 1.00 89.00 668 GLY A CA 1
ATOM 5306 C C . GLY A 1 668 ? 2.244 10.738 -27.576 1.00 89.00 668 GLY A C 1
ATOM 5307 O O . GLY A 1 668 ? 2.391 11.011 -26.388 1.00 89.00 668 GLY A O 1
ATOM 5308 N N . ALA A 1 669 ? 1.524 11.507 -28.398 1.00 89.06 669 ALA A N 1
ATOM 5309 C CA . ALA A 1 669 ? 0.870 12.742 -27.959 1.00 89.06 669 ALA A CA 1
ATOM 5310 C C . ALA A 1 669 ? -0.348 12.445 -27.068 1.00 89.06 669 ALA A C 1
ATOM 5312 O O . ALA A 1 669 ? -0.534 13.091 -26.039 1.00 89.06 669 ALA A O 1
ATOM 5313 N N . ASP A 1 670 ? -1.110 11.405 -27.417 1.00 91.38 670 ASP A N 1
ATOM 5314 C CA . ASP A 1 670 ? -2.250 10.924 -26.635 1.00 91.38 670 ASP A CA 1
ATOM 5315 C C . ASP A 1 670 ? -1.861 10.532 -25.207 1.00 91.38 670 ASP A C 1
ATOM 5317 O O . ASP A 1 670 ? -2.461 10.992 -24.239 1.00 91.38 670 ASP A O 1
ATOM 5321 N N . GLN A 1 671 ? -0.797 9.732 -25.074 1.00 91.12 671 GLN A N 1
ATOM 5322 C CA . GLN A 1 671 ? -0.310 9.265 -23.781 1.00 91.12 671 GLN A CA 1
ATOM 5323 C C . GLN A 1 671 ? 0.131 10.425 -22.881 1.00 91.12 671 GLN A C 1
ATOM 5325 O O . GLN A 1 671 ? -0.140 10.402 -21.680 1.00 91.12 671 GLN A O 1
ATOM 5330 N N . LYS A 1 672 ? 0.784 11.444 -23.454 1.00 94.50 672 LYS A N 1
ATOM 5331 C CA . LYS A 1 672 ? 1.223 12.635 -22.716 1.00 94.50 672 LYS A CA 1
ATOM 5332 C C . LYS A 1 672 ? 0.033 13.436 -22.185 1.00 94.50 672 LYS A C 1
ATOM 5334 O O . LYS A 1 672 ? -0.008 13.757 -21.001 1.00 94.50 672 LYS A O 1
ATOM 5339 N N . LEU A 1 673 ? -0.940 13.730 -23.044 1.00 94.19 673 LEU A N 1
ATOM 5340 C CA . LEU A 1 673 ? -2.138 14.478 -22.663 1.00 94.19 673 LEU A CA 1
ATOM 5341 C C . LEU A 1 673 ? -3.011 13.679 -21.668 1.00 94.19 673 LEU A C 1
ATOM 5343 O O . LEU A 1 673 ? -3.551 14.253 -20.727 1.00 94.19 673 LEU A O 1
ATOM 5347 N N . TRP A 1 674 ? -3.076 12.346 -21.788 1.00 94.44 674 TRP A N 1
ATOM 5348 C CA . TRP A 1 674 ? -3.769 11.488 -20.817 1.00 94.44 674 TRP A CA 1
ATOM 5349 C C . TRP A 1 674 ? -3.137 11.551 -19.422 1.00 94.44 674 TRP A C 1
ATOM 5351 O O . TRP A 1 674 ? -3.848 11.619 -18.419 1.00 94.44 674 TRP A O 1
ATOM 5361 N N . GLN A 1 675 ? -1.802 11.544 -19.344 1.00 94.94 675 GLN A N 1
ATOM 5362 C CA . GLN A 1 675 ? -1.089 11.699 -18.074 1.00 94.94 675 GLN A CA 1
ATOM 5363 C C . GLN A 1 675 ? -1.406 13.044 -17.411 1.00 94.94 675 GLN A C 1
ATOM 5365 O O . GLN A 1 675 ? -1.642 13.074 -16.207 1.00 94.94 675 GLN A O 1
ATOM 5370 N N . GLN A 1 676 ? -1.479 14.125 -18.193 1.00 95.12 676 GLN A N 1
ATOM 5371 C CA . GLN A 1 676 ? -1.855 15.450 -17.692 1.00 95.12 676 GLN A CA 1
ATOM 5372 C C . GLN A 1 676 ? -3.305 15.482 -17.190 1.00 95.12 676 GLN A C 1
ATOM 5374 O O . GLN A 1 676 ? -3.548 15.897 -16.060 1.00 95.12 676 GLN A O 1
ATOM 5379 N N . LEU A 1 677 ? -4.265 14.962 -17.968 1.00 96.00 677 LEU A N 1
ATOM 5380 C CA . LEU A 1 677 ? -5.664 14.845 -17.532 1.00 96.00 677 LEU A CA 1
ATOM 5381 C C . LEU A 1 677 ? -5.777 14.080 -16.207 1.00 96.00 677 LEU A C 1
ATOM 5383 O O . LEU A 1 677 ? -6.489 14.503 -15.298 1.00 96.00 677 LEU A O 1
ATOM 5387 N N . ARG A 1 678 ? -5.059 12.958 -16.087 1.00 94.56 678 ARG A N 1
ATOM 5388 C CA . ARG A 1 678 ? -5.049 12.151 -14.867 1.00 94.56 678 ARG A CA 1
ATOM 5389 C C . ARG A 1 678 ? -4.460 12.912 -13.684 1.00 94.56 678 ARG A C 1
ATOM 5391 O O . ARG A 1 678 ? -5.050 12.879 -12.615 1.00 94.56 678 ARG A O 1
ATOM 5398 N N . GLN A 1 679 ? -3.356 13.626 -13.883 1.00 96.31 679 GLN A N 1
ATOM 5399 C CA . GLN A 1 679 ? -2.740 14.442 -12.839 1.00 96.31 679 GLN A CA 1
ATOM 5400 C C . GLN A 1 679 ? -3.715 15.495 -12.289 1.00 96.31 679 GLN A C 1
ATOM 5402 O O . GLN A 1 679 ? -3.829 15.647 -11.074 1.00 96.31 679 GLN A O 1
ATOM 5407 N N . HIS A 1 680 ? -4.449 16.195 -13.159 1.00 95.81 680 HIS A N 1
ATOM 5408 C CA . HIS A 1 680 ? -5.453 17.171 -12.725 1.00 95.81 680 HIS A CA 1
ATOM 5409 C C . HIS A 1 680 ? -6.646 16.505 -12.028 1.00 95.81 680 HIS A C 1
ATOM 5411 O O . HIS A 1 680 ? -7.109 16.994 -11.000 1.00 95.81 680 HIS A O 1
ATOM 5417 N N . ALA A 1 681 ? -7.108 15.359 -12.533 1.00 92.56 681 ALA A N 1
ATOM 5418 C CA . ALA A 1 681 ? -8.169 14.593 -11.888 1.00 92.56 681 ALA A CA 1
ATOM 5419 C C . ALA A 1 681 ? -7.771 14.139 -10.473 1.00 92.56 681 ALA A C 1
ATOM 5421 O O . ALA A 1 681 ? -8.534 14.326 -9.526 1.00 92.56 681 ALA A O 1
ATOM 5422 N N . ASP A 1 682 ? -6.561 13.596 -10.322 1.00 93.44 682 ASP A N 1
ATOM 5423 C CA . ASP A 1 682 ? -6.024 13.143 -9.038 1.00 93.44 682 ASP A CA 1
ATOM 5424 C C . ASP A 1 682 ? -5.919 14.313 -8.041 1.00 93.44 682 ASP A C 1
ATOM 5426 O O . ASP A 1 682 ? -6.254 14.147 -6.869 1.00 93.44 682 ASP A O 1
ATOM 5430 N N . ALA A 1 683 ? -5.554 15.518 -8.500 1.00 92.94 683 ALA A N 1
ATOM 5431 C CA . ALA A 1 683 ? -5.518 16.719 -7.663 1.00 92.94 683 ALA A CA 1
ATOM 5432 C C . ALA A 1 683 ? -6.912 17.148 -7.154 1.00 92.94 683 ALA A C 1
ATOM 5434 O O . ALA A 1 683 ? -7.053 17.524 -5.990 1.00 92.94 683 ALA A O 1
ATOM 5435 N N . VAL A 1 684 ? -7.960 17.041 -7.980 1.00 92.44 684 VAL A N 1
ATOM 5436 C CA . VAL A 1 684 ? -9.348 17.307 -7.548 1.00 92.44 684 VAL A CA 1
ATOM 5437 C C . VAL A 1 684 ? -9.796 16.291 -6.493 1.00 92.44 684 VAL A C 1
ATOM 5439 O O . VAL A 1 684 ? -10.341 16.670 -5.457 1.00 92.44 684 VAL A O 1
ATOM 5442 N N . PHE A 1 685 ? -9.519 15.000 -6.694 1.00 89.56 685 PHE A N 1
ATOM 5443 C CA . PHE A 1 685 ? -9.860 13.974 -5.701 1.00 89.56 685 PHE A CA 1
ATOM 5444 C C . PHE A 1 685 ? -9.026 14.075 -4.414 1.00 89.56 685 PHE A C 1
ATOM 5446 O O . PHE A 1 685 ? -9.527 13.731 -3.341 1.00 89.56 685 PHE A O 1
ATOM 5453 N N . ALA A 1 686 ? -7.793 14.584 -4.481 1.00 91.56 686 ALA A N 1
ATOM 5454 C CA . ALA A 1 686 ? -6.979 14.852 -3.297 1.00 91.56 686 ALA A CA 1
ATOM 5455 C C . ALA A 1 686 ? -7.645 15.887 -2.373 1.00 91.56 686 ALA A C 1
ATOM 5457 O O . ALA A 1 686 ? -7.752 15.638 -1.173 1.00 91.56 686 ALA A O 1
ATOM 5458 N N . ARG A 1 687 ? -8.212 16.970 -2.928 1.00 90.62 687 ARG A N 1
ATOM 5459 C CA . ARG A 1 687 ? -8.972 17.976 -2.156 1.00 90.62 687 ARG A CA 1
ATOM 5460 C C . ARG A 1 687 ? -10.169 17.375 -1.409 1.00 90.62 687 ARG A C 1
ATOM 5462 O O . ARG A 1 687 ? -10.473 17.792 -0.293 1.00 90.62 687 ARG A O 1
ATOM 5469 N N . LEU A 1 688 ? -10.839 16.371 -1.985 1.00 86.94 688 LEU A N 1
ATOM 5470 C CA . LEU A 1 688 ? -11.941 15.658 -1.318 1.00 86.94 688 LEU A CA 1
ATOM 5471 C C . LEU A 1 688 ? -11.457 14.862 -0.111 1.00 86.94 688 LEU A C 1
ATOM 5473 O O . LEU A 1 688 ? -12.119 14.853 0.930 1.00 86.94 688 LEU A O 1
ATOM 5477 N N . ASN A 1 689 ? -10.318 14.189 -0.249 1.00 86.25 689 ASN A N 1
ATOM 5478 C CA . ASN A 1 689 ? -9.718 13.465 0.862 1.00 86.25 689 ASN A CA 1
ATOM 5479 C C . ASN A 1 689 ? -9.285 14.437 1.965 1.00 86.25 689 ASN A C 1
ATOM 5481 O O . ASN A 1 689 ? -9.656 14.226 3.115 1.00 86.25 689 ASN A O 1
ATOM 5485 N N . GLU A 1 690 ? -8.646 15.557 1.617 1.00 88.62 690 GLU A N 1
ATOM 5486 C CA . GLU A 1 690 ? -8.274 16.603 2.580 1.00 88.62 690 GLU A CA 1
ATOM 5487 C C . GLU A 1 690 ? -9.489 17.178 3.324 1.00 88.62 690 GLU A C 1
ATOM 5489 O O . GLU A 1 690 ? -9.459 17.300 4.547 1.00 88.62 690 GLU A O 1
ATOM 5494 N N . GLN A 1 691 ? -10.595 17.479 2.630 1.00 87.38 691 GLN A N 1
ATOM 5495 C CA . GLN A 1 691 ? -11.814 17.982 3.275 1.00 87.38 691 GLN A CA 1
ATOM 5496 C C . GLN A 1 691 ? -12.423 16.947 4.238 1.00 87.38 691 GLN A C 1
ATOM 5498 O O . GLN A 1 691 ? -12.909 17.297 5.319 1.00 87.38 691 GLN A O 1
ATOM 5503 N N . ARG A 1 692 ? -12.392 15.660 3.868 1.00 84.50 692 ARG A N 1
ATOM 5504 C CA . ARG A 1 692 ? -12.851 14.559 4.729 1.00 84.50 692 ARG A CA 1
ATOM 5505 C C . ARG A 1 692 ? -11.961 14.395 5.955 1.00 84.50 692 ARG A C 1
ATOM 5507 O O . ARG A 1 692 ? -12.490 14.260 7.060 1.00 84.50 692 ARG A O 1
ATOM 5514 N N . ASP A 1 693 ? -10.649 14.447 5.772 1.00 85.81 693 ASP A N 1
ATOM 5515 C CA . ASP A 1 693 ? -9.671 14.315 6.847 1.00 85.81 693 ASP A CA 1
ATOM 5516 C C . ASP A 1 693 ? -9.738 15.506 7.807 1.00 85.81 693 ASP A C 1
ATOM 5518 O O . ASP A 1 693 ? -9.791 15.302 9.020 1.00 85.81 693 ASP A O 1
ATOM 5522 N N . ALA A 1 694 ? -9.871 16.733 7.295 1.00 85.75 694 ALA A N 1
ATOM 5523 C CA . ALA A 1 694 ? -10.073 17.935 8.104 1.00 85.75 694 ALA A CA 1
ATOM 5524 C C . ALA A 1 694 ? -11.371 17.865 8.924 1.00 85.75 694 ALA A C 1
ATOM 5526 O O . ALA A 1 694 ? -11.369 18.153 10.122 1.00 85.75 694 ALA A O 1
ATOM 5527 N N . ARG A 1 695 ? -12.480 17.415 8.316 1.00 86.06 695 ARG A N 1
ATOM 5528 C CA . ARG A 1 695 ? -13.752 17.217 9.030 1.00 86.06 695 ARG A CA 1
ATOM 5529 C C . ARG A 1 695 ? -13.630 16.153 10.121 1.00 86.06 695 ARG A C 1
ATOM 5531 O O . ARG A 1 695 ? -14.164 16.333 11.213 1.00 86.06 695 ARG A O 1
ATOM 5538 N N . LYS A 1 696 ? -12.932 15.050 9.841 1.00 85.50 696 LYS A N 1
ATOM 5539 C CA . LYS A 1 696 ? -12.677 13.985 10.819 1.00 85.50 696 LYS A CA 1
ATOM 5540 C C . LYS A 1 696 ? -11.795 14.481 11.967 1.00 85.50 696 LYS A C 1
ATOM 5542 O O . LYS A 1 696 ? -12.107 14.201 13.120 1.00 85.50 696 LYS A O 1
ATOM 5547 N N . ALA A 1 697 ? -10.742 15.239 11.667 1.00 85.88 697 ALA A N 1
ATOM 5548 C CA . ALA A 1 697 ? -9.864 15.840 12.664 1.00 85.88 697 ALA A CA 1
ATOM 5549 C C . ALA A 1 697 ? -10.628 16.814 13.574 1.00 85.88 697 ALA A C 1
ATOM 5551 O O . ALA A 1 697 ? -10.553 16.674 14.790 1.00 85.88 697 ALA A O 1
ATOM 5552 N N . ALA A 1 698 ? -11.440 17.712 13.004 1.00 86.25 698 ALA A N 1
ATOM 5553 C CA . ALA A 1 698 ? -12.273 18.638 13.774 1.00 86.25 698 ALA A CA 1
ATOM 5554 C C . ALA A 1 698 ? -13.250 17.902 14.709 1.00 86.25 698 ALA A C 1
ATOM 5556 O O . ALA A 1 698 ? -13.351 18.237 15.887 1.00 86.25 698 ALA A O 1
ATOM 5557 N N . LEU A 1 699 ? -13.923 16.851 14.220 1.00 86.00 699 LEU A N 1
ATOM 5558 C CA . LEU A 1 699 ? -14.804 16.023 15.053 1.00 86.00 699 LEU A CA 1
ATOM 5559 C C . LEU A 1 699 ? -14.039 15.315 16.179 1.00 86.00 699 LEU A C 1
ATOM 5561 O O . LEU A 1 699 ? -14.533 15.260 17.303 1.00 86.00 699 LEU A O 1
ATOM 5565 N N . ASN A 1 700 ? -12.841 14.795 15.904 1.00 87.38 700 ASN A N 1
ATOM 5566 C CA . ASN A 1 700 ? -12.007 14.152 16.919 1.00 87.38 700 ASN A CA 1
ATOM 5567 C C . ASN A 1 700 ? -11.563 15.139 18.008 1.00 87.38 700 ASN A C 1
ATOM 5569 O O . ASN A 1 700 ? -11.562 14.769 19.179 1.00 87.38 700 ASN A O 1
ATOM 5573 N N . THR A 1 701 ? -11.234 16.385 17.651 1.00 89.94 701 THR A N 1
ATOM 5574 C CA . THR A 1 701 ? -10.908 17.438 18.625 1.00 89.94 701 THR A CA 1
ATOM 5575 C C . THR A 1 701 ? -12.088 17.709 19.557 1.00 89.94 701 THR A C 1
ATOM 5577 O O . THR A 1 701 ? -11.919 17.644 20.771 1.00 89.94 701 THR A O 1
ATOM 5580 N N . VAL A 1 702 ? -13.296 17.901 19.015 1.00 90.31 702 VAL A N 1
ATOM 5581 C CA . VAL A 1 702 ? -14.504 18.144 19.828 1.00 90.31 702 VAL A CA 1
ATOM 5582 C C . VAL A 1 702 ? -14.833 16.946 20.731 1.00 90.31 702 VAL A C 1
ATOM 5584 O O . VAL A 1 702 ? -15.219 17.119 21.886 1.00 90.31 702 VAL A O 1
ATOM 5587 N N . VAL A 1 703 ? -14.642 15.712 20.245 1.00 91.69 703 VAL A N 1
ATOM 5588 C CA . VAL A 1 703 ? -14.805 14.502 21.073 1.00 91.69 703 VAL A CA 1
ATOM 5589 C C . VAL A 1 703 ? -13.766 14.451 22.196 1.00 91.69 703 VAL A C 1
ATOM 5591 O O . VAL A 1 703 ? -14.136 14.155 23.329 1.00 91.69 703 VAL A O 1
ATOM 5594 N N . SER A 1 704 ? -12.503 14.781 21.918 1.00 90.75 704 SER A N 1
ATOM 5595 C CA . SER A 1 704 ? -11.442 14.816 22.932 1.00 90.75 704 SER A CA 1
ATOM 5596 C C . SER A 1 704 ? -11.695 15.882 24.002 1.00 90.75 704 SER A C 1
ATOM 5598 O O . SER A 1 704 ? -11.431 15.632 25.177 1.00 90.75 704 SER A O 1
ATOM 5600 N N . GLU A 1 705 ? -12.216 17.054 23.627 1.00 91.56 705 GLU A N 1
ATOM 5601 C CA . GLU A 1 705 ? -12.626 18.094 24.579 1.00 91.56 705 GLU A CA 1
ATOM 5602 C C . GLU A 1 705 ? -13.751 17.595 25.494 1.00 91.56 705 GLU A C 1
ATOM 5604 O O . GLU A 1 705 ? -13.698 17.778 26.711 1.00 91.56 705 GLU A O 1
ATOM 5609 N N . ALA A 1 706 ? -14.745 16.908 24.926 1.00 92.38 706 ALA A N 1
ATOM 5610 C CA . ALA A 1 706 ? -15.837 16.318 25.689 1.00 92.38 706 ALA A CA 1
ATOM 5611 C C . ALA A 1 706 ? -15.359 15.201 26.635 1.00 92.38 706 ALA A C 1
ATOM 5613 O O . ALA A 1 706 ? -15.821 15.119 27.771 1.00 92.38 706 ALA A O 1
ATOM 5614 N N . GLU A 1 707 ? -14.418 14.356 26.205 1.00 92.94 707 GLU A N 1
ATOM 5615 C CA . GLU A 1 707 ? -13.803 13.328 27.055 1.00 92.94 707 GLU A CA 1
ATOM 5616 C C . GLU A 1 707 ? -13.006 13.936 28.211 1.00 92.94 707 GLU A C 1
ATOM 5618 O O . GLU A 1 707 ? -13.120 13.461 29.342 1.00 92.94 707 GLU A O 1
ATOM 5623 N N . ALA A 1 708 ? -12.267 15.022 27.962 1.00 93.25 708 ALA A N 1
ATOM 5624 C CA . ALA A 1 708 ? -11.552 15.750 29.006 1.00 93.25 708 ALA A CA 1
ATOM 5625 C C . ALA A 1 708 ? -12.508 16.339 30.058 1.00 93.25 708 ALA A C 1
ATOM 5627 O O . ALA A 1 708 ? -12.223 16.255 31.249 1.00 93.25 708 ALA A O 1
ATOM 5628 N N . MET A 1 709 ? -13.670 16.863 29.647 1.00 92.75 709 MET A N 1
ATOM 5629 C CA . MET A 1 709 ? -14.708 17.335 30.578 1.00 92.75 709 MET A CA 1
ATOM 5630 C C . MET A 1 709 ? -15.287 16.202 31.438 1.00 92.75 709 MET A C 1
ATOM 5632 O O . MET A 1 709 ? -15.530 16.387 32.628 1.00 92.75 709 MET A O 1
ATOM 5636 N N . VAL A 1 710 ? -15.498 15.015 30.860 1.00 94.00 710 VAL A N 1
ATOM 5637 C CA . VAL A 1 710 ? -15.952 13.843 31.627 1.00 94.00 710 VAL A CA 1
ATOM 5638 C C . VAL A 1 710 ? -14.873 13.384 32.611 1.00 94.00 710 VAL A C 1
ATOM 5640 O O . VAL A 1 710 ? -15.200 13.059 33.748 1.00 94.00 710 VAL A O 1
ATOM 5643 N N . ALA A 1 711 ? -13.597 13.402 32.220 1.00 92.44 711 ALA A N 1
ATOM 5644 C CA . ALA A 1 711 ? -12.487 13.091 33.120 1.00 92.44 711 ALA A CA 1
ATOM 5645 C C . ALA A 1 711 ? -12.353 14.120 34.262 1.00 92.44 711 ALA A C 1
ATOM 5647 O O . ALA A 1 711 ? -12.130 13.736 35.409 1.00 92.44 711 ALA A O 1
ATOM 5648 N N . GLU A 1 712 ? -12.551 15.411 33.970 1.00 92.88 712 GLU A N 1
ATOM 5649 C CA . GLU A 1 712 ? -12.630 16.488 34.969 1.00 92.88 712 GLU A CA 1
ATOM 5650 C C . GLU A 1 712 ? -13.750 16.202 35.984 1.00 92.88 712 GLU A C 1
ATOM 5652 O O . GLU A 1 712 ? -13.512 16.215 37.193 1.00 92.88 712 GLU A O 1
ATOM 5657 N N . ALA A 1 713 ? -14.949 15.847 35.506 1.00 92.75 713 ALA A N 1
ATOM 5658 C CA . ALA A 1 713 ? -16.070 15.469 36.366 1.00 92.75 713 ALA A CA 1
ATOM 5659 C C . ALA A 1 713 ? -15.761 14.233 37.227 1.00 92.75 713 ALA A C 1
ATOM 5661 O O . ALA A 1 713 ? -16.068 14.232 38.418 1.00 92.75 713 ALA A O 1
ATOM 5662 N N . GLN A 1 714 ? -15.118 13.206 36.661 1.00 92.75 714 GLN A N 1
ATOM 5663 C CA . GLN A 1 714 ? -14.709 12.009 37.407 1.00 92.75 714 GLN A CA 1
ATOM 5664 C C . GLN A 1 714 ? -13.739 12.346 38.534 1.00 92.75 714 GLN A C 1
ATOM 5666 O O . GLN A 1 714 ? -13.933 11.885 39.657 1.00 92.75 714 GLN A O 1
ATOM 5671 N N . ALA A 1 715 ? -12.717 13.154 38.245 1.00 91.44 715 ALA A N 1
ATOM 5672 C CA . ALA A 1 715 ? -11.711 13.541 39.226 1.00 91.44 715 ALA A CA 1
ATOM 5673 C C . ALA A 1 715 ? -12.330 14.331 40.386 1.00 91.44 715 ALA A C 1
ATOM 5675 O O . ALA A 1 715 ? -12.040 14.043 41.544 1.00 91.44 715 ALA A O 1
ATOM 5676 N N . ILE A 1 716 ? -13.224 15.277 40.080 1.00 91.44 716 ILE A N 1
ATOM 5677 C CA . ILE A 1 716 ? -13.920 16.079 41.091 1.00 91.44 716 ILE A CA 1
ATOM 5678 C C . ILE A 1 716 ? -14.837 15.196 41.948 1.00 91.44 716 ILE A C 1
ATOM 5680 O O . ILE A 1 716 ? -14.822 15.307 43.167 1.00 91.44 716 ILE A O 1
ATOM 5684 N N . VAL A 1 717 ? -15.609 14.285 41.344 1.00 91.00 717 VAL A N 1
ATOM 5685 C CA . VAL A 1 717 ? -16.522 13.392 42.086 1.00 91.00 717 VAL A CA 1
ATOM 5686 C C . VAL A 1 717 ? -15.771 12.385 42.966 1.00 91.00 717 VAL A C 1
ATOM 5688 O O . VAL A 1 717 ? -16.275 12.027 44.031 1.00 91.00 717 VAL A O 1
ATOM 5691 N N . ALA A 1 718 ? -14.582 11.944 42.547 1.00 88.88 718 ALA A N 1
ATOM 5692 C CA . ALA A 1 718 ? -13.739 11.022 43.306 1.00 88.88 718 ALA A CA 1
ATOM 5693 C C . ALA A 1 718 ? -13.064 11.665 44.532 1.00 88.88 718 ALA A C 1
ATOM 5695 O O . ALA A 1 718 ? -12.598 10.944 45.413 1.00 88.88 718 ALA A O 1
ATOM 5696 N N . ASP A 1 719 ? -13.003 12.996 44.607 1.00 88.69 719 ASP A N 1
ATOM 5697 C CA . ASP A 1 719 ? -12.415 13.693 45.745 1.00 88.69 719 ASP A CA 1
ATOM 5698 C C . ASP A 1 719 ? -13.391 13.717 46.939 1.00 88.69 719 ASP A C 1
ATOM 5700 O O . ASP A 1 719 ? -14.416 14.411 46.973 1.00 88.69 719 ASP A O 1
ATOM 5704 N N . GLU A 1 720 ? -13.076 12.920 47.959 1.00 83.50 720 GLU A N 1
ATOM 5705 C CA . GLU A 1 720 ? -13.857 12.842 49.193 1.00 83.50 720 GLU A CA 1
ATOM 5706 C C . GLU A 1 720 ? -13.741 14.110 50.054 1.00 83.50 720 GLU A C 1
ATOM 5708 O O . GLU A 1 720 ? -14.620 14.349 50.879 1.00 83.50 720 GLU A O 1
ATOM 5713 N N . SER A 1 721 ? -12.742 14.972 49.835 1.00 85.19 721 SER A N 1
ATOM 5714 C CA . SER A 1 721 ? -12.568 16.207 50.613 1.00 85.19 721 SER A CA 1
ATOM 5715 C C . SER A 1 721 ? -13.540 17.327 50.227 1.00 85.19 721 SER A C 1
ATOM 5717 O O . SER A 1 721 ? -13.766 18.249 51.013 1.00 85.19 721 SER A O 1
ATOM 5719 N N . ILE A 1 722 ? -14.144 17.253 49.037 1.00 86.31 722 ILE A N 1
ATOM 5720 C CA . ILE A 1 722 ? -15.034 18.300 48.531 1.00 86.31 722 ILE A CA 1
ATOM 5721 C C . ILE A 1 722 ? -16.441 18.127 49.109 1.00 86.31 722 ILE A C 1
ATOM 5723 O O . ILE A 1 722 ? -17.053 17.059 49.044 1.00 86.31 722 ILE A O 1
ATOM 5727 N N . GLU A 1 723 ? -17.002 19.210 49.640 1.00 85.44 723 GLU A N 1
ATOM 5728 C CA . GLU A 1 723 ? -18.373 19.227 50.145 1.00 85.44 723 GLU A CA 1
ATOM 5729 C C . GLU A 1 723 ? -19.396 18.895 49.046 1.00 85.44 723 GLU A C 1
ATOM 5731 O O . GLU A 1 723 ? -19.312 19.378 47.913 1.00 85.44 723 GLU A O 1
ATOM 5736 N N . ALA A 1 724 ? -20.429 18.126 49.403 1.00 84.56 724 ALA A N 1
ATOM 5737 C CA . ALA A 1 724 ? -21.431 17.629 48.457 1.00 84.56 724 ALA A CA 1
ATOM 5738 C C . ALA A 1 724 ? -22.146 18.749 47.674 1.00 84.56 724 ALA A C 1
ATOM 5740 O O . ALA A 1 724 ? -22.486 18.578 46.503 1.00 84.56 724 ALA A O 1
ATOM 5741 N N . GLN A 1 725 ? -22.343 19.917 48.296 1.00 84.25 725 GLN A N 1
ATOM 5742 C CA . GLN A 1 725 ? -22.944 21.079 47.640 1.00 84.25 725 GLN A CA 1
ATOM 5743 C C . GLN A 1 725 ? -22.010 21.735 46.613 1.00 84.25 725 GLN A C 1
ATOM 5745 O O . GLN A 1 725 ? -22.473 22.174 45.559 1.00 84.25 725 GLN A O 1
ATOM 57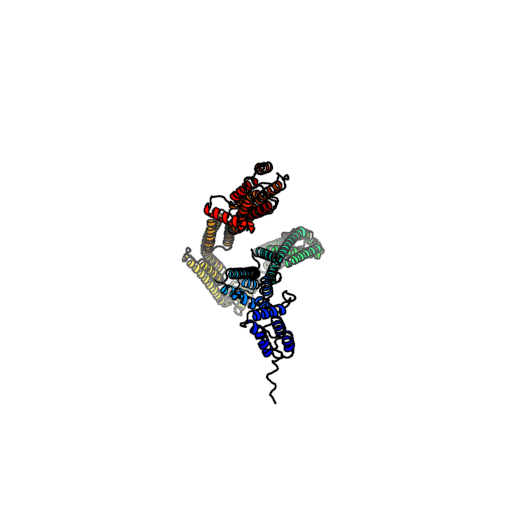50 N N . SER A 1 726 ? -20.707 21.784 46.899 1.00 88.19 726 SER A N 1
ATOM 5751 C CA . SER A 1 726 ? -19.696 22.309 45.976 1.00 88.19 726 SER A CA 1
ATOM 5752 C C . SER A 1 726 ? -19.541 21.388 44.760 1.00 88.19 726 SER A C 1
ATOM 5754 O O . SER A 1 726 ? -19.598 21.856 43.623 1.00 88.19 726 SER A O 1
ATOM 5756 N N . LEU A 1 727 ? -19.504 20.066 44.983 1.00 89.12 727 LEU A N 1
ATOM 5757 C CA . LEU A 1 727 ? -19.510 19.048 43.921 1.00 89.12 727 LEU A CA 1
ATOM 5758 C C . LEU A 1 727 ? -20.692 19.209 42.955 1.00 89.12 727 LEU A C 1
ATOM 5760 O O . LEU A 1 727 ? -20.514 19.163 41.738 1.00 89.12 727 LEU A O 1
ATOM 5764 N N . ALA A 1 728 ? -21.897 19.432 43.488 1.00 88.75 728 ALA A N 1
ATOM 5765 C CA . ALA A 1 728 ? -23.102 19.605 42.678 1.00 88.75 728 ALA A CA 1
ATOM 5766 C C . ALA A 1 728 ? -23.057 20.858 41.791 1.00 88.75 728 ALA A C 1
ATOM 5768 O O . ALA A 1 728 ? -23.582 20.837 40.675 1.00 88.75 728 ALA A O 1
ATOM 5769 N N . ASN A 1 729 ? -22.429 21.937 42.266 1.00 90.94 729 ASN A N 1
ATOM 5770 C CA . ASN A 1 729 ? -22.243 23.152 41.478 1.00 90.94 729 ASN A CA 1
ATOM 5771 C C . ASN A 1 729 ? -21.224 22.921 40.350 1.00 90.94 729 ASN A C 1
ATOM 5773 O O . ASN A 1 729 ? -21.548 23.169 39.190 1.00 90.94 729 ASN A O 1
ATOM 5777 N N . SER A 1 730 ? -20.056 22.347 40.659 1.00 92.44 730 SER A N 1
ATOM 5778 C CA . SER A 1 730 ? -19.020 22.047 39.658 1.00 92.44 730 SER A CA 1
ATOM 5779 C C . SER A 1 730 ? -19.523 21.106 38.559 1.00 92.44 730 SER A C 1
ATOM 5781 O O . SER A 1 730 ? -19.299 21.344 37.372 1.00 92.44 730 SER A O 1
ATOM 5783 N N . LEU A 1 731 ? -20.270 20.058 38.923 1.00 92.69 731 LEU A N 1
ATOM 5784 C CA . LEU A 1 731 ? -20.814 19.110 37.950 1.00 92.69 731 LEU A CA 1
ATOM 5785 C C . LEU A 1 731 ? -21.916 19.731 37.074 1.00 92.69 731 LEU A C 1
ATOM 5787 O O . LEU A 1 731 ? -22.046 19.384 35.897 1.00 92.69 731 LEU A O 1
ATOM 5791 N N . ARG A 1 732 ? -22.692 20.683 37.611 1.00 92.75 732 ARG A N 1
ATOM 5792 C CA . ARG A 1 732 ? -23.667 21.457 36.829 1.00 92.75 732 ARG A CA 1
ATOM 5793 C C . ARG A 1 732 ? -22.971 22.307 35.763 1.00 92.75 732 ARG A C 1
ATOM 5795 O O . ARG A 1 732 ? -23.444 22.335 34.626 1.00 92.75 732 ARG A O 1
ATOM 5802 N N . ASP A 1 733 ? -21.855 22.943 36.105 1.00 93.12 733 ASP A N 1
ATOM 5803 C CA . ASP A 1 733 ? -21.085 23.776 35.175 1.00 93.12 733 ASP A CA 1
ATOM 5804 C C . ASP A 1 733 ? -20.432 22.938 34.065 1.00 93.12 733 ASP A C 1
ATOM 5806 O O . ASP A 1 733 ? -20.503 23.296 32.884 1.00 93.12 733 ASP A O 1
ATOM 5810 N N . ILE A 1 734 ? -19.876 21.770 34.411 1.00 93.12 734 ILE A N 1
ATOM 5811 C CA . ILE A 1 734 ? -19.337 20.815 33.430 1.00 93.12 734 ILE A CA 1
ATOM 5812 C C . ILE A 1 734 ? -20.440 20.325 32.483 1.00 93.12 734 ILE A C 1
ATOM 5814 O O . ILE A 1 734 ? -20.254 20.320 31.265 1.00 93.12 734 ILE A O 1
ATOM 5818 N N . ASN A 1 735 ? -21.622 19.992 33.009 1.00 91.94 735 ASN A N 1
ATOM 5819 C CA . ASN A 1 735 ? -22.773 19.594 32.194 1.00 91.94 735 ASN A CA 1
ATOM 5820 C C . ASN A 1 735 ? -23.250 20.710 31.250 1.00 91.94 735 ASN A C 1
ATOM 5822 O O . ASN A 1 735 ? -23.650 20.431 30.117 1.00 91.94 735 ASN A O 1
ATOM 5826 N N . ALA A 1 736 ? -23.207 21.972 31.684 1.00 92.38 736 ALA A N 1
ATOM 5827 C CA . ALA A 1 736 ? -23.550 23.109 30.833 1.00 92.38 736 ALA A CA 1
ATOM 5828 C C . ALA A 1 736 ? -22.554 23.269 29.671 1.00 92.38 736 ALA A C 1
ATOM 5830 O O . ALA A 1 736 ? -22.977 23.424 28.524 1.00 92.38 736 ALA A O 1
ATOM 5831 N N . ARG A 1 737 ? -21.245 23.153 29.947 1.00 93.19 737 ARG A N 1
ATOM 5832 C CA . ARG A 1 737 ? -20.184 23.177 28.923 1.00 93.19 737 ARG A CA 1
ATOM 5833 C C . ARG A 1 737 ? -20.318 22.008 27.943 1.00 93.19 737 ARG A C 1
ATOM 5835 O O . ARG A 1 737 ? -20.322 22.231 26.736 1.00 93.19 737 ARG A O 1
ATOM 5842 N N . PHE A 1 738 ? -20.527 20.789 28.440 1.00 94.31 738 PHE A N 1
ATOM 5843 C CA . PHE A 1 738 ? -20.694 19.588 27.613 1.00 94.31 738 PHE A CA 1
ATOM 5844 C C . PHE A 1 738 ? -21.875 19.701 26.635 1.00 94.31 738 PHE A C 1
ATOM 5846 O O . PHE A 1 738 ? -21.749 19.345 25.465 1.00 94.31 738 PHE A O 1
ATOM 5853 N N . ARG A 1 739 ? -23.016 20.253 27.076 1.00 90.25 739 ARG A N 1
ATOM 5854 C CA . ARG A 1 739 ? -24.212 20.434 26.227 1.00 90.25 739 ARG A CA 1
ATOM 5855 C C . ARG A 1 739 ? -24.024 21.430 25.083 1.00 90.25 739 ARG A C 1
ATOM 5857 O O . ARG A 1 739 ? -24.825 21.415 24.154 1.00 90.25 739 ARG A O 1
ATOM 5864 N N . SER A 1 740 ? -23.010 22.290 25.156 1.00 90.50 740 SER A N 1
ATOM 5865 C CA . SER A 1 740 ? -22.700 23.252 24.095 1.00 90.50 740 SER A CA 1
ATOM 5866 C C . SER A 1 740 ? -21.857 22.661 22.957 1.00 90.50 740 SER A C 1
ATOM 5868 O O . SER A 1 740 ? -21.717 23.300 21.918 1.00 90.50 740 SER A O 1
ATOM 5870 N N . LEU A 1 741 ? -21.319 21.445 23.129 1.00 91.19 741 LEU A N 1
ATOM 5871 C CA . LEU A 1 741 ? -20.494 20.767 22.131 1.00 91.19 741 LEU A CA 1
ATOM 5872 C C . LEU A 1 741 ? -21.353 19.995 21.118 1.00 91.19 741 LEU A C 1
ATOM 5874 O O . LEU A 1 741 ? -22.218 19.196 21.484 1.00 91.19 741 LEU A O 1
ATOM 5878 N N . GLU A 1 742 ? -21.060 20.167 19.828 1.00 88.12 742 GLU A N 1
ATOM 5879 C CA . GLU A 1 742 ? -21.667 19.374 18.756 1.00 88.12 742 GLU A CA 1
ATOM 5880 C C . GLU A 1 742 ? -20.906 18.058 18.557 1.00 88.12 742 GLU A C 1
ATOM 5882 O O . GLU A 1 742 ? -19.850 18.002 17.929 1.00 88.12 742 GLU A O 1
ATOM 5887 N N . LEU A 1 743 ? -21.455 16.972 19.102 1.00 90.19 743 LEU A N 1
ATOM 5888 C CA . LEU A 1 743 ? -20.802 15.664 19.119 1.00 90.19 743 LEU A CA 1
ATOM 5889 C C . LEU A 1 743 ? -21.437 14.669 18.135 1.00 90.19 743 LEU A C 1
ATOM 5891 O O . LEU A 1 743 ? -22.658 14.660 17.945 1.00 90.19 743 LEU A O 1
ATOM 5895 N N . PRO A 1 744 ? -20.646 13.730 17.579 1.00 90.06 744 PRO A N 1
ATOM 5896 C CA . PRO A 1 744 ? -21.184 12.545 16.925 1.00 90.06 744 PRO A CA 1
ATOM 5897 C C . PRO A 1 744 ? -22.125 11.772 17.856 1.00 90.06 744 PRO A C 1
ATOM 5899 O O . PRO A 1 744 ? -21.856 11.618 19.049 1.00 90.06 744 PRO A O 1
ATOM 5902 N N . ARG A 1 745 ? -23.203 11.211 17.296 1.00 87.50 745 ARG A N 1
ATOM 5903 C CA . ARG A 1 745 ? -24.272 10.537 18.057 1.00 87.50 745 ARG A CA 1
ATOM 5904 C C . ARG A 1 745 ? -23.757 9.471 19.033 1.00 87.50 745 ARG A C 1
ATOM 5906 O O . ARG A 1 745 ? -24.248 9.392 20.154 1.00 87.50 745 ARG A O 1
ATOM 5913 N N . SER A 1 746 ? -22.773 8.673 18.621 1.00 87.25 746 SER A N 1
ATOM 5914 C CA . SER A 1 746 ? -22.171 7.625 19.455 1.00 87.25 746 SER A CA 1
ATOM 5915 C C . SER A 1 746 ? -21.373 8.192 20.636 1.00 87.25 746 SER A C 1
ATOM 5917 O O . SER A 1 746 ? -21.513 7.705 21.757 1.00 87.25 746 SER A O 1
ATOM 5919 N N . ALA A 1 747 ? -20.571 9.237 20.406 1.00 89.56 747 ALA A N 1
ATOM 5920 C CA . ALA A 1 747 ? -19.801 9.911 21.449 1.00 89.56 747 ALA A CA 1
ATOM 5921 C C . ALA A 1 747 ? -20.726 10.622 22.447 1.00 89.56 747 ALA A C 1
ATOM 5923 O O . ALA A 1 747 ? -20.578 10.437 23.652 1.00 89.56 747 ALA A O 1
ATOM 5924 N N . HIS A 1 748 ? -21.737 11.341 21.949 1.00 91.62 748 HIS A N 1
ATOM 5925 C CA . HIS A 1 748 ? -22.726 12.019 22.786 1.00 91.62 748 HIS A CA 1
ATOM 5926 C C . HIS A 1 748 ? -23.448 11.046 23.732 1.00 91.62 748 HIS A C 1
ATOM 5928 O O . HIS A 1 748 ? -23.513 11.291 24.933 1.00 91.62 748 HIS A O 1
ATOM 5934 N N . GLN A 1 749 ? -23.928 9.906 23.216 1.00 89.12 749 GLN A N 1
ATOM 5935 C CA . GLN A 1 749 ? -24.621 8.896 24.025 1.00 89.12 749 GLN A CA 1
ATOM 5936 C C . GLN A 1 749 ? -23.738 8.314 25.136 1.00 89.12 749 GLN A C 1
ATOM 5938 O O . GLN A 1 749 ? -24.186 8.198 26.275 1.00 89.12 749 GLN A O 1
ATOM 5943 N N . ARG A 1 750 ? -22.489 7.948 24.818 1.00 94.06 750 ARG A N 1
ATOM 5944 C CA . ARG A 1 750 ? -21.555 7.364 25.793 1.00 94.06 750 ARG A CA 1
ATOM 5945 C C . ARG A 1 750 ? -21.185 8.360 26.895 1.00 94.06 750 ARG A C 1
ATOM 5947 O O . ARG A 1 750 ? -21.215 7.995 28.065 1.00 94.06 750 ARG A O 1
ATOM 5954 N N . LEU A 1 751 ? -20.839 9.593 26.522 1.00 94.06 751 LEU A N 1
ATOM 5955 C CA . LEU A 1 751 ? -20.347 10.606 27.461 1.00 94.06 751 LEU A CA 1
ATOM 5956 C C . LEU A 1 751 ? -21.471 11.218 28.307 1.00 94.06 751 LEU A C 1
ATOM 5958 O O . LEU A 1 751 ? -21.281 11.402 29.506 1.00 94.06 751 LEU A O 1
ATOM 5962 N N . SER A 1 752 ? -22.663 11.436 27.733 1.00 93.06 752 SER A N 1
ATOM 5963 C CA . SER A 1 752 ? -23.838 11.879 28.503 1.00 93.06 752 SER A CA 1
ATOM 5964 C C . SER A 1 752 ? -24.189 10.873 29.593 1.00 93.06 752 SER A C 1
ATOM 5966 O O . SER A 1 752 ? -24.396 11.259 30.737 1.00 93.06 752 SER A O 1
ATOM 5968 N N . LYS A 1 753 ? -24.181 9.574 29.263 1.00 92.69 753 LYS A N 1
ATOM 5969 C CA . LYS A 1 753 ? -24.470 8.519 30.237 1.00 92.69 753 LYS A CA 1
ATOM 5970 C C . LYS A 1 753 ? -23.503 8.555 31.425 1.00 92.69 753 LYS A C 1
ATOM 5972 O O . LYS A 1 753 ? -23.940 8.417 32.561 1.00 92.69 753 LYS A O 1
ATOM 5977 N N . ALA A 1 754 ? -22.210 8.770 31.171 1.00 92.19 754 ALA A N 1
ATOM 5978 C CA . ALA A 1 754 ? -21.214 8.878 32.234 1.00 92.19 754 ALA A CA 1
ATOM 5979 C C . ALA A 1 754 ? -21.492 10.080 33.159 1.00 92.19 754 ALA A C 1
ATOM 5981 O O . ALA A 1 754 ? -21.448 9.941 34.381 1.00 92.19 754 ALA A O 1
ATOM 5982 N N . LEU A 1 755 ? -21.826 11.246 32.596 1.00 93.38 755 LEU A N 1
ATOM 5983 C CA . LEU A 1 755 ? -22.173 12.436 33.385 1.00 93.38 755 LEU A CA 1
ATOM 5984 C C . LEU A 1 755 ? -23.469 12.249 34.192 1.00 93.38 755 LEU A C 1
ATOM 5986 O O . LEU A 1 755 ? -23.535 12.692 35.338 1.00 93.38 755 LEU A O 1
ATOM 5990 N N . ASP A 1 756 ? -24.470 11.559 33.642 1.00 92.50 756 ASP A N 1
ATOM 5991 C CA . ASP A 1 756 ? -25.726 11.251 34.342 1.00 92.50 756 ASP A CA 1
ATOM 5992 C C . ASP A 1 756 ? -25.505 10.299 35.537 1.00 92.50 756 ASP A C 1
ATOM 5994 O O . ASP A 1 756 ? -26.099 10.470 36.610 1.00 92.50 756 ASP A O 1
ATOM 5998 N N . GLU A 1 757 ? -24.611 9.315 35.387 1.00 91.88 757 GLU A N 1
ATOM 5999 C CA . GLU A 1 757 ? -24.190 8.420 36.474 1.00 91.88 757 GLU A CA 1
ATOM 6000 C C . GLU A 1 757 ? -23.499 9.209 37.603 1.00 91.88 757 GLU A C 1
ATOM 6002 O O . GLU A 1 757 ? -23.844 9.047 38.777 1.00 91.88 757 GLU A O 1
ATOM 6007 N N . MET A 1 758 ? -22.595 10.134 37.259 1.00 92.12 758 MET A N 1
ATOM 6008 C CA . MET A 1 758 ? -21.935 11.022 38.228 1.00 92.12 758 MET A CA 1
ATOM 6009 C C . MET A 1 758 ? -22.923 11.959 38.929 1.00 92.12 758 MET A C 1
ATOM 6011 O O . MET A 1 758 ? -22.838 12.155 40.141 1.00 92.12 758 MET A O 1
ATOM 6015 N N . GLN A 1 759 ? -23.901 12.498 38.197 1.00 92.81 759 GLN A N 1
ATOM 6016 C CA . GLN A 1 759 ? -24.935 13.370 38.757 1.00 92.81 759 GLN A CA 1
ATOM 6017 C C . GLN A 1 759 ? -25.771 12.639 39.812 1.00 92.81 759 GLN A C 1
ATOM 6019 O O . GLN A 1 759 ? -26.061 13.197 40.873 1.00 92.81 759 GLN A O 1
ATOM 6024 N N . SER A 1 760 ? -26.104 11.376 39.546 1.00 90.94 760 SER A N 1
ATOM 6025 C CA . SER A 1 760 ? -26.842 10.516 40.476 1.00 90.94 760 SER A CA 1
ATOM 6026 C C . SER A 1 760 ? -26.025 10.200 41.739 1.00 90.94 760 SER A C 1
ATOM 6028 O O . SER A 1 760 ? -26.564 10.199 42.852 1.00 90.94 760 SER A O 1
ATOM 6030 N N . ALA A 1 761 ? -24.713 9.986 41.591 1.00 88.75 761 ALA A N 1
ATOM 6031 C CA . ALA A 1 761 ? -23.803 9.761 42.714 1.00 88.75 761 ALA A CA 1
ATOM 6032 C C . ALA A 1 761 ? -23.683 11.002 43.619 1.00 88.75 761 ALA A C 1
ATOM 6034 O O . ALA A 1 761 ? -23.834 10.896 44.838 1.00 88.75 761 ALA A O 1
ATOM 6035 N N . VAL A 1 762 ? -23.497 12.192 43.034 1.00 90.94 762 VAL A N 1
ATOM 6036 C CA . VAL A 1 762 ? -23.424 13.457 43.789 1.00 90.94 762 VAL A CA 1
ATOM 6037 C C . VAL A 1 762 ? -24.735 13.747 44.520 1.00 90.94 762 VAL A C 1
ATOM 6039 O O . VAL A 1 762 ? -24.710 14.119 45.692 1.00 90.94 762 VAL A O 1
ATOM 6042 N N . GLN A 1 763 ? -25.883 13.512 43.878 1.00 89.31 763 GLN A N 1
ATOM 6043 C CA . GLN A 1 763 ? -27.192 13.684 44.514 1.00 89.31 763 GLN A CA 1
ATOM 6044 C C . GLN A 1 763 ? -27.367 12.758 45.729 1.00 89.31 763 GLN A C 1
ATOM 6046 O O . GLN A 1 763 ? -27.875 13.181 46.768 1.00 89.31 763 GLN A O 1
ATOM 6051 N N . SER A 1 764 ? -26.898 11.512 45.628 1.00 88.06 764 SER A N 1
ATOM 6052 C CA . SER A 1 764 ? -26.929 10.556 46.743 1.00 88.06 764 SER A CA 1
ATOM 6053 C C . SER A 1 764 ? -26.058 11.026 47.913 1.00 88.06 764 SER A C 1
ATOM 6055 O O . SER A 1 764 ? -26.498 10.987 49.062 1.00 88.06 764 SER A O 1
ATOM 6057 N N . ARG A 1 765 ? -24.859 11.554 47.626 1.00 87.94 765 ARG A N 1
ATOM 6058 C CA . ARG A 1 765 ? -23.943 12.121 48.630 1.00 87.94 765 ARG A CA 1
ATOM 6059 C C . ARG A 1 765 ? -24.528 13.361 49.318 1.00 87.94 765 ARG A C 1
ATOM 6061 O O . ARG A 1 765 ? -24.403 13.501 50.531 1.00 87.94 765 ARG A O 1
ATOM 6068 N N . GLN A 1 766 ? -25.209 14.238 48.576 1.00 86.06 766 GLN A N 1
ATOM 6069 C CA . GLN A 1 766 ? -25.923 15.385 49.154 1.00 86.06 766 GLN A CA 1
ATOM 6070 C C . GLN A 1 766 ? -27.039 14.944 50.106 1.00 86.06 766 GLN A C 1
ATOM 6072 O O . GLN A 1 766 ? -27.164 15.495 51.198 1.00 86.06 766 GLN A O 1
ATOM 6077 N N . GLN A 1 767 ? -27.822 13.934 49.715 1.00 85.25 767 GLN A N 1
ATOM 6078 C CA . GLN A 1 767 ? -28.889 13.406 50.563 1.00 85.25 767 GLN A CA 1
ATOM 6079 C C . GLN A 1 767 ? -28.331 12.788 51.851 1.00 85.25 767 GLN A C 1
ATOM 6081 O O . GLN A 1 767 ? -28.887 13.013 52.923 1.00 85.25 767 GLN A O 1
ATOM 6086 N N . GLN A 1 768 ? -27.223 12.047 51.763 1.00 84.62 768 GLN A N 1
ATOM 6087 C CA . GLN A 1 768 ? -26.548 11.475 52.932 1.00 84.62 768 GLN A CA 1
ATOM 6088 C C . GLN A 1 768 ? -26.053 12.564 53.889 1.00 84.62 768 GLN A C 1
ATOM 6090 O O . GLN A 1 768 ? -26.421 12.537 55.061 1.00 84.62 768 GLN A O 1
ATOM 6095 N N . ALA A 1 769 ? -25.324 13.565 53.387 1.00 83.50 769 ALA A N 1
ATOM 6096 C CA . ALA A 1 769 ? -24.832 14.674 54.206 1.00 83.50 769 ALA A CA 1
ATOM 6097 C C . ALA A 1 769 ? -25.977 15.460 54.876 1.00 83.50 769 ALA A C 1
ATOM 6099 O O . ALA A 1 769 ? -25.886 15.830 56.045 1.00 83.50 769 ALA A O 1
ATOM 6100 N N . SER A 1 770 ? -27.087 15.680 54.162 1.00 83.88 770 SER A N 1
ATOM 6101 C CA . SER A 1 770 ? -28.272 16.330 54.730 1.00 83.88 770 SER A CA 1
ATOM 6102 C C . SER A 1 770 ? -28.927 15.480 55.824 1.00 83.88 770 SER A C 1
ATOM 6104 O O . SER A 1 770 ? -29.297 16.018 56.866 1.00 83.88 770 SER A O 1
ATOM 6106 N N . ASN A 1 771 ? -29.047 14.166 55.620 1.00 82.94 771 ASN A N 1
ATOM 6107 C CA . ASN A 1 771 ? -29.600 13.255 56.623 1.00 82.94 771 ASN A CA 1
ATOM 6108 C C . ASN A 1 771 ? -28.718 13.202 57.884 1.00 82.94 771 ASN A C 1
ATOM 6110 O O . ASN A 1 771 ? -29.242 13.218 58.995 1.00 82.94 771 ASN A O 1
ATOM 6114 N N . GLU A 1 772 ? -27.391 13.184 57.729 1.00 83.31 772 GLU A N 1
ATOM 6115 C CA . GLU A 1 772 ? -26.439 13.220 58.847 1.00 83.31 772 GLU A CA 1
ATOM 6116 C C . GLU A 1 772 ? -26.567 14.504 59.673 1.00 83.31 772 GLU A C 1
ATOM 6118 O O . GLU A 1 772 ? -26.594 14.441 60.901 1.00 83.31 772 GLU A O 1
ATOM 6123 N N . GLN A 1 773 ? -26.721 15.661 59.020 1.00 84.00 773 GLN A N 1
ATOM 6124 C CA . GLN A 1 773 ? -26.956 16.937 59.706 1.00 84.00 773 GLN A CA 1
ATOM 6125 C C . GLN A 1 773 ? -28.269 16.935 60.497 1.00 84.00 773 GLN A C 1
ATOM 6127 O O . GLN A 1 773 ? -28.296 17.391 61.640 1.00 84.00 773 GLN A O 1
ATOM 6132 N N . ILE A 1 774 ? -29.345 16.391 59.917 1.00 83.06 774 ILE A N 1
ATOM 6133 C CA . ILE A 1 774 ? -30.642 16.258 60.593 1.00 83.06 774 ILE A CA 1
ATOM 6134 C C . ILE A 1 774 ? -30.502 15.367 61.834 1.00 83.06 774 ILE A C 1
ATOM 6136 O O . ILE A 1 774 ? -30.939 15.751 62.918 1.00 83.06 774 ILE A O 1
ATOM 6140 N N . LEU A 1 775 ? -29.853 14.206 61.709 1.00 82.50 775 LEU A N 1
ATOM 6141 C CA . LEU A 1 775 ? -29.627 13.296 62.836 1.00 82.50 775 LEU A CA 1
ATOM 6142 C C . LEU A 1 775 ? -28.751 13.930 63.925 1.00 82.50 775 LEU A C 1
ATOM 6144 O O . LEU A 1 775 ? -29.072 13.813 65.106 1.00 82.50 775 LEU A O 1
ATOM 6148 N N . ALA A 1 776 ? -27.685 14.644 63.552 1.00 84.81 776 ALA A N 1
ATOM 6149 C CA . ALA A 1 776 ? -26.828 15.356 64.500 1.00 84.81 776 ALA A CA 1
ATOM 6150 C C . ALA A 1 776 ? -27.601 16.433 65.282 1.00 84.81 776 ALA A C 1
ATOM 6152 O O . ALA A 1 776 ? -27.440 16.547 66.497 1.00 84.81 776 ALA A O 1
ATOM 6153 N N . ALA A 1 777 ? -28.481 17.177 64.607 1.00 86.12 777 ALA A N 1
ATOM 6154 C CA . ALA A 1 777 ? -29.330 18.192 65.223 1.00 86.12 777 ALA A CA 1
ATOM 6155 C C . ALA A 1 777 ? -30.351 17.591 66.212 1.00 86.12 777 ALA A C 1
ATOM 6157 O O . ALA A 1 777 ? -30.576 18.135 67.296 1.00 86.12 777 ALA A O 1
ATOM 6158 N N . TRP A 1 778 ? -30.936 16.433 65.882 1.00 85.44 778 TRP A N 1
ATOM 6159 C CA . TRP A 1 778 ? -31.823 15.705 66.797 1.00 85.44 778 TRP A CA 1
ATOM 6160 C C . TRP A 1 778 ? -31.076 15.103 67.990 1.00 85.44 778 TRP A C 1
ATOM 6162 O O . TRP A 1 778 ? -31.566 15.187 69.117 1.00 85.44 778 TRP A O 1
ATOM 6172 N N . ASN A 1 779 ? -29.869 14.577 67.781 1.00 86.50 779 ASN A N 1
ATOM 6173 C CA . ASN A 1 779 ? -29.012 14.110 68.872 1.00 86.50 779 ASN A CA 1
ATOM 6174 C C . ASN A 1 779 ? -28.668 15.245 69.847 1.00 86.50 779 ASN A C 1
ATOM 6176 O O . ASN A 1 779 ? -28.674 15.032 71.058 1.00 86.50 779 ASN A O 1
ATOM 6180 N N . GLY A 1 780 ? -28.440 16.463 69.345 1.00 88.31 780 GLY A N 1
ATOM 6181 C CA . GLY A 1 780 ? -28.226 17.635 70.193 1.00 88.31 780 GLY A CA 1
ATOM 6182 C C . GLY A 1 780 ? -29.438 17.990 71.063 1.00 88.31 780 GLY A C 1
ATOM 6183 O O . GLY A 1 780 ? -29.260 18.371 72.221 1.00 88.31 780 GLY A O 1
ATOM 6184 N N . VAL A 1 781 ? -30.665 17.831 70.554 1.00 89.25 781 VAL A N 1
ATOM 6185 C CA . VAL A 1 781 ? -31.898 17.993 71.351 1.00 89.25 781 VAL A CA 1
ATOM 6186 C C . VAL A 1 781 ? -31.986 16.920 72.437 1.00 89.25 781 VAL A C 1
ATOM 6188 O O . VAL A 1 781 ? -32.249 17.239 73.595 1.00 89.25 781 VAL A O 1
ATOM 6191 N N . ILE A 1 782 ? -31.731 15.659 72.084 1.00 89.50 782 ILE A N 1
ATOM 6192 C CA . ILE A 1 782 ? -31.795 14.527 73.019 1.00 89.50 782 ILE A CA 1
ATOM 6193 C C . ILE A 1 782 ? -30.793 14.699 74.160 1.00 89.50 782 ILE A C 1
ATOM 6195 O O . ILE A 1 782 ? -31.185 14.603 75.321 1.00 89.50 782 ILE A O 1
ATOM 6199 N N . GLN A 1 783 ? -29.541 15.042 73.851 1.00 89.94 783 GLN A N 1
ATOM 6200 C CA . GLN A 1 783 ? -28.507 15.242 74.868 1.00 89.94 783 GLN A CA 1
ATOM 6201 C C . GLN A 1 783 ? -28.905 16.331 75.881 1.00 89.94 783 GLN A C 1
ATOM 6203 O O . GLN A 1 783 ? -28.653 16.199 77.078 1.00 89.94 783 GLN A O 1
ATOM 6208 N N . ARG A 1 784 ? -29.576 17.397 75.425 1.00 91.06 784 ARG A N 1
ATOM 6209 C CA . ARG A 1 784 ? -30.076 18.467 76.304 1.00 91.06 784 ARG A CA 1
ATOM 6210 C C . ARG A 1 784 ? -31.238 18.008 77.178 1.00 91.06 784 ARG A C 1
ATOM 6212 O O . ARG A 1 784 ? -31.285 18.371 78.349 1.00 91.06 784 ARG A O 1
ATOM 6219 N N . LEU A 1 785 ? -32.146 17.185 76.650 1.00 90.19 785 LEU A N 1
ATOM 6220 C CA . LEU A 1 785 ? -33.216 16.572 77.447 1.00 90.19 785 LEU A CA 1
ATOM 6221 C C . LEU A 1 785 ? -32.655 15.648 78.542 1.00 90.19 785 LEU A C 1
ATOM 6223 O O . LEU A 1 785 ? -33.137 15.678 79.674 1.00 90.19 785 LEU A O 1
ATOM 6227 N N . GLU A 1 786 ? -31.621 14.867 78.226 1.00 89.94 786 GLU A N 1
ATOM 6228 C CA . GLU A 1 786 ? -30.925 14.005 79.190 1.00 89.94 786 GLU A CA 1
ATOM 6229 C C . GLU A 1 786 ? -30.202 14.815 80.270 1.00 89.94 786 GLU A C 1
ATOM 6231 O O . GLU A 1 786 ? -30.352 14.525 81.459 1.00 89.94 786 GLU A O 1
ATOM 6236 N N . ALA A 1 787 ? -29.475 15.865 79.879 1.00 89.00 787 ALA A N 1
ATOM 6237 C CA . ALA A 1 787 ? -28.766 16.738 80.810 1.00 89.00 787 ALA A CA 1
ATOM 6238 C C . ALA A 1 787 ? -29.720 17.487 81.757 1.00 89.00 787 ALA A C 1
ATOM 6240 O O . ALA A 1 787 ? -29.452 17.560 82.957 1.00 89.00 787 ALA A O 1
ATOM 6241 N N . LEU A 1 788 ? -30.865 17.970 81.252 1.00 88.19 788 LEU A N 1
ATOM 6242 C CA . LEU A 1 788 ? -31.912 18.594 82.071 1.00 88.19 788 LEU A CA 1
ATOM 6243 C C . LEU A 1 788 ? -32.445 17.645 83.152 1.00 88.19 788 LEU A C 1
ATOM 6245 O O . LEU A 1 788 ? -32.616 18.058 84.296 1.00 88.19 788 LEU A O 1
ATOM 6249 N N . GLN A 1 789 ? -32.674 16.374 82.816 1.00 86.88 789 GLN A N 1
ATOM 6250 C CA . GLN A 1 789 ? -33.150 15.369 83.772 1.00 86.88 789 GLN A CA 1
ATOM 6251 C C . GLN A 1 789 ? -32.084 14.971 84.798 1.00 86.88 789 GLN A C 1
ATOM 6253 O O . GLN A 1 789 ? -32.417 14.646 85.937 1.00 86.88 789 GLN A O 1
ATOM 6258 N N . ALA A 1 790 ? -30.815 14.959 84.391 1.00 85.75 790 ALA A N 1
ATOM 6259 C CA . ALA A 1 790 ? -29.686 14.663 85.266 1.00 85.75 790 ALA A CA 1
ATOM 6260 C C . ALA A 1 790 ? -29.258 15.863 86.133 1.00 85.75 790 ALA A C 1
ATOM 6262 O O . ALA A 1 790 ? -28.351 15.708 86.950 1.00 85.75 790 ALA A O 1
ATOM 6263 N N . GLU A 1 791 ? -29.882 17.035 85.950 1.00 83.56 791 GLU A N 1
ATOM 6264 C CA . GLU A 1 791 ? -29.482 18.317 86.548 1.00 83.56 791 GLU A CA 1
ATOM 6265 C C . GLU A 1 791 ? -28.002 18.659 86.270 1.00 83.56 791 GLU A C 1
ATOM 6267 O O . GLU A 1 791 ? -27.277 19.165 87.127 1.00 83.56 791 GLU A O 1
ATOM 6272 N N . GLN A 1 792 ? -27.541 18.363 85.051 1.00 86.62 792 GLN A N 1
ATOM 6273 C CA . GLN A 1 792 ? -26.172 18.597 84.583 1.00 86.62 792 GLN A CA 1
ATOM 6274 C C . GLN A 1 792 ? -26.124 19.694 83.514 1.00 86.62 792 GLN A C 1
ATOM 6276 O O . GLN A 1 792 ? -27.128 20.017 82.876 1.00 86.62 792 GLN A O 1
ATOM 6281 N N . ASP A 1 793 ? -24.937 20.264 83.302 1.00 84.19 793 ASP A N 1
ATOM 6282 C CA . ASP A 1 793 ? -24.685 21.108 82.133 1.00 84.19 793 ASP A CA 1
ATOM 6283 C C . ASP A 1 793 ? -24.548 20.259 80.860 1.00 84.19 793 ASP A C 1
ATOM 6285 O O . ASP A 1 793 ? -24.106 19.109 80.896 1.00 84.19 793 ASP A O 1
ATOM 6289 N N . TRP A 1 794 ? -24.912 20.854 79.724 1.00 88.81 794 TRP A N 1
ATOM 6290 C CA . TRP A 1 794 ? -24.817 20.253 78.394 1.00 88.81 794 TRP A CA 1
ATOM 6291 C C . TRP A 1 794 ? -23.850 21.013 77.489 1.00 88.81 794 TRP A C 1
ATOM 6293 O O . TRP A 1 794 ? -23.518 22.179 77.722 1.00 88.81 794 TRP A O 1
ATOM 6303 N N . ASP A 1 795 ? -23.426 20.348 76.417 1.00 85.75 795 ASP A N 1
ATOM 6304 C CA . ASP A 1 795 ? -22.580 20.947 75.395 1.00 85.75 795 ASP A CA 1
ATOM 6305 C C . ASP A 1 795 ? -23.414 21.818 74.442 1.00 85.75 795 ASP A C 1
ATOM 6307 O O . ASP A 1 795 ? -24.082 21.333 73.528 1.00 85.75 795 ASP A O 1
ATOM 6311 N N . ALA A 1 796 ? -23.358 23.134 74.650 1.00 83.75 796 ALA A N 1
ATOM 6312 C CA . ALA A 1 796 ? -24.052 24.109 73.812 1.00 83.75 796 ALA A CA 1
ATOM 6313 C C . ALA A 1 796 ? -23.492 24.201 72.376 1.00 83.75 796 ALA A C 1
ATOM 6315 O O . ALA A 1 796 ? -24.076 24.897 71.547 1.00 83.75 796 ALA A O 1
ATOM 6316 N N . SER A 1 797 ? -22.375 23.528 72.063 1.00 84.19 797 SER A N 1
ATOM 6317 C CA . SER A 1 797 ? -21.799 23.515 70.712 1.00 84.19 797 SER A CA 1
ATOM 6318 C C . SER A 1 797 ? -22.501 22.550 69.751 1.00 84.19 797 SER A C 1
ATOM 6320 O O . SER A 1 797 ? -22.380 22.711 68.535 1.00 84.19 797 SER A O 1
ATOM 6322 N N . LEU A 1 798 ? -23.268 21.577 70.259 1.00 85.62 798 LEU A N 1
ATOM 6323 C CA . LEU A 1 798 ? -24.002 20.642 69.406 1.00 85.62 798 LEU A CA 1
ATOM 6324 C C . LEU A 1 798 ? -25.185 21.329 68.711 1.00 85.62 798 LEU A C 1
ATOM 6326 O O . LEU A 1 798 ? -25.921 22.068 69.370 1.00 85.62 798 LEU A O 1
ATOM 6330 N N . PRO A 1 799 ? -25.433 21.054 67.417 1.00 88.00 799 PRO A N 1
ATOM 6331 C CA . PRO A 1 799 ? -26.543 21.656 66.690 1.00 88.00 799 PRO A CA 1
ATOM 6332 C C . PRO A 1 799 ? -27.893 21.231 67.276 1.00 88.00 799 PRO A C 1
ATOM 6334 O O . PRO A 1 799 ? -28.033 20.148 67.840 1.00 88.00 799 PRO A O 1
ATOM 6337 N N . LEU A 1 800 ? -28.892 22.094 67.117 1.00 88.81 800 LEU A N 1
ATOM 6338 C CA . LEU A 1 800 ? -30.272 21.855 67.529 1.00 88.81 800 LEU A CA 1
ATOM 6339 C C . LEU A 1 800 ? -31.162 21.679 66.304 1.00 88.81 800 LEU A C 1
ATOM 6341 O O . LEU A 1 800 ? -30.941 22.310 65.270 1.00 88.81 800 LEU A O 1
ATOM 6345 N N . ALA A 1 801 ? -32.174 20.822 66.426 1.00 86.94 801 ALA A N 1
ATOM 6346 C CA . ALA A 1 801 ? -33.202 20.701 65.403 1.00 86.94 801 ALA A CA 1
ATOM 6347 C C . ALA A 1 801 ? -33.965 22.028 65.246 1.00 86.94 801 ALA A C 1
ATOM 6349 O O . ALA A 1 801 ? -34.138 22.785 66.205 1.00 86.94 801 ALA A O 1
ATOM 6350 N N . ASN A 1 802 ? -34.435 22.303 64.029 1.00 82.25 802 ASN A N 1
ATOM 6351 C CA . ASN A 1 802 ? -35.172 23.528 63.723 1.00 82.25 802 ASN A CA 1
ATOM 6352 C C . ASN A 1 802 ? -36.383 23.700 64.657 1.00 82.25 802 ASN A C 1
ATOM 6354 O O . ASN A 1 802 ? -37.157 22.767 64.863 1.00 82.25 802 ASN A O 1
ATOM 6358 N N . GLY A 1 803 ? -36.561 24.913 65.188 1.00 80.56 803 GLY A N 1
ATOM 6359 C CA . GLY A 1 803 ? -37.619 25.231 66.156 1.00 80.56 803 GLY A CA 1
ATOM 6360 C C . GLY A 1 803 ? -37.187 25.149 67.623 1.00 80.56 803 GLY A C 1
ATOM 6361 O O . GLY A 1 803 ? -37.976 25.520 68.487 1.00 80.56 803 GLY A O 1
ATOM 6362 N N . PHE A 1 804 ? -35.946 24.733 67.893 1.00 85.75 804 PHE A N 1
ATOM 6363 C CA . PHE A 1 804 ? -35.339 24.770 69.220 1.00 85.75 804 PHE A CA 1
ATOM 6364 C C . PHE A 1 804 ? -34.103 25.666 69.242 1.00 85.75 804 PHE A C 1
ATOM 6366 O O . PHE A 1 804 ? -33.255 25.605 68.353 1.00 85.75 804 PHE A O 1
ATOM 6373 N N . ASP A 1 805 ? -33.978 26.458 70.296 1.00 88.19 805 ASP A N 1
ATOM 6374 C CA . ASP A 1 805 ? -32.798 27.234 70.635 1.00 88.19 805 ASP A CA 1
ATOM 6375 C C . ASP A 1 805 ? -32.353 26.952 72.079 1.00 88.19 805 ASP A C 1
ATOM 6377 O O . ASP A 1 805 ? -33.016 26.258 72.854 1.00 88.19 805 ASP A O 1
ATOM 6381 N N . GLU A 1 806 ? -31.195 27.487 72.462 1.00 88.25 806 GLU A N 1
ATOM 6382 C CA . GLU A 1 806 ? -30.691 27.347 73.832 1.00 88.25 806 GLU A CA 1
ATOM 6383 C C . GLU A 1 806 ? -31.629 27.969 74.875 1.00 88.25 806 GLU A C 1
ATOM 6385 O O . GLU A 1 806 ? -31.668 27.510 76.019 1.00 88.25 806 GLU A O 1
ATOM 6390 N N . ALA A 1 807 ? -32.409 28.992 74.511 1.00 86.94 807 ALA A N 1
ATOM 6391 C CA . ALA A 1 807 ? -33.327 29.633 75.441 1.00 86.94 807 ALA A CA 1
ATOM 6392 C C . ALA A 1 807 ? -34.467 28.686 75.835 1.00 86.94 807 ALA A C 1
ATOM 6394 O O . ALA A 1 807 ? -34.844 28.678 77.008 1.00 86.94 807 ALA A O 1
ATOM 6395 N N . ASN A 1 808 ? -34.951 27.835 74.920 1.00 88.75 808 ASN A N 1
ATOM 6396 C CA . ASN A 1 808 ? -35.942 26.802 75.231 1.00 88.75 808 ASN A CA 1
ATOM 6397 C C . ASN A 1 808 ? -35.472 25.893 76.382 1.00 88.75 808 ASN A C 1
ATOM 6399 O O . ASN A 1 808 ? -36.206 25.691 77.351 1.00 88.75 808 ASN A O 1
ATOM 6403 N N . PHE A 1 809 ? -34.237 25.385 76.315 1.00 90.50 809 PHE A N 1
ATOM 6404 C CA . PHE A 1 809 ? -33.696 24.463 77.322 1.00 90.50 809 PHE A CA 1
ATOM 6405 C C . PHE A 1 809 ? -33.261 25.180 78.604 1.00 90.50 809 PHE A C 1
ATOM 6407 O O . PHE A 1 809 ? -33.532 24.696 79.703 1.00 90.50 809 PHE A O 1
ATOM 6414 N N . ARG A 1 810 ? -32.657 26.371 78.508 1.00 88.38 810 ARG A N 1
ATOM 6415 C CA . ARG A 1 810 ? -32.282 27.170 79.690 1.00 88.38 810 ARG A CA 1
ATOM 6416 C C . ARG A 1 810 ? -33.508 27.643 80.477 1.00 88.38 810 ARG A C 1
ATOM 6418 O O . ARG A 1 810 ? -33.485 27.629 81.706 1.00 88.38 810 ARG A O 1
ATOM 6425 N N . ALA A 1 811 ? -34.597 28.000 79.794 1.00 87.31 811 ALA A N 1
ATOM 6426 C CA . ALA A 1 811 ? -35.866 28.329 80.441 1.00 87.31 811 ALA A CA 1
ATOM 6427 C C . ALA A 1 811 ? -36.506 27.113 81.130 1.00 87.31 811 ALA A C 1
ATOM 6429 O O . ALA A 1 811 ? -37.167 27.279 82.154 1.00 87.31 811 ALA A O 1
ATOM 6430 N N . ALA A 1 812 ? -36.311 25.904 80.596 1.00 86.25 812 ALA A N 1
ATOM 6431 C CA . ALA A 1 812 ? -36.732 24.667 81.251 1.00 86.25 812 ALA A CA 1
ATOM 6432 C C . ALA A 1 812 ? -35.880 24.363 82.500 1.00 86.25 812 ALA A C 1
ATOM 6434 O O . ALA A 1 812 ? -36.434 24.017 83.539 1.00 86.25 812 ALA A O 1
ATOM 6435 N N . GLN A 1 813 ? -34.558 24.582 82.441 1.00 85.56 813 GLN A N 1
ATOM 6436 C CA . GLN A 1 813 ? -33.626 24.368 83.562 1.00 85.56 813 GLN A CA 1
ATOM 6437 C C . GLN A 1 813 ? -33.948 25.232 84.791 1.00 85.56 813 GLN A C 1
ATOM 6439 O O . GLN A 1 813 ? -33.827 24.777 85.923 1.00 85.56 813 GLN A O 1
ATOM 6444 N N . ALA A 1 814 ? -34.362 26.484 84.577 1.00 83.62 814 ALA A N 1
ATOM 6445 C CA . ALA A 1 814 ? -34.674 27.431 85.652 1.00 83.62 814 ALA A CA 1
ATOM 6446 C C . ALA A 1 814 ? -36.108 27.296 86.209 1.00 83.62 814 ALA A C 1
ATOM 6448 O O . ALA A 1 814 ? -36.524 28.098 87.050 1.00 83.62 814 ALA A O 1
ATOM 6449 N N . ARG A 1 815 ? -36.895 26.332 85.717 1.00 84.38 815 ARG A N 1
ATOM 6450 C CA . ARG A 1 815 ? -38.331 26.250 85.981 1.00 84.38 815 ARG A CA 1
ATOM 6451 C C . ARG A 1 815 ? -38.644 25.482 87.264 1.00 84.38 815 ARG A C 1
ATOM 6453 O O . ARG A 1 815 ? -38.143 24.388 87.495 1.00 84.38 815 ARG A O 1
ATOM 6460 N N . THR A 1 816 ? -39.536 26.041 88.078 1.00 78.81 816 THR A N 1
ATOM 6461 C CA . THR A 1 816 ? -39.979 25.446 89.351 1.00 78.81 816 THR A CA 1
ATOM 6462 C C . THR A 1 816 ? -41.415 24.911 89.319 1.00 78.81 816 THR A C 1
ATOM 6464 O O . THR A 1 816 ? -41.782 24.118 90.185 1.00 78.81 816 THR A O 1
ATOM 6467 N N . GLU A 1 817 ? -42.216 25.297 88.320 1.00 81.56 817 GLU A N 1
ATOM 6468 C CA . GLU A 1 817 ? -43.618 24.890 88.147 1.00 81.56 817 GLU A CA 1
ATOM 6469 C C . GLU A 1 817 ? -43.819 24.129 86.826 1.00 81.56 817 GLU A C 1
ATOM 6471 O O . GLU A 1 817 ? -43.397 24.590 85.764 1.00 81.56 817 GLU A O 1
ATOM 6476 N N . PHE A 1 818 ? -44.490 22.975 86.887 1.00 84.88 818 PHE A N 1
ATOM 6477 C CA . PHE A 1 818 ? -44.719 22.080 85.746 1.00 84.88 818 PHE A CA 1
ATOM 6478 C C . PHE A 1 818 ? -46.219 21.853 85.548 1.00 84.88 818 PHE A C 1
ATOM 6480 O O . PHE A 1 818 ? -46.932 21.560 86.509 1.00 84.88 818 PHE A O 1
ATOM 6487 N N . THR A 1 819 ? -46.699 21.998 84.313 1.00 83.00 819 THR A N 1
ATOM 6488 C CA . THR A 1 819 ? -48.136 21.952 83.971 1.00 83.00 819 THR A CA 1
ATOM 6489 C C . THR A 1 819 ? -48.507 20.777 83.073 1.00 83.00 819 THR A C 1
ATOM 6491 O O . THR A 1 819 ? -49.690 20.503 82.888 1.00 83.00 819 THR A O 1
ATOM 6494 N N . GLU A 1 820 ? -47.515 20.104 82.495 1.00 88.94 820 GLU A N 1
ATOM 6495 C CA . GLU A 1 820 ? -47.701 19.004 81.552 1.00 88.94 820 GLU A CA 1
ATOM 6496 C C . GLU A 1 820 ? -47.421 17.647 82.214 1.00 88.94 820 GLU A C 1
ATOM 6498 O O . GLU A 1 820 ? -46.526 17.518 83.054 1.00 88.94 820 GLU A O 1
ATOM 6503 N N . ASP A 1 821 ? -48.179 16.623 81.815 1.00 88.62 821 ASP A N 1
ATOM 6504 C CA . ASP A 1 821 ? -48.017 15.248 82.296 1.00 88.62 821 ASP A CA 1
ATOM 6505 C C . ASP A 1 821 ? -47.039 14.464 81.407 1.00 88.62 821 ASP A C 1
ATOM 6507 O O . ASP A 1 821 ? -47.340 14.131 80.256 1.00 88.62 821 ASP A O 1
ATOM 6511 N N . ALA A 1 822 ? -45.874 14.127 81.965 1.00 86.81 822 ALA A N 1
ATOM 6512 C CA . ALA A 1 822 ? -44.838 13.361 81.280 1.00 86.81 822 ALA A CA 1
ATOM 6513 C C . ALA A 1 822 ? -45.328 11.974 80.819 1.00 86.81 822 ALA A C 1
ATOM 6515 O O . ALA A 1 822 ? -44.908 11.499 79.763 1.00 86.81 822 ALA A O 1
ATOM 6516 N N . GLY A 1 823 ? -46.243 11.331 81.557 1.00 88.50 823 GLY A N 1
ATOM 6517 C CA . GLY A 1 823 ? -46.810 10.035 81.171 1.00 88.50 823 GLY A CA 1
ATOM 6518 C C . GLY A 1 823 ? -47.629 10.131 79.882 1.00 88.50 823 GLY A C 1
ATOM 6519 O O . GLY A 1 823 ? -47.388 9.388 78.928 1.00 88.50 823 GLY A O 1
ATOM 6520 N N . ALA A 1 824 ? -48.531 11.113 79.809 1.00 88.44 824 ALA A N 1
ATOM 6521 C CA . ALA A 1 824 ? -49.305 11.397 78.602 1.00 88.44 824 ALA A CA 1
ATOM 6522 C C . ALA A 1 824 ? -48.420 11.797 77.406 1.00 88.44 824 ALA A C 1
ATOM 6524 O O . ALA A 1 824 ? -48.688 11.384 76.275 1.00 88.44 824 ALA A O 1
ATOM 6525 N N . LEU A 1 825 ? -47.341 12.554 77.634 1.00 91.50 825 LEU A N 1
ATOM 6526 C CA . LEU A 1 825 ? -46.398 12.934 76.576 1.00 91.50 825 LEU A CA 1
ATOM 6527 C C . LEU A 1 825 ? -45.573 11.747 76.049 1.00 91.50 825 LEU A C 1
ATOM 6529 O O . LEU A 1 825 ? -45.345 11.675 74.839 1.00 91.50 825 LEU A O 1
ATOM 6533 N N . CYS A 1 826 ? -45.191 10.787 76.903 1.00 91.69 826 CYS A N 1
ATOM 6534 C CA . CYS A 1 826 ? -44.575 9.525 76.465 1.00 91.69 826 CYS A CA 1
ATOM 6535 C C . CYS A 1 826 ? -45.498 8.779 75.500 1.00 91.69 826 CYS A C 1
ATOM 6537 O O . CYS A 1 826 ? -45.087 8.426 74.398 1.00 91.69 826 CYS A O 1
ATOM 6539 N N . VAL A 1 827 ? -46.767 8.606 75.879 1.00 90.44 827 VAL A N 1
ATOM 6540 C CA . VAL A 1 827 ? -47.766 7.921 75.048 1.00 90.44 827 VAL A CA 1
ATOM 6541 C C . VAL A 1 827 ? -47.999 8.661 73.728 1.00 90.44 827 VAL A C 1
ATOM 6543 O O . VAL A 1 827 ? -48.107 8.029 72.679 1.00 90.44 827 VAL A O 1
ATOM 6546 N N . ALA A 1 828 ? -48.028 9.996 73.743 1.00 89.44 828 ALA A N 1
ATOM 6547 C CA . ALA A 1 828 ? -48.162 10.793 72.526 1.00 89.44 828 ALA A CA 1
ATOM 6548 C C . ALA A 1 828 ? -46.971 10.619 71.566 1.00 89.44 828 ALA A C 1
ATOM 6550 O O . ALA A 1 828 ? -47.182 10.431 70.366 1.00 89.44 828 ALA A O 1
ATOM 6551 N N . MET A 1 829 ? -45.737 10.631 72.082 1.00 90.00 829 MET A N 1
ATOM 6552 C CA . MET A 1 829 ? -44.532 10.416 71.273 1.00 90.00 829 MET A CA 1
ATOM 6553 C C . MET A 1 829 ? -44.437 8.967 70.771 1.00 90.00 829 MET A C 1
ATOM 6555 O O . MET A 1 829 ? -44.068 8.736 69.624 1.00 90.00 829 MET A O 1
ATOM 6559 N N . GLU A 1 830 ? -44.842 7.982 71.576 1.00 91.81 830 GLU A N 1
ATOM 6560 C CA . GLU A 1 830 ? -44.934 6.568 71.180 1.00 91.81 830 GLU A CA 1
ATOM 6561 C C . GLU A 1 830 ? -45.967 6.348 70.061 1.00 91.81 830 GLU A C 1
ATOM 6563 O O . GLU A 1 830 ? -45.726 5.560 69.144 1.00 91.81 830 GLU A O 1
ATOM 6568 N N . ILE A 1 831 ? -47.106 7.053 70.097 1.00 87.81 831 ILE A N 1
ATOM 6569 C CA . ILE A 1 831 ? -48.086 7.050 69.000 1.00 87.81 831 ILE A CA 1
ATOM 6570 C C . ILE A 1 831 ? -47.458 7.640 67.731 1.00 87.81 831 ILE A C 1
ATOM 6572 O O . ILE A 1 831 ? -47.578 7.028 66.670 1.00 87.81 831 ILE A O 1
ATOM 6576 N N . LEU A 1 832 ? -46.765 8.782 67.835 1.00 86.81 832 LEU A N 1
ATOM 6577 C CA . LEU A 1 832 ? -46.100 9.434 66.699 1.00 86.81 832 LEU A CA 1
ATOM 6578 C C . LEU A 1 832 ? -44.993 8.555 66.086 1.00 86.81 832 LEU A C 1
ATOM 6580 O O . LEU A 1 832 ? -44.866 8.472 64.869 1.00 86.81 832 LEU A O 1
ATOM 6584 N N . ALA A 1 833 ? -44.235 7.849 66.924 1.00 87.06 833 ALA A N 1
ATOM 6585 C CA . ALA A 1 833 ? -43.159 6.941 66.530 1.00 87.06 833 ALA A CA 1
ATOM 6586 C C . ALA A 1 833 ? -43.637 5.535 66.114 1.00 87.06 833 ALA A C 1
ATOM 6588 O O . ALA A 1 833 ? -42.824 4.667 65.776 1.00 87.06 833 ALA A O 1
ATOM 6589 N N . ASN A 1 834 ? -44.947 5.272 66.193 1.00 87.25 834 ASN A N 1
ATOM 6590 C CA . ASN A 1 834 ? -45.543 3.953 65.992 1.00 87.25 834 ASN A CA 1
ATOM 6591 C C . ASN A 1 834 ? -44.829 2.853 66.819 1.00 87.25 834 ASN A C 1
ATOM 6593 O O . ASN A 1 834 ? -44.350 1.841 66.292 1.00 87.25 834 ASN A O 1
ATOM 6597 N N . ILE A 1 835 ? -44.676 3.100 68.123 1.00 88.69 835 ILE A N 1
ATOM 6598 C CA . ILE A 1 835 ? -44.167 2.167 69.145 1.00 88.69 835 ILE A CA 1
ATOM 6599 C C . ILE A 1 835 ? -45.312 1.832 70.092 1.00 88.69 835 ILE A C 1
ATOM 6601 O O . ILE A 1 835 ? -46.089 2.724 70.417 1.00 88.69 835 ILE A O 1
ATOM 6605 N N . ASP A 1 836 ? -45.435 0.584 70.542 1.00 87.00 836 ASP A N 1
ATOM 6606 C CA . ASP A 1 836 ? -46.442 0.193 71.535 1.00 87.00 836 ASP A CA 1
ATOM 6607 C C . ASP A 1 836 ? -46.158 0.802 72.918 1.00 87.00 836 ASP A C 1
ATOM 6609 O O . ASP A 1 836 ? -45.025 0.783 73.395 1.00 87.00 836 ASP A O 1
ATOM 6613 N N . SER A 1 837 ? -47.205 1.308 73.577 1.00 88.62 837 SER A N 1
ATOM 6614 C CA . SER A 1 837 ? -47.119 1.782 74.966 1.00 88.62 837 SER A CA 1
ATOM 6615 C C . SER A 1 837 ? -47.132 0.603 75.953 1.00 88.62 837 SER A C 1
ATOM 6617 O O . SER A 1 837 ? -47.764 -0.421 75.662 1.00 88.62 837 SER A O 1
ATOM 6619 N N . PRO A 1 838 ? -46.509 0.728 77.142 1.00 87.12 838 PRO A N 1
ATOM 6620 C CA . PRO A 1 838 ? -46.558 -0.281 78.198 1.00 87.12 838 PRO A CA 1
ATOM 6621 C C . PRO A 1 838 ? -47.984 -0.647 78.611 1.00 87.12 838 PRO A C 1
ATOM 6623 O O . PRO A 1 838 ? -48.926 0.127 78.436 1.00 87.12 838 PRO A O 1
ATOM 6626 N N . GLU A 1 839 ? -48.152 -1.828 79.211 1.00 83.19 839 GLU A N 1
ATOM 6627 C CA . GLU A 1 839 ? -49.482 -2.370 79.526 1.00 83.19 839 GLU A CA 1
ATOM 6628 C C . GLU A 1 839 ? -50.330 -1.449 80.412 1.00 83.19 839 GLU A C 1
ATOM 6630 O O . GLU A 1 839 ? -51.545 -1.378 80.233 1.00 83.19 839 GLU A O 1
ATOM 6635 N N . GLN A 1 840 ? -49.678 -0.709 81.312 1.00 84.19 840 GLN A N 1
ATOM 6636 C CA . GLN A 1 840 ? -50.301 0.231 82.247 1.00 84.19 840 GLN A CA 1
ATOM 6637 C C . GLN A 1 840 ? -50.916 1.452 81.533 1.00 84.19 840 GLN A C 1
ATOM 6639 O O . GLN A 1 840 ? -51.921 1.984 81.995 1.00 84.19 840 GLN A O 1
ATOM 6644 N N . ASP A 1 841 ? -50.381 1.825 80.364 1.00 88.25 841 ASP A N 1
ATOM 6645 C CA . ASP A 1 841 ? -50.775 3.014 79.596 1.00 88.25 841 ASP A CA 1
ATOM 6646 C C . ASP A 1 841 ? -51.675 2.684 78.387 1.00 88.25 841 ASP A C 1
ATOM 6648 O O . ASP A 1 841 ? -52.062 3.578 77.632 1.00 88.25 841 ASP A O 1
ATOM 6652 N N . ARG A 1 842 ? -52.053 1.410 78.173 1.00 84.25 842 ARG A N 1
ATOM 6653 C CA . ARG A 1 842 ? -52.882 0.991 77.017 1.00 84.25 842 ARG A CA 1
ATOM 6654 C C . ARG A 1 842 ? -54.228 1.716 76.951 1.00 84.25 842 ARG A C 1
ATOM 6656 O O . ARG A 1 842 ? -54.681 2.066 75.861 1.00 84.25 842 ARG A O 1
ATOM 6663 N N . SER A 1 843 ? -54.864 1.944 78.100 1.00 84.50 843 SER A N 1
ATOM 6664 C CA . SER A 1 843 ? -56.134 2.675 78.186 1.00 84.50 843 SER A CA 1
ATOM 6665 C C . SER A 1 843 ? -55.960 4.151 77.816 1.00 84.50 843 SER A C 1
ATOM 6667 O O . SER A 1 843 ? -56.756 4.682 77.041 1.00 84.50 843 SER A O 1
ATOM 6669 N N . LEU A 1 844 ? -54.887 4.790 78.297 1.00 86.19 844 LEU A N 1
ATOM 6670 C CA . LEU A 1 844 ? -54.532 6.171 77.970 1.00 86.19 844 LEU A CA 1
ATOM 6671 C C . LEU A 1 844 ? -54.224 6.320 76.476 1.00 86.19 844 LEU A C 1
ATOM 6673 O O . LEU A 1 844 ? -54.781 7.199 75.823 1.00 86.19 844 LEU A O 1
ATOM 6677 N N . ARG A 1 845 ? -53.436 5.404 75.905 1.00 88.62 845 ARG A N 1
ATOM 6678 C CA . ARG A 1 845 ? -53.133 5.359 74.468 1.00 88.62 845 ARG A CA 1
ATOM 6679 C C . ARG A 1 845 ? -54.392 5.249 73.619 1.00 88.62 845 ARG A C 1
ATOM 6681 O O . ARG A 1 845 ? -54.557 6.021 72.678 1.00 88.62 845 ARG A O 1
ATOM 6688 N N . MET A 1 846 ? -55.286 4.317 73.953 1.00 84.19 846 MET A N 1
ATOM 6689 C CA . MET A 1 846 ? -56.527 4.127 73.205 1.00 84.19 846 MET A CA 1
ATOM 6690 C C . MET A 1 846 ? -57.415 5.374 73.274 1.00 84.19 846 MET A C 1
ATOM 6692 O O . MET A 1 846 ? -57.923 5.811 72.243 1.00 84.19 846 MET A O 1
ATOM 6696 N N . ASN A 1 847 ? -57.525 6.005 74.447 1.00 85.50 847 ASN A N 1
ATOM 6697 C CA . ASN A 1 847 ? -58.236 7.274 74.599 1.00 85.50 847 ASN A CA 1
ATOM 6698 C C . ASN A 1 847 ? -57.600 8.393 73.762 1.00 85.50 847 ASN A C 1
ATOM 6700 O O . ASN A 1 847 ? -58.321 9.085 73.053 1.00 85.50 847 ASN A O 1
ATOM 6704 N N . MET A 1 848 ? -56.271 8.538 73.769 1.00 84.94 848 MET A N 1
ATOM 6705 C CA . MET A 1 848 ? -55.564 9.556 72.979 1.00 84.94 848 MET A CA 1
ATOM 6706 C C . MET A 1 848 ? -55.687 9.319 71.469 1.00 84.94 848 MET A C 1
ATOM 6708 O O . MET A 1 848 ? -55.835 10.272 70.711 1.00 84.94 848 MET A O 1
ATOM 6712 N N . GLN A 1 849 ? -55.673 8.065 71.009 1.00 82.00 849 GLN A N 1
ATOM 6713 C CA . GLN A 1 849 ? -55.889 7.728 69.597 1.00 82.00 849 GLN A CA 1
ATOM 6714 C C . GLN A 1 849 ? -57.332 8.008 69.158 1.00 82.00 849 GLN A C 1
ATOM 6716 O O . GLN A 1 849 ? -57.543 8.558 68.079 1.00 82.00 849 GLN A O 1
ATOM 6721 N N . VAL A 1 850 ? -58.323 7.695 69.999 1.00 79.88 850 VAL A N 1
ATOM 6722 C CA . VAL A 1 850 ? -59.735 8.030 69.743 1.00 79.88 850 VAL A CA 1
ATOM 6723 C C . VAL A 1 850 ? -59.953 9.543 69.784 1.00 79.88 850 VAL A C 1
ATOM 6725 O O . VAL A 1 850 ? -60.650 10.074 68.925 1.00 79.88 850 VAL A O 1
ATOM 6728 N N . GLN A 1 851 ? -59.321 10.250 70.721 1.00 76.81 851 GLN A N 1
ATOM 6729 C CA . GLN A 1 851 ? -59.382 11.706 70.824 1.00 76.81 851 GLN A CA 1
ATOM 6730 C C . GLN A 1 851 ? -58.740 12.381 69.607 1.00 76.81 851 GLN A C 1
ATOM 6732 O O . GLN A 1 851 ? -59.345 13.276 69.033 1.00 76.81 851 GLN A O 1
ATOM 6737 N N . ARG A 1 852 ? -57.592 11.891 69.126 1.00 75.69 852 ARG A N 1
ATOM 6738 C CA . ARG A 1 852 ? -56.968 12.347 67.871 1.00 75.69 852 ARG A CA 1
ATOM 6739 C C . ARG A 1 852 ? -57.854 12.097 66.648 1.00 75.69 852 ARG A C 1
ATOM 6741 O O . ARG A 1 852 ? -57.922 12.940 65.760 1.00 75.69 852 ARG A O 1
ATOM 6748 N N . LEU A 1 853 ? -58.562 10.965 66.604 1.00 68.88 853 LEU A N 1
ATOM 6749 C CA . LEU A 1 853 ? -59.548 10.680 65.554 1.00 68.88 853 LEU A CA 1
ATOM 6750 C C . LEU A 1 853 ? -60.782 11.599 65.653 1.00 68.88 853 LEU A C 1
ATOM 6752 O O . LEU A 1 853 ? -61.328 11.989 64.621 1.00 68.88 853 LEU A O 1
ATOM 6756 N N . ALA A 1 854 ? -61.203 11.963 66.871 1.00 65.94 854 ALA A N 1
ATOM 6757 C CA . ALA A 1 854 ? -62.362 12.815 67.152 1.00 65.94 854 ALA A CA 1
ATOM 6758 C C . ALA A 1 854 ? -62.089 14.319 66.959 1.00 65.94 854 ALA A C 1
ATOM 6760 O O . ALA A 1 854 ? -62.964 15.041 66.487 1.00 65.94 854 ALA A O 1
ATOM 6761 N N . GLU A 1 855 ? -60.879 14.791 67.274 1.00 64.56 855 GLU A N 1
ATOM 6762 C CA . GLU A 1 855 ? -60.411 16.168 67.035 1.00 64.56 855 GLU A CA 1
ATOM 6763 C C . GLU A 1 855 ? -60.156 16.457 65.543 1.00 64.56 855 GLU A C 1
ATOM 6765 O O . GLU A 1 855 ? -60.001 17.615 65.142 1.00 64.56 855 GLU A O 1
ATOM 6770 N N . GLY A 1 856 ? -60.231 15.414 64.712 1.00 48.97 856 GLY A N 1
ATOM 6771 C CA . GLY A 1 856 ? -60.312 15.481 63.263 1.00 48.97 856 GLY A CA 1
ATOM 6772 C C . GLY A 1 856 ? -59.086 14.889 62.582 1.00 48.97 856 GLY A C 1
ATOM 6773 O O . GLY A 1 856 ? -57.948 15.182 62.945 1.00 48.97 856 GLY A O 1
ATOM 6774 N N . LEU A 1 857 ? -59.336 14.108 61.524 1.00 50.03 857 LEU A N 1
ATOM 6775 C CA . LEU A 1 857 ? -58.355 13.840 60.476 1.00 50.03 857 LEU A CA 1
ATOM 6776 C C . LEU A 1 857 ? -57.678 15.159 60.062 1.00 50.03 857 LEU A C 1
ATOM 6778 O O . LEU A 1 857 ? -58.270 15.970 59.355 1.00 50.03 857 LEU A O 1
ATOM 6782 N N . GLY A 1 858 ? -56.435 15.357 60.497 1.00 51.34 858 GLY A N 1
ATOM 6783 C CA . GLY A 1 858 ? -55.525 16.342 59.925 1.00 51.34 858 GLY A CA 1
ATOM 6784 C C . GLY A 1 858 ? -55.843 17.810 60.212 1.00 51.34 858 GLY A C 1
ATOM 6785 O O . GLY A 1 858 ? -55.996 18.595 59.277 1.00 51.34 858 GLY A O 1
ATOM 6786 N N . LYS A 1 859 ? -55.752 18.255 61.472 1.00 55.03 859 LYS A N 1
ATOM 6787 C CA . LYS A 1 859 ? -55.241 19.618 61.716 1.00 55.03 859 LYS A CA 1
ATOM 6788 C C . LYS A 1 859 ? -53.726 19.651 61.476 1.00 55.03 859 LYS A C 1
ATOM 6790 O O . LYS A 1 859 ? -52.941 19.659 62.410 1.00 55.03 859 LYS A O 1
ATOM 6795 N N . GLY A 1 860 ? -53.368 19.617 60.190 1.00 59.66 860 GLY A N 1
ATOM 6796 C CA . GLY A 1 860 ? -52.266 20.324 59.522 1.00 59.66 860 GLY A CA 1
ATOM 6797 C C . GLY A 1 860 ? -50.830 20.298 60.055 1.00 59.66 860 GLY A C 1
ATOM 6798 O O . GLY A 1 860 ? -50.019 21.008 59.472 1.00 59.66 860 GLY A O 1
ATOM 6799 N N . LEU A 1 861 ? -50.495 19.555 61.108 1.00 65.00 861 LEU A N 1
ATOM 6800 C CA . LEU A 1 861 ? -49.118 19.466 61.593 1.00 65.00 861 LEU A CA 1
ATOM 6801 C C . LEU A 1 861 ? -48.390 18.336 60.864 1.00 65.00 861 LEU A C 1
ATOM 6803 O O . LEU A 1 861 ? -48.881 17.207 60.806 1.00 65.00 861 LEU A O 1
ATOM 6807 N N . SER A 1 862 ? -47.227 18.637 60.285 1.00 77.69 862 SER A N 1
ATOM 6808 C CA . SER A 1 862 ? -46.315 17.588 59.825 1.00 77.69 862 SER A CA 1
ATOM 6809 C C . SER A 1 862 ? -45.834 16.761 61.024 1.00 77.69 862 SER A C 1
ATOM 6811 O O . SER A 1 862 ? -45.814 17.252 62.153 1.00 77.69 862 SER A O 1
ATOM 6813 N N . ALA A 1 863 ? -45.400 15.518 60.795 1.00 77.06 863 ALA A N 1
ATOM 6814 C CA . ALA A 1 863 ? -44.831 14.685 61.859 1.00 77.06 863 ALA A CA 1
ATOM 6815 C C . ALA A 1 863 ? -43.649 15.373 62.575 1.00 77.06 863 ALA A C 1
ATOM 6817 O O . ALA A 1 863 ? -43.432 15.159 63.765 1.00 77.06 863 ALA A O 1
ATOM 6818 N N . GLU A 1 864 ? -42.913 16.232 61.865 1.00 79.38 864 GLU A N 1
ATOM 6819 C CA . GLU A 1 864 ? -41.848 17.075 62.412 1.00 79.38 864 GLU A CA 1
ATOM 6820 C C . GLU A 1 864 ? -42.395 18.185 63.325 1.00 79.38 864 GLU A C 1
ATOM 6822 O O . GLU A 1 864 ? -41.901 18.372 64.434 1.00 79.38 864 GLU A O 1
ATOM 6827 N N . GLN A 1 865 ? -43.460 18.877 62.911 1.00 82.19 865 GLN A N 1
ATOM 6828 C CA . GLN A 1 865 ? -44.101 19.913 63.726 1.00 82.19 865 GLN A CA 1
ATOM 6829 C C . GLN A 1 865 ? -44.768 19.331 64.978 1.00 82.19 865 GLN A C 1
ATOM 6831 O O . GLN A 1 865 ? -44.675 19.913 66.056 1.00 82.19 865 GLN A O 1
ATOM 6836 N N . GLU A 1 866 ? -45.414 18.170 64.859 1.00 85.12 866 GLU A N 1
ATOM 6837 C CA . GLU A 1 866 ? -46.015 17.469 65.996 1.00 85.12 866 GLU A CA 1
ATOM 6838 C C . GLU A 1 866 ? -44.943 17.015 66.997 1.00 85.12 866 GLU A C 1
ATOM 6840 O O . GLU A 1 866 ? -45.094 17.192 68.206 1.00 85.12 866 GLU A O 1
ATOM 6845 N N . ARG A 1 867 ? -43.814 16.503 66.499 1.00 87.75 867 ARG A N 1
ATOM 6846 C CA . ARG A 1 867 ? -42.651 16.144 67.319 1.00 87.75 867 ARG A CA 1
ATOM 6847 C C . ARG A 1 867 ? -42.084 17.346 68.056 1.00 87.75 867 ARG A C 1
ATOM 6849 O O . ARG A 1 867 ? -41.828 17.244 69.254 1.00 87.75 867 ARG A O 1
ATOM 6856 N N . ALA A 1 868 ? -41.929 18.473 67.363 1.00 86.00 868 ALA A N 1
ATOM 6857 C CA . ALA A 1 868 ? -41.428 19.697 67.969 1.00 86.00 868 ALA A CA 1
ATOM 6858 C C . ALA A 1 868 ? -42.344 20.172 69.113 1.00 86.00 868 ALA A C 1
ATOM 6860 O O . ALA A 1 868 ? -41.874 20.442 70.217 1.00 86.00 868 ALA A O 1
ATOM 6861 N N . GLN A 1 869 ? -43.664 20.156 68.900 1.00 87.25 869 GLN A N 1
ATOM 6862 C CA . GLN A 1 869 ? -44.640 20.503 69.940 1.00 87.25 869 GLN A CA 1
ATOM 6863 C C . GLN A 1 869 ? -44.597 19.559 71.144 1.00 87.25 869 GLN A C 1
ATOM 6865 O O . GLN A 1 869 ? -44.720 20.004 72.285 1.00 87.25 869 GLN A O 1
ATOM 6870 N N . LEU A 1 870 ? -44.434 18.252 70.924 1.00 89.25 870 LEU A N 1
ATOM 6871 C CA . LEU A 1 870 ? -44.339 17.293 72.024 1.00 89.25 870 LEU A CA 1
ATOM 6872 C C . LEU A 1 870 ? -43.093 17.524 72.882 1.00 89.25 870 LEU A C 1
ATOM 6874 O O . LEU A 1 870 ? -43.177 17.388 74.099 1.00 89.25 870 LEU A O 1
ATOM 6878 N N . ILE A 1 871 ? -41.967 17.906 72.276 1.00 90.06 871 ILE A N 1
ATOM 6879 C CA . ILE A 1 871 ? -40.739 18.247 73.007 1.00 90.06 871 ILE A CA 1
ATOM 6880 C C . ILE A 1 871 ? -40.900 19.581 73.747 1.00 90.06 871 ILE A C 1
ATOM 6882 O O . ILE A 1 871 ? -40.527 19.673 74.910 1.00 90.06 871 ILE A O 1
ATOM 6886 N N . GLU A 1 872 ? -41.505 20.602 73.137 1.00 89.31 872 GLU A N 1
ATOM 6887 C CA . GLU A 1 872 ? -41.778 21.875 73.822 1.00 89.31 872 GLU A CA 1
ATOM 6888 C C . GLU A 1 872 ? -42.669 21.672 75.060 1.00 89.31 872 GLU A C 1
ATOM 6890 O O . GLU A 1 872 ? -42.407 22.217 76.133 1.00 89.31 872 GLU A O 1
ATOM 6895 N N . ARG A 1 873 ? -43.694 20.821 74.943 1.00 90.44 873 ARG A N 1
ATOM 6896 C CA . ARG A 1 873 ? -44.535 20.423 76.080 1.00 90.44 873 ARG A CA 1
ATOM 6897 C C . ARG A 1 873 ? -43.768 19.577 77.092 1.00 90.44 873 ARG A C 1
ATOM 6899 O O . ARG A 1 873 ? -43.967 19.747 78.292 1.00 90.44 873 ARG A O 1
ATOM 6906 N N . TRP A 1 874 ? -42.856 18.720 76.634 1.00 91.81 874 TRP A N 1
ATOM 6907 C CA . TRP A 1 874 ? -41.974 17.941 77.503 1.00 91.81 874 TRP A CA 1
ATOM 6908 C C . TRP A 1 874 ? -41.094 18.831 78.381 1.00 91.81 874 TRP A C 1
ATOM 6910 O O . TRP A 1 874 ? -40.979 18.570 79.578 1.00 91.81 874 TRP A O 1
ATOM 6920 N N . LEU A 1 875 ? -40.569 19.933 77.835 1.00 89.81 875 LEU A N 1
ATOM 6921 C CA . LEU A 1 875 ? -39.809 20.941 78.588 1.00 89.81 875 LEU A CA 1
ATOM 6922 C C . LEU A 1 875 ? -40.627 21.612 79.715 1.00 89.81 875 LEU A C 1
ATOM 6924 O O . LEU A 1 875 ? -40.049 22.221 80.614 1.00 89.81 875 LEU A O 1
ATOM 6928 N N . ASN A 1 876 ? -41.960 21.476 79.705 1.00 90.06 876 ASN A N 1
ATOM 6929 C CA . ASN A 1 876 ? -42.881 21.975 80.734 1.00 90.06 876 ASN A CA 1
ATOM 6930 C C . ASN A 1 876 ? -43.405 20.869 81.674 1.00 90.06 876 ASN A C 1
ATOM 6932 O O . ASN A 1 876 ? -44.366 21.096 82.419 1.00 90.06 876 ASN A O 1
ATOM 6936 N N . SER A 1 877 ? -42.793 19.682 81.646 1.00 88.62 877 SER A N 1
ATOM 6937 C CA . SER A 1 877 ? -43.170 18.517 82.453 1.00 88.62 877 SER A CA 1
ATOM 6938 C C . SER A 1 877 ? -42.076 18.136 83.456 1.00 88.62 877 SER A C 1
ATOM 6940 O O . SER A 1 877 ? -40.902 18.445 83.258 1.00 88.62 877 SER A O 1
ATOM 6942 N N . LYS A 1 878 ? -42.455 17.445 84.538 1.00 85.19 878 LYS A N 1
ATOM 6943 C CA . LYS A 1 878 ? -41.507 16.830 85.477 1.00 85.19 878 LYS A CA 1
ATOM 6944 C C . LYS A 1 878 ? -41.563 15.315 85.318 1.00 85.19 878 LYS A C 1
ATOM 6946 O O . LYS A 1 878 ? -42.529 14.693 85.753 1.00 85.19 878 LYS A O 1
ATOM 6951 N N . ALA A 1 879 ? -40.541 14.740 84.695 1.00 85.81 879 ALA A N 1
ATOM 6952 C CA . ALA A 1 879 ? -40.491 13.322 84.356 1.00 85.81 879 ALA A CA 1
ATOM 6953 C C . ALA A 1 879 ? -39.607 12.514 85.320 1.00 85.81 879 ALA A C 1
ATOM 6955 O O . ALA A 1 879 ? -38.706 13.040 85.979 1.00 85.81 879 ALA A O 1
ATOM 6956 N N . THR A 1 880 ? -39.848 11.205 85.393 1.00 87.75 880 THR A N 1
ATOM 6957 C CA . THR A 1 880 ? -38.887 10.247 85.957 1.00 87.75 880 THR A CA 1
ATOM 6958 C C . THR A 1 880 ? -37.850 9.842 84.906 1.00 87.75 880 THR A C 1
ATOM 6960 O O . THR A 1 880 ? -38.088 9.963 83.705 1.00 87.75 880 THR A O 1
ATOM 6963 N N . ALA A 1 881 ? -36.713 9.288 85.338 1.00 85.62 881 ALA A N 1
ATOM 6964 C CA . ALA A 1 881 ? -35.701 8.762 84.415 1.00 85.62 881 ALA A CA 1
ATOM 6965 C C . ALA A 1 881 ? -36.265 7.673 83.475 1.00 85.62 881 ALA A C 1
ATOM 6967 O O . ALA A 1 881 ? -35.876 7.589 82.312 1.00 85.62 881 ALA A O 1
ATOM 6968 N N . GLU A 1 882 ? -37.219 6.870 83.955 1.00 86.69 882 GLU A N 1
ATOM 6969 C CA . GLU A 1 882 ? -37.907 5.856 83.149 1.00 86.69 882 GLU A CA 1
ATOM 6970 C C . GLU A 1 882 ? -38.800 6.488 82.070 1.00 86.69 882 GLU A C 1
ATOM 6972 O O . GLU A 1 882 ? -38.773 6.062 80.916 1.00 86.69 882 GLU A O 1
ATOM 6977 N N . GLN A 1 883 ? -39.545 7.543 82.416 1.00 89.56 883 GLN A N 1
ATOM 6978 C CA . GLN A 1 883 ? -40.364 8.293 81.461 1.00 89.56 883 GLN A CA 1
ATOM 6979 C C . GLN A 1 883 ? -39.499 9.015 80.422 1.00 89.56 883 GLN A C 1
ATOM 6981 O O . GLN A 1 883 ? -39.810 8.957 79.235 1.00 89.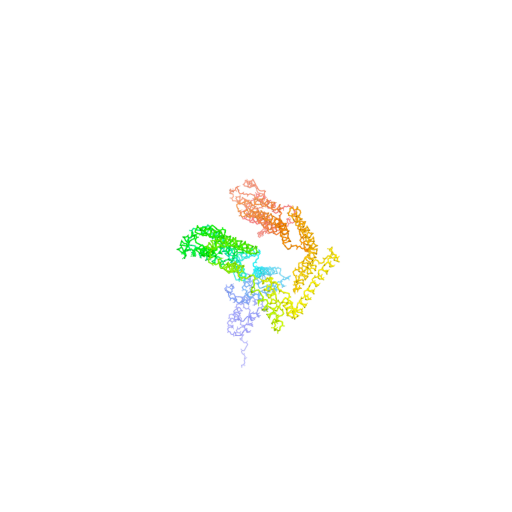56 883 GLN A O 1
ATOM 6986 N N . LEU A 1 884 ? -38.381 9.627 80.827 1.00 90.69 884 LEU A N 1
ATOM 6987 C CA . LEU A 1 884 ? -37.443 10.237 79.884 1.00 90.69 884 LEU A CA 1
ATOM 6988 C C . LEU A 1 884 ? -36.901 9.207 78.889 1.00 90.69 884 LEU A C 1
ATOM 6990 O O . LEU A 1 884 ? -36.919 9.454 77.686 1.00 90.69 884 LEU A O 1
ATOM 6994 N N . ASN A 1 885 ? -36.459 8.043 79.366 1.00 88.69 885 ASN A N 1
ATOM 6995 C CA . ASN A 1 885 ? -35.918 7.008 78.488 1.00 88.69 885 ASN A CA 1
ATOM 6996 C C . ASN A 1 885 ? -36.975 6.508 77.484 1.00 88.69 885 ASN A C 1
ATOM 6998 O O . ASN A 1 885 ? -36.689 6.341 76.297 1.00 88.69 885 ASN A O 1
ATOM 7002 N N . ARG A 1 886 ? -38.231 6.350 77.926 1.00 91.12 886 ARG A N 1
ATOM 7003 C CA . ARG A 1 886 ? -39.359 6.034 77.033 1.00 91.12 886 ARG A CA 1
ATOM 7004 C C . ARG A 1 886 ? -39.583 7.119 75.981 1.00 91.12 886 ARG A C 1
ATOM 7006 O O . ARG A 1 886 ? -39.689 6.803 74.795 1.00 91.12 886 ARG A O 1
ATOM 7013 N N . PHE A 1 887 ? -39.609 8.383 76.397 1.00 91.19 887 PHE A N 1
ATOM 7014 C CA . PHE A 1 887 ? -39.807 9.518 75.501 1.00 91.19 887 PHE A CA 1
ATOM 7015 C C . PHE A 1 887 ? -38.674 9.645 74.474 1.00 91.19 887 PHE A C 1
ATOM 7017 O O . PHE A 1 887 ? -38.953 9.787 73.287 1.00 91.19 887 PHE A O 1
ATOM 7024 N N . ILE A 1 888 ? -37.412 9.503 74.892 1.00 90.56 888 ILE A N 1
ATOM 7025 C CA . ILE A 1 888 ? -36.233 9.527 74.010 1.00 90.56 888 ILE A CA 1
ATOM 7026 C C . ILE A 1 888 ? -36.227 8.334 73.052 1.00 90.56 888 ILE A C 1
ATOM 7028 O O . ILE A 1 888 ? -35.939 8.499 71.869 1.00 90.56 888 ILE A O 1
ATOM 7032 N N . THR A 1 889 ? -36.577 7.134 73.520 1.00 87.69 889 THR A N 1
ATOM 7033 C CA . THR A 1 889 ? -36.662 5.941 72.661 1.00 87.69 889 THR A CA 1
ATOM 7034 C C . THR A 1 889 ? -37.689 6.141 71.545 1.00 87.69 889 THR A C 1
ATOM 7036 O O . THR A 1 889 ? -37.419 5.837 70.380 1.00 87.69 889 THR A O 1
ATOM 7039 N N . ALA A 1 890 ? -38.851 6.707 71.879 1.00 87.81 890 ALA A N 1
ATOM 7040 C CA . ALA A 1 890 ? -39.856 7.073 70.891 1.00 87.81 890 ALA A CA 1
ATOM 7041 C C . ALA A 1 890 ? -39.390 8.220 69.981 1.00 87.81 890 ALA A C 1
ATOM 7043 O O . ALA A 1 890 ? -39.537 8.128 68.764 1.00 87.81 890 ALA A O 1
ATOM 7044 N N . LEU A 1 891 ? -38.750 9.249 70.537 1.00 87.38 891 LEU A N 1
ATOM 7045 C CA . LEU A 1 891 ? -38.213 10.383 69.790 1.00 87.38 891 LEU A CA 1
ATOM 7046 C C . LEU A 1 891 ? -37.134 9.966 68.777 1.00 87.38 891 LEU A C 1
ATOM 7048 O O . LEU A 1 891 ? -37.170 10.434 67.647 1.00 87.38 891 LEU A O 1
ATOM 7052 N N . ASN A 1 892 ? -36.231 9.049 69.130 1.00 84.25 892 ASN A N 1
ATOM 7053 C CA . ASN A 1 892 ? -35.197 8.510 68.236 1.00 84.25 892 ASN A CA 1
ATOM 7054 C C . ASN A 1 892 ? -35.786 7.735 67.054 1.00 84.25 892 ASN A C 1
ATOM 7056 O O . ASN A 1 892 ? -35.350 7.874 65.909 1.00 84.25 892 ASN A O 1
ATOM 7060 N N . LYS A 1 893 ? -36.811 6.919 67.312 1.00 81.88 893 LYS A N 1
ATOM 7061 C CA . LYS A 1 893 ? -37.502 6.206 66.237 1.00 81.88 893 LYS A CA 1
ATOM 7062 C C . LYS A 1 893 ? -38.307 7.168 65.368 1.00 81.88 893 LYS A C 1
ATOM 7064 O O . LYS A 1 893 ? -38.334 7.004 64.158 1.00 81.88 893 LYS A O 1
ATOM 7069 N N . ALA A 1 894 ? -38.907 8.200 65.957 1.00 78.12 894 ALA A N 1
ATOM 7070 C CA . ALA A 1 894 ? -39.520 9.269 65.185 1.00 78.12 894 ALA A CA 1
ATOM 7071 C C . ALA A 1 894 ? -38.462 10.023 64.352 1.00 78.12 894 ALA A C 1
ATOM 7073 O O . ALA A 1 894 ? -38.702 10.276 63.184 1.00 78.12 894 ALA A O 1
ATOM 7074 N N . ALA A 1 895 ? -37.270 10.317 64.888 1.00 68.56 895 ALA A N 1
ATOM 7075 C CA . ALA A 1 895 ? -36.151 10.995 64.204 1.00 68.56 895 ALA A CA 1
ATOM 7076 C C . ALA A 1 895 ? -35.675 10.321 62.909 1.00 68.56 895 ALA A C 1
ATOM 7078 O O . ALA A 1 895 ? -35.095 10.989 62.058 1.00 68.56 895 ALA A O 1
ATOM 7079 N N . THR A 1 896 ? -35.953 9.028 62.752 1.00 63.09 896 THR A N 1
ATOM 7080 C CA . THR A 1 896 ? -35.546 8.202 61.607 1.00 63.09 896 THR A CA 1
ATOM 7081 C C . THR A 1 896 ? -36.701 7.843 60.658 1.00 63.09 896 THR A C 1
ATOM 7083 O O . THR A 1 896 ? -36.455 7.216 59.627 1.00 63.09 896 THR A O 1
ATOM 7086 N N . LEU A 1 897 ? -37.936 8.244 61.000 1.00 55.09 897 LEU A N 1
ATOM 7087 C CA . LEU A 1 897 ? -39.170 8.133 60.206 1.00 55.09 897 LEU A CA 1
ATOM 7088 C C . LEU A 1 897 ? -39.493 9.471 59.538 1.00 55.09 897 LEU A C 1
ATOM 7090 O O . LEU A 1 897 ? -39.880 9.425 58.349 1.00 55.09 897 LEU A O 1
#

Radius of gyration: 71.42 Å; chains: 1; bounding box: 133×110×194 Å

Foldseek 3Di:
DPPDPPPDDQLCPDPDLVSVLVSLVVDDDLVSLLVSLLPDPDPVSSLSSLLPDDDPVSLVVQCPDPDPSSVLSSLVSVLVVLADVNAHDPDDALVSLVSNLVSDPDPVRNLVSLLPRQDLVVLLVQLQDPPDLSSVVSSLVNRLDLVSLVVSLVRCVVPPPVSVVSSVVSNVVVVVVVVVVVVVLVVLVVLLVLLLVLLVVFDDDCSVVSLVVSVVVLVVVVVVPPVPSCVSNVVSSVSSVVSVVVVVVVVVVVVVLVVLLVVLQVLLVVLLVVLVVCQQCLQVDALVVLVVSLVVSVVSNVVSCVSPNDDPVSVVSVVVSNVLSVLSSQLNVVCVVCVVVLVVLVVLLPDPDLVSLVVSLVVLVVSLVSNPHDPVYDHHPSNVVSVVSSVVSVVSNVVVVVVLVVLLVVLVVLLVVLVVCLVVVVLVVNVVSLVVSVVSLVVHDPVSNVVVPVSSVVSVVSSVCSVVPVPDDLPPVLQVLLVQLLVLLPDDDDLVVLVVSLVVSVVVNVVSDDDPDCDVSVVSSVVSSVSNNVVNVVVVVVVVVLQVVLLVQLVVLLVVLQVCLVPDDLVPDPVVVLVVSLVVSVVSNVVSDDHDPVSCVVSVVSSVVSSVSSVVSVVVLQVVLLVLLVVLLVLLQVLLPDPDLVVSLVSLVVSVVVNVVRDDHDPVSNVVSVVSSVVSNVSSVVVVVVVVVVVVVVQVVLLVVLVVLLVVLVVLLPDPVDDLVRNLVSLVVSVVVNVVGDHDPVSNVVSVVSSVVSNVSSVVRVVVVVLVLLLQQLVQLLQLLVCLLVVHDDDQPGHHHPPDDPCLSVVLSPDDAADAELLLLLLQLCVLLVHDDDPVCNVVNVVVVVVVVVVHDDPPADSVRSLSVSSSNVSRHDDDPVSSVSNVVSSSSSSVD

InterPro domains:
  IPR007139 Protein of unknown function DUF349 [PF03993] (520-597)
  IPR007139 Protein of unknown function DUF349 [PF03993] (602-667)
  IPR007139 Protein of unknown function DUF349 [PF03993] (672-741)
  IPR016024 Armadillo-type fold [SSF48371] (13-151)

Secondary structure (DSSP, 8-state):
--TTSSS---GGG-SSHHHHHHHGGG--SHHHHHHHHHH---HHHHHHHHTT---HHHHHHHHTSS-HHHHHHHHHHHHHHHSBTTB--TT--HHHHHHHHHH---HHHHHHHHHT---HHHHHHHHHH-SSHHHHHHHHHT---HHHHHHHHHHHTTT-HHHHHHHHHHHHHHHHHHHHHHHHHHHHHHHHHHHHHHHHH-S-TTHHHHHHHHHHHHHHHHTTT-TTTSHHHHHHHHHHHHHHHHHHHHHHHHHHHHHHHHHHHHHHHHHHHHHHHHHHTGGG--HHHHHHHHHHHHHHHHHHHHHSPPPHHHHHHHHHHHHHHHHHHHHHHHHHHHHHHHHHHHHHTT---HHHHHHHHHHHHHHHHH----TTSPPPHHHHHHHHHHHHHHHHHHHHHHHHHHHHHHHHHHHHHHHHHHHTT-HHHHHHHHHHHHHHHTTS-HHHHHHHHHHHHHHHHHHHHTTT-SSSSSHHHHHHHHHHHHHHHHS---HHHHHHHHHHHHHHHHHT---TT-HHHHHHHHHHHHHHHTTHHHHHHHHHHHHHHHHHHHHHHHHHHHHHHHHS-GGG--HHHHHHHHHHHHHHHHHS----HHHHHHHHHHHHHHHHHHHHHHHHHHHHHHHHHHHHHHHHHHHHT-S-HHHHHHHHHHHHHHHHHS----HHHHHHHHHHHHHHHHHHHHHHHHHHHHHHHHHHHHHHHHHHHHHHHHHHHH-TTS-HHHHHHHHHHHHHHHHTS---HHHHHHHHHHHHHHHHHHHHHHHHHHHHHHHHHHHHHHHHHHHHHTT----TTS---TT--HHHHHHHHT-----B-HHHHHHHHHHHTT-PPPGGGHHHHHHHHHHHHHS-TT-S--HHHHHHHHHHHHTTB---HHHHHHHHHHHHHHHT-

pLDDT: mean 85.85, std 9.55, range [40.38, 96.94]

Organism: NCBI:txid1298593